Protein AF-0000000086949318 (afdb_homodimer)

InterPro domains:
  IPR001117 Multicopper oxidase, second cupredoxin domain [PF00394] (182-303)
  IPR008972 Cupredoxin [G3DSA:2.60.40.420] (7-144)
  IPR008972 Cupredoxin [G3DSA:2.60.40.420] (152-317)
  IPR008972 Cupredoxin [G3DSA:2.60.40.420] (367-553)
  IPR008972 Cupredoxin [SSF49503] (32-172)
  IPR008972 Cupredoxin [SSF49503] (154-309)
  IPR008972 Cupredoxin [SSF49503] (420-550)
  IPR011706 Multicopper oxidase, C-terminal [PF07731] (413-528)
  IPR011707 Multicopper oxidase-like, N-terminal [PF07732] (37-145)
  IPR045087 Multicopper oxidase [PTHR11709] (43-534)

Foldseek 3Di:
DAAEEEWEKEKDKAPPVQQPCCLPPLQPRDGDQLHQCQANDIDIFIETVNFAQHDEAEEEAFHKYKYKYAAAYAPDWWWKAWFLALCLQHQLLRGQDQASAPTDHHRDIDIRIGTNHFAFKAKMATLFQQNRLRHGMYIYHYDYDLVPDPCNVVFDDEDPLQEKEKEFAARDHDLVCLVDPDNDHGQAIAIRSWFHGPVRRSTHAREREDEAQGKYKHKYAYAYHQLFFKKKKAKPQWWWWWAAKAGFGFDTDIAGMEIDTHRIMTITMTHRQDPFDKIKIKMGGDVVSPNPHIGIHIYGHDDDPDPPPRDRPPPSSPQQAYEYQADPPCCVPPRYHYQQNIFGPAWDDPLQLDDFPEEAEKEKAWDQDCPDPVDTDTFMAILQEFEDRFQWHCQAPVVVGDPVQEDDPGGHNYYYHAAEDEAEAQTKYKYKYFYQHQPFKWKKFKHSDKWFWFAKDADPHGDDSVRCVVCVVVVNNGPGTHNTGGHIHGMHIHGRRMITMIIDTRNRAGKMKTATSNDSGSHRRYMHIYGYHDSVPRNHDDPVRDIGGDDDDDPDPPD/DADEEEWEKEKDKAPPVQQPCCLPDLQPRDGPQLHQCQANDIDIFIETVNFAQHDEAEEEAFHKYKYKYFAAYAPDWWWKAWFLALCLQHQLLRGQDLASAPTDHHRDIDIRIGTNHFAFKAKMATLFLQNRLRHGMYIYHYDYDLVPDPCNVVFDDEDPLQEKEKEFAARDHDLVCLVDPDNDHGQEIAIRSWFHGPVRRSTHAREREDEAQGKYKHKYAYAYHQLFFKKKKAKPQWWWWWAAKAGFGFDTDIAGMEIDTHRIMTITMTHRQDDFDKIKIKMGGDVVSPNPHIGIHIYGHDDDPDPPPRDRPCPSSPQQAYEYQADDPCCVPPNYHYQQNIFGPAWDDPLQLDDFPEEAEKEKEWDQDCPDPVDTDTFMAILQEFEDRFQWHCQAPVVVGDPVQEDDPGGHNYYYHAAEDEAEAQTKYKYKYFYQHQPFKWKKFKHSDKWFWFAKDADPHGDDSVRCVVCVVVVNNGPGTHNTGGHIHGMHIHGRRMITMIIDTRNRAGKMKTATSNDSGSHRRYMHIYGYHDSVPHNHDDPVRDIGGDDDDDPDPPD

Secondary structure (DSSP, 8-state):
-EEEEEEEEEEEETT-GGGTTTTTSTTTS---TT---BTS---EEEEETTBSSPPPEEEETT-EEEEEEEE--TTB-B-EE-TT---SS-GGGS--BTTTBPPBPTT-EEEEEEE--S-EEEEEEESSHHHHHHT-EEEEEEEPPGGG-TTGGG-SB--GGGEEEEEEE-SS-SGGGGGSSSPPPP-EEEETTB---SS-TT----EEEEETT-EEEEEEEEEE-SS---EEEEETT--EEEEEETTEEEEEEEESEEEE-TT-EEEEEEE--SPSSEEEEEEEE-TTT-TT-EEEEEEEEE--S--------GGGGG---EEESS-SGGGGSTTEEEGGGS-BSSPPPHHHHS--SEEEEEEEEEEEEESSSS-EEEEEEETTBEE---SS-HHHHGGGS-GGGBPPSS--SS-EEB-EEEE-TT-EEEEEEEESS-SS-EEEEETT--EEEEEEEE-SS---HHHHHHHHHTT-S-SS---SSPEEESEEEE-TTEEEEEEEE--S-EEEEEEETT-SSS-SS--EEEEES-GGGSPPPPTT------B---SS---/-EEEEEEEEEEEETT-GGGTTTTTSTTTS---TT---BTS---EEEEETTBSSPPPEEEETT-EEEEEEEE--TTB-B-EE-TT---SS-GGGS--BTTTBPPBPTT-EEEEEEE--S-EEEEEEESSHHHHHHT-EEEEEEEPPTTT-TTGGG-SB--GGGEEEEEEE-SS-SGGGGGSSSPPPP-EEEETTB---SS-TT----EEEEETT-EEEEEEEEEE-SS---EEEEETT--EEEEEETTEEEEEEEESEEEE-TT-EEEEEEE--SPSSEEEEEEEE-TTT-TT-EEEEEEEEE--S--------GGGGG---EEESS-SGGGGSTTEEEGGGS-BSSPPPHHHHS--SEEEEEEEEEEEEESSSS-EEEEEEETTBEE---SS-HHHHGGGS-GGGBPPSS--SS-EEB-EEEE-TT-EEEEEEEESS-SS-EEEEETT--EEEEEEEE-SS---HHHHHHHHHTT-S-SS---SSPEEESEEEE-TTEEEEEEEE--S-EEEEEEETT-SSS-SS--EEEEES-GGGSPPPPTT------B---SS---

Nearest PDB structures (foldseek):
  5a7e-assembly1_A  TM=8.614E-01  e=8.474E-43  Coriolopsis gallica
  3x1b-assembly1_B  TM=8.143E-01  e=1.317E-43  Lentinus
  3pxl-assembly1_A  TM=8.262E-01  e=5.160E-42  Trametes hirsuta
  3v9e-assembly1_A  TM=8.395E-01  e=1.364E-37  Botrytis aclada
  2ih9-assembly1_A  TM=8.101E-01  e=5.377E-38  Melanocarpus albomyces

Radius of gyration: 31.79 Å; Cα contacts (8 Å, |Δi|>4): 3197; chains: 2; bounding box: 72×97×77 Å

Organism: Bombyx mandarina (NCBI:txid7092)

pLDDT: mean 89.51, std 12.88, range [33.09, 98.69]

Sequence (1118 aa):
MICRVKLVIEVYKTLSKSCGNCTDKDGTGECPSTCISADGRERGVLTANRALPAPTLHVCHNDILVVDVVHRAPAHALSIHWRGQPQKETPFMDGAPMLTQCPQPAYTTFQYKFRASAVGTHMYHAHSAADAADGLAGALVVRQSPRQDPLRKLYDTDASEHTIYVSEWGHSMGPLAGMMSNVPKAESLLINGKGKTVENIDAPLTKFSVEYGKRYRFRLAYGGGSKSCPIQFSIEKHVLTLVALDGNGIEPEYVNSIELGRGERVDFILEAKRAPGVYKMSVVAHPDCQDNLKGVAELVYTNKDKAVLIKDIDELNKVYRKFSTVISVQCEDESVLCLTEARGYEQMPSELTKTPDRTLYVPFNYSTRRISAKRVESWGQSDGHRFTYPASPLLTQGGDVGPNTLCPEGPGEGDECVHVKNIPLYSTVEIVMFDQGGESDHIFHLHGYSFYVTGVREFNRSLSKETVIKMNEANTLFINKNLIRPVLKDTIVIPKFGVVALRFKADNPGYWMMRDERSTHWTRGLDFILKVGEQSDLVQAPPDFPKCGSYVGPEYFLIMICRVKLVIEVYKTLSKSCGNCTDKDGTGECPSTCISADGRERGVLTANRALPAPTLHVCHNDILVVDVVHRAPAHALSIHWRGQPQKETPFMDGAPMLTQCPQPAYTTFQYKFRASAVGTHMYHAHSAADAADGLAGALVVRQSPRQDPLRKLYDTDASEHTIYVSEWGHSMGPLAGMMSNVPKAESLLINGKGKTVENIDAPLTKFSVEYGKRYRFRLAYGGGSKSCPIQFSIEKHVLTLVALDGNGIEPEYVNSIELGRGERVDFILEAKRAPGVYKMSVVAHPDCQDNLKGVAELVYTNKDKAVLIKDIDELNKVYRKFSTVISVQCEDESVLCLTEARGYEQMPSELTKTPDRTLYVPFNYSTRRISAKRVESWGQSDGHRFTYPASPLLTQGGDVGPNTLCPEGPGEGDECVHVKNIPLYSTVEIVMFDQGGESDHIFHLHGYSFYVTGVREFNRSLSKETVIKMNEANTLFINKNLIRPVLKDTIVIPKFGVVALRFKADNPGYWMMRDERSTHWTRGLDFILKVGEQSDLVQAPPDFPKCGSYVGPEYFLI

Structure (mmCIF, N/CA/C/O backbone):
data_AF-0000000086949318-model_v1
#
loop_
_entity.id
_entity.type
_entity.pdbx_description
1 polymer 'Laccase-2-like isoform X2'
#
loop_
_atom_site.group_PDB
_atom_site.id
_atom_site.type_symbol
_atom_site.label_atom_id
_atom_site.label_alt_id
_atom_site.label_comp_id
_atom_site.label_asym_id
_atom_site.label_entity_id
_atom_site.label_seq_id
_atom_site.pdbx_PDB_ins_code
_atom_site.Cartn_x
_atom_site.Cartn_y
_atom_site.Cartn_z
_atom_site.occupancy
_atom_site.B_iso_or_equiv
_atom_site.auth_seq_id
_atom_site.auth_comp_id
_atom_site.auth_asym_id
_atom_site.auth_atom_id
_atom_site.pdbx_PDB_model_num
ATOM 1 N N . MET A 1 1 ? 21.859 -28.938 2.533 1 86.19 1 MET A N 1
ATOM 2 C CA . MET A 1 1 ? 22.609 -27.688 2.594 1 86.19 1 MET A CA 1
ATOM 3 C C . MET A 1 1 ? 21.672 -26.516 2.875 1 86.19 1 MET A C 1
ATOM 5 O O . MET A 1 1 ? 20.453 -26.641 2.754 1 86.19 1 MET A O 1
ATOM 9 N N . ILE A 1 2 ? 22.312 -25.609 3.461 1 90.31 2 ILE A N 1
ATOM 10 C CA . ILE A 1 2 ? 21.562 -24.391 3.746 1 90.31 2 ILE A CA 1
ATOM 11 C C . ILE A 1 2 ? 21.828 -23.344 2.658 1 90.31 2 ILE A C 1
ATOM 13 O O . ILE A 1 2 ? 22.984 -23.094 2.305 1 90.31 2 ILE A O 1
ATOM 17 N N . CYS A 1 3 ? 20.812 -22.938 2.016 1 92.88 3 CYS A N 1
ATOM 18 C CA . CYS A 1 3 ? 20.906 -21.844 1.055 1 92.88 3 CYS A CA 1
ATOM 19 C C . CYS A 1 3 ? 20.359 -20.562 1.65 1 92.88 3 CYS A C 1
ATOM 21 O O . CYS A 1 3 ? 19.172 -20.469 1.976 1 92.88 3 CYS A O 1
ATOM 23 N N . ARG A 1 4 ? 21.219 -19.562 1.746 1 94 4 ARG A N 1
ATOM 24 C CA . ARG A 1 4 ? 20.812 -18.297 2.33 1 94 4 ARG A CA 1
ATOM 25 C C . ARG A 1 4 ? 20.656 -17.219 1.257 1 94 4 ARG A C 1
ATOM 27 O O . ARG A 1 4 ? 21.516 -17.094 0.374 1 94 4 ARG A O 1
ATOM 34 N N . VAL A 1 5 ? 19.562 -16.594 1.312 1 95.31 5 VAL A N 1
ATOM 35 C CA . VAL A 1 5 ? 19.266 -15.523 0.369 1 95.31 5 VAL A CA 1
ATOM 36 C C . VAL A 1 5 ? 18.75 -14.297 1.123 1 95.31 5 VAL A C 1
ATOM 38 O O . VAL A 1 5 ? 18.062 -14.422 2.137 1 95.31 5 VAL A O 1
ATOM 41 N N . LYS A 1 6 ? 19.156 -13.125 0.712 1 96.62 6 LYS A N 1
ATOM 42 C CA . LYS A 1 6 ? 18.625 -11.867 1.223 1 96.62 6 LYS A CA 1
ATOM 43 C C . LYS A 1 6 ? 17.875 -11.102 0.134 1 96.62 6 LYS A C 1
ATOM 45 O O . LYS A 1 6 ? 18.406 -10.852 -0.943 1 96.62 6 LYS A O 1
ATOM 50 N N . LEU A 1 7 ? 16.625 -10.805 0.381 1 97.69 7 LEU A N 1
ATOM 51 C CA . LEU A 1 7 ? 15.805 -10 -0.508 1 97.69 7 LEU A CA 1
ATOM 52 C C . LEU A 1 7 ? 15.484 -8.648 0.127 1 97.69 7 LEU A C 1
ATOM 54 O O . LEU A 1 7 ? 14.781 -8.586 1.136 1 97.69 7 LEU A O 1
ATOM 58 N N . VAL A 1 8 ? 15.992 -7.59 -0.409 1 96.81 8 VAL A N 1
ATOM 59 C CA . VAL A 1 8 ? 15.68 -6.238 0.042 1 96.81 8 VAL A CA 1
ATOM 60 C C . VAL A 1 8 ? 14.539 -5.668 -0.801 1 96.81 8 VAL A C 1
ATOM 62 O O . VAL A 1 8 ? 14.711 -5.414 -1.996 1 96.81 8 VAL A O 1
ATOM 65 N N . ILE A 1 9 ? 13.438 -5.488 -0.139 1 96.25 9 ILE A N 1
ATOM 66 C CA . ILE A 1 9 ? 12.25 -4.969 -0.817 1 96.25 9 ILE A CA 1
ATOM 67 C C . ILE A 1 9 ? 12.219 -3.447 -0.705 1 96.25 9 ILE A C 1
ATOM 69 O O . ILE A 1 9 ? 12.234 -2.9 0.4 1 96.25 9 ILE A O 1
ATOM 73 N N . GLU A 1 10 ? 12.117 -2.773 -1.787 1 91.31 10 GLU A N 1
ATOM 74 C CA . GLU A 1 10 ? 12.094 -1.314 -1.762 1 91.31 10 GLU A CA 1
ATOM 75 C C . GLU A 1 10 ? 11.375 -0.752 -2.986 1 91.31 10 GLU A C 1
ATOM 77 O O . GLU A 1 10 ? 11.203 -1.453 -3.984 1 91.31 10 GLU A O 1
ATOM 82 N N . VAL A 1 11 ? 10.898 0.447 -2.811 1 87.75 11 VAL A N 1
ATOM 83 C CA . VAL A 1 11 ? 10.375 1.191 -3.949 1 87.75 11 VAL A CA 1
ATOM 84 C C . VAL A 1 11 ? 11.523 1.658 -4.836 1 87.75 11 VAL A C 1
ATOM 86 O O . VAL A 1 11 ? 12.57 2.072 -4.336 1 87.75 11 VAL A O 1
ATOM 89 N N . TYR A 1 12 ? 11.344 1.514 -6.102 1 88.5 12 TYR A N 1
ATOM 90 C CA . TYR A 1 12 ? 12.336 1.851 -7.113 1 88.5 12 TYR A CA 1
ATOM 91 C C . TYR A 1 12 ? 11.672 2.365 -8.383 1 88.5 12 TYR A C 1
ATOM 93 O O . TYR A 1 12 ? 10.516 2.795 -8.352 1 88.5 12 TYR A O 1
ATOM 101 N N . LYS A 1 13 ? 12.422 2.566 -9.414 1 88.94 13 LYS A N 1
ATOM 102 C CA . LYS A 1 13 ? 11.805 2.984 -10.672 1 88.94 13 LYS A CA 1
ATOM 103 C C . LYS A 1 13 ? 12.555 2.398 -11.867 1 88.94 13 LYS A C 1
ATOM 105 O O . LYS A 1 13 ? 13.727 2.045 -11.758 1 88.94 13 LYS A O 1
ATOM 110 N N . THR A 1 14 ? 11.859 2.234 -12.906 1 90.44 14 THR A N 1
ATOM 111 C CA . THR A 1 14 ? 12.5 1.862 -14.164 1 90.44 14 THR A CA 1
ATOM 112 C C . THR A 1 14 ? 13.328 3.018 -14.719 1 90.44 14 THR A C 1
ATOM 114 O O . THR A 1 14 ? 13.039 4.184 -14.445 1 90.44 14 THR A O 1
ATOM 117 N N . LEU A 1 15 ? 14.352 2.664 -15.438 1 88.06 15 LEU A N 1
ATOM 118 C CA . LEU A 1 15 ? 15.25 3.623 -16.078 1 88.06 15 LEU A CA 1
ATOM 119 C C . LEU A 1 15 ? 15.859 4.562 -15.047 1 88.06 15 LEU A C 1
ATOM 121 O O . LEU A 1 15 ? 15.891 5.781 -15.25 1 88.06 15 LEU A O 1
ATOM 125 N N . SER A 1 16 ? 16.125 3.951 -13.938 1 82.44 16 SER A N 1
ATOM 126 C CA . SER A 1 16 ? 16.812 4.727 -12.906 1 82.44 16 SER A CA 1
ATOM 127 C C . SER A 1 16 ? 18.188 5.18 -13.375 1 82.44 16 SER A C 1
ATOM 129 O O . SER A 1 16 ? 18.625 4.816 -14.469 1 82.44 16 SER A O 1
ATOM 131 N N . LYS A 1 17 ? 18.828 5.906 -12.547 1 75.19 17 LYS A N 1
ATOM 132 C CA . LYS A 1 17 ? 20.141 6.441 -12.867 1 75.19 17 LYS A CA 1
ATOM 133 C C . LYS A 1 17 ? 21.125 5.316 -13.18 1 75.19 17 LYS A C 1
ATOM 135 O O . LYS A 1 17 ? 22.078 5.512 -13.945 1 75.19 17 LYS A O 1
ATOM 140 N N . SER A 1 18 ? 20.828 4.215 -12.617 1 75.44 18 SER A N 1
ATOM 141 C CA . SER A 1 18 ? 21.703 3.062 -12.812 1 75.44 18 SER A CA 1
ATOM 142 C C . SER A 1 18 ? 21.734 2.631 -14.273 1 75.44 18 SER A C 1
ATOM 144 O O . SER A 1 18 ? 22.672 1.948 -14.703 1 75.44 18 SER A O 1
ATOM 146 N N . CYS A 1 19 ? 20.734 3.006 -14.977 1 82.06 19 CYS A N 1
ATOM 147 C CA . CYS A 1 19 ? 20.656 2.559 -16.359 1 82.06 19 CYS A CA 1
ATOM 148 C C . CYS A 1 19 ? 21.578 3.379 -17.25 1 82.06 19 CYS A C 1
ATOM 150 O O . CYS A 1 19 ? 21.984 2.918 -18.328 1 82.06 19 CYS A O 1
ATOM 152 N N . GLY A 1 20 ? 21.953 4.543 -16.828 1 74.31 20 GLY A N 1
ATOM 153 C CA . GLY A 1 20 ? 22.781 5.367 -17.688 1 74.31 20 GLY A CA 1
ATOM 154 C C . GLY A 1 20 ? 22.266 5.465 -19.109 1 74.31 20 GLY A C 1
ATOM 155 O O . GLY A 1 20 ? 21.094 5.785 -19.328 1 74.31 20 GLY A O 1
ATOM 156 N N . ASN A 1 21 ? 23.203 5.219 -20.156 1 70.38 21 ASN A N 1
ATOM 157 C CA . ASN A 1 21 ? 22.828 5.316 -21.562 1 70.38 21 ASN A CA 1
ATOM 158 C C . ASN A 1 21 ? 22.578 3.941 -22.172 1 70.38 21 ASN A C 1
ATOM 160 O O . ASN A 1 21 ? 22.547 3.797 -23.406 1 70.38 21 ASN A O 1
ATOM 164 N N . CYS A 1 22 ? 22.484 3.055 -21.344 1 70.25 22 CYS A N 1
ATOM 165 C CA . CYS A 1 22 ? 22.391 1.697 -21.859 1 70.25 22 CYS A CA 1
ATOM 166 C C . CYS A 1 22 ? 21.094 1.493 -22.641 1 70.25 22 CYS A C 1
ATOM 168 O O . CYS A 1 22 ? 21 0.579 -23.453 1 70.25 22 CYS A O 1
ATOM 170 N N . THR A 1 23 ? 20.141 2.332 -22.438 1 66.06 23 THR A N 1
ATOM 171 C CA . THR A 1 23 ? 18.859 2.137 -23.109 1 66.06 23 THR A CA 1
ATOM 172 C C . THR A 1 23 ? 18.797 2.947 -24.406 1 66.06 23 THR A C 1
ATOM 174 O O . THR A 1 23 ? 17.859 2.805 -25.188 1 66.06 23 THR A O 1
ATOM 177 N N . ASP A 1 24 ? 19.719 3.883 -24.531 1 61.44 24 ASP A N 1
ATOM 178 C CA . ASP A 1 24 ? 19.703 4.773 -25.688 1 61.44 24 ASP A CA 1
ATOM 179 C C . ASP A 1 24 ? 20.344 4.105 -26.891 1 61.44 24 ASP A C 1
ATOM 181 O O . ASP A 1 24 ? 20.109 4.523 -28.031 1 61.44 24 ASP A O 1
ATOM 185 N N . LYS A 1 25 ? 21.578 3.498 -26.609 1 49.19 25 LYS A N 1
ATOM 186 C CA . LYS A 1 25 ? 22.453 3.148 -27.719 1 49.19 25 LYS A CA 1
ATOM 187 C C . LYS A 1 25 ? 22.078 1.797 -28.312 1 49.19 25 LYS A C 1
ATOM 189 O O . LYS A 1 25 ? 22.672 0.771 -27.969 1 49.19 25 LYS A O 1
ATOM 194 N N . ASP A 1 26 ? 21.297 1.768 -29.188 1 52.19 26 ASP A N 1
ATOM 195 C CA . ASP A 1 26 ? 20.875 0.668 -30.047 1 52.19 26 ASP A CA 1
ATOM 196 C C . ASP A 1 26 ? 20.75 -0.634 -29.266 1 52.19 26 ASP A C 1
ATOM 198 O O . ASP A 1 26 ? 21 -1.717 -29.797 1 52.19 26 ASP A O 1
ATOM 202 N N . GLY A 1 27 ? 20.344 -0.55 -27.953 1 51.03 27 GLY A N 1
ATOM 203 C CA . GLY A 1 27 ? 19.984 -1.737 -27.188 1 51.03 27 GLY A CA 1
ATOM 204 C C . GLY A 1 27 ? 21.172 -2.648 -26.922 1 51.03 27 GLY A C 1
ATOM 205 O O . GLY A 1 27 ? 21.016 -3.758 -26.422 1 51.03 27 GLY A O 1
ATOM 206 N N . THR A 1 28 ? 22.359 -2.344 -27.484 1 50.16 28 THR A N 1
ATOM 207 C CA . THR A 1 28 ? 23.453 -3.299 -27.406 1 50.16 28 THR A CA 1
ATOM 208 C C . THR A 1 28 ? 24.25 -3.115 -26.125 1 50.16 28 THR A C 1
ATOM 210 O O . THR A 1 28 ? 25.125 -3.924 -25.812 1 50.16 28 THR A O 1
ATOM 213 N N . GLY A 1 29 ? 23.969 -2.119 -25.438 1 53.97 29 GLY A N 1
ATOM 214 C CA . GLY A 1 29 ? 24.859 -1.906 -24.312 1 53.97 29 GLY A CA 1
ATOM 215 C C . GLY A 1 29 ? 24.469 -2.686 -23.078 1 53.97 29 GLY A C 1
ATOM 216 O O . GLY A 1 29 ? 23.281 -3.014 -22.906 1 53.97 29 GLY A O 1
ATOM 217 N N . GLU A 1 30 ? 25.391 -3.498 -22.469 1 63.97 30 GLU A N 1
ATOM 218 C CA . GLU A 1 30 ? 25.172 -4.199 -21.203 1 63.97 30 GLU A CA 1
ATOM 219 C C . GLU A 1 30 ? 24.828 -3.221 -20.078 1 63.97 30 GLU A C 1
ATOM 221 O O . GLU A 1 30 ? 25.594 -2.279 -19.812 1 63.97 30 GLU A O 1
ATOM 226 N N . CYS A 1 31 ? 23.531 -3.352 -19.641 1 75.56 31 CYS A N 1
ATOM 227 C CA . CYS A 1 31 ? 23.109 -2.486 -18.562 1 75.56 31 CYS A CA 1
ATOM 228 C C . CYS A 1 31 ? 23.562 -3.037 -17.219 1 75.56 31 CYS A C 1
ATOM 230 O O . CYS A 1 31 ? 23.703 -4.25 -17.047 1 75.56 31 CYS A O 1
ATOM 232 N N . PRO A 1 32 ? 23.938 -2.1 -16.375 1 79.25 32 PRO A N 1
ATOM 233 C CA . PRO A 1 32 ? 24.25 -2.566 -15.023 1 79.25 32 PRO A CA 1
ATOM 234 C C . PRO A 1 32 ? 23.125 -3.402 -14.414 1 79.25 32 PRO A C 1
ATOM 236 O O . PRO A 1 32 ? 21.969 -3.312 -14.852 1 79.25 32 PRO A O 1
ATOM 239 N N . SER A 1 33 ? 23.469 -4.234 -13.461 1 78.56 33 SER A N 1
ATOM 240 C CA . SER A 1 33 ? 22.516 -5.176 -12.875 1 78.56 33 SER A CA 1
ATOM 241 C C . SER A 1 33 ? 21.391 -4.453 -12.156 1 78.56 33 SER A C 1
ATOM 243 O O . SER A 1 33 ? 20.297 -5.008 -11.984 1 78.56 33 SER A O 1
ATOM 245 N N . THR A 1 34 ? 21.594 -3.201 -11.781 1 82.75 34 THR A N 1
ATOM 246 C CA . THR A 1 34 ? 20.562 -2.48 -11.031 1 82.75 34 THR A CA 1
ATOM 247 C C . THR A 1 34 ? 19.719 -1.626 -11.961 1 82.75 34 THR A C 1
ATOM 249 O O . THR A 1 34 ? 18.828 -0.9 -11.508 1 82.75 34 THR A O 1
ATOM 252 N N . CYS A 1 35 ? 20.016 -1.828 -13.242 1 88.56 35 CYS A N 1
ATOM 253 C CA . CYS A 1 35 ? 19.188 -1.15 -14.227 1 88.56 35 CYS A CA 1
ATOM 254 C C . CYS A 1 35 ? 17.953 -1.984 -14.562 1 88.56 35 CYS A C 1
ATOM 256 O O . CYS A 1 35 ? 18.078 -3.135 -14.984 1 88.56 35 CYS A O 1
ATOM 258 N N . ILE A 1 36 ? 16.812 -1.396 -14.344 1 92.31 36 ILE A N 1
ATOM 259 C CA . ILE A 1 36 ? 15.562 -1.993 -14.781 1 92.31 36 ILE A CA 1
ATOM 260 C C . ILE A 1 36 ? 15.031 -1.239 -16 1 92.31 36 ILE A C 1
ATOM 262 O O . ILE A 1 36 ? 14.516 -0.125 -15.867 1 92.31 36 ILE A O 1
ATOM 266 N N . SER A 1 37 ? 15.102 -1.853 -17.125 1 92.19 37 SER A N 1
ATOM 267 C CA . SER A 1 37 ? 14.648 -1.175 -18.328 1 92.19 37 SER A CA 1
ATOM 268 C C . SER A 1 37 ? 13.156 -1.387 -18.562 1 92.19 37 SER A C 1
ATOM 270 O O . SER A 1 37 ? 12.469 -0.499 -19.062 1 92.19 37 SER A O 1
ATOM 272 N N . ALA A 1 38 ? 12.719 -2.559 -18.141 1 93.69 38 ALA A N 1
ATOM 273 C CA . ALA A 1 38 ? 11.352 -2.953 -18.469 1 93.69 38 ALA A CA 1
ATOM 274 C C . ALA A 1 38 ? 11.07 -2.756 -19.953 1 93.69 38 ALA A C 1
ATOM 276 O O . ALA A 1 38 ? 11.805 -3.256 -20.812 1 93.69 38 ALA A O 1
ATOM 277 N N . ASP A 1 39 ? 10 -2.02 -20.312 1 93.5 39 ASP A N 1
ATOM 278 C CA . ASP A 1 39 ? 9.719 -1.849 -21.734 1 93.5 39 ASP A CA 1
ATOM 279 C C . ASP A 1 39 ? 10.172 -0.474 -22.219 1 93.5 39 ASP A C 1
ATOM 281 O O . ASP A 1 39 ? 9.719 -0.005 -23.266 1 93.5 39 ASP A O 1
ATOM 285 N N . GLY A 1 40 ? 10.883 0.231 -21.406 1 89.56 40 GLY A N 1
ATOM 286 C CA . GLY A 1 40 ? 11.5 1.476 -21.844 1 89.56 40 GLY A CA 1
ATOM 287 C C . GLY A 1 40 ? 10.773 2.707 -21.328 1 89.56 40 GLY A C 1
ATOM 288 O O . GLY A 1 40 ? 11.164 3.836 -21.656 1 89.56 40 GLY A O 1
ATOM 289 N N . ARG A 1 41 ? 9.82 2.562 -20.609 1 88.62 41 ARG A N 1
ATOM 290 C CA . ARG A 1 41 ? 9.102 3.691 -20.016 1 88.62 41 ARG A CA 1
ATOM 291 C C . ARG A 1 41 ? 9.383 3.805 -18.531 1 88.62 41 ARG A C 1
ATOM 293 O O . ARG A 1 41 ? 9.453 2.793 -17.828 1 88.62 41 ARG A O 1
ATOM 300 N N . GLU A 1 42 ? 9.523 5.035 -18.094 1 86.44 42 GLU A N 1
ATOM 301 C CA . GLU A 1 42 ? 9.766 5.273 -16.672 1 86.44 42 GLU A CA 1
ATOM 302 C C . GLU A 1 42 ? 8.492 5.078 -15.852 1 86.44 42 GLU A C 1
ATOM 304 O O . GLU A 1 42 ? 7.43 5.574 -16.219 1 86.44 42 GLU A O 1
ATOM 309 N N . ARG A 1 43 ? 8.625 4.32 -14.828 1 85.94 43 ARG A N 1
ATOM 310 C CA . ARG A 1 43 ? 7.551 4.23 -13.844 1 85.94 43 ARG A CA 1
ATOM 311 C C . ARG A 1 43 ? 8.062 3.67 -12.523 1 85.94 43 ARG A C 1
ATOM 313 O O . ARG A 1 43 ? 9.117 3.027 -12.484 1 85.94 43 ARG A O 1
ATOM 320 N N . GLY A 1 44 ? 7.297 3.947 -11.477 1 86.31 44 GLY A N 1
ATOM 321 C CA . GLY A 1 44 ? 7.625 3.363 -10.188 1 86.31 44 GLY A CA 1
ATOM 322 C C . GLY A 1 44 ? 7.398 1.864 -10.133 1 86.31 44 GLY A C 1
ATOM 323 O O . GLY A 1 44 ? 6.473 1.349 -10.766 1 86.31 44 GLY A O 1
ATOM 324 N N . VAL A 1 45 ? 8.266 1.136 -9.359 1 91.19 45 VAL A N 1
ATOM 325 C CA . VAL A 1 45 ? 8.156 -0.311 -9.203 1 91.19 45 VAL A CA 1
ATOM 326 C C . VAL A 1 45 ? 8.43 -0.699 -7.754 1 91.19 45 VAL A C 1
ATOM 328 O O . VAL A 1 45 ? 8.984 0.095 -6.984 1 91.19 45 VAL A O 1
ATOM 331 N N . LEU A 1 46 ? 7.922 -1.784 -7.367 1 91.56 46 LEU A N 1
ATOM 332 C CA . LEU A 1 46 ? 8.281 -2.469 -6.129 1 91.56 46 LEU A CA 1
ATOM 333 C C . LEU A 1 46 ? 9.203 -3.646 -6.41 1 91.56 46 LEU A C 1
ATOM 335 O O . LEU A 1 46 ? 8.812 -4.602 -7.09 1 91.56 46 LEU A O 1
ATOM 339 N N . THR A 1 47 ? 10.453 -3.605 -5.848 1 93.25 47 THR A N 1
ATOM 340 C CA . THR A 1 47 ? 11.445 -4.566 -6.312 1 93.25 47 THR A CA 1
ATOM 341 C C . THR A 1 47 ? 12.07 -5.316 -5.137 1 93.25 47 THR A C 1
ATOM 343 O O . THR A 1 47 ? 12.039 -4.836 -4 1 93.25 47 THR A O 1
ATOM 346 N N . ALA A 1 48 ? 12.5 -6.492 -5.395 1 96.62 48 ALA A N 1
ATOM 347 C CA . ALA A 1 48 ? 13.453 -7.203 -4.551 1 96.62 48 ALA A CA 1
ATOM 348 C C . ALA A 1 48 ? 14.875 -7.078 -5.105 1 96.62 48 ALA A C 1
ATOM 350 O O . ALA A 1 48 ? 15.148 -7.523 -6.219 1 96.62 48 ALA A O 1
ATOM 351 N N . ASN A 1 49 ? 15.773 -6.469 -4.352 1 95.5 49 ASN A N 1
ATOM 352 C CA . ASN A 1 49 ? 17.172 -6.27 -4.73 1 95.5 49 ASN A CA 1
ATOM 353 C C . ASN A 1 49 ? 17.297 -5.445 -6.004 1 95.5 49 ASN A C 1
ATOM 355 O O . ASN A 1 49 ? 18.156 -5.711 -6.844 1 95.5 49 ASN A O 1
ATOM 359 N N . ARG A 1 50 ? 16.359 -4.566 -6.289 1 92.56 50 ARG A N 1
ATOM 360 C CA . ARG A 1 50 ? 16.344 -3.658 -7.43 1 92.56 50 ARG A CA 1
ATOM 361 C C . ARG A 1 50 ? 16.406 -4.426 -8.742 1 92.56 50 ARG A C 1
ATOM 363 O O . ARG A 1 50 ? 17.141 -4.039 -9.656 1 92.56 50 ARG A O 1
ATOM 370 N N . ALA A 1 51 ? 15.688 -5.492 -8.703 1 94.44 51 ALA A N 1
ATOM 371 C CA . ALA A 1 51 ? 15.625 -6.316 -9.914 1 94.44 51 ALA A CA 1
ATOM 372 C C . ALA A 1 51 ? 14.18 -6.551 -10.344 1 94.44 51 ALA A C 1
ATOM 374 O O . ALA A 1 51 ? 13.273 -6.578 -9.508 1 94.44 51 ALA A O 1
ATOM 375 N N . LEU A 1 52 ? 14.008 -6.73 -11.711 1 94.5 52 LEU A N 1
ATOM 376 C CA . LEU A 1 52 ? 12.727 -7.078 -12.32 1 94.5 52 LEU A CA 1
ATOM 377 C C . LEU A 1 52 ? 12.914 -8.141 -13.398 1 94.5 52 LEU A C 1
ATOM 379 O O . LEU A 1 52 ? 13.609 -7.902 -14.391 1 94.5 52 LEU A O 1
ATOM 383 N N . PRO A 1 53 ? 12.305 -9.344 -13.297 1 95.69 53 PRO A N 1
ATOM 384 C CA . PRO A 1 53 ? 11.602 -9.812 -12.094 1 95.69 53 PRO A CA 1
ATOM 385 C C . PRO A 1 53 ? 12.523 -9.922 -10.883 1 95.69 53 PRO A C 1
ATOM 387 O O . PRO A 1 53 ? 13.727 -9.656 -10.992 1 95.69 53 PRO A O 1
ATOM 390 N N . ALA A 1 54 ? 11.898 -10.18 -9.727 1 96.56 54 ALA A N 1
ATOM 391 C CA . ALA A 1 54 ? 12.727 -10.484 -8.562 1 96.56 54 ALA A CA 1
ATOM 392 C C . ALA A 1 54 ? 13.703 -11.609 -8.859 1 96.56 54 ALA A C 1
ATOM 394 O O . ALA A 1 54 ? 13.484 -12.406 -9.781 1 96.56 54 ALA A O 1
ATOM 395 N N . PRO A 1 55 ? 14.766 -11.742 -8.102 1 95.69 55 PRO A N 1
ATOM 396 C CA . PRO A 1 55 ? 15.828 -12.703 -8.414 1 95.69 55 PRO A CA 1
ATOM 397 C C . PRO A 1 55 ? 15.312 -14.141 -8.461 1 95.69 55 PRO A C 1
ATOM 399 O O . PRO A 1 55 ? 14.508 -14.547 -7.621 1 95.69 55 PRO A O 1
ATOM 402 N N . THR A 1 56 ? 15.805 -14.828 -9.484 1 96.19 56 THR A N 1
ATOM 403 C CA . THR A 1 56 ? 15.516 -16.25 -9.547 1 96.19 56 THR A CA 1
ATOM 404 C C . THR A 1 56 ? 16.297 -17.016 -8.477 1 96.19 56 THR A C 1
ATOM 406 O O . THR A 1 56 ? 17.5 -16.812 -8.328 1 96.19 56 THR A O 1
ATOM 409 N N . LEU A 1 57 ? 15.648 -17.828 -7.758 1 96.81 57 LEU A N 1
ATOM 410 C CA . LEU A 1 57 ? 16.297 -18.672 -6.754 1 96.81 57 LEU A CA 1
ATOM 411 C C . LEU A 1 57 ? 16.453 -20.094 -7.266 1 96.81 57 LEU A C 1
ATOM 413 O O . LEU A 1 57 ? 15.461 -20.766 -7.566 1 96.81 57 LEU A O 1
ATOM 417 N N . HIS A 1 58 ? 17.688 -20.531 -7.434 1 95.56 58 HIS A N 1
ATOM 418 C CA . HIS A 1 58 ? 18.016 -21.906 -7.805 1 95.56 58 HIS A CA 1
ATOM 419 C C . HIS A 1 58 ? 18.625 -22.656 -6.629 1 95.56 58 HIS A C 1
ATOM 421 O O . HIS A 1 58 ? 19.734 -22.328 -6.188 1 95.56 58 HIS A O 1
ATOM 427 N N . VAL A 1 59 ? 17.891 -23.594 -6.148 1 96.25 59 VAL A N 1
ATOM 428 C CA . VAL A 1 59 ? 18.359 -24.344 -4.988 1 96.25 59 VAL A CA 1
ATOM 429 C C . VAL A 1 59 ? 18.297 -25.844 -5.277 1 96.25 59 VAL A C 1
ATOM 431 O O . VAL A 1 59 ? 17.828 -26.25 -6.34 1 96.25 59 VAL A O 1
ATOM 434 N N . CYS A 1 60 ? 18.875 -26.656 -4.348 1 95.5 60 CYS A N 1
ATOM 435 C CA . CYS A 1 60 ? 18.859 -28.094 -4.52 1 95.5 60 CYS A CA 1
ATOM 436 C C . CYS A 1 60 ? 17.75 -28.734 -3.693 1 95.5 60 CYS A C 1
ATOM 438 O O . CYS A 1 60 ? 17.359 -28.203 -2.656 1 95.5 60 CYS A O 1
ATOM 440 N N . HIS A 1 61 ? 17.328 -29.844 -4.211 1 96.19 61 HIS A N 1
ATOM 441 C CA . HIS A 1 61 ? 16.297 -30.625 -3.533 1 96.19 61 HIS A CA 1
ATOM 442 C C . HIS A 1 61 ? 16.672 -30.891 -2.082 1 96.19 61 HIS A C 1
ATOM 444 O O . HIS A 1 61 ? 17.75 -31.406 -1.806 1 96.19 61 HIS A O 1
ATOM 450 N N . ASN A 1 62 ? 15.836 -30.438 -1.158 1 95.38 62 ASN A N 1
ATOM 451 C CA . ASN A 1 62 ? 15.898 -30.688 0.279 1 95.38 62 ASN A CA 1
ATOM 452 C C . ASN A 1 62 ? 16.891 -29.75 0.964 1 95.38 62 ASN A C 1
ATOM 454 O O . ASN A 1 62 ? 17.188 -29.922 2.148 1 95.38 62 ASN A O 1
ATOM 458 N N . ASP A 1 63 ? 17.344 -28.828 0.217 1 94.5 63 ASP A N 1
ATOM 459 C CA . ASP A 1 63 ? 18.047 -27.734 0.897 1 94.5 63 ASP A CA 1
ATOM 460 C C . ASP A 1 63 ? 17.109 -27.016 1.867 1 94.5 63 ASP A C 1
ATOM 462 O O . ASP A 1 63 ? 15.906 -26.938 1.639 1 94.5 63 ASP A O 1
ATOM 466 N N . ILE A 1 64 ? 17.703 -26.609 2.926 1 95.44 64 ILE A N 1
ATOM 467 C CA . ILE A 1 64 ? 16.984 -25.641 3.752 1 95.44 64 ILE A CA 1
ATOM 468 C C . ILE A 1 64 ? 17.156 -24.234 3.18 1 95.44 64 ILE A C 1
ATOM 470 O O . ILE A 1 64 ? 18.281 -23.719 3.148 1 95.44 64 ILE A O 1
ATOM 474 N N . LEU A 1 65 ? 16.125 -23.703 2.705 1 96.19 65 LEU A N 1
ATOM 475 C CA . LEU A 1 65 ? 16.156 -22.344 2.162 1 96.19 65 LEU A CA 1
ATOM 476 C C . LEU A 1 65 ? 15.875 -21.312 3.252 1 96.19 65 LEU A C 1
ATOM 478 O O . LEU A 1 65 ? 14.836 -21.375 3.914 1 96.19 65 LEU A O 1
ATOM 482 N N . VAL A 1 66 ? 16.828 -20.453 3.521 1 96.44 66 VAL A N 1
ATOM 483 C CA . VAL A 1 66 ? 16.703 -19.359 4.48 1 96.44 66 VAL A CA 1
ATOM 484 C C . VAL A 1 66 ? 16.688 -18.016 3.74 1 96.44 66 VAL A C 1
ATOM 486 O O . VAL A 1 66 ? 17.703 -17.609 3.162 1 96.44 66 VAL A O 1
ATOM 489 N N . VAL A 1 67 ? 15.547 -17.344 3.764 1 97.25 67 VAL A N 1
ATOM 490 C CA . VAL A 1 67 ? 15.398 -16.094 3.027 1 97.25 67 VAL A CA 1
ATOM 491 C C . VAL A 1 67 ? 15.109 -14.945 4 1 97.25 67 VAL A C 1
ATOM 493 O O . VAL A 1 67 ? 14.039 -14.898 4.609 1 97.25 67 VAL A O 1
ATOM 496 N N . ASP A 1 68 ? 16.016 -14.008 4.141 1 97.31 68 ASP A N 1
ATOM 497 C CA . ASP A 1 68 ? 15.766 -12.766 4.859 1 97.31 68 ASP A CA 1
ATOM 498 C C . ASP A 1 68 ? 15.078 -11.734 3.963 1 97.31 68 ASP A C 1
ATOM 500 O O . ASP A 1 68 ? 15.688 -11.211 3.027 1 97.31 68 ASP A O 1
ATOM 504 N N . VAL A 1 69 ? 13.836 -11.508 4.266 1 98.06 69 VAL A N 1
ATOM 505 C CA . VAL A 1 69 ? 13.109 -10.469 3.549 1 98.06 69 VAL A CA 1
ATOM 506 C C . VAL A 1 69 ? 13.188 -9.156 4.324 1 98.06 69 VAL A C 1
ATOM 508 O O . VAL A 1 69 ? 12.508 -8.984 5.336 1 98.06 69 VAL A O 1
ATOM 511 N N . VAL A 1 70 ? 13.992 -8.266 3.838 1 97.38 70 VAL A N 1
ATOM 512 C CA . VAL A 1 70 ? 14.133 -6.93 4.414 1 97.38 70 VAL A CA 1
ATOM 513 C C . VAL A 1 70 ? 13.148 -5.973 3.752 1 97.38 70 VAL A C 1
ATOM 515 O O . VAL A 1 70 ? 13.305 -5.625 2.578 1 97.38 70 VAL A O 1
ATOM 518 N N . HIS A 1 71 ? 12.219 -5.539 4.52 1 96.62 71 HIS A N 1
ATOM 519 C CA . HIS A 1 71 ? 11.117 -4.742 3.986 1 96.62 71 HIS A CA 1
ATOM 520 C C . HIS A 1 71 ? 11.367 -3.254 4.188 1 96.62 71 HIS A C 1
ATOM 522 O O . HIS A 1 71 ? 11.297 -2.754 5.312 1 96.62 71 HIS A O 1
ATOM 528 N N . ARG A 1 72 ? 11.539 -2.537 3.062 1 92.75 72 ARG A N 1
ATOM 529 C CA . ARG A 1 72 ? 11.883 -1.122 3.16 1 92.75 72 ARG A CA 1
ATOM 530 C C . ARG A 1 72 ? 10.852 -0.258 2.439 1 92.75 72 ARG A C 1
ATOM 532 O O . ARG A 1 72 ? 11.078 0.934 2.221 1 92.75 72 ARG A O 1
ATOM 539 N N . ALA A 1 73 ? 9.758 -0.807 2.039 1 89.12 73 ALA A N 1
ATOM 540 C CA . ALA A 1 73 ? 8.695 -0.032 1.403 1 89.12 73 ALA A CA 1
ATOM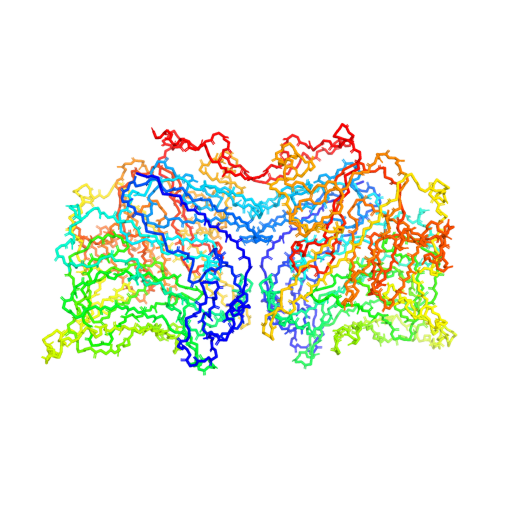 541 C C . ALA A 1 73 ? 7.734 0.542 2.441 1 89.12 73 ALA A C 1
ATOM 543 O O . ALA A 1 73 ? 7.012 -0.203 3.105 1 89.12 73 ALA A O 1
ATOM 544 N N . PRO A 1 74 ? 7.637 1.836 2.518 1 85.5 74 PRO A N 1
ATOM 545 C CA . PRO A 1 74 ? 6.824 2.432 3.578 1 85.5 74 PRO A CA 1
ATOM 546 C C . PRO A 1 74 ? 5.324 2.23 3.357 1 85.5 74 PRO A C 1
ATOM 548 O O . PRO A 1 74 ? 4.875 2.146 2.213 1 85.5 74 PRO A O 1
ATOM 551 N N . ALA A 1 75 ? 4.551 2.154 4.484 1 85.62 75 ALA A N 1
ATOM 552 C CA . ALA A 1 75 ? 3.094 2.057 4.504 1 85.62 75 ALA A CA 1
ATOM 553 C C . ALA A 1 75 ? 2.613 0.828 3.738 1 85.62 75 ALA A C 1
ATOM 555 O O . ALA A 1 75 ? 1.512 0.824 3.186 1 85.62 75 ALA A O 1
ATOM 556 N N .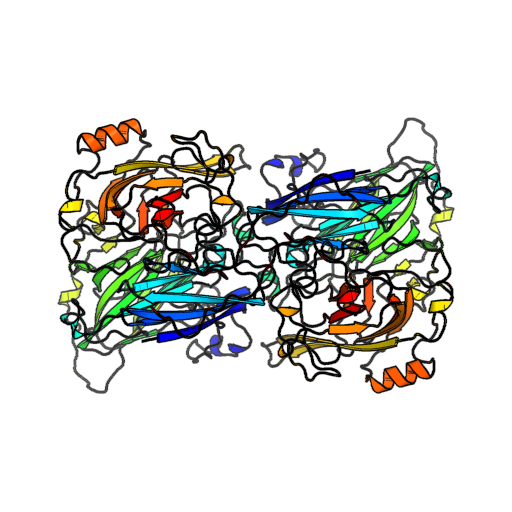 HIS A 1 76 ? 3.43 -0.09 3.6 1 89.12 76 HIS A N 1
ATOM 557 C CA . HIS A 1 76 ? 3.172 -1.324 2.865 1 89.12 76 HIS A CA 1
ATOM 558 C C . HIS A 1 76 ? 3.229 -2.535 3.789 1 89.12 76 HIS A C 1
ATOM 560 O O . HIS A 1 76 ? 4.043 -2.578 4.715 1 89.12 76 HIS A O 1
ATOM 566 N N . ALA A 1 77 ? 2.32 -3.445 3.582 1 92.75 77 ALA A N 1
ATOM 567 C CA . ALA A 1 77 ? 2.35 -4.738 4.262 1 92.75 77 ALA A CA 1
ATOM 568 C C . ALA A 1 77 ? 2.668 -5.867 3.287 1 92.75 77 ALA A C 1
ATOM 570 O O . ALA A 1 77 ? 2.141 -5.898 2.172 1 92.75 77 ALA A O 1
ATOM 571 N N . LEU A 1 78 ? 3.535 -6.773 3.791 1 94.25 78 LEU A N 1
ATOM 572 C CA . LEU A 1 78 ? 4.086 -7.723 2.83 1 94.25 78 LEU A CA 1
ATOM 573 C C . LEU A 1 78 ? 4.012 -9.148 3.369 1 94.25 78 LEU A C 1
ATOM 575 O O . LEU A 1 78 ? 4.113 -9.367 4.578 1 94.25 78 LEU A O 1
ATOM 579 N N . SER A 1 79 ? 3.771 -10.07 2.537 1 96 79 SER A N 1
ATOM 580 C CA . SER A 1 79 ? 4.035 -11.492 2.725 1 96 79 SER A CA 1
ATOM 581 C C . SER A 1 79 ? 4.461 -12.148 1.419 1 96 79 SER A C 1
ATOM 583 O O . SER A 1 79 ? 3.994 -11.773 0.343 1 96 79 SER A O 1
ATOM 585 N N . ILE A 1 80 ? 5.375 -13.078 1.498 1 97.75 80 ILE A N 1
ATOM 586 C CA . ILE A 1 80 ? 5.852 -13.766 0.302 1 97.75 80 ILE A CA 1
ATOM 587 C C . ILE A 1 80 ? 5.344 -15.203 0.295 1 97.75 80 ILE A C 1
ATOM 589 O O . ILE A 1 80 ? 5.578 -15.953 1.244 1 97.75 80 ILE A O 1
ATOM 593 N N . HIS A 1 81 ? 4.668 -15.531 -0.729 1 97.75 81 HIS A N 1
ATOM 594 C CA . HIS A 1 81 ? 4.215 -16.906 -0.938 1 97.75 81 HIS A CA 1
ATOM 595 C C . HIS A 1 81 ? 5.227 -17.703 -1.758 1 97.75 81 HIS A C 1
ATOM 597 O O . HIS A 1 81 ? 5.707 -17.219 -2.787 1 97.75 81 HIS A O 1
ATOM 603 N N . TRP A 1 82 ? 5.512 -18.875 -1.285 1 98.12 82 TRP A N 1
ATOM 604 C CA . TRP A 1 82 ? 6.445 -19.781 -1.945 1 98.12 82 TRP A CA 1
ATOM 605 C C . TRP A 1 82 ? 5.703 -20.875 -2.713 1 98.12 82 TRP A C 1
ATOM 607 O O . TRP A 1 82 ? 5.688 -22.031 -2.299 1 98.12 82 TRP A O 1
ATOM 617 N N . ARG A 1 83 ? 5.25 -20.469 -3.811 1 97.38 83 ARG A N 1
ATOM 618 C CA . ARG A 1 83 ? 4.348 -21.281 -4.629 1 97.38 83 ARG A CA 1
ATOM 619 C C . ARG A 1 83 ? 5.012 -22.578 -5.043 1 97.38 83 ARG A C 1
ATOM 621 O O . ARG A 1 83 ? 6.129 -22.578 -5.562 1 97.38 83 ARG A O 1
ATOM 628 N N . GLY A 1 84 ? 4.289 -23.656 -4.879 1 97.69 84 GLY A N 1
ATOM 629 C CA . GLY A 1 84 ? 4.762 -24.969 -5.277 1 97.69 84 GLY A CA 1
ATOM 630 C C . GLY A 1 84 ? 5.402 -25.734 -4.141 1 97.69 84 GLY A C 1
ATOM 631 O O . GLY A 1 84 ? 5.594 -26.953 -4.238 1 97.69 84 GLY A O 1
ATOM 632 N N . GLN A 1 85 ? 5.766 -25.031 -3.09 1 98.25 85 GLN A N 1
ATOM 633 C CA . GLN A 1 85 ? 6.309 -25.719 -1.921 1 98.25 85 GLN A CA 1
ATOM 634 C C . GLN A 1 85 ? 5.199 -26.078 -0.936 1 98.25 85 GLN A C 1
ATOM 636 O O . GLN A 1 85 ? 4.406 -25.219 -0.54 1 98.25 85 GLN A O 1
ATOM 641 N N . PRO A 1 86 ? 5.16 -27.328 -0.478 1 97.81 86 PRO A N 1
ATOM 642 C CA . PRO A 1 86 ? 4.035 -27.781 0.35 1 97.81 86 PRO A CA 1
ATOM 643 C C . PRO A 1 86 ? 4.141 -27.297 1.795 1 97.81 86 PRO A C 1
ATOM 645 O O . PRO A 1 86 ? 3.143 -27.281 2.521 1 97.81 86 PRO A O 1
ATOM 648 N N . GLN A 1 87 ? 5.312 -26.969 2.246 1 97.62 87 GLN A N 1
ATOM 649 C CA . GLN A 1 87 ? 5.52 -26.453 3.596 1 97.62 87 GLN A CA 1
ATOM 650 C C . GLN A 1 87 ? 5.027 -27.453 4.645 1 97.62 87 GLN A C 1
ATOM 652 O O . GLN A 1 87 ? 4.387 -27.062 5.625 1 97.62 87 GLN A O 1
ATOM 657 N N . LYS A 1 88 ? 5.262 -28.703 4.48 1 96 88 LYS A N 1
ATOM 658 C CA . LYS A 1 88 ? 4.738 -29.734 5.367 1 96 88 LYS A CA 1
ATOM 659 C C . LYS A 1 88 ? 5.254 -29.547 6.789 1 96 88 LYS A C 1
ATOM 661 O O . LYS A 1 88 ? 4.504 -29.703 7.754 1 96 88 LYS A O 1
ATOM 666 N N . GLU A 1 89 ? 6.484 -29.141 6.941 1 94.81 89 GLU A N 1
ATOM 667 C CA . GLU A 1 89 ? 7.102 -29 8.258 1 94.81 89 GLU A CA 1
ATOM 668 C C . GLU A 1 89 ? 6.918 -27.578 8.805 1 94.81 89 GLU A C 1
ATOM 670 O O . GLU A 1 89 ? 7.062 -27.359 10 1 94.81 89 GLU A O 1
ATOM 675 N N . THR A 1 90 ? 6.648 -26.703 7.922 1 96.12 90 THR A N 1
ATOM 676 C CA . THR A 1 90 ? 6.617 -25.281 8.297 1 96.12 90 THR A CA 1
ATOM 677 C C . THR A 1 90 ? 5.426 -24.578 7.648 1 96.12 90 THR A C 1
ATOM 679 O O . THR A 1 90 ? 5.59 -23.562 6.977 1 96.12 90 THR A O 1
ATOM 682 N N . PRO A 1 91 ? 4.215 -25.031 7.965 1 98.06 91 PRO A N 1
ATOM 683 C CA . PRO A 1 91 ? 3.057 -24.406 7.332 1 98.06 91 PRO A CA 1
ATOM 684 C C . PRO A 1 91 ? 2.984 -22.891 7.598 1 98.06 91 PRO A C 1
ATOM 686 O O . PRO A 1 91 ? 2.428 -22.156 6.785 1 98.06 91 PRO A O 1
ATOM 689 N N . PHE A 1 92 ? 3.572 -22.422 8.703 1 97.5 92 PHE A N 1
ATOM 690 C CA . PHE A 1 92 ? 3.559 -21.016 9.055 1 97.5 92 PHE A CA 1
ATOM 691 C C . PHE A 1 92 ? 4.523 -20.219 8.18 1 97.5 92 PHE A C 1
ATOM 693 O O . PHE A 1 92 ? 4.566 -19 8.242 1 97.5 92 PHE A O 1
ATOM 700 N N . MET A 1 93 ? 5.258 -20.891 7.23 1 97.44 93 MET A N 1
ATOM 701 C CA . MET A 1 93 ? 6.176 -20.234 6.305 1 97.44 93 MET A CA 1
ATOM 702 C C . MET A 1 93 ? 5.578 -20.172 4.902 1 97.44 93 MET A C 1
ATOM 704 O O . MET A 1 93 ? 6.266 -19.797 3.947 1 97.44 93 MET A O 1
ATOM 708 N N . ASP A 1 94 ? 4.316 -20.484 4.777 1 97.88 94 ASP A N 1
ATOM 709 C CA . ASP A 1 94 ? 3.646 -20.516 3.479 1 97.88 94 ASP A CA 1
ATOM 710 C C . ASP A 1 94 ? 3.568 -19.109 2.873 1 97.88 94 ASP A C 1
ATOM 712 O O . ASP A 1 94 ? 3.588 -18.953 1.65 1 97.88 94 ASP A O 1
ATOM 716 N N . GLY A 1 95 ? 3.354 -18.109 3.719 1 97.38 95 GLY A N 1
ATOM 717 C CA . GLY A 1 95 ? 3.34 -16.734 3.248 1 97.38 95 GLY A CA 1
ATOM 718 C C . GLY A 1 95 ? 1.946 -16.234 2.93 1 97.38 95 GLY A C 1
ATOM 719 O O . GLY A 1 95 ? 1.784 -15.312 2.119 1 97.38 95 GLY A O 1
ATOM 720 N N . ALA A 1 96 ? 0.877 -16.797 3.441 1 96.44 96 ALA A N 1
ATOM 721 C CA . ALA A 1 96 ? -0.484 -16.281 3.301 1 96.44 96 ALA A CA 1
ATOM 722 C C . ALA A 1 96 ? -0.837 -15.344 4.445 1 96.44 96 ALA A C 1
ATOM 724 O O . ALA A 1 96 ? -1.071 -15.781 5.57 1 96.44 96 ALA A O 1
ATOM 725 N N . PRO A 1 97 ? -0.982 -14.07 4.145 1 95.44 97 PRO A N 1
ATOM 726 C CA . PRO A 1 97 ? -1.239 -13.125 5.23 1 95.44 97 PRO A CA 1
ATOM 727 C C . PRO A 1 97 ? -2.594 -13.344 5.898 1 95.44 97 PRO A C 1
ATOM 729 O O . PRO A 1 97 ? -3.59 -13.602 5.219 1 95.44 97 PRO A O 1
ATOM 732 N N . MET A 1 98 ? -2.646 -13.281 7.273 1 96.12 98 MET A N 1
ATOM 733 C CA . MET A 1 98 ? -3.82 -13.43 8.133 1 96.12 98 MET A CA 1
ATOM 734 C C . MET A 1 98 ? -4.344 -14.859 8.094 1 96.12 98 MET A C 1
ATOM 736 O O . MET A 1 98 ? -5.438 -15.141 8.586 1 96.12 98 MET A O 1
ATOM 740 N N . LEU A 1 99 ? -3.596 -15.719 7.449 1 97.44 99 LEU A N 1
ATOM 741 C CA . LEU A 1 99 ? -3.92 -17.141 7.453 1 97.44 99 LEU A CA 1
ATOM 742 C C . LEU A 1 99 ? -2.801 -17.953 8.102 1 97.44 99 LEU A C 1
ATOM 744 O O . LEU A 1 99 ? -3.002 -18.562 9.148 1 97.44 99 LEU A O 1
ATOM 748 N N . THR A 1 100 ? -1.623 -17.844 7.516 1 97.94 100 THR A N 1
ATOM 749 C CA . THR A 1 100 ? -0.514 -18.609 8.062 1 97.94 100 THR A CA 1
ATOM 750 C C . THR A 1 100 ? 0.454 -17.703 8.82 1 97.94 100 THR A C 1
ATOM 752 O O . THR A 1 100 ? 1.279 -18.188 9.602 1 97.94 100 THR A O 1
ATOM 755 N N . GLN A 1 101 ? 0.4 -16.422 8.609 1 97.31 101 GLN A N 1
ATOM 756 C CA . GLN A 1 101 ? 1.278 -15.461 9.273 1 97.31 101 GLN A CA 1
ATOM 757 C C . GLN A 1 101 ? 0.648 -14.07 9.305 1 97.31 101 GLN A C 1
ATOM 759 O O . GLN A 1 101 ? -0.298 -13.797 8.562 1 97.31 101 GLN A O 1
ATOM 764 N N . CYS A 1 102 ? 1.169 -13.219 10.18 1 97.06 102 CYS A N 1
ATOM 765 C CA . CYS A 1 102 ? 0.895 -11.789 10.117 1 97.06 102 CYS A CA 1
ATOM 766 C C . CYS A 1 102 ? 1.634 -11.148 8.945 1 97.06 102 CYS A C 1
ATOM 768 O O . CYS A 1 102 ? 2.736 -11.57 8.594 1 97.06 102 CYS A O 1
ATOM 770 N N . PRO A 1 103 ? 0.995 -10.133 8.32 1 96.75 103 PRO A N 1
ATOM 771 C CA . PRO A 1 103 ? 1.787 -9.398 7.336 1 96.75 103 PRO A CA 1
ATOM 772 C C . PRO A 1 103 ? 3.008 -8.719 7.945 1 96.75 103 PRO A C 1
ATOM 774 O O . PRO A 1 103 ? 2.941 -8.219 9.07 1 96.75 103 PRO A O 1
ATOM 777 N N . GLN A 1 104 ? 4.066 -8.68 7.207 1 96.94 104 GLN A N 1
ATOM 778 C CA . GLN A 1 104 ? 5.309 -8.047 7.637 1 96.94 104 GLN A CA 1
ATOM 779 C C . GLN A 1 104 ? 5.223 -6.527 7.52 1 96.94 104 GLN A C 1
ATOM 781 O O . GLN A 1 104 ? 4.93 -6 6.445 1 96.94 104 GLN A O 1
ATOM 786 N N . PRO A 1 105 ? 5.457 -5.816 8.609 1 95.94 105 PRO A N 1
ATOM 787 C CA . PRO A 1 105 ? 5.461 -4.355 8.5 1 95.94 105 PRO A CA 1
ATOM 788 C C . PRO A 1 105 ? 6.715 -3.82 7.816 1 95.94 105 PRO A C 1
ATOM 790 O O . PRO A 1 105 ? 7.738 -4.508 7.762 1 95.94 105 PRO A O 1
ATOM 793 N N . ALA A 1 106 ? 6.594 -2.607 7.355 1 93.94 106 ALA A N 1
ATOM 794 C CA . ALA A 1 106 ? 7.738 -1.91 6.77 1 93.94 106 ALA A CA 1
ATOM 795 C C . ALA A 1 106 ? 8.852 -1.736 7.797 1 93.94 106 ALA A C 1
ATOM 797 O O . ALA A 1 106 ? 8.594 -1.613 8.992 1 93.94 106 ALA A O 1
ATOM 798 N N . TYR A 1 107 ? 10.141 -1.776 7.312 1 94.06 107 TYR A N 1
ATOM 799 C CA . TYR A 1 107 ? 11.383 -1.513 8.039 1 94.06 107 TYR A CA 1
ATOM 800 C C . TYR A 1 107 ? 11.703 -2.656 9 1 94.06 107 TYR A C 1
ATOM 802 O O . TYR A 1 107 ? 12.414 -2.463 9.984 1 94.06 107 TYR A O 1
ATOM 810 N N . THR A 1 108 ? 11.109 -3.799 8.773 1 96.75 108 THR A N 1
ATOM 811 C CA . THR A 1 108 ? 11.438 -5.004 9.523 1 96.75 108 THR A CA 1
ATOM 812 C C . THR A 1 108 ? 12.039 -6.066 8.609 1 96.75 108 THR A C 1
ATOM 814 O O . THR A 1 108 ? 12.055 -5.902 7.387 1 96.75 108 THR A O 1
ATOM 817 N N . THR A 1 109 ? 12.594 -7.055 9.242 1 96.94 109 THR A N 1
ATOM 818 C CA . THR A 1 109 ? 13.055 -8.258 8.547 1 96.94 109 THR A CA 1
ATOM 819 C C . THR A 1 109 ? 12.242 -9.469 8.977 1 96.94 109 THR A C 1
ATOM 821 O O . THR A 1 109 ? 12 -9.68 10.172 1 96.94 109 THR A O 1
ATOM 824 N N . PHE A 1 110 ? 11.711 -10.164 8.07 1 97.88 110 PHE A N 1
ATOM 825 C CA . PHE A 1 110 ? 11.086 -11.461 8.312 1 97.88 110 PHE A CA 1
ATOM 826 C C . PHE A 1 110 ? 11.875 -12.578 7.641 1 97.88 110 PHE A C 1
ATOM 828 O O . PHE A 1 110 ? 12.086 -12.555 6.426 1 97.88 110 PHE A O 1
ATOM 835 N N . GLN A 1 111 ? 12.297 -13.508 8.375 1 97.38 111 GLN A N 1
ATOM 836 C CA . GLN A 1 111 ? 13.078 -14.617 7.84 1 97.38 111 GLN A CA 1
ATOM 837 C C . GLN A 1 111 ? 12.195 -15.828 7.559 1 97.38 111 GLN A C 1
ATOM 839 O O . GLN A 1 111 ? 11.586 -16.391 8.477 1 97.38 111 GLN A O 1
ATOM 844 N N . TYR A 1 112 ? 12.078 -16.234 6.324 1 97.31 112 TYR A N 1
ATOM 845 C CA . TYR A 1 112 ? 11.484 -17.516 5.945 1 97.31 112 TYR A CA 1
ATOM 846 C C . TYR A 1 112 ? 12.516 -18.625 6.012 1 97.31 112 TYR A C 1
ATOM 848 O O . TYR A 1 112 ? 13.641 -18.469 5.531 1 97.31 112 TYR A O 1
ATOM 856 N N . LYS A 1 113 ? 12.172 -19.656 6.574 1 96.25 113 LYS A N 1
ATOM 857 C CA . LYS A 1 113 ? 13.023 -20.828 6.695 1 96.25 113 LYS A CA 1
ATOM 858 C C . LYS A 1 113 ? 12.227 -22.109 6.48 1 96.25 113 LYS A C 1
ATOM 860 O O . LYS A 1 113 ? 11.32 -22.422 7.262 1 96.25 113 LYS A O 1
ATOM 865 N N . PHE A 1 114 ? 12.555 -22.859 5.438 1 96.12 114 PHE A N 1
ATOM 866 C CA . PHE A 1 114 ? 11.828 -24.094 5.145 1 96.12 114 PHE A CA 1
ATOM 867 C C . PHE A 1 114 ? 12.648 -25 4.234 1 96.12 114 PHE A C 1
ATOM 869 O O . PHE A 1 114 ? 13.633 -24.562 3.639 1 96.12 114 PHE A O 1
ATOM 876 N N . ARG A 1 115 ? 12.273 -26.203 4.141 1 96.31 115 ARG A N 1
ATOM 877 C CA . ARG A 1 115 ? 12.906 -27.188 3.26 1 96.31 115 ARG A CA 1
ATOM 878 C C . ARG A 1 115 ? 12.336 -27.094 1.849 1 96.31 115 ARG A C 1
ATOM 880 O O . ARG A 1 115 ? 11.117 -27.172 1.663 1 96.31 115 ARG A O 1
ATOM 887 N N . ALA A 1 116 ? 13.242 -26.891 0.909 1 96.94 116 ALA A N 1
ATOM 888 C CA . ALA A 1 116 ? 12.82 -26.984 -0.484 1 96.94 116 ALA A CA 1
ATOM 889 C C . ALA A 1 116 ? 12.562 -28.438 -0.882 1 96.94 116 ALA A C 1
ATOM 891 O O . ALA A 1 116 ? 13.359 -29.047 -1.604 1 96.94 116 ALA A O 1
ATOM 892 N N . SER A 1 117 ? 11.352 -28.859 -0.577 1 97 117 SER A N 1
ATOM 893 C CA . SER A 1 117 ? 11.109 -30.297 -0.642 1 97 117 SER A CA 1
ATOM 894 C C . SER A 1 117 ? 10.5 -30.703 -1.979 1 97 117 SER A C 1
ATOM 896 O O . SER A 1 117 ? 10.617 -31.844 -2.408 1 97 117 SER A O 1
ATOM 898 N N . ALA A 1 118 ? 9.773 -29.844 -2.623 1 97.44 118 ALA A N 1
ATOM 899 C CA . ALA A 1 118 ? 9.18 -30.156 -3.922 1 97.44 118 ALA A CA 1
ATOM 900 C C . ALA A 1 118 ? 10.117 -29.766 -5.059 1 97.44 118 ALA A C 1
ATOM 902 O O . ALA A 1 118 ? 10.461 -28.594 -5.223 1 97.44 118 ALA A O 1
ATOM 903 N N . VAL A 1 119 ? 10.461 -30.703 -5.844 1 96.81 119 VAL A N 1
ATOM 904 C CA . VAL A 1 119 ? 11.367 -30.469 -6.965 1 96.81 119 VAL A CA 1
ATOM 905 C C . VAL A 1 119 ? 10.602 -29.844 -8.125 1 96.81 119 VAL A C 1
ATOM 907 O O . VAL A 1 119 ? 9.383 -30.031 -8.25 1 96.81 119 VAL A O 1
ATOM 910 N N . GLY A 1 120 ? 11.344 -29.078 -8.977 1 97.31 120 GLY A N 1
ATOM 911 C CA . GLY A 1 120 ? 10.75 -28.547 -10.188 1 97.31 120 GLY A CA 1
ATOM 912 C C . GLY A 1 120 ? 10.82 -27.031 -10.281 1 97.31 120 GLY A C 1
ATOM 913 O O . GLY A 1 120 ? 11.625 -26.406 -9.586 1 97.31 120 GLY A O 1
ATOM 914 N N . THR A 1 121 ? 10.078 -26.516 -11.266 1 98.25 121 THR A N 1
ATOM 915 C CA . THR A 1 121 ? 9.992 -25.078 -11.492 1 98.25 121 THR A CA 1
ATOM 916 C C . THR A 1 121 ? 8.812 -24.469 -10.734 1 98.25 121 THR A C 1
ATOM 918 O O . THR A 1 121 ? 7.656 -24.797 -11.008 1 98.25 121 THR A O 1
ATOM 921 N N . HIS A 1 122 ? 9.172 -23.672 -9.805 1 98.5 122 HIS A N 1
ATOM 922 C CA . HIS A 1 122 ? 8.188 -22.984 -8.977 1 98.5 122 HIS A CA 1
ATOM 923 C C . HIS A 1 122 ? 8.352 -21.469 -9.047 1 98.5 122 HIS A C 1
ATOM 925 O O . HIS A 1 122 ? 8.945 -20.953 -10 1 98.5 122 HIS A O 1
ATOM 931 N N . MET A 1 123 ? 7.598 -20.781 -8.172 1 97.94 123 MET A N 1
ATOM 932 C CA . MET A 1 123 ? 7.676 -19.328 -8.109 1 97.94 123 MET A CA 1
ATOM 933 C C . MET A 1 123 ? 7.555 -18.828 -6.672 1 97.94 123 MET A C 1
ATOM 935 O O . MET A 1 123 ? 7.098 -19.562 -5.797 1 97.94 123 MET A O 1
ATOM 939 N N . TYR A 1 124 ? 8.039 -17.656 -6.441 1 98.06 124 TYR A N 1
ATOM 940 C CA . TYR A 1 124 ? 7.707 -16.906 -5.23 1 98.06 124 TYR A CA 1
ATOM 941 C C . TYR A 1 124 ? 7.246 -15.5 -5.57 1 98.06 124 TYR A C 1
ATOM 943 O O . TYR A 1 124 ? 7.664 -14.93 -6.578 1 98.06 124 TYR A O 1
ATOM 951 N N . HIS A 1 125 ? 6.336 -15.008 -4.809 1 96.62 125 HIS A N 1
ATOM 952 C CA . HIS A 1 125 ? 5.801 -13.68 -5.086 1 96.62 125 HIS A CA 1
ATOM 953 C C . HIS A 1 125 ? 5.105 -13.102 -3.859 1 96.62 125 HIS A C 1
ATOM 955 O O . HIS A 1 125 ? 4.699 -13.844 -2.963 1 96.62 125 HIS A O 1
ATOM 961 N N . ALA A 1 126 ? 5.062 -11.75 -3.857 1 94.94 126 ALA A N 1
ATOM 962 C CA . ALA A 1 126 ? 4.184 -11.125 -2.877 1 94.94 126 ALA A CA 1
ATOM 963 C C . ALA A 1 126 ? 2.764 -11.672 -2.984 1 94.94 126 ALA A C 1
ATOM 965 O O . ALA A 1 126 ? 2.262 -11.898 -4.09 1 94.94 126 ALA A O 1
ATOM 966 N N . HIS A 1 127 ? 2.168 -11.859 -1.872 1 90.5 127 HIS A N 1
ATOM 967 C CA . HIS A 1 127 ? 0.807 -12.383 -1.898 1 90.5 127 HIS A CA 1
ATOM 968 C C . HIS A 1 127 ? -0.148 -11.398 -2.57 1 90.5 127 HIS A C 1
ATOM 970 O O . HIS A 1 127 ? -1.105 -11.812 -3.23 1 90.5 127 HIS A O 1
ATOM 976 N N . SER A 1 128 ? 0.1 -10.141 -2.428 1 83.94 128 SER A N 1
ATOM 977 C CA . SER A 1 128 ? -0.675 -9.141 -3.154 1 83.94 128 SER A CA 1
ATOM 978 C C . SER A 1 128 ? -0.406 -9.211 -4.652 1 83.94 128 SER A C 1
ATOM 980 O O . SER A 1 128 ? 0.741 -9.086 -5.09 1 83.94 128 SER A O 1
ATOM 982 N N . ALA A 1 129 ? -1.481 -9.289 -5.391 1 78.88 129 ALA A N 1
ATOM 983 C CA . ALA A 1 129 ? -1.326 -9.414 -6.836 1 78.88 129 ALA A CA 1
ATOM 984 C C . ALA A 1 129 ? -0.766 -8.125 -7.438 1 78.88 129 ALA A C 1
ATOM 986 O O . ALA A 1 129 ? 0.041 -8.172 -8.367 1 78.88 129 ALA A O 1
ATOM 987 N N . ALA A 1 130 ? -1.209 -7.043 -6.934 1 82.88 130 ALA A N 1
ATOM 988 C CA . ALA A 1 130 ? -0.705 -5.766 -7.43 1 82.88 130 ALA A CA 1
ATOM 989 C C . ALA A 1 130 ? 0.792 -5.629 -7.172 1 82.88 130 ALA A C 1
ATOM 991 O O . ALA A 1 130 ? 1.537 -5.16 -8.039 1 82.88 130 ALA A O 1
ATOM 992 N N . ASP A 1 131 ? 1.228 -6.078 -6.012 1 89.12 131 ASP A N 1
ATOM 993 C CA . ASP A 1 131 ? 2.646 -6.016 -5.676 1 89.12 131 ASP A CA 1
ATOM 994 C C . ASP A 1 131 ? 3.465 -6.941 -6.57 1 89.12 131 ASP A C 1
ATOM 996 O O . ASP A 1 131 ? 4.566 -6.59 -6.996 1 89.12 131 ASP A O 1
ATOM 1000 N N . ALA A 1 132 ? 2.871 -8.078 -6.754 1 90.88 132 ALA A N 1
ATOM 1001 C CA . ALA A 1 132 ? 3.541 -9.016 -7.648 1 90.88 132 ALA A CA 1
ATOM 1002 C C . ALA A 1 132 ? 3.664 -8.445 -9.055 1 90.88 132 ALA A C 1
ATOM 1004 O O . ALA A 1 132 ? 4.723 -8.539 -9.68 1 90.88 132 ALA A O 1
ATOM 1005 N N . ALA A 1 133 ? 2.623 -7.828 -9.516 1 87.94 133 ALA A N 1
ATOM 1006 C CA . ALA A 1 133 ? 2.6 -7.254 -10.859 1 87.94 133 ALA A CA 1
ATOM 1007 C C . ALA A 1 133 ? 3.57 -6.082 -10.969 1 87.94 133 ALA A C 1
ATOM 1009 O O . ALA A 1 133 ? 4.094 -5.801 -12.055 1 87.94 133 ALA A O 1
ATOM 1010 N N . ASP A 1 134 ? 3.785 -5.484 -9.859 1 89.38 134 ASP A N 1
ATOM 1011 C CA . ASP A 1 134 ? 4.676 -4.328 -9.859 1 89.38 134 ASP A CA 1
ATOM 1012 C C . ASP A 1 134 ? 6.133 -4.754 -9.719 1 89.38 134 ASP A C 1
ATOM 1014 O O . ASP A 1 134 ? 7.043 -3.93 -9.844 1 89.38 134 ASP A O 1
ATOM 1018 N N . GLY A 1 135 ? 6.348 -6.051 -9.422 1 92 135 GLY A N 1
ATOM 1019 C CA . GLY A 1 135 ? 7.738 -6.465 -9.523 1 92 135 GLY A CA 1
ATOM 1020 C C . GLY A 1 135 ? 8.141 -7.48 -8.469 1 92 135 GLY A C 1
ATOM 1021 O O . GLY A 1 135 ? 9.211 -8.078 -8.555 1 92 135 GLY A O 1
ATOM 1022 N N . LEU A 1 136 ? 7.312 -7.773 -7.516 1 94.88 136 LEU A N 1
ATOM 1023 C CA . LEU A 1 136 ? 7.707 -8.648 -6.414 1 94.88 136 LEU A CA 1
ATOM 1024 C C . LEU A 1 136 ? 7.332 -10.094 -6.707 1 94.88 136 LEU A C 1
ATOM 1026 O O . LEU A 1 136 ? 6.586 -10.711 -5.945 1 94.88 136 LEU A O 1
ATOM 1030 N N . ALA A 1 137 ? 7.895 -10.625 -7.723 1 96.75 137 ALA A N 1
ATOM 1031 C CA . ALA A 1 137 ? 7.695 -12.016 -8.133 1 96.75 137 ALA A CA 1
ATOM 1032 C C . ALA A 1 137 ? 8.922 -12.555 -8.859 1 96.75 137 ALA A C 1
ATOM 1034 O O . ALA A 1 137 ? 9.555 -11.836 -9.633 1 96.75 137 ALA A O 1
ATOM 1035 N N . GLY A 1 138 ? 9.242 -13.742 -8.609 1 97.38 138 GLY A N 1
ATOM 1036 C CA . GLY A 1 138 ? 10.367 -14.406 -9.25 1 97.38 138 GLY A CA 1
ATOM 1037 C C . GLY A 1 138 ? 10.219 -15.922 -9.297 1 97.38 138 GLY A C 1
ATOM 1038 O O . GLY A 1 138 ? 9.281 -16.469 -8.711 1 97.38 138 GLY A O 1
ATOM 1039 N N . ALA A 1 139 ? 11.133 -16.5 -10.031 1 98.12 139 ALA A N 1
ATOM 1040 C CA . ALA A 1 139 ? 11.117 -17.953 -10.156 1 98.12 139 ALA A CA 1
ATOM 1041 C C . ALA A 1 139 ? 11.859 -18.625 -8.992 1 98.12 139 ALA A C 1
ATOM 1043 O O . ALA A 1 139 ? 12.789 -18.047 -8.438 1 98.12 139 ALA A O 1
ATOM 1044 N N . LEU A 1 140 ? 11.375 -19.703 -8.602 1 98.5 140 LEU A N 1
ATOM 1045 C CA . LEU A 1 140 ? 12.008 -20.609 -7.652 1 98.5 140 LEU A CA 1
ATOM 1046 C C . LEU A 1 140 ? 12.219 -21.984 -8.266 1 98.5 140 LEU A C 1
ATOM 1048 O O . LEU A 1 140 ? 11.258 -22.703 -8.523 1 98.5 140 LEU A O 1
ATOM 1052 N N . VAL A 1 141 ? 13.461 -22.312 -8.492 1 98.12 141 VAL A N 1
ATOM 1053 C CA . VAL A 1 141 ? 13.781 -23.594 -9.109 1 98.12 141 VAL A CA 1
ATOM 1054 C C . VAL A 1 141 ? 14.438 -24.516 -8.086 1 98.12 141 VAL A C 1
ATOM 1056 O O . VAL A 1 141 ? 15.43 -24.141 -7.453 1 98.12 141 VAL A O 1
ATOM 1059 N N . VAL A 1 142 ? 13.828 -25.625 -7.906 1 97.69 142 VAL A N 1
ATOM 1060 C CA . VAL A 1 142 ? 14.398 -26.672 -7.051 1 97.69 142 VAL A CA 1
ATOM 1061 C C . VAL A 1 142 ? 14.938 -27.812 -7.91 1 97.69 142 VAL A C 1
ATOM 1063 O O . VAL A 1 142 ? 14.156 -28.578 -8.477 1 97.69 142 VAL A O 1
ATOM 1066 N N . ARG A 1 143 ? 16.172 -27.969 -7.906 1 94.62 143 ARG A N 1
ATOM 1067 C CA . ARG A 1 143 ? 16.828 -28.938 -8.789 1 94.62 143 ARG A CA 1
ATOM 1068 C C . ARG A 1 143 ? 17.141 -30.234 -8.039 1 94.62 143 ARG A C 1
ATOM 1070 O O . ARG A 1 143 ? 17.422 -30.219 -6.844 1 94.62 143 ARG A O 1
ATOM 1077 N N . GLN A 1 144 ? 17.078 -31.25 -8.805 1 91.88 144 GLN A N 1
ATOM 1078 C CA . GLN A 1 144 ? 17.516 -32.531 -8.32 1 91.88 144 GLN A CA 1
ATOM 1079 C C . GLN A 1 144 ? 18.922 -32.875 -8.828 1 91.88 144 GLN A C 1
ATOM 1081 O O . GLN A 1 144 ? 19.344 -32.375 -9.867 1 91.88 144 GLN A O 1
ATOM 1086 N N . SER A 1 145 ? 19.562 -33.688 -8.031 1 89.12 145 SER A N 1
ATOM 1087 C CA . SER A 1 145 ? 20.844 -34.188 -8.539 1 89.12 145 SER A CA 1
ATOM 1088 C C . SER A 1 145 ? 20.672 -34.938 -9.859 1 89.12 145 SER A C 1
ATOM 1090 O O . SER A 1 145 ? 19.641 -35.562 -10.086 1 89.12 145 SER A O 1
ATOM 1092 N N . PRO A 1 146 ? 21.656 -34.75 -10.664 1 86.31 146 PRO A N 1
ATOM 1093 C CA . PRO A 1 146 ? 21.547 -35.406 -11.969 1 86.31 146 PRO A CA 1
ATOM 1094 C C . PRO A 1 146 ? 21.219 -36.906 -11.867 1 86.31 146 PRO A C 1
ATOM 1096 O O . PRO A 1 146 ? 20.469 -37.438 -12.68 1 86.31 146 PRO A O 1
ATOM 1099 N N . ARG A 1 147 ? 21.703 -37.562 -10.891 1 87.94 147 ARG A N 1
ATOM 1100 C CA . ARG A 1 147 ? 21.5 -39 -10.711 1 87.94 147 ARG A CA 1
ATOM 1101 C C . ARG A 1 147 ? 20.047 -39.281 -10.359 1 87.94 147 ARG A C 1
ATOM 1103 O O . ARG A 1 147 ? 19.531 -40.344 -10.68 1 87.94 147 ARG A O 1
ATOM 1110 N N . GLN A 1 148 ? 19.438 -38.344 -9.852 1 88.44 148 GLN A N 1
ATOM 1111 C CA . GLN A 1 148 ? 18.078 -38.562 -9.367 1 88.44 148 GLN A CA 1
ATOM 1112 C C . GLN A 1 148 ? 17.047 -37.938 -10.305 1 88.44 148 GLN A C 1
ATOM 1114 O O . GLN A 1 148 ? 15.852 -38.156 -10.156 1 88.44 148 GLN A O 1
ATOM 1119 N N . ASP A 1 149 ? 17.516 -37.25 -11.273 1 90.06 149 ASP A N 1
ATOM 1120 C CA . ASP A 1 149 ? 16.594 -36.562 -12.188 1 90.06 149 ASP A CA 1
ATOM 1121 C C . ASP A 1 149 ? 16.094 -37.5 -13.266 1 90.06 149 ASP A C 1
ATOM 1123 O O . ASP A 1 149 ? 16.859 -37.938 -14.141 1 90.06 149 ASP A O 1
ATOM 1127 N N . PRO A 1 150 ? 14.797 -37.781 -13.234 1 89.06 150 PRO A N 1
ATOM 1128 C CA . PRO A 1 150 ? 14.258 -38.688 -14.242 1 89.06 150 PRO A CA 1
ATOM 1129 C C . PRO A 1 150 ? 14.359 -38.156 -15.656 1 89.06 150 PRO A C 1
ATOM 1131 O O . PRO A 1 150 ? 14.266 -38.906 -16.625 1 89.06 150 PRO A O 1
ATOM 1134 N N . LEU A 1 151 ? 14.578 -36.875 -15.812 1 91.06 151 LEU A N 1
ATOM 1135 C CA . LEU A 1 151 ? 14.617 -36.25 -17.125 1 91.06 151 LEU A CA 1
ATOM 1136 C C . LEU A 1 151 ? 16.062 -36.094 -17.609 1 91.06 151 LEU A C 1
ATOM 1138 O O . LEU A 1 151 ? 16.297 -35.531 -18.688 1 91.06 151 LEU A O 1
ATOM 1142 N N . ARG A 1 152 ? 16.938 -36.594 -16.859 1 91.44 152 ARG A N 1
ATOM 1143 C CA . ARG A 1 152 ? 18.344 -36.312 -17.094 1 91.44 152 ARG A CA 1
ATOM 1144 C C . ARG A 1 152 ? 18.766 -36.656 -18.516 1 91.44 152 ARG A C 1
ATOM 1146 O O . ARG A 1 152 ? 19.594 -35.969 -19.109 1 91.44 152 ARG A O 1
ATOM 1153 N N . LYS A 1 153 ? 18.219 -37.625 -19.078 1 93.19 153 LYS A N 1
ATOM 1154 C CA . LYS A 1 153 ? 18.641 -38.094 -20.391 1 93.19 153 LYS A CA 1
ATOM 1155 C C . LYS A 1 153 ? 18.125 -37.188 -21.5 1 93.19 153 LYS A C 1
ATOM 1157 O O . LYS A 1 153 ? 18.594 -37.25 -22.641 1 93.19 153 LYS A O 1
ATOM 1162 N N . LEU A 1 154 ? 17.25 -36.375 -21.156 1 94.94 154 LEU A N 1
ATOM 1163 C CA . LEU A 1 154 ? 16.578 -35.594 -22.172 1 94.94 154 LEU A CA 1
ATOM 1164 C C . LEU A 1 154 ? 17.297 -34.281 -22.422 1 94.94 154 LEU A C 1
ATOM 1166 O O . LEU A 1 154 ? 17.047 -33.594 -23.422 1 94.94 154 LEU A O 1
ATOM 1170 N N . TYR A 1 155 ? 18.219 -33.906 -21.594 1 95.88 155 TYR A N 1
ATOM 1171 C CA . TYR A 1 155 ? 18.891 -32.625 -21.766 1 95.88 155 TYR A CA 1
ATOM 1172 C C . TYR A 1 155 ? 20.375 -32.75 -21.453 1 95.88 155 TYR A C 1
ATOM 1174 O O . TYR A 1 155 ? 20.812 -33.688 -20.766 1 95.88 155 TYR A O 1
ATOM 1182 N N . ASP A 1 156 ? 21.109 -31.703 -21.969 1 95.44 156 ASP A N 1
ATOM 1183 C CA . ASP A 1 156 ? 22.531 -31.578 -21.703 1 95.44 156 ASP A CA 1
ATOM 1184 C C . ASP A 1 156 ? 22.828 -30.453 -20.719 1 95.44 156 ASP A C 1
ATOM 1186 O O . ASP A 1 156 ? 23.797 -30.5 -19.969 1 95.44 156 ASP A O 1
ATOM 1190 N N . THR A 1 157 ? 21.984 -29.438 -20.766 1 94.12 157 THR A N 1
ATOM 1191 C CA . THR A 1 157 ? 22.219 -28.25 -19.938 1 94.12 157 THR A CA 1
ATOM 1192 C C . THR A 1 157 ? 20.953 -27.844 -19.203 1 94.12 157 THR A C 1
ATOM 1194 O O . THR A 1 157 ? 19.891 -27.719 -19.797 1 94.12 157 THR A O 1
ATOM 1197 N N . ASP A 1 158 ? 21.031 -27.719 -17.891 1 94.25 158 ASP A N 1
ATOM 1198 C CA . ASP A 1 158 ? 20.016 -27.141 -17 1 94.25 158 ASP A CA 1
ATOM 1199 C C . ASP A 1 158 ? 20.609 -26 -16.188 1 94.25 158 ASP A C 1
ATOM 1201 O O . ASP A 1 158 ? 21.078 -26.203 -15.07 1 94.25 158 ASP A O 1
ATOM 1205 N N . ALA A 1 159 ? 20.5 -24.766 -16.812 1 91.75 159 ALA A N 1
ATOM 1206 C CA . ALA A 1 159 ? 21.172 -23.594 -16.219 1 91.75 159 ALA A CA 1
ATOM 1207 C C . ALA A 1 159 ? 20.156 -22.516 -15.883 1 91.75 159 ALA A C 1
ATOM 1209 O O . ALA A 1 159 ? 19.109 -22.406 -16.531 1 91.75 159 ALA A O 1
ATOM 1210 N N . SER A 1 160 ? 20.5 -21.734 -14.844 1 90.94 160 SER A N 1
ATOM 1211 C CA . SER A 1 160 ? 19.609 -20.672 -14.391 1 90.94 160 SER A CA 1
ATOM 1212 C C . SER A 1 160 ? 19.375 -19.656 -15.508 1 90.94 160 SER A C 1
ATOM 1214 O O . SER A 1 160 ? 18.312 -19.031 -15.562 1 90.94 160 SER A O 1
ATOM 1216 N N . GLU A 1 161 ? 20.25 -19.578 -16.422 1 94.06 161 GLU A N 1
ATOM 1217 C CA . GLU A 1 161 ? 20.172 -18.609 -17.5 1 94.06 161 GLU A CA 1
ATOM 1218 C C . GLU A 1 161 ? 19.062 -18.953 -18.484 1 94.06 161 GLU A C 1
ATOM 1220 O O . GLU A 1 161 ? 18.672 -18.125 -19.297 1 94.06 161 GLU A O 1
ATOM 1225 N N . HIS A 1 162 ? 18.594 -20.125 -18.375 1 97.44 162 HIS A N 1
ATOM 1226 C CA . HIS A 1 162 ? 17.547 -20.547 -19.297 1 97.44 162 HIS A CA 1
ATOM 1227 C C . HIS A 1 162 ? 16.188 -20.594 -18.594 1 97.44 162 HIS A C 1
ATOM 1229 O O . HIS A 1 162 ? 15.312 -21.375 -18.984 1 97.44 162 HIS A O 1
ATOM 1235 N N . THR A 1 163 ? 16.031 -19.812 -17.531 1 97.94 163 THR A N 1
ATOM 1236 C CA . THR A 1 163 ? 14.734 -19.578 -16.891 1 97.94 163 THR A CA 1
ATOM 1237 C C . THR A 1 163 ? 14.055 -18.359 -17.5 1 97.94 163 THR A C 1
ATOM 1239 O O . THR A 1 163 ? 14.648 -17.281 -17.578 1 97.94 163 THR A O 1
ATOM 1242 N N . ILE A 1 164 ? 12.836 -18.562 -17.953 1 98.56 164 ILE A N 1
ATOM 1243 C CA . ILE A 1 164 ? 12.039 -17.5 -18.562 1 98.56 164 ILE A CA 1
ATOM 1244 C C . ILE A 1 164 ? 10.914 -17.094 -17.609 1 98.56 164 ILE A C 1
ATOM 1246 O O . ILE A 1 164 ? 10.133 -17.953 -17.156 1 98.56 164 ILE A O 1
ATOM 1250 N N . TYR A 1 165 ? 10.844 -15.898 -17.25 1 98.25 165 TYR A N 1
ATOM 1251 C CA . TYR A 1 165 ? 9.742 -15.336 -16.469 1 98.25 165 TYR A CA 1
ATOM 1252 C C . TYR A 1 165 ? 9.008 -14.266 -17.266 1 98.25 165 TYR A C 1
ATOM 1254 O O . TYR A 1 165 ? 9.586 -13.242 -17.641 1 98.25 165 TYR A O 1
ATOM 1262 N N . VAL A 1 166 ? 7.734 -14.523 -17.516 1 98.19 166 VAL A N 1
ATOM 1263 C CA . VAL A 1 166 ? 6.914 -13.602 -18.297 1 98.19 166 VAL A CA 1
ATOM 1264 C C . VAL A 1 166 ? 5.977 -12.836 -17.375 1 98.19 166 VAL A C 1
ATOM 1266 O O . VAL A 1 166 ? 5.395 -13.406 -16.453 1 98.19 166 VAL A O 1
ATOM 1269 N N . SER A 1 167 ? 5.863 -11.57 -17.578 1 96.25 167 SER A N 1
ATOM 1270 C CA . SER A 1 167 ? 4.938 -10.75 -16.812 1 96.25 167 SER A CA 1
ATOM 1271 C C . SER A 1 167 ? 4.168 -9.781 -17.703 1 96.25 167 SER A C 1
ATOM 1273 O O . SER A 1 167 ? 4.695 -9.312 -18.703 1 96.25 167 SER A O 1
ATOM 1275 N N . GLU A 1 168 ? 2.922 -9.609 -17.359 1 94.06 168 GLU A N 1
ATOM 1276 C CA . GLU A 1 168 ? 2.127 -8.539 -17.953 1 94.06 168 GLU A CA 1
ATOM 1277 C C . GLU A 1 168 ? 2.516 -7.18 -17.391 1 94.06 168 GLU A C 1
ATOM 1279 O O . GLU A 1 168 ? 2.562 -7 -16.172 1 94.06 168 GLU A O 1
ATOM 1284 N N . TRP A 1 169 ? 2.748 -6.211 -18.25 1 94 169 TRP A N 1
ATOM 1285 C CA . TRP A 1 169 ? 3.307 -4.938 -17.812 1 94 169 TRP A CA 1
ATOM 1286 C C . TRP A 1 169 ? 2.406 -3.777 -18.219 1 94 169 TRP A C 1
ATOM 1288 O O . TRP A 1 169 ? 2.215 -3.52 -19.406 1 94 169 TRP A O 1
ATOM 1298 N N . GLY A 1 170 ? 1.829 -3.184 -17.203 1 88.88 170 GLY A N 1
ATOM 1299 C CA . GLY A 1 170 ? 1.057 -1.967 -17.406 1 88.88 170 GLY A CA 1
ATOM 1300 C C . GLY A 1 170 ? 1.76 -0.725 -16.891 1 88.88 170 GLY A C 1
ATOM 1301 O O . GLY A 1 170 ? 2.492 -0.783 -15.898 1 88.88 170 GLY A O 1
ATOM 1302 N N . HIS A 1 171 ? 1.449 0.382 -17.484 1 84.75 171 HIS A N 1
ATOM 1303 C CA . HIS A 1 171 ? 2.072 1.634 -17.078 1 84.75 171 HIS A CA 1
ATOM 1304 C C . HIS A 1 171 ? 1.329 2.254 -15.891 1 84.75 171 HIS A C 1
ATOM 1306 O O . HIS A 1 171 ? 1.873 3.109 -15.188 1 84.75 171 HIS A O 1
ATOM 1312 N N . SER A 1 172 ? 0.098 1.899 -15.711 1 76.75 172 SER A N 1
ATOM 1313 C CA . SER A 1 172 ? -0.604 2.266 -14.484 1 76.75 172 SER A CA 1
ATOM 1314 C C . SER A 1 172 ? -0.197 1.362 -13.32 1 76.75 172 SER A C 1
ATOM 1316 O O . SER A 1 172 ? -0.004 0.158 -13.508 1 76.75 172 SER A O 1
ATOM 1318 N N . MET A 1 173 ? -0.037 2.035 -12.195 1 68.19 173 MET A N 1
ATOM 1319 C CA . MET A 1 173 ? 0.623 1.302 -11.117 1 68.19 173 MET A CA 1
ATOM 1320 C C . MET A 1 173 ? -0.235 1.296 -9.859 1 68.19 173 MET A C 1
ATOM 1322 O O . MET A 1 173 ? -1.033 2.209 -9.641 1 68.19 173 MET A O 1
ATOM 1326 N N . GLY A 1 174 ? -0.01 0.19 -9.062 1 69.94 174 GLY A N 1
ATOM 1327 C CA . GLY A 1 174 ? -0.516 0.136 -7.699 1 69.94 174 GLY A CA 1
ATOM 1328 C C . GLY A 1 174 ? -1.938 -0.383 -7.613 1 69.94 174 GLY A C 1
ATOM 1329 O O . GLY A 1 174 ? -2.598 -0.579 -8.633 1 69.94 174 GLY A O 1
ATOM 1330 N N . PRO A 1 175 ? -2.379 -0.595 -6.414 1 67 175 PRO A N 1
ATOM 1331 C CA . PRO A 1 175 ? -3.693 -1.192 -6.168 1 67 175 PRO A CA 1
ATOM 1332 C C . PRO A 1 175 ? -4.844 -0.268 -6.559 1 67 175 PRO A C 1
ATOM 1334 O O . PRO A 1 175 ? -5.938 -0.739 -6.883 1 67 175 PRO A O 1
ATOM 1337 N N . LEU A 1 176 ? -4.602 0.941 -6.543 1 68.38 176 LEU A N 1
ATOM 1338 C CA . LEU A 1 176 ? -5.688 1.876 -6.836 1 68.38 176 LEU A CA 1
ATOM 1339 C C . LEU A 1 176 ? -6.004 1.894 -8.328 1 68.38 176 LEU A C 1
ATOM 1341 O O . LEU A 1 176 ? -7.129 2.211 -8.719 1 68.38 176 LEU A O 1
ATOM 1345 N N . ALA A 1 177 ? -5.043 1.524 -9.047 1 66.38 177 ALA A N 1
ATOM 1346 C CA . ALA A 1 177 ? -5.266 1.471 -10.484 1 66.38 177 ALA A CA 1
ATOM 1347 C C . ALA A 1 177 ? -6.305 0.411 -10.844 1 66.38 177 ALA A C 1
ATOM 1349 O O . ALA A 1 177 ? -7.039 0.561 -11.82 1 66.38 177 ALA A O 1
ATOM 1350 N N . GLY A 1 178 ? -6.434 -0.53 -10.008 1 63.72 178 GLY A N 1
ATOM 1351 C CA . GLY A 1 178 ? -7.367 -1.621 -10.25 1 63.72 178 GLY A CA 1
ATOM 1352 C C . GLY A 1 178 ? -8.812 -1.241 -9.977 1 63.72 178 GLY A C 1
ATOM 1353 O O . GLY A 1 178 ? -9.727 -1.991 -10.32 1 63.72 178 GLY A O 1
ATOM 1354 N N . MET A 1 179 ? -8.977 -0.081 -9.43 1 65.38 179 MET A N 1
ATOM 1355 C CA . MET A 1 179 ? -10.32 0.332 -9.062 1 65.38 179 MET A CA 1
ATOM 1356 C C . MET A 1 179 ? -11.016 1.029 -10.227 1 65.38 179 MET A C 1
ATOM 1358 O O . MET A 1 179 ? -12.227 1.25 -10.195 1 65.38 179 MET A O 1
ATOM 1362 N N . MET A 1 180 ? -10.297 1.295 -11.219 1 68.88 180 MET A N 1
ATOM 1363 C CA . MET A 1 180 ? -10.883 1.979 -12.375 1 68.88 180 MET A CA 1
ATOM 1364 C C . MET A 1 180 ? -11.883 1.082 -13.094 1 68.88 180 MET A C 1
ATOM 1366 O O . MET A 1 180 ? -11.742 -0.142 -13.078 1 68.88 180 MET A O 1
ATOM 1370 N N . SER A 1 181 ? -12.938 1.724 -13.539 1 67.38 181 SER A N 1
ATOM 1371 C CA . SER A 1 181 ? -13.961 0.965 -14.258 1 67.38 181 SER A CA 1
ATOM 1372 C C . SER A 1 181 ? -13.367 0.235 -15.453 1 67.38 181 SER A C 1
ATOM 1374 O O . SER A 1 181 ? -13.734 -0.908 -15.734 1 67.38 181 SER A O 1
ATOM 1376 N N . ASN A 1 182 ? -12.531 0.997 -16.094 1 67 182 ASN A N 1
ATOM 1377 C CA . ASN A 1 182 ? -11.773 0.353 -17.156 1 67 182 ASN A CA 1
ATOM 1378 C C . ASN A 1 182 ? -10.359 0.007 -16.703 1 67 182 ASN A C 1
ATOM 1380 O O . ASN A 1 182 ? -9.508 0.89 -16.578 1 67 182 ASN A O 1
ATOM 1384 N N . VAL A 1 183 ? -10.32 -1.33 -16.328 1 66.62 183 VAL A N 1
ATOM 1385 C CA . VAL A 1 183 ? -8.977 -1.744 -15.93 1 66.62 183 VAL A CA 1
ATOM 1386 C C . VAL A 1 183 ? -7.98 -1.372 -17.031 1 66.62 183 VAL A C 1
ATOM 1388 O O . VAL A 1 183 ? -8.18 -1.706 -18.188 1 66.62 183 VAL A O 1
ATOM 1391 N N . PRO A 1 184 ? -7.008 -0.726 -16.578 1 73.56 184 PRO A N 1
ATOM 1392 C CA . PRO A 1 184 ? -6.047 -0.302 -17.594 1 73.56 184 PRO A CA 1
ATOM 1393 C C . PRO A 1 184 ? -5.422 -1.479 -18.344 1 73.56 184 PRO A C 1
ATOM 1395 O O . PRO A 1 184 ? -5.145 -2.52 -17.734 1 73.56 184 PRO A O 1
ATOM 1398 N N . LYS A 1 185 ? -5.324 -1.356 -19.594 1 83.06 185 LYS A N 1
ATOM 1399 C CA . LYS A 1 185 ? -4.676 -2.35 -20.438 1 83.06 185 LYS A CA 1
ATOM 1400 C C . LYS A 1 185 ? -3.17 -2.381 -20.203 1 83.06 185 LYS A C 1
ATOM 1402 O O . LYS A 1 185 ? -2.564 -1.354 -19.875 1 83.06 185 LYS A O 1
ATOM 1407 N N . ALA A 1 186 ? -2.674 -3.598 -20.25 1 90.38 186 ALA A N 1
ATOM 1408 C CA . ALA A 1 186 ? -1.219 -3.719 -20.219 1 90.38 186 ALA A CA 1
ATOM 1409 C C . ALA A 1 186 ? -0.609 -3.266 -21.547 1 90.38 186 ALA A C 1
ATOM 1411 O O . ALA A 1 186 ? -1.182 -3.5 -22.609 1 90.38 186 ALA A O 1
ATOM 1412 N N . GLU A 1 187 ? 0.495 -2.67 -21.531 1 92.62 187 GLU A N 1
ATOM 1413 C CA . GLU A 1 187 ? 1.125 -2.143 -22.734 1 92.62 187 GLU A CA 1
ATOM 1414 C C . GLU A 1 187 ? 2.059 -3.17 -23.375 1 92.62 187 GLU A C 1
ATOM 1416 O O . GLU A 1 187 ? 2.289 -3.148 -24.578 1 92.62 187 GLU A O 1
ATOM 1421 N N . SER A 1 188 ? 2.598 -4.074 -22.547 1 95.06 188 SER A N 1
ATOM 1422 C CA . SER A 1 188 ? 3.527 -5.059 -23.094 1 95.06 188 SER A CA 1
ATOM 1423 C C . SER A 1 188 ? 3.592 -6.301 -22.219 1 95.06 188 SER A C 1
ATOM 1425 O O . SER A 1 188 ? 3.049 -6.312 -21.109 1 95.06 188 SER A O 1
ATOM 1427 N N . LEU A 1 189 ? 4.137 -7.355 -22.766 1 97.12 189 LEU A N 1
ATOM 1428 C CA . LEU A 1 189 ? 4.594 -8.516 -22.016 1 97.12 189 LEU A CA 1
ATOM 1429 C C . LEU A 1 189 ? 6.113 -8.516 -21.875 1 97.12 189 LEU A C 1
ATOM 1431 O O . LEU A 1 189 ? 6.828 -8.492 -22.891 1 97.12 189 LEU A O 1
ATOM 1435 N N . LEU A 1 190 ? 6.57 -8.539 -20.641 1 97.44 190 LEU A N 1
ATOM 1436 C CA . LEU A 1 190 ? 8.008 -8.547 -20.406 1 97.44 190 LEU A CA 1
ATOM 1437 C C . LEU A 1 190 ? 8.531 -9.977 -20.297 1 97.44 190 LEU A C 1
ATOM 1439 O O . LEU A 1 190 ? 7.859 -10.852 -19.734 1 97.44 190 LEU A O 1
ATOM 1443 N N . ILE A 1 191 ? 9.633 -10.195 -20.859 1 98.19 191 ILE A N 1
ATOM 1444 C CA . ILE A 1 191 ? 10.375 -11.445 -20.656 1 98.19 191 ILE A CA 1
ATOM 1445 C C . ILE A 1 191 ? 11.641 -11.172 -19.844 1 98.19 191 ILE A C 1
ATOM 1447 O O . ILE A 1 191 ? 12.555 -10.5 -20.328 1 98.19 191 ILE A O 1
ATOM 1451 N N . ASN A 1 192 ? 11.656 -11.727 -18.672 1 97 192 ASN A N 1
ATOM 1452 C CA . ASN A 1 192 ? 12.727 -11.484 -17.719 1 97 192 ASN A CA 1
ATOM 1453 C C . ASN A 1 192 ? 12.984 -10 -17.516 1 97 192 ASN A C 1
ATOM 1455 O O . ASN A 1 192 ? 14.133 -9.547 -17.547 1 97 192 ASN A O 1
ATOM 1459 N N . GLY A 1 193 ? 11.906 -9.258 -17.422 1 95.5 193 GLY A N 1
ATOM 1460 C CA . GLY A 1 193 ? 11.961 -7.852 -17.031 1 95.5 193 GLY A CA 1
ATOM 1461 C C . GLY A 1 193 ? 12.242 -6.922 -18.203 1 95.5 193 GLY A C 1
ATOM 1462 O O . GLY A 1 193 ? 12.359 -5.711 -18.016 1 95.5 193 GLY A O 1
ATOM 1463 N N . LYS A 1 194 ? 12.328 -7.465 -19.391 1 95.19 194 LYS A N 1
ATOM 1464 C CA . LYS A 1 194 ? 12.656 -6.645 -20.562 1 95.19 194 LYS A CA 1
ATOM 1465 C C . LYS A 1 194 ? 11.617 -6.828 -21.672 1 95.19 194 LYS A C 1
ATOM 1467 O O . LYS A 1 194 ? 11.086 -7.926 -21.844 1 95.19 194 LYS A O 1
ATOM 1472 N N . GLY A 1 195 ? 11.344 -5.785 -22.344 1 94 195 GLY A N 1
ATOM 1473 C CA . GLY A 1 195 ? 10.414 -5.754 -23.469 1 94 195 GLY A CA 1
ATOM 1474 C C . GLY A 1 195 ? 10.469 -4.457 -24.25 1 94 195 GLY A C 1
ATOM 1475 O O . GLY A 1 195 ? 11.273 -3.574 -23.938 1 94 195 GLY A O 1
ATOM 1476 N N . LYS A 1 196 ? 9.625 -4.457 -25.359 1 90.25 196 LYS A N 1
ATOM 1477 C CA . LYS A 1 196 ? 9.555 -3.283 -26.219 1 90.25 196 LYS A CA 1
ATOM 1478 C C . LYS A 1 196 ? 8.109 -2.871 -26.469 1 90.25 196 LYS A C 1
ATOM 1480 O O . LYS A 1 196 ? 7.195 -3.697 -26.391 1 90.25 196 LYS A O 1
ATOM 1485 N N . THR A 1 197 ? 8 -1.596 -26.609 1 89.69 197 THR A N 1
ATOM 1486 C CA . THR A 1 197 ? 6.746 -1.056 -27.125 1 89.69 197 THR A CA 1
ATOM 1487 C C . THR A 1 197 ? 6.98 -0.245 -28.391 1 89.69 197 THR A C 1
ATOM 1489 O O . THR A 1 197 ? 8.125 -0.014 -28.781 1 89.69 197 THR A O 1
ATOM 1492 N N . VAL A 1 198 ? 5.84 0.137 -29.031 1 86.69 198 VAL A N 1
ATOM 1493 C CA . VAL A 1 198 ? 5.938 0.935 -30.25 1 86.69 198 VAL A CA 1
ATOM 1494 C C . VAL A 1 198 ? 6.613 2.27 -29.938 1 86.69 198 VAL A C 1
ATOM 1496 O O . VAL A 1 198 ? 7.348 2.809 -30.781 1 86.69 198 VAL A O 1
ATOM 1499 N N . GLU A 1 199 ? 6.426 2.734 -28.781 1 85.19 199 GLU A N 1
ATOM 1500 C CA . GLU A 1 199 ? 6.988 4.02 -28.359 1 85.19 199 GLU A CA 1
ATOM 1501 C C . GLU A 1 199 ? 8.461 3.883 -27.984 1 85.19 199 GLU A C 1
ATOM 1503 O O . GLU A 1 199 ? 9.219 4.852 -28.062 1 85.19 199 GLU A O 1
ATOM 1508 N N . ASN A 1 200 ? 8.852 2.729 -27.578 1 86.56 200 ASN A N 1
ATOM 1509 C CA . ASN A 1 200 ? 10.219 2.465 -27.125 1 86.56 200 ASN A CA 1
ATOM 1510 C C . ASN A 1 200 ? 10.812 1.243 -27.828 1 86.56 200 ASN A C 1
ATOM 1512 O O . ASN A 1 200 ? 11.133 0.248 -27.172 1 86.56 200 ASN A O 1
ATOM 1516 N N . ILE A 1 201 ? 11.133 1.419 -29.047 1 84.62 201 ILE A N 1
ATOM 1517 C CA . ILE A 1 201 ? 11.531 0.309 -29.906 1 84.62 201 ILE A CA 1
ATOM 1518 C C . ILE A 1 201 ? 12.977 -0.081 -29.609 1 84.62 201 ILE A C 1
ATOM 1520 O O . ILE A 1 201 ? 13.398 -1.2 -29.906 1 84.62 201 ILE A O 1
ATOM 1524 N N . ASP A 1 202 ? 13.695 0.798 -28.922 1 83.12 202 ASP A N 1
ATOM 1525 C CA . ASP A 1 202 ? 15.117 0.561 -28.703 1 83.12 202 ASP A CA 1
ATOM 1526 C C . ASP A 1 202 ? 15.359 -0.042 -27.312 1 83.12 202 ASP A C 1
ATOM 1528 O O . ASP A 1 202 ? 16.516 -0.262 -26.922 1 83.12 202 ASP A O 1
ATOM 1532 N N . ALA A 1 203 ? 14.32 -0.292 -26.625 1 87.69 203 ALA A N 1
ATOM 1533 C CA . ALA A 1 203 ? 14.5 -0.912 -25.312 1 87.69 203 ALA A CA 1
ATOM 1534 C C . ALA A 1 203 ? 15.203 -2.262 -25.438 1 87.69 203 ALA A C 1
ATOM 1536 O O . ALA A 1 203 ? 14.961 -3.008 -26.391 1 87.69 203 ALA A O 1
ATOM 1537 N N . PRO A 1 204 ? 16.016 -2.574 -24.453 1 89.62 204 PRO A N 1
ATOM 1538 C CA . PRO A 1 204 ? 16.75 -3.842 -24.531 1 89.62 204 PRO A CA 1
ATOM 1539 C C . PRO A 1 204 ? 15.828 -5.059 -24.406 1 89.62 204 PRO A C 1
ATOM 1541 O O . PRO A 1 204 ? 14.781 -4.977 -23.781 1 89.62 204 PRO A O 1
ATOM 1544 N N . LEU A 1 205 ? 16.344 -6.164 -25.031 1 93.12 205 LEU A N 1
ATOM 1545 C CA . LEU A 1 205 ? 15.617 -7.434 -24.953 1 93.12 205 LEU A CA 1
ATOM 1546 C C . LEU A 1 205 ? 16.438 -8.484 -24.203 1 93.12 205 LEU A C 1
ATOM 1548 O O . LEU A 1 205 ? 17.672 -8.414 -24.203 1 93.12 205 LEU A O 1
ATOM 1552 N N . THR A 1 206 ? 15.711 -9.375 -23.594 1 95.31 206 THR A N 1
ATOM 1553 C CA . THR A 1 206 ? 16.375 -10.539 -23.031 1 95.31 206 THR A CA 1
ATOM 1554 C C . THR A 1 206 ? 16.938 -11.438 -24.125 1 95.31 206 THR A C 1
ATOM 1556 O O . THR A 1 206 ? 16.312 -11.625 -25.156 1 95.31 206 THR A O 1
ATOM 1559 N N . LYS A 1 207 ? 18.109 -11.953 -23.859 1 95.5 207 LYS A N 1
ATOM 1560 C CA . LYS A 1 207 ? 18.766 -12.875 -24.781 1 95.5 207 LYS A CA 1
ATOM 1561 C C . LYS A 1 207 ? 19.094 -14.195 -24.078 1 95.5 207 LYS A C 1
ATOM 1563 O O . LYS A 1 207 ? 19.562 -14.195 -22.938 1 95.5 207 LYS A O 1
ATOM 1568 N N . PHE A 1 208 ? 18.719 -15.242 -24.734 1 97.38 208 PHE A N 1
ATOM 1569 C CA . PHE A 1 208 ? 19.094 -16.578 -24.281 1 97.38 208 PHE A CA 1
ATOM 1570 C C . PHE A 1 208 ? 20.109 -17.203 -25.234 1 97.38 208 PHE A C 1
ATOM 1572 O O . PHE A 1 208 ? 19.859 -17.328 -26.422 1 97.38 208 PHE A O 1
ATOM 1579 N N . SER A 1 209 ? 21.203 -17.641 -24.672 1 96.44 209 SER A N 1
ATOM 1580 C CA . SER A 1 209 ? 22.266 -18.203 -25.484 1 96.44 209 SER A CA 1
ATOM 1581 C C . SER A 1 209 ? 22.234 -19.734 -25.484 1 96.44 209 SER A C 1
ATOM 1583 O O . SER A 1 209 ? 22.016 -20.344 -24.438 1 96.44 209 SER A O 1
ATOM 1585 N N . VAL A 1 210 ? 22.422 -20.297 -26.703 1 96.44 210 VAL A N 1
ATOM 1586 C CA . VAL A 1 210 ? 22.484 -21.75 -26.828 1 96.44 210 VAL A CA 1
ATOM 1587 C C . VAL A 1 210 ? 23.625 -22.141 -27.781 1 96.44 210 VAL A C 1
ATOM 1589 O O . VAL A 1 210 ? 24.062 -21.312 -28.594 1 96.44 210 VAL A O 1
ATOM 1592 N N . GLU A 1 211 ? 24.078 -23.359 -27.625 1 93.69 211 GLU A N 1
ATOM 1593 C CA . GLU A 1 211 ? 25.094 -23.922 -28.516 1 93.69 211 GLU A CA 1
ATOM 1594 C C . GLU A 1 211 ? 24.484 -25 -29.422 1 93.69 211 GLU A C 1
ATOM 1596 O O . GLU A 1 211 ? 23.766 -25.875 -28.953 1 93.69 211 GLU A O 1
ATOM 1601 N N . TYR A 1 212 ? 24.875 -24.922 -30.688 1 91.5 212 TYR A N 1
ATOM 1602 C CA . TYR A 1 212 ? 24.375 -25.891 -31.656 1 91.5 212 TYR A CA 1
ATOM 1603 C C . TYR A 1 212 ? 24.672 -27.312 -31.188 1 91.5 212 TYR A C 1
ATOM 1605 O O . TYR A 1 212 ? 25.766 -27.594 -30.688 1 91.5 212 TYR A O 1
ATOM 1613 N N . GLY A 1 213 ? 23.719 -28.219 -31.281 1 90.44 213 GLY A N 1
ATOM 1614 C CA . GLY A 1 213 ? 23.906 -29.641 -31 1 90.44 213 GLY A CA 1
ATOM 1615 C C . GLY A 1 213 ? 23.578 -30 -29.562 1 90.44 213 GLY A C 1
ATOM 1616 O O . GLY A 1 213 ? 23.562 -31.188 -29.203 1 90.44 213 GLY A O 1
ATOM 1617 N N . LYS A 1 214 ? 23.297 -29.062 -28.797 1 94.19 214 LYS A N 1
ATOM 1618 C CA . LYS A 1 214 ? 23.016 -29.328 -27.391 1 94.19 214 LYS A CA 1
ATOM 1619 C C . LYS A 1 214 ? 21.516 -29.234 -27.094 1 94.19 214 LYS A C 1
ATOM 1621 O O . LYS A 1 214 ? 20.781 -28.578 -27.828 1 94.19 214 LYS A O 1
ATOM 1626 N N . ARG A 1 215 ? 21.156 -29.984 -26.078 1 96.19 215 ARG A N 1
ATOM 1627 C CA . ARG A 1 215 ? 19.781 -29.953 -25.594 1 96.19 215 ARG A CA 1
ATOM 1628 C C . ARG A 1 215 ? 19.688 -29.188 -24.281 1 96.19 215 ARG A C 1
ATOM 1630 O O . ARG A 1 215 ? 20.359 -29.516 -23.297 1 96.19 215 ARG A O 1
ATOM 1637 N N . TYR A 1 216 ? 18.797 -28.125 -24.266 1 97.56 216 TYR A N 1
ATOM 1638 C CA . TYR A 1 216 ? 18.672 -27.25 -23.109 1 97.56 216 TYR A CA 1
ATOM 1639 C C . TYR A 1 216 ? 17.312 -27.438 -22.438 1 97.56 216 TYR A C 1
ATOM 1641 O O . TYR A 1 216 ? 16.281 -27.469 -23.094 1 97.56 216 TYR A O 1
ATOM 1649 N N . ARG A 1 217 ? 17.344 -27.625 -21.156 1 97.62 217 ARG A N 1
ATOM 1650 C CA . ARG A 1 217 ? 16.109 -27.5 -20.391 1 97.62 217 ARG A CA 1
ATOM 1651 C C . ARG A 1 217 ? 15.758 -26.047 -20.125 1 97.62 217 ARG A C 1
ATOM 1653 O O . ARG A 1 217 ? 16.469 -25.359 -19.406 1 97.62 217 ARG A O 1
ATOM 1660 N N . PHE A 1 218 ? 14.688 -25.594 -20.703 1 98.56 218 PHE A N 1
ATOM 1661 C CA . PHE A 1 218 ? 14.141 -24.266 -20.422 1 98.56 218 PHE A CA 1
ATOM 1662 C C . PHE A 1 218 ? 12.992 -24.344 -19.422 1 98.56 218 PHE A C 1
ATOM 1664 O O . PHE A 1 218 ? 12.25 -25.328 -19.391 1 98.56 218 PHE A O 1
ATOM 1671 N N . ARG A 1 219 ? 12.969 -23.375 -18.578 1 98.44 219 ARG A N 1
ATOM 1672 C CA . ARG A 1 219 ? 11.906 -23.234 -17.594 1 98.44 219 ARG A CA 1
ATOM 1673 C C . ARG A 1 219 ? 11.117 -21.953 -17.797 1 98.44 219 ARG A C 1
ATOM 1675 O O . ARG A 1 219 ? 11.68 -20.859 -17.766 1 98.44 219 ARG A O 1
ATOM 1682 N N . LEU A 1 220 ? 9.828 -22.109 -18.062 1 98.69 220 LEU A N 1
ATOM 1683 C CA . LEU A 1 220 ? 8.945 -21 -18.375 1 98.69 220 LEU A CA 1
ATOM 1684 C C . LEU A 1 220 ? 7.918 -20.781 -17.25 1 98.69 220 LEU A C 1
ATOM 1686 O O . LEU A 1 220 ? 7.191 -21.719 -16.891 1 98.69 220 LEU A O 1
ATOM 1690 N N . ALA A 1 221 ? 7.941 -19.625 -16.641 1 98.38 221 ALA A N 1
ATOM 1691 C CA . ALA A 1 221 ? 6.957 -19.219 -15.648 1 98.38 221 ALA A CA 1
ATOM 1692 C C . ALA A 1 221 ? 6.199 -17.984 -16.094 1 98.38 221 ALA A C 1
ATOM 1694 O O . ALA A 1 221 ? 6.805 -17.031 -16.594 1 98.38 221 ALA A O 1
ATOM 1695 N N . TYR A 1 222 ? 4.875 -18.047 -15.93 1 97.69 222 TYR A N 1
ATOM 1696 C CA . TYR A 1 222 ? 4.062 -16.875 -16.281 1 97.69 222 TYR A CA 1
ATOM 1697 C C . TYR A 1 222 ? 3.479 -16.234 -15.023 1 97.69 222 TYR A C 1
ATOM 1699 O O . TYR A 1 222 ? 2.543 -16.766 -14.422 1 97.69 222 TYR A O 1
ATOM 1707 N N . GLY A 1 223 ? 3.916 -15.016 -14.695 1 95.38 223 GLY A N 1
ATOM 1708 C CA . GLY A 1 223 ? 3.514 -14.336 -13.477 1 95.38 223 GLY A CA 1
ATOM 1709 C C . GLY A 1 223 ? 2.236 -13.531 -13.641 1 95.38 223 GLY A C 1
ATOM 1710 O O . GLY A 1 223 ? 1.585 -13.18 -12.656 1 95.38 223 GLY A O 1
ATOM 1711 N N . GLY A 1 224 ? 1.927 -13.219 -14.859 1 92.31 224 GLY A N 1
ATOM 1712 C CA . GLY A 1 224 ? 0.7 -12.484 -15.109 1 92.31 224 GLY A CA 1
ATOM 1713 C C . GLY A 1 224 ? 0.835 -10.992 -14.844 1 92.31 224 GLY A C 1
ATOM 1714 O O . GLY A 1 224 ? 1.908 -10.422 -15.031 1 92.31 224 GLY A O 1
ATOM 1715 N N . GLY A 1 225 ? -0.333 -10.336 -14.562 1 87.06 225 GLY A N 1
ATOM 1716 C CA . GLY A 1 225 ? -0.5 -8.922 -14.281 1 87.06 225 GLY A CA 1
ATOM 1717 C C . GLY A 1 225 ? -1.93 -8.547 -13.938 1 87.06 225 GLY A C 1
ATOM 1718 O O . GLY A 1 225 ? -2.668 -9.352 -13.367 1 87.06 225 GLY A O 1
ATOM 1719 N N . SER A 1 226 ? -2.23 -7.344 -14.172 1 76.62 226 SER A N 1
ATOM 1720 C CA . SER A 1 226 ? -3.533 -6.848 -13.742 1 76.62 226 SER A CA 1
ATOM 1721 C C . SER A 1 226 ? -4.668 -7.574 -14.461 1 76.62 226 SER A C 1
ATOM 1723 O O . SER A 1 226 ? -5.66 -7.953 -13.836 1 76.62 226 SER A O 1
ATOM 1725 N N . LYS A 1 227 ? -4.555 -7.84 -15.719 1 78.5 227 LYS A N 1
ATOM 1726 C CA . LYS A 1 227 ? -5.613 -8.516 -16.469 1 78.5 227 LYS A CA 1
ATOM 1727 C C . LYS A 1 227 ? -5.406 -10.023 -16.469 1 78.5 227 LYS A C 1
ATOM 1729 O O . LYS A 1 227 ? -6.371 -10.789 -16.562 1 78.5 227 LYS A O 1
ATOM 1734 N N . SER A 1 228 ? -4.18 -10.406 -16.422 1 86.5 228 SER A N 1
ATOM 1735 C CA . SER A 1 228 ? -3.803 -11.812 -16.391 1 86.5 228 SER A CA 1
ATOM 1736 C C . SER A 1 228 ? -4.371 -12.57 -17.578 1 86.5 228 SER A C 1
ATOM 1738 O O . SER A 1 228 ? -4.953 -13.648 -17.422 1 86.5 228 SER A O 1
ATOM 1740 N N . CYS A 1 229 ? -4.156 -12.047 -18.766 1 90.94 229 CYS A N 1
ATOM 1741 C CA . CYS A 1 229 ? -4.543 -12.727 -20 1 90.94 229 CYS A CA 1
ATOM 1742 C C . CYS A 1 229 ? -3.719 -13.992 -20.203 1 90.94 229 CYS A C 1
ATOM 1744 O O . CYS A 1 229 ? -2.52 -14.016 -19.922 1 90.94 229 CYS A O 1
ATOM 1746 N N . PRO A 1 230 ? -4.406 -15.055 -20.688 1 94.25 230 PRO A N 1
ATOM 1747 C CA . PRO A 1 230 ? -3.598 -16.203 -21.125 1 94.25 230 PRO A CA 1
ATOM 1748 C C . PRO A 1 230 ? -2.607 -15.836 -22.234 1 94.25 230 PRO A C 1
ATOM 1750 O O . PRO A 1 230 ? -2.896 -14.977 -23.062 1 94.25 230 PRO A O 1
ATOM 1753 N N . ILE A 1 231 ? -1.506 -16.516 -22.234 1 96.75 231 ILE A N 1
ATOM 1754 C CA . ILE A 1 231 ? -0.48 -16.188 -23.203 1 96.75 231 ILE A CA 1
ATOM 1755 C C . ILE A 1 231 ? -0.108 -17.422 -24.016 1 96.75 231 ILE A C 1
ATOM 1757 O O . ILE A 1 231 ? -0.279 -18.547 -23.562 1 96.75 231 ILE A O 1
ATOM 1761 N N . GLN A 1 232 ? 0.357 -17.156 -25.203 1 96.81 232 GLN A N 1
ATOM 1762 C CA . GLN A 1 232 ? 0.943 -18.172 -26.062 1 96.81 232 GLN A CA 1
ATOM 1763 C C . GLN A 1 232 ? 2.434 -17.922 -26.281 1 96.81 232 GLN A C 1
ATOM 1765 O O . GLN A 1 232 ? 2.832 -16.844 -26.719 1 96.81 232 GLN A O 1
ATOM 1770 N N . PHE A 1 233 ? 3.205 -18.891 -25.938 1 98.12 233 PHE A N 1
ATOM 1771 C CA . PHE A 1 233 ? 4.656 -18.844 -26.062 1 98.12 233 PHE A CA 1
ATOM 1772 C C . PHE A 1 233 ? 5.129 -19.703 -27.234 1 98.12 233 PHE A C 1
ATOM 1774 O O . PHE A 1 233 ? 4.637 -20.812 -27.422 1 98.12 233 PHE A O 1
ATOM 1781 N N . SER A 1 234 ? 6.133 -19.172 -28 1 97.88 234 SER A N 1
ATOM 1782 C CA . SER A 1 234 ? 6.73 -19.922 -29.094 1 97.88 234 SER A CA 1
ATOM 1783 C C . SER A 1 234 ? 8.133 -19.422 -29.422 1 97.88 234 SER A C 1
ATOM 1785 O O . SER A 1 234 ? 8.516 -18.328 -29.016 1 97.88 234 SER A O 1
ATOM 1787 N N . ILE A 1 235 ? 8.898 -20.281 -30 1 97.56 235 ILE A N 1
ATOM 1788 C CA . ILE A 1 235 ? 10.219 -19.922 -30.516 1 97.56 235 ILE A CA 1
ATOM 1789 C C . ILE A 1 235 ? 10.266 -20.203 -32 1 97.56 235 ILE A C 1
ATOM 1791 O O . ILE A 1 235 ? 9.961 -21.312 -32.469 1 97.56 235 ILE A O 1
ATOM 1795 N N . GLU A 1 236 ? 10.672 -19.172 -32.75 1 95.44 236 GLU A N 1
ATOM 1796 C CA . GLU A 1 236 ? 10.742 -19.266 -34.188 1 95.44 236 GLU A CA 1
ATOM 1797 C C . GLU A 1 236 ? 11.539 -20.484 -34.625 1 95.44 236 GLU A C 1
ATOM 1799 O O . GLU A 1 236 ? 12.664 -20.703 -34.188 1 95.44 236 GLU A O 1
ATOM 1804 N N . LYS A 1 237 ? 10.898 -21.375 -35.406 1 92 237 LYS A N 1
ATOM 1805 C CA . LYS A 1 237 ? 11.516 -22.5 -36.094 1 92 237 LYS A CA 1
ATOM 1806 C C . LYS A 1 237 ? 11.977 -23.562 -35.125 1 92 237 LYS A C 1
ATOM 1808 O O . LYS A 1 237 ? 12.906 -24.328 -35.406 1 92 237 LYS A O 1
ATOM 1813 N N . HIS A 1 238 ? 11.398 -23.609 -34 1 94.62 238 HIS A N 1
ATOM 1814 C CA . HIS A 1 238 ? 11.812 -24.594 -33 1 94.62 238 HIS A CA 1
ATOM 1815 C C . HIS A 1 238 ? 10.617 -25.391 -32.469 1 94.62 238 HIS A C 1
ATOM 1817 O O . HIS A 1 238 ? 9.523 -24.844 -32.312 1 94.62 238 HIS A O 1
ATOM 1823 N N . VAL A 1 239 ? 10.875 -26.656 -32.25 1 94.19 239 VAL A N 1
ATOM 1824 C CA . VAL A 1 239 ? 9.945 -27.516 -31.547 1 94.19 239 VAL A CA 1
ATOM 1825 C C . VAL A 1 239 ? 10.297 -27.562 -30.062 1 94.19 239 VAL A C 1
ATOM 1827 O O . VAL A 1 239 ? 11.477 -27.594 -29.703 1 94.19 239 VAL A O 1
ATOM 1830 N N . LEU A 1 240 ? 9.312 -27.562 -29.25 1 97 240 LEU A N 1
ATOM 1831 C CA . LEU A 1 240 ? 9.469 -27.609 -27.797 1 97 240 LEU A CA 1
ATOM 1832 C C . LEU A 1 240 ? 9.008 -28.953 -27.25 1 97 240 LEU A C 1
ATOM 1834 O O . LEU A 1 240 ? 7.844 -29.328 -27.406 1 97 240 LEU A O 1
ATOM 1838 N N . THR A 1 241 ? 9.859 -29.641 -26.609 1 96.81 241 THR A N 1
ATOM 1839 C CA . THR A 1 241 ? 9.461 -30.891 -25.969 1 96.81 241 THR A CA 1
ATOM 1840 C C . THR A 1 241 ? 9.023 -30.641 -24.531 1 96.81 241 THR A C 1
ATOM 1842 O O . THR A 1 241 ? 9.859 -30.531 -23.625 1 96.81 241 THR A O 1
ATOM 1845 N N . LEU A 1 242 ? 7.719 -30.688 -24.328 1 97.31 242 LEU A N 1
ATOM 1846 C CA . LEU A 1 242 ? 7.156 -30.484 -23 1 97.31 242 LEU A CA 1
ATOM 1847 C C . LEU A 1 242 ? 7.516 -31.625 -22.062 1 97.31 242 LEU A C 1
ATOM 1849 O O . LEU A 1 242 ? 7.348 -32.781 -22.422 1 97.31 242 LEU A O 1
ATOM 1853 N N . VAL A 1 243 ? 7.988 -31.219 -20.781 1 97.75 243 VAL A N 1
ATOM 1854 C CA . VAL A 1 243 ? 8.438 -32.312 -19.938 1 97.75 243 VAL A CA 1
ATOM 1855 C C . VAL A 1 243 ? 7.91 -32.156 -18.516 1 97.75 243 VAL A C 1
ATOM 1857 O O . VAL A 1 243 ? 7.953 -33.062 -17.703 1 97.75 243 VAL A O 1
ATOM 1860 N N . ALA A 1 244 ? 7.387 -31.016 -18.172 1 97.81 244 ALA A N 1
ATOM 1861 C CA . ALA A 1 244 ? 6.867 -30.812 -16.812 1 97.81 244 ALA A CA 1
ATOM 1862 C C . ALA A 1 244 ? 5.844 -29.688 -16.797 1 97.81 244 ALA A C 1
ATOM 1864 O O . ALA A 1 244 ? 5.926 -28.75 -17.594 1 97.81 244 ALA A O 1
ATOM 1865 N N . LEU A 1 245 ? 4.883 -29.781 -15.875 1 98.25 245 LEU A N 1
ATOM 1866 C CA . LEU A 1 245 ? 3.877 -28.766 -15.586 1 98.25 245 LEU A CA 1
ATOM 1867 C C . LEU A 1 245 ? 3.828 -28.453 -14.094 1 98.25 245 LEU A C 1
ATOM 1869 O O . LEU A 1 245 ? 3.645 -29.359 -13.273 1 98.25 245 LEU A O 1
ATOM 1873 N N . ASP A 1 246 ? 3.949 -27.219 -13.711 1 98.38 246 ASP A N 1
ATOM 1874 C CA . ASP A 1 246 ? 3.893 -26.75 -12.328 1 98.38 246 ASP A CA 1
ATOM 1875 C C . ASP A 1 246 ? 4.852 -27.547 -11.438 1 98.38 246 ASP A C 1
ATOM 1877 O O . ASP A 1 246 ? 4.496 -27.938 -10.328 1 98.38 246 ASP A O 1
ATOM 1881 N N . GLY A 1 247 ? 5.977 -27.828 -12.016 1 97.31 247 GLY A N 1
ATOM 1882 C CA . GLY A 1 247 ? 7.031 -28.484 -11.266 1 97.31 247 GLY A CA 1
ATOM 1883 C C . GLY A 1 247 ? 6.93 -30 -11.305 1 97.31 247 GLY A C 1
ATOM 1884 O O . GLY A 1 247 ? 7.816 -30.688 -10.805 1 97.31 247 GLY A O 1
ATOM 1885 N N . ASN A 1 248 ? 5.93 -30.562 -11.922 1 97.06 248 ASN A N 1
ATOM 1886 C CA . ASN A 1 248 ? 5.695 -32 -11.938 1 97.06 248 ASN A CA 1
ATOM 1887 C C . ASN A 1 248 ? 5.895 -32.562 -13.336 1 97.06 248 ASN A C 1
ATOM 1889 O O . ASN A 1 248 ? 5.426 -32 -14.328 1 97.06 248 ASN A O 1
ATOM 1893 N N . GLY A 1 249 ? 6.5 -33.719 -13.398 1 96.38 249 GLY A N 1
ATOM 1894 C CA . GLY A 1 249 ? 6.859 -34.312 -14.672 1 96.38 249 GLY A CA 1
ATOM 1895 C C . GLY A 1 249 ? 5.668 -34.875 -15.43 1 96.38 249 GLY A C 1
ATOM 1896 O O . GLY A 1 249 ? 4.727 -35.375 -14.82 1 96.38 249 GLY A O 1
ATOM 1897 N N . ILE A 1 250 ? 5.738 -34.812 -16.75 1 97.44 250 ILE A N 1
ATOM 1898 C CA . ILE A 1 250 ? 4.77 -35.469 -17.641 1 97.44 250 ILE A CA 1
ATOM 1899 C C . ILE A 1 250 ? 5.504 -36.281 -18.688 1 97.44 250 ILE A C 1
ATOM 1901 O O . ILE A 1 250 ? 6.723 -36.188 -18.844 1 97.44 250 ILE A O 1
ATOM 1905 N N . GLU A 1 251 ? 4.707 -37.156 -19.312 1 96.25 251 GLU A N 1
ATOM 1906 C CA . GLU A 1 251 ? 5.262 -37.781 -20.5 1 96.25 251 GLU A CA 1
ATOM 1907 C C . GLU A 1 251 ? 5.602 -36.75 -21.562 1 96.25 251 GLU A C 1
ATOM 1909 O O . GLU A 1 251 ? 4.785 -35.875 -21.875 1 96.25 251 GLU A O 1
ATOM 1914 N N . PRO A 1 252 ? 6.82 -36.844 -22.094 1 96.25 252 PRO A N 1
ATOM 1915 C CA . PRO A 1 252 ? 7.238 -35.812 -23.062 1 96.25 252 PRO A CA 1
ATOM 1916 C C . PRO A 1 252 ? 6.262 -35.656 -24.219 1 96.25 252 PRO A C 1
ATOM 1918 O O . PRO A 1 252 ? 5.734 -36.656 -24.719 1 96.25 252 PRO A O 1
ATOM 1921 N N . GLU A 1 253 ? 5.949 -34.469 -24.562 1 95.62 253 GLU A N 1
ATOM 1922 C CA . GLU A 1 253 ? 5.098 -34.125 -25.688 1 95.62 253 GLU A CA 1
ATOM 1923 C C . GLU A 1 253 ? 5.77 -33.062 -26.594 1 95.62 253 GLU A C 1
ATOM 1925 O O . GLU A 1 253 ? 6.301 -32.062 -26.094 1 95.62 253 GLU A O 1
ATOM 1930 N N . TYR A 1 254 ? 5.754 -33.281 -27.938 1 94.81 254 TYR A N 1
ATOM 1931 C CA . TYR A 1 254 ? 6.312 -32.312 -28.906 1 94.81 254 TYR A CA 1
ATOM 1932 C C . TYR A 1 254 ? 5.27 -31.297 -29.328 1 94.81 254 TYR A C 1
ATOM 1934 O O . TYR A 1 254 ? 4.195 -31.656 -29.812 1 94.81 254 TYR A O 1
ATOM 1942 N N . VAL A 1 255 ? 5.621 -30.047 -29.125 1 96.06 255 VAL A N 1
ATOM 1943 C CA . VAL A 1 255 ? 4.68 -28.984 -29.484 1 96.06 255 VAL A CA 1
ATOM 1944 C C . VAL A 1 255 ? 5.43 -27.812 -30.109 1 96.06 255 VAL A C 1
ATOM 1946 O O . VAL A 1 255 ? 6.652 -27.703 -29.984 1 96.06 255 VAL A O 1
ATOM 1949 N N . ASN A 1 256 ? 4.676 -26.938 -30.828 1 94.75 256 ASN A N 1
ATOM 1950 C CA . ASN A 1 256 ? 5.312 -25.766 -31.438 1 94.75 256 ASN A CA 1
ATOM 1951 C C . ASN A 1 256 ? 5.016 -24.5 -30.656 1 94.75 256 ASN A C 1
ATOM 1953 O O . ASN A 1 256 ? 5.668 -23.469 -30.875 1 94.75 256 ASN A O 1
ATOM 1957 N N . SER A 1 257 ? 4.016 -24.609 -29.812 1 96.06 257 SER A N 1
ATOM 1958 C CA . SER A 1 257 ? 3.695 -23.484 -28.953 1 96.06 257 SER A CA 1
ATOM 1959 C C . SER A 1 257 ? 3.014 -23.938 -27.656 1 96.06 257 SER A C 1
ATOM 1961 O O . SER A 1 257 ? 2.533 -25.078 -27.578 1 96.06 257 SER A O 1
ATOM 1963 N N . ILE A 1 258 ? 3.086 -23.094 -26.656 1 97.19 258 ILE A N 1
ATOM 1964 C CA . ILE A 1 258 ? 2.547 -23.391 -25.344 1 97.19 258 ILE A CA 1
ATOM 1965 C C . ILE A 1 258 ? 1.628 -22.266 -24.891 1 97.19 258 ILE A C 1
ATOM 1967 O O . ILE A 1 258 ? 2.045 -21.109 -24.828 1 97.19 258 ILE A O 1
ATOM 1971 N N . GLU A 1 259 ? 0.421 -22.578 -24.562 1 96.19 259 GLU A N 1
ATOM 1972 C CA . GLU A 1 259 ? -0.526 -21.594 -24.031 1 96.19 259 GLU A CA 1
ATOM 1973 C C . GLU A 1 259 ? -0.762 -21.812 -22.531 1 96.19 259 GLU A C 1
ATOM 1975 O O . GLU A 1 259 ? -1.118 -22.922 -22.109 1 96.19 259 GLU A O 1
ATOM 1980 N N . LEU A 1 260 ? -0.571 -20.75 -21.75 1 95.88 260 LEU A N 1
ATOM 1981 C CA . LEU A 1 260 ? -0.613 -20.844 -20.297 1 95.88 260 LEU A CA 1
ATOM 1982 C C . LEU A 1 260 ? -1.476 -19.734 -19.703 1 95.88 260 LEU A C 1
ATOM 1984 O O . LEU A 1 260 ? -1.629 -18.672 -20.312 1 95.88 260 LEU A O 1
ATOM 1988 N N . GLY A 1 261 ? -2.02 -20.062 -18.5 1 95.44 261 GLY A N 1
ATOM 1989 C CA . GLY A 1 261 ? -2.602 -19.047 -17.641 1 95.44 261 GLY A CA 1
ATOM 1990 C C . GLY A 1 261 ? -1.645 -18.547 -16.578 1 95.44 261 GLY A C 1
ATOM 1991 O O . GLY A 1 261 ? -0.596 -19.141 -16.344 1 95.44 261 GLY A O 1
ATOM 1992 N N . ARG A 1 262 ? -2.07 -17.453 -15.945 1 95.12 262 ARG A N 1
ATOM 1993 C CA . ARG A 1 262 ? -1.26 -16.844 -14.898 1 95.12 262 ARG A CA 1
ATOM 1994 C C . ARG A 1 262 ? -0.916 -17.844 -13.812 1 95.12 262 ARG A C 1
ATOM 1996 O O . ARG A 1 262 ? -1.771 -18.625 -13.391 1 95.12 262 ARG A O 1
ATOM 2003 N N . GLY A 1 263 ? 0.344 -17.781 -13.383 1 96.5 263 GLY A N 1
ATOM 2004 C CA . GLY A 1 263 ? 0.772 -18.594 -12.258 1 96.5 263 GLY A CA 1
ATOM 2005 C C . GLY A 1 263 ? 1.268 -19.969 -12.664 1 96.5 263 GLY A C 1
ATOM 2006 O O . GLY A 1 263 ? 1.854 -20.688 -11.852 1 96.5 263 GLY A O 1
ATOM 2007 N N . GLU A 1 264 ? 1.072 -20.359 -13.898 1 97.88 264 GLU A N 1
ATOM 2008 C CA . GLU A 1 264 ? 1.486 -21.688 -14.367 1 97.88 264 GLU A CA 1
ATOM 2009 C C . GLU A 1 264 ? 2.951 -21.672 -14.797 1 97.88 264 GLU A C 1
ATOM 2011 O O . GLU A 1 264 ? 3.504 -20.625 -15.125 1 97.88 264 GLU A O 1
ATOM 2016 N N . ARG A 1 265 ? 3.533 -22.812 -14.688 1 98.62 265 ARG A N 1
ATOM 2017 C CA . ARG A 1 265 ? 4.914 -23.047 -15.094 1 98.62 265 ARG A CA 1
ATOM 2018 C C . ARG A 1 265 ? 5.027 -24.281 -15.984 1 98.62 265 ARG A C 1
ATOM 2020 O O . ARG A 1 265 ? 4.297 -25.25 -15.797 1 98.62 265 ARG A O 1
ATOM 2027 N N . VAL A 1 266 ? 5.996 -24.172 -16.906 1 98.38 266 VAL A N 1
ATOM 2028 C CA . VAL A 1 266 ? 6.238 -25.266 -17.844 1 98.38 266 VAL A CA 1
ATOM 2029 C C . VAL A 1 266 ? 7.734 -25.406 -18.094 1 98.38 266 VAL A C 1
ATOM 2031 O O . VAL A 1 266 ? 8.445 -24.406 -18.234 1 98.38 266 VAL A O 1
ATOM 2034 N N . ASP A 1 267 ? 8.164 -26.656 -18.078 1 98.38 267 ASP A N 1
ATOM 2035 C CA . ASP A 1 267 ? 9.508 -26.953 -18.562 1 98.38 267 ASP A CA 1
ATOM 2036 C C . ASP A 1 267 ? 9.461 -27.594 -19.953 1 98.38 267 ASP A C 1
ATOM 2038 O O . ASP A 1 267 ? 8.602 -28.422 -20.234 1 98.38 267 ASP A O 1
ATOM 2042 N N . PHE A 1 268 ? 10.422 -27.188 -20.766 1 98.44 268 PHE A N 1
ATOM 2043 C CA . PHE A 1 268 ? 10.555 -27.828 -22.062 1 98.44 268 PHE A CA 1
ATOM 2044 C C . PHE A 1 268 ? 12.023 -27.984 -22.438 1 98.44 268 PHE A C 1
ATOM 2046 O O . PHE A 1 268 ? 12.883 -27.266 -21.938 1 98.44 268 PHE A O 1
ATOM 2053 N N . ILE A 1 269 ? 12.266 -28.969 -23.281 1 97.94 269 ILE A N 1
ATOM 2054 C CA . ILE A 1 269 ? 13.602 -29.188 -23.812 1 97.94 269 ILE A CA 1
ATOM 2055 C C . ILE A 1 269 ? 13.711 -28.594 -25.219 1 97.94 269 ILE A C 1
ATOM 2057 O O . ILE A 1 269 ? 12.836 -28.812 -26.047 1 97.94 269 ILE A O 1
ATOM 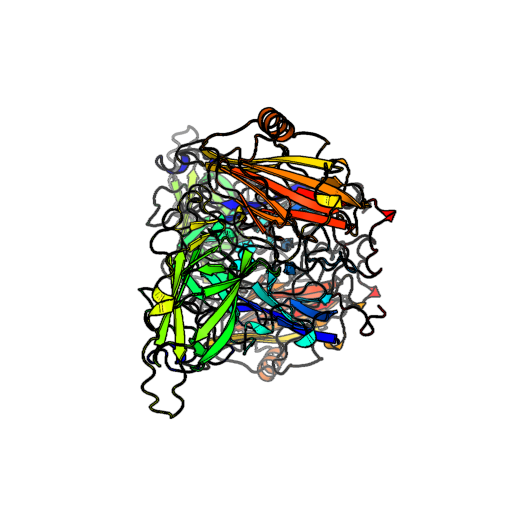2061 N N . LEU A 1 270 ? 14.68 -27.812 -25.375 1 97.25 270 LEU A N 1
ATOM 2062 C CA . LEU A 1 270 ? 15 -27.25 -26.688 1 97.25 270 LEU A CA 1
ATOM 2063 C C . LEU A 1 270 ? 16.234 -27.922 -27.266 1 97.25 270 LEU A C 1
ATOM 2065 O O . LEU A 1 270 ? 17.312 -27.859 -26.672 1 97.25 270 LEU A O 1
ATOM 2069 N N . GLU A 1 271 ? 16.047 -28.531 -28.375 1 94.69 271 GLU A N 1
ATOM 2070 C CA . GLU A 1 271 ? 17.188 -29.047 -29.109 1 94.69 271 GLU A CA 1
ATOM 2071 C C . GLU A 1 271 ? 17.75 -27.984 -30.062 1 94.69 271 GLU A C 1
ATOM 2073 O O . GLU A 1 271 ? 17.094 -27.625 -31.047 1 94.69 271 GLU A O 1
ATOM 2078 N N . ALA A 1 272 ? 18.906 -27.578 -29.766 1 93.5 272 ALA A N 1
ATOM 2079 C CA . ALA A 1 272 ? 19.516 -26.531 -30.578 1 93.5 272 ALA A CA 1
ATOM 2080 C C . ALA A 1 272 ? 20.109 -27.109 -31.859 1 93.5 272 ALA A C 1
ATOM 2082 O O . ALA A 1 272 ? 21.328 -27.328 -31.953 1 93.5 272 ALA A O 1
ATOM 2083 N N . LYS A 1 273 ? 19.297 -27.156 -32.844 1 89.94 273 LYS A N 1
ATOM 2084 C CA . LYS A 1 273 ? 19.734 -27.797 -34.094 1 89.94 273 LYS A CA 1
ATOM 2085 C C . LYS A 1 273 ? 19.453 -26.906 -35.312 1 89.94 273 LYS A C 1
ATOM 2087 O O . LYS A 1 273 ? 19.266 -27.391 -36.406 1 89.94 273 LYS A O 1
ATOM 2092 N N . ARG A 1 274 ? 19.297 -25.656 -35 1 90.19 274 ARG A N 1
ATOM 2093 C CA . ARG A 1 274 ? 19.078 -24.719 -36.094 1 90.19 274 ARG A CA 1
ATOM 2094 C C . ARG A 1 274 ? 20.391 -24.031 -36.5 1 90.19 274 ARG A C 1
ATOM 2096 O O . ARG A 1 274 ? 21.344 -24 -35.719 1 90.19 274 ARG A O 1
ATOM 2103 N N . ALA A 1 275 ? 20.297 -23.438 -37.75 1 87 275 ALA A N 1
ATOM 2104 C CA . ALA A 1 275 ? 21.453 -22.672 -38.188 1 87 275 ALA A CA 1
ATOM 2105 C C . ALA A 1 275 ? 21.781 -21.547 -37.219 1 87 275 ALA A C 1
ATOM 2107 O O . ALA A 1 275 ? 20.875 -20.891 -36.688 1 87 275 ALA A O 1
ATOM 2108 N N . PRO A 1 276 ? 23.109 -21.422 -37.062 1 87.88 276 PRO A N 1
ATOM 2109 C CA . PRO A 1 276 ? 23.5 -20.328 -36.156 1 87.88 276 PRO A CA 1
ATOM 2110 C C . PRO A 1 276 ? 22.875 -19 -36.562 1 87.88 276 PRO A C 1
ATOM 2112 O O . PRO A 1 276 ? 22.828 -18.672 -37.75 1 87.88 276 PRO A O 1
ATOM 2115 N N . GLY A 1 277 ? 22.344 -18.281 -35.656 1 90.69 277 GLY A N 1
ATOM 2116 C CA . GLY A 1 277 ? 21.641 -17.016 -35.875 1 90.69 277 GLY A CA 1
ATOM 2117 C C . GLY A 1 277 ? 20.812 -16.609 -34.656 1 90.69 277 GLY A C 1
ATOM 2118 O O . GLY A 1 277 ? 21.109 -17 -33.531 1 90.69 277 GLY A O 1
ATOM 2119 N N . VAL A 1 278 ? 20.016 -15.664 -34.906 1 94.56 278 VAL A N 1
ATOM 2120 C CA . VAL A 1 278 ? 19.125 -15.164 -33.875 1 94.56 278 VAL A CA 1
ATOM 2121 C C . VAL A 1 278 ? 17.688 -15.508 -34.219 1 94.56 278 VAL A C 1
ATOM 2123 O O . VAL A 1 278 ? 17.219 -15.227 -35.344 1 94.56 278 VAL A O 1
ATOM 2126 N N . TYR A 1 279 ? 17.047 -16.188 -33.281 1 96.31 279 TYR A N 1
ATOM 2127 C CA . TYR A 1 279 ? 15.648 -16.562 -33.469 1 96.31 279 TYR A CA 1
ATOM 2128 C C . TYR A 1 279 ? 14.75 -15.859 -32.469 1 96.31 279 TYR A C 1
ATOM 2130 O O . TYR A 1 279 ? 15.125 -15.672 -31.312 1 96.31 279 TYR A O 1
ATOM 2138 N N . LYS A 1 280 ? 13.633 -15.578 -32.938 1 97.19 280 LYS A N 1
ATOM 2139 C CA . LYS A 1 280 ? 12.703 -14.805 -32.125 1 97.19 280 LYS A CA 1
ATOM 2140 C C . LYS A 1 280 ? 11.938 -15.711 -31.156 1 97.19 280 LYS A C 1
ATOM 2142 O O . LYS A 1 280 ? 11.414 -16.75 -31.562 1 97.19 280 LYS A O 1
ATOM 2147 N N . MET A 1 281 ? 11.953 -15.406 -29.906 1 98.06 281 MET A N 1
ATOM 2148 C CA . MET A 1 281 ? 11.023 -15.922 -28.906 1 98.06 281 MET A CA 1
ATOM 2149 C C . MET A 1 281 ? 9.836 -14.984 -28.719 1 98.06 281 MET A C 1
ATOM 2151 O O . MET A 1 281 ? 10.016 -13.789 -28.469 1 98.06 281 MET A O 1
ATOM 2155 N N . SER A 1 282 ? 8.641 -15.547 -28.828 1 97.88 282 SER A N 1
ATOM 2156 C CA . SER A 1 282 ? 7.461 -14.695 -28.828 1 97.88 282 SER A CA 1
ATOM 2157 C C . SER A 1 282 ? 6.477 -15.125 -27.734 1 97.88 282 SER A C 1
ATOM 2159 O O . SER A 1 282 ? 6.297 -16.328 -27.5 1 97.88 282 SER A O 1
ATOM 2161 N N . VAL A 1 283 ? 5.953 -14.18 -27.062 1 98.19 283 VAL A N 1
ATOM 2162 C CA . VAL A 1 283 ? 4.816 -14.352 -26.172 1 98.19 283 VAL A CA 1
ATOM 2163 C C . VAL A 1 283 ? 3.678 -13.43 -26.594 1 98.19 283 VAL A C 1
ATOM 2165 O O . VAL A 1 283 ? 3.869 -12.219 -26.719 1 98.19 283 VAL A O 1
ATOM 2168 N N . VAL A 1 284 ? 2.479 -14.008 -26.797 1 97.5 284 VAL A N 1
ATOM 2169 C CA . VAL A 1 284 ? 1.332 -13.234 -27.266 1 97.5 284 VAL A CA 1
ATOM 2170 C C . VAL A 1 284 ? 0.111 -13.547 -26.391 1 97.5 284 VAL A C 1
ATOM 2172 O O . VAL A 1 284 ? -0.191 -14.711 -26.125 1 97.5 284 VAL A O 1
ATOM 2175 N N . ALA A 1 285 ? -0.536 -12.492 -25.969 1 96.12 285 ALA A N 1
ATOM 2176 C CA . ALA A 1 285 ? -1.767 -12.688 -25.203 1 96.12 285 ALA A CA 1
ATOM 2177 C C . ALA A 1 285 ? -2.9 -13.164 -26.109 1 96.12 285 ALA A C 1
ATOM 2179 O O . ALA A 1 285 ? -2.916 -12.867 -27.297 1 96.12 285 ALA A O 1
ATOM 2180 N N . HIS A 1 286 ? -3.736 -13.922 -25.5 1 92.12 286 HIS A N 1
ATOM 2181 C CA . HIS A 1 286 ? -4.922 -14.32 -26.25 1 92.12 286 HIS A CA 1
ATOM 2182 C C . HIS A 1 286 ? -5.703 -13.102 -26.734 1 92.12 286 HIS A C 1
ATOM 2184 O O . HIS A 1 286 ? -6.02 -12.211 -25.938 1 92.12 286 HIS A O 1
ATOM 2190 N N . PRO A 1 287 ? -6.117 -13.039 -27.953 1 89.19 287 PRO A N 1
ATOM 2191 C CA . PRO A 1 287 ? -6.719 -11.844 -28.547 1 89.19 287 PRO A CA 1
ATOM 2192 C C . PRO A 1 287 ? -8.07 -11.492 -27.922 1 89.19 287 PRO A C 1
ATOM 2194 O O . PRO A 1 287 ? -8.445 -10.32 -27.859 1 89.19 287 PRO A O 1
ATOM 2197 N N . ASP A 1 288 ? -8.773 -12.484 -27.484 1 84.5 288 ASP A N 1
ATOM 2198 C CA . ASP A 1 288 ? -10.07 -12.234 -26.859 1 84.5 288 ASP A CA 1
ATOM 2199 C C . ASP A 1 288 ? -9.906 -11.523 -25.516 1 84.5 288 ASP A C 1
ATOM 2201 O O . ASP A 1 288 ? -10.828 -10.852 -25.047 1 84.5 288 ASP A O 1
ATOM 2205 N N . CYS A 1 289 ? -8.836 -11.766 -24.953 1 88.5 289 CYS A N 1
ATOM 2206 C CA . CYS A 1 289 ? -8.555 -11.094 -23.688 1 88.5 289 CYS A CA 1
ATOM 2207 C C . CYS A 1 289 ? -8.023 -9.688 -23.938 1 88.5 289 CYS A C 1
ATOM 2209 O O . CYS A 1 289 ? -8.562 -8.719 -23.391 1 88.5 289 CYS A O 1
ATOM 2211 N N . GLN A 1 290 ? -7.023 -9.555 -24.672 1 89.81 290 GLN A N 1
ATOM 2212 C CA . GLN A 1 290 ? -6.477 -8.266 -25.078 1 89.81 290 GLN A CA 1
ATOM 2213 C C . GLN A 1 290 ? -5.742 -8.375 -26.406 1 89.81 290 GLN A C 1
ATOM 2215 O O . GLN A 1 290 ? -4.766 -9.125 -26.531 1 89.81 290 GLN A O 1
ATOM 2220 N N . ASP A 1 291 ? -6.164 -7.488 -27.25 1 89.06 291 ASP A N 1
ATOM 2221 C CA . ASP A 1 291 ? -5.551 -7.512 -28.578 1 89.06 291 ASP A CA 1
ATOM 2222 C C . ASP A 1 291 ? -4.203 -6.797 -28.578 1 89.06 291 ASP A C 1
ATOM 2224 O O . ASP A 1 291 ? -4.012 -5.828 -27.828 1 89.06 291 ASP A O 1
ATOM 2228 N N . ASN A 1 292 ? -3.254 -7.332 -29.328 1 87.38 292 ASN A N 1
ATOM 2229 C CA . ASN A 1 292 ? -1.972 -6.715 -29.641 1 87.38 292 ASN A CA 1
ATOM 2230 C C . ASN A 1 292 ? -1.084 -6.609 -28.391 1 87.38 292 ASN A C 1
ATOM 2232 O O . ASN A 1 292 ? -0.325 -5.648 -28.25 1 87.38 292 ASN A O 1
ATOM 2236 N N . LEU A 1 293 ? -1.34 -7.43 -27.438 1 94.06 293 LEU A N 1
ATOM 2237 C CA . LEU A 1 293 ? -0.429 -7.539 -26.297 1 94.06 293 LEU A CA 1
ATOM 2238 C C . LEU A 1 293 ? 0.62 -8.617 -26.547 1 94.06 293 LEU A C 1
ATOM 2240 O O . LEU A 1 293 ? 0.29 -9.805 -26.641 1 94.06 293 LEU A O 1
ATOM 2244 N N . LYS A 1 294 ? 1.869 -8.172 -26.672 1 96.06 294 LYS A N 1
ATOM 2245 C CA . LYS A 1 294 ? 2.912 -9.109 -27.062 1 96.06 294 LYS A CA 1
ATOM 2246 C C . LYS A 1 294 ? 4.23 -8.797 -26.359 1 96.06 294 LYS A C 1
ATOM 2248 O O . LYS A 1 294 ? 4.41 -7.707 -25.828 1 96.06 294 LYS A O 1
ATOM 2253 N N . GLY A 1 295 ? 5.094 -9.742 -26.281 1 97.31 295 GLY A N 1
ATOM 2254 C CA . GLY A 1 295 ? 6.473 -9.664 -25.828 1 97.31 295 GLY A CA 1
ATOM 2255 C C . GLY A 1 295 ? 7.422 -10.5 -26.656 1 97.31 295 GLY A C 1
ATOM 2256 O O . GLY A 1 295 ? 7.008 -11.484 -27.281 1 97.31 295 GLY A O 1
ATOM 2257 N N . VAL A 1 296 ? 8.695 -10.016 -26.688 1 97.19 296 VAL A N 1
ATOM 2258 C CA . VAL A 1 296 ? 9.664 -10.727 -27.516 1 97.19 296 VAL A CA 1
ATOM 2259 C C . VAL A 1 296 ? 10.992 -10.844 -26.781 1 97.19 296 VAL A C 1
ATOM 2261 O O . VAL A 1 296 ? 11.32 -9.992 -25.938 1 97.19 296 VAL A O 1
ATOM 2264 N N . ALA A 1 297 ? 11.648 -11.867 -26.984 1 97.94 297 ALA A N 1
ATOM 2265 C CA . ALA A 1 297 ? 13.039 -12.109 -26.609 1 97.94 297 ALA A CA 1
ATOM 2266 C C . ALA A 1 297 ? 13.812 -12.766 -27.75 1 97.94 297 ALA A C 1
ATOM 2268 O O . ALA A 1 297 ? 13.266 -12.977 -28.828 1 97.94 297 ALA A O 1
ATOM 2269 N N . GLU A 1 298 ? 15.156 -12.922 -27.562 1 97.31 298 GLU A N 1
ATOM 2270 C CA . GLU A 1 298 ? 15.992 -13.484 -28.625 1 97.31 298 GLU A CA 1
ATOM 2271 C C . GLU A 1 298 ? 16.688 -14.758 -28.172 1 97.31 298 GLU A C 1
ATOM 2273 O O . GLU A 1 298 ? 17.25 -14.797 -27.062 1 97.31 298 GLU A O 1
ATOM 2278 N N . LEU A 1 299 ? 16.531 -15.773 -28.938 1 97.62 299 LEU A N 1
ATOM 2279 C CA . LEU A 1 299 ? 17.359 -16.969 -28.812 1 97.62 299 LEU A CA 1
ATOM 2280 C C . LEU A 1 299 ? 18.594 -16.859 -29.719 1 97.62 299 LEU A C 1
ATOM 2282 O O . LEU A 1 299 ? 18.469 -16.828 -30.938 1 97.62 299 LEU A O 1
ATOM 2286 N N . VAL A 1 300 ? 19.75 -16.859 -29.109 1 96.5 300 VAL A N 1
ATOM 2287 C CA . VAL A 1 300 ? 20.984 -16.594 -29.844 1 96.5 300 VAL A CA 1
ATOM 2288 C C . VAL A 1 300 ? 21.844 -17.844 -29.891 1 96.5 300 VAL A C 1
ATOM 2290 O O . VAL A 1 300 ? 22.25 -18.375 -28.844 1 96.5 300 VAL A O 1
ATOM 2293 N N . TYR A 1 301 ? 22.078 -18.344 -31.047 1 93.75 301 TYR A N 1
ATOM 2294 C CA . TYR A 1 301 ? 23.016 -19.453 -31.234 1 93.75 301 TYR A CA 1
ATOM 2295 C C . TYR A 1 301 ? 24.453 -18.953 -31.234 1 93.75 301 TYR A C 1
ATOM 2297 O O . TYR A 1 301 ? 24.812 -18.078 -32.031 1 93.75 301 TYR A O 1
ATOM 2305 N N . THR A 1 302 ? 25.219 -19.297 -30.219 1 86.12 302 THR A N 1
ATOM 2306 C CA . THR A 1 302 ? 26.609 -18.859 -30.109 1 86.12 302 THR A CA 1
ATOM 2307 C C . THR A 1 302 ? 27.5 -19.609 -31.094 1 86.12 302 THR A C 1
ATOM 2309 O O . THR A 1 302 ? 27.281 -20.797 -31.359 1 86.12 302 THR A O 1
ATOM 2312 N N . ASN A 1 303 ? 28.078 -18.719 -32.219 1 65.56 303 ASN A N 1
ATOM 2313 C CA . ASN A 1 303 ? 28.922 -19.234 -33.281 1 65.56 303 ASN A CA 1
ATOM 2314 C C . ASN A 1 303 ? 30.172 -19.922 -32.719 1 65.56 303 ASN A C 1
ATOM 2316 O O . ASN A 1 303 ? 31.016 -19.266 -32.094 1 65.56 303 ASN A O 1
ATOM 2320 N N . LYS A 1 304 ? 30.312 -20.906 -32.156 1 53.5 304 LYS A N 1
ATOM 2321 C CA . LYS A 1 304 ? 31.688 -21.438 -32.156 1 53.5 304 LYS A CA 1
ATOM 2322 C C . LYS A 1 304 ? 32.219 -21.547 -33.594 1 53.5 304 LYS A C 1
ATOM 2324 O O . LYS A 1 304 ? 31.453 -21.594 -34.562 1 53.5 304 LYS A O 1
ATOM 2329 N N . ASP A 1 305 ? 33.562 -21.594 -33.75 1 46.09 305 ASP A N 1
ATOM 2330 C CA . ASP A 1 305 ? 34.375 -21.562 -35 1 46.09 305 ASP A CA 1
ATOM 2331 C C . ASP A 1 305 ? 33.594 -22.219 -36.156 1 46.09 305 ASP A C 1
ATOM 2333 O O . ASP A 1 305 ? 34 -22.062 -37.312 1 46.09 305 ASP A O 1
ATOM 2337 N N . LYS A 1 306 ? 33.438 -23.562 -36.156 1 48.5 306 LYS A N 1
ATOM 2338 C CA . LYS A 1 306 ? 33.562 -24.406 -37.344 1 48.5 306 LYS A CA 1
ATOM 2339 C C . LYS A 1 306 ? 32.375 -24.188 -38.281 1 48.5 306 LYS A C 1
ATOM 2341 O O . LYS A 1 306 ? 31.234 -24.062 -37.812 1 48.5 306 LYS A O 1
ATOM 2346 N N . ALA A 1 307 ? 32.562 -23.609 -39.469 1 43.75 307 ALA A N 1
ATOM 2347 C CA . ALA A 1 307 ? 31.891 -23.625 -40.781 1 43.75 307 ALA A CA 1
ATOM 2348 C C . ALA A 1 307 ? 31 -24.859 -40.906 1 43.75 307 ALA A C 1
ATOM 2350 O O . ALA A 1 307 ? 31.359 -25.812 -41.594 1 43.75 307 ALA A O 1
ATOM 2351 N N . VAL A 1 308 ? 30.656 -25.547 -39.844 1 45.53 308 VAL A N 1
ATOM 2352 C CA . VAL A 1 308 ? 29.906 -26.703 -40.281 1 45.53 308 VAL A CA 1
ATOM 2353 C C . VAL A 1 308 ? 28.609 -26.266 -40.969 1 45.53 308 VAL A C 1
ATOM 2355 O O . VAL A 1 308 ? 27.844 -25.484 -40.406 1 45.53 308 VAL A O 1
ATOM 2358 N N . LEU A 1 309 ? 28.5 -26.219 -42.25 1 47.97 309 LEU A N 1
ATOM 2359 C CA . LEU A 1 309 ? 27.359 -26.203 -43.156 1 47.97 309 LEU A CA 1
ATOM 2360 C C . LEU A 1 309 ? 26.156 -26.906 -42.5 1 47.97 309 LEU A C 1
ATOM 2362 O O . LEU A 1 309 ? 25.984 -28.125 -42.688 1 47.97 309 LEU A O 1
ATOM 2366 N N . ILE A 1 310 ? 25.781 -26.641 -41.188 1 53.25 310 ILE A N 1
ATOM 2367 C CA . ILE A 1 310 ? 24.672 -27.328 -40.562 1 53.25 310 ILE A CA 1
ATOM 2368 C C . ILE A 1 310 ? 23.359 -26.953 -41.219 1 53.25 310 ILE A C 1
ATOM 2370 O O . ILE A 1 310 ? 23.016 -25.781 -41.312 1 53.25 310 ILE A O 1
ATOM 2374 N N . LYS A 1 311 ? 22.953 -27.812 -42.219 1 53.44 311 LYS A N 1
ATOM 2375 C CA . LYS A 1 311 ? 21.609 -27.734 -42.812 1 53.44 311 LYS A CA 1
ATOM 2376 C C . LYS A 1 311 ? 20.531 -27.922 -41.781 1 53.44 311 LYS A C 1
ATOM 2378 O O . LYS A 1 311 ? 20.703 -28.719 -40.844 1 53.44 311 LYS A O 1
ATOM 2383 N N . ASP A 1 312 ? 19.578 -26.828 -41.562 1 56.38 312 ASP A N 1
ATOM 2384 C CA . ASP A 1 312 ? 18.344 -27.016 -40.812 1 56.38 312 ASP A CA 1
ATOM 2385 C C . ASP A 1 312 ? 17.797 -28.422 -40.969 1 56.38 312 ASP A C 1
ATOM 2387 O O . ASP A 1 312 ? 17.688 -28.938 -42.094 1 56.38 312 ASP A O 1
ATOM 2391 N N . ILE A 1 313 ? 18.125 -29.359 -40.188 1 52.59 313 ILE A N 1
ATOM 2392 C CA . ILE A 1 313 ? 17.484 -30.656 -40.312 1 52.59 313 ILE A CA 1
ATOM 2393 C C . ILE A 1 313 ? 15.969 -30.5 -40.281 1 52.59 313 ILE A C 1
ATOM 2395 O O . ILE A 1 313 ? 15.398 -29.969 -39.344 1 52.59 313 ILE A O 1
ATOM 2399 N N . ASP A 1 314 ? 15.266 -30.375 -41.438 1 52.59 314 ASP A N 1
ATOM 2400 C CA . ASP A 1 314 ? 13.898 -30.141 -41.875 1 52.59 314 ASP A CA 1
ATOM 2401 C C . ASP A 1 314 ? 12.898 -30.891 -41 1 52.59 314 ASP A C 1
ATOM 2403 O O . ASP A 1 314 ? 11.719 -30.547 -40.938 1 52.59 314 ASP A O 1
ATOM 2407 N N . GLU A 1 315 ? 13.289 -32.031 -40.312 1 50.72 315 GLU A N 1
ATOM 2408 C CA . GLU A 1 315 ? 12.219 -32.938 -39.938 1 50.72 315 GLU A CA 1
ATOM 2409 C C . GLU A 1 315 ? 11.438 -32.406 -38.719 1 50.72 315 GLU A C 1
ATOM 2411 O O . GLU A 1 315 ? 10.266 -32.75 -38.531 1 50.72 315 GLU A O 1
ATOM 2416 N N . LEU A 1 316 ? 12.023 -31.719 -37.875 1 53.09 316 LEU A N 1
ATOM 2417 C CA . LEU A 1 316 ? 11.289 -31.375 -36.656 1 53.09 316 LEU A CA 1
ATOM 2418 C C . LEU A 1 316 ? 10.258 -30.281 -36.938 1 53.09 316 LEU A C 1
ATOM 2420 O O . LEU A 1 316 ? 9.438 -29.969 -36.094 1 53.09 316 LEU A O 1
ATOM 2424 N N . ASN A 1 317 ? 10.336 -29.734 -38.188 1 54.31 317 ASN A N 1
ATOM 2425 C CA . ASN A 1 317 ? 9.477 -28.609 -38.562 1 54.31 317 ASN A CA 1
ATOM 2426 C C . ASN A 1 317 ? 8.039 -29.0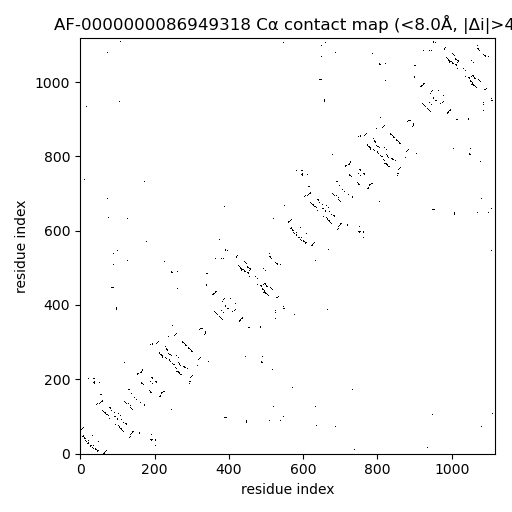78 -38.781 1 54.31 317 ASN A C 1
ATOM 2428 O O . ASN A 1 317 ? 7.18 -28.266 -39.156 1 54.31 317 ASN A O 1
ATOM 2432 N N . LYS A 1 318 ? 7.828 -30.391 -38.469 1 64.25 318 LYS A N 1
ATOM 2433 C CA . LYS A 1 318 ? 6.504 -30.844 -38.906 1 64.25 318 LYS A CA 1
ATOM 2434 C C . LYS A 1 318 ? 5.555 -30.953 -37.719 1 64.25 318 LYS A C 1
ATOM 2436 O O . LYS A 1 318 ? 4.445 -31.484 -37.844 1 64.25 318 LYS A O 1
ATOM 2441 N N . VAL A 1 319 ? 5.984 -30.406 -36.594 1 70.31 319 VAL A N 1
ATOM 2442 C CA . VAL A 1 319 ? 5.027 -30.469 -35.469 1 70.31 319 VAL A CA 1
ATOM 2443 C C . VAL A 1 319 ? 4.117 -29.25 -35.531 1 70.31 319 VAL A C 1
ATOM 2445 O O . VAL A 1 319 ? 4.598 -28.109 -35.5 1 70.31 319 VAL A O 1
ATOM 2448 N N . TYR A 1 320 ? 2.895 -29.562 -35.719 1 76.81 320 TYR A N 1
ATOM 2449 C CA . TYR A 1 320 ? 1.939 -28.469 -35.812 1 76.81 320 TYR A CA 1
ATOM 2450 C C . TYR A 1 320 ? 0.925 -28.531 -34.688 1 76.81 320 TYR A C 1
ATOM 2452 O O . TYR A 1 320 ? -0.266 -28.297 -34.906 1 76.81 320 TYR A O 1
ATOM 2460 N N . ARG A 1 321 ? 1.407 -28.859 -33.5 1 90.44 321 ARG A N 1
ATOM 2461 C CA . ARG A 1 321 ? 0.473 -28.984 -32.406 1 90.44 321 ARG A CA 1
ATOM 2462 C C . ARG A 1 321 ? 0.818 -28.016 -31.281 1 90.44 321 ARG A C 1
ATOM 2464 O O . ARG A 1 321 ? 1.99 -27.844 -30.938 1 90.44 321 ARG A O 1
ATOM 2471 N N . LYS A 1 322 ? -0.242 -27.391 -30.797 1 93.25 322 LYS A N 1
ATOM 2472 C CA . LYS A 1 322 ? -0.105 -26.484 -29.656 1 93.25 322 LYS A CA 1
ATOM 2473 C C . LYS A 1 322 ? -0.57 -27.156 -28.375 1 93.25 322 LYS A C 1
ATOM 2475 O O . LYS A 1 322 ? -1.521 -27.938 -28.375 1 93.25 322 LYS A O 1
ATOM 2480 N N . PHE A 1 323 ? 0.105 -26.891 -27.281 1 95.62 323 PHE A N 1
ATOM 2481 C CA . PHE A 1 323 ? -0.375 -27.297 -25.969 1 95.62 323 PHE A CA 1
ATOM 2482 C C . PHE A 1 323 ? -1.127 -26.156 -25.297 1 95.62 323 PHE A C 1
ATOM 2484 O O . PHE A 1 323 ? -0.673 -25 -25.312 1 95.62 323 PHE A O 1
ATOM 2491 N N . SER A 1 324 ? -2.252 -26.469 -24.703 1 95.06 324 SER A N 1
ATOM 2492 C CA . SER A 1 324 ? -3.014 -25.406 -24.062 1 95.06 324 SER A CA 1
ATOM 2493 C C . SER A 1 324 ? -3.578 -25.875 -22.719 1 95.06 324 SER A C 1
ATOM 2495 O O . SER A 1 324 ? -4.156 -26.969 -22.625 1 95.06 324 SER A O 1
ATOM 2497 N N . THR A 1 325 ? -3.43 -25.031 -21.719 1 94.12 325 THR A N 1
ATOM 2498 C CA . THR A 1 325 ? -4.078 -25.266 -20.422 1 94.12 325 THR A CA 1
ATOM 2499 C C . THR A 1 325 ? -5.348 -24.422 -20.312 1 94.12 325 THR A C 1
ATOM 2501 O O . THR A 1 325 ? -6.07 -24.516 -19.312 1 94.12 325 THR A O 1
ATOM 2504 N N . VAL A 1 326 ? -5.781 -23.609 -21.25 1 89.31 326 VAL A N 1
ATOM 2505 C CA . VAL A 1 326 ? -6.809 -22.594 -21.109 1 89.31 326 VAL A CA 1
ATOM 2506 C C . VAL A 1 326 ? -7.992 -22.922 -22.016 1 89.31 326 VAL A C 1
ATOM 2508 O O . VAL A 1 326 ? -9.125 -22.5 -21.75 1 89.31 326 VAL A O 1
ATOM 2511 N N . ILE A 1 327 ? -7.77 -23.5 -23.078 1 73 327 ILE A N 1
ATOM 2512 C CA . ILE A 1 327 ? -8.812 -23.656 -24.078 1 73 327 ILE A CA 1
ATOM 2513 C C . ILE A 1 327 ? -9.297 -25.109 -24.094 1 73 327 ILE A C 1
ATOM 2515 O O . ILE A 1 327 ? -8.648 -25.969 -24.688 1 73 327 ILE A O 1
ATOM 2519 N N . SER A 1 328 ? -10.477 -25.25 -23.5 1 67.62 328 SER A N 1
ATOM 2520 C CA . SER A 1 328 ? -10.945 -26.625 -23.422 1 67.62 328 SER A CA 1
ATOM 2521 C C . SER A 1 328 ? -11.781 -27 -24.641 1 67.62 328 SER A C 1
ATOM 2523 O O . SER A 1 328 ? -11.773 -28.156 -25.078 1 67.62 328 SER A O 1
ATOM 2525 N N . VAL A 1 329 ? -12.328 -25.953 -25.219 1 64.94 329 VAL A N 1
ATOM 2526 C CA . VAL A 1 329 ? -13.258 -26.234 -26.312 1 64.94 329 VAL A CA 1
ATOM 2527 C C . VAL A 1 329 ? -12.484 -26.719 -27.547 1 64.94 329 VAL A C 1
ATOM 2529 O O . VAL A 1 329 ? -13.016 -27.469 -28.359 1 64.94 329 VAL A O 1
ATOM 2532 N N . GLN A 1 330 ? -11.305 -26.391 -27.516 1 72.31 330 GLN A N 1
ATOM 2533 C CA . GLN A 1 330 ? -10.531 -26.703 -28.703 1 72.31 330 GLN A CA 1
ATOM 2534 C C . GLN A 1 330 ? -9.891 -28.094 -28.594 1 72.31 330 GLN A C 1
ATOM 2536 O O . GLN A 1 330 ? -9.148 -28.516 -29.484 1 72.31 330 GLN A O 1
ATOM 2541 N N . CYS A 1 331 ? -10.203 -28.734 -27.547 1 76.19 331 CYS A N 1
ATOM 2542 C CA . CYS A 1 331 ? -9.523 -30 -27.281 1 76.19 331 CYS A CA 1
ATOM 2543 C C . CYS A 1 331 ? -9.969 -31.078 -28.266 1 76.19 331 CYS A C 1
ATOM 2545 O O . CYS A 1 331 ? -9.336 -32.125 -28.359 1 76.19 331 CYS A O 1
ATOM 2547 N N . GLU A 1 332 ? -10.844 -30.812 -29.094 1 74.12 332 GLU A N 1
ATOM 2548 C CA . GLU A 1 332 ? -11.242 -31.766 -30.125 1 74.12 332 GLU A CA 1
ATOM 2549 C C . GLU A 1 332 ? -10.383 -31.609 -31.375 1 74.12 332 GLU A C 1
ATOM 2551 O O . GLU A 1 332 ? -10.32 -32.5 -32.219 1 74.12 332 GLU A O 1
ATOM 2556 N N . ASP A 1 333 ? -9.734 -30.547 -31.406 1 83 333 ASP A N 1
ATOM 2557 C CA . ASP A 1 333 ? -8.875 -30.266 -32.562 1 83 333 ASP A CA 1
ATOM 2558 C C . ASP A 1 333 ? -7.523 -30.969 -32.406 1 83 333 ASP A C 1
ATOM 2560 O O . ASP A 1 333 ? -6.848 -30.828 -31.391 1 83 333 ASP A O 1
ATOM 2564 N N . GLU A 1 334 ? -7.133 -31.75 -33.406 1 83 334 GLU A N 1
ATOM 2565 C CA . GLU A 1 334 ? -5.887 -32.5 -33.375 1 83 334 GLU A CA 1
ATOM 2566 C C . GLU A 1 334 ? -4.676 -31.578 -33.25 1 83 334 GLU A C 1
ATOM 2568 O O . GLU A 1 334 ? -3.604 -32 -32.844 1 83 334 GLU A O 1
ATOM 2573 N N . SER A 1 335 ? -4.918 -30.438 -33.625 1 88.38 335 SER A N 1
ATOM 2574 C CA . SER A 1 335 ? -3.822 -29.469 -33.594 1 88.38 335 SER A CA 1
ATOM 2575 C C . SER A 1 335 ? -3.625 -28.875 -32.219 1 88.38 335 SER A C 1
ATOM 2577 O O . SER A 1 335 ? -2.705 -28.078 -32 1 88.38 335 SER A O 1
ATOM 2579 N N . VAL A 1 336 ? -4.406 -29.297 -31.297 1 91.44 336 VAL A N 1
ATOM 2580 C CA . VAL A 1 336 ? -4.309 -28.766 -29.938 1 91.44 336 VAL A CA 1
ATOM 2581 C C . VAL A 1 336 ? -4.219 -29.906 -28.938 1 91.44 336 VAL A C 1
ATOM 2583 O O . VAL A 1 336 ? -5.066 -30.797 -28.922 1 91.44 336 VAL A O 1
ATOM 2586 N N . LEU A 1 337 ? -3.191 -29.938 -28.203 1 92.69 337 LEU A N 1
ATOM 2587 C CA . LEU A 1 337 ? -3.059 -30.812 -27.047 1 92.69 337 LEU A CA 1
ATOM 2588 C C . LEU A 1 337 ? -3.555 -30.125 -25.766 1 92.69 337 LEU A C 1
ATOM 2590 O O . LEU A 1 337 ? -2.912 -29.203 -25.266 1 92.69 337 LEU A O 1
ATOM 2594 N N . CYS A 1 338 ? -4.641 -30.656 -25.234 1 91.69 338 CYS A N 1
ATOM 2595 C CA . CYS A 1 338 ? -5.215 -30.047 -24.031 1 91.69 338 CYS A CA 1
ATOM 2596 C C . CYS A 1 338 ? -4.648 -30.688 -22.766 1 91.69 338 CYS A C 1
ATOM 2598 O O . CYS A 1 338 ? -4.098 -31.797 -22.828 1 91.69 338 CYS A O 1
ATOM 2600 N N . LEU A 1 339 ? -4.84 -29.984 -21.703 1 92.75 339 LEU A N 1
ATOM 2601 C CA . LEU A 1 339 ? -4.285 -30.375 -20.406 1 92.75 339 LEU A CA 1
ATOM 2602 C C . LEU A 1 339 ? -4.691 -31.797 -20.031 1 92.75 339 LEU A C 1
ATOM 2604 O O . LEU A 1 339 ? -3.871 -32.562 -19.547 1 92.75 339 LEU A O 1
ATOM 2608 N N . THR A 1 340 ? -5.934 -32.188 -20.312 1 89.38 340 THR A N 1
ATOM 2609 C CA . THR A 1 340 ? -6.449 -33.5 -19.891 1 89.38 340 THR A CA 1
ATOM 2610 C C . THR A 1 340 ? -5.898 -34.625 -20.781 1 89.38 340 THR A C 1
ATOM 2612 O O . THR A 1 340 ? -6.012 -35.781 -20.438 1 89.38 340 THR A O 1
ATOM 2615 N N . GLU A 1 341 ? -5.293 -34.188 -21.891 1 91.19 341 GLU A N 1
ATOM 2616 C CA . GLU A 1 341 ? -4.711 -35.188 -22.797 1 91.19 341 GLU A CA 1
ATOM 2617 C C . GLU A 1 341 ? -3.254 -35.469 -22.453 1 91.19 341 GLU A C 1
ATOM 2619 O O . GLU A 1 341 ? -2.688 -36.469 -22.891 1 91.19 341 GLU A O 1
ATOM 2624 N N . ALA A 1 342 ? -2.689 -34.562 -21.781 1 93.5 342 ALA A N 1
ATOM 2625 C CA . ALA A 1 342 ? -1.334 -34.812 -21.297 1 93.5 342 ALA A CA 1
ATOM 2626 C C . ALA A 1 342 ? -1.332 -35.875 -20.203 1 93.5 342 ALA A C 1
ATOM 2628 O O . ALA A 1 342 ? -2.299 -36 -19.453 1 93.5 342 ALA A O 1
ATOM 2629 N N . ARG A 1 343 ? -0.222 -36.656 -20.172 1 96.06 343 ARG A N 1
ATOM 2630 C CA . ARG A 1 343 ? -0.122 -37.75 -19.188 1 96.06 343 ARG A CA 1
ATOM 2631 C C . ARG A 1 343 ? 1 -37.469 -18.188 1 96.06 343 ARG A C 1
ATOM 2633 O O . ARG A 1 343 ? 2.111 -37.094 -18.578 1 96.06 343 ARG A O 1
ATOM 2640 N N . GLY A 1 344 ? 0.637 -37.688 -16.938 1 95.94 344 GLY A N 1
ATOM 2641 C CA . GLY A 1 344 ? 1.672 -37.594 -15.922 1 95.94 344 GLY A CA 1
ATOM 2642 C C . GLY A 1 344 ? 2.752 -38.656 -16.078 1 95.94 344 GLY A C 1
ATOM 2643 O O . GLY A 1 344 ? 2.52 -39.688 -16.688 1 95.94 344 GLY A O 1
ATOM 2644 N N . TYR A 1 345 ? 3.852 -38.281 -15.586 1 91.38 345 TYR A N 1
ATOM 2645 C CA . TYR A 1 345 ? 4.969 -39.219 -15.641 1 91.38 345 TYR A CA 1
ATOM 2646 C C . TYR A 1 345 ? 4.695 -40.438 -14.789 1 91.38 345 TYR A C 1
ATOM 2648 O O . TYR A 1 345 ? 5.047 -41.562 -15.164 1 91.38 345 TYR A O 1
ATOM 2656 N N . GLU A 1 346 ? 4.086 -40.219 -13.672 1 91.31 346 GLU A N 1
ATOM 2657 C CA . GLU A 1 346 ? 3.756 -41.312 -12.758 1 91.31 346 GLU A CA 1
ATOM 2658 C C . GLU A 1 346 ? 2.256 -41.594 -12.734 1 91.31 346 GLU A C 1
ATOM 2660 O O . GLU A 1 346 ? 1.453 -40.688 -13.023 1 91.31 346 GLU A O 1
ATOM 2665 N N . GLN A 1 347 ? 1.984 -42.812 -12.375 1 94.62 347 GLN A N 1
ATOM 2666 C CA . GLN A 1 347 ? 0.584 -43.156 -12.164 1 94.62 347 GLN A CA 1
ATOM 2667 C C . GLN A 1 347 ? 0.043 -42.531 -10.883 1 94.62 347 GLN A C 1
ATOM 2669 O O . GLN A 1 347 ? 0.776 -42.375 -9.906 1 94.62 347 GLN A O 1
ATOM 2674 N N . MET A 1 348 ? -1.172 -42.156 -11.023 1 95.69 348 MET A N 1
ATOM 2675 C CA . MET A 1 348 ? -1.821 -41.688 -9.805 1 95.69 348 MET A CA 1
ATOM 2676 C C . MET A 1 348 ? -1.865 -42.781 -8.742 1 95.69 348 MET A C 1
ATOM 2678 O O . MET A 1 348 ? -2.105 -43.938 -9.062 1 95.69 348 MET A O 1
ATOM 2682 N N . PRO A 1 349 ? -1.665 -42.469 -7.473 1 95.75 349 PRO A N 1
ATOM 2683 C CA . PRO A 1 349 ? -1.74 -43.469 -6.414 1 95.75 349 PRO A CA 1
ATOM 2684 C C . PRO A 1 349 ? -3.082 -44.188 -6.387 1 95.75 349 PRO A C 1
ATOM 2686 O O . PRO A 1 349 ? -4.129 -43.594 -6.602 1 95.75 349 PRO A O 1
ATOM 2689 N N . SER A 1 350 ? -3.008 -45.438 -6.012 1 94.75 350 SER A N 1
ATOM 2690 C CA . SER A 1 350 ? -4.188 -46.312 -6.062 1 94.75 350 SER A CA 1
ATOM 2691 C C . SER A 1 350 ? -5.289 -45.781 -5.148 1 94.75 350 SER A C 1
ATOM 2693 O O . SER A 1 350 ? -6.473 -45.906 -5.465 1 94.75 350 SER A O 1
ATOM 2695 N N . GLU A 1 351 ? -4.906 -45.188 -4.062 1 95.06 351 GLU A N 1
ATOM 2696 C CA . GLU A 1 351 ? -5.902 -44.719 -3.113 1 95.06 351 GLU A CA 1
ATOM 2697 C C . GLU A 1 351 ? -6.711 -43.562 -3.711 1 95.06 351 GLU A C 1
ATOM 2699 O O . GLU A 1 351 ? -7.844 -43.312 -3.293 1 95.06 351 GLU A O 1
ATOM 2704 N N . LEU A 1 352 ? -6.152 -42.938 -4.676 1 96.5 352 LEU A N 1
ATOM 2705 C CA . LEU A 1 352 ? -6.816 -41.781 -5.266 1 96.5 352 LEU A CA 1
ATOM 2706 C C . LEU A 1 352 ? -7.645 -42.188 -6.477 1 96.5 352 LEU A C 1
ATOM 2708 O O . LEU A 1 352 ? -8.406 -41.375 -7.012 1 96.5 352 LEU A O 1
ATOM 2712 N N . THR A 1 353 ? -7.555 -43.469 -6.918 1 93.69 353 THR A N 1
ATOM 2713 C CA . THR A 1 353 ? -8.312 -43.906 -8.078 1 93.69 353 THR A CA 1
ATOM 2714 C C . THR A 1 353 ? -9.703 -44.375 -7.66 1 93.69 353 THR A C 1
ATOM 2716 O O . THR A 1 353 ? -10.602 -44.5 -8.5 1 93.69 353 THR A O 1
ATOM 2719 N N . LYS A 1 354 ? -9.867 -44.594 -6.41 1 92.75 354 LYS A N 1
ATOM 2720 C CA . LYS A 1 354 ? -11.141 -45.062 -5.871 1 92.75 354 LYS A CA 1
ATOM 2721 C C . LYS A 1 354 ? -12.062 -43.875 -5.566 1 92.75 354 LYS A C 1
ATOM 2723 O O . LYS A 1 354 ? -11.719 -42.719 -5.824 1 92.75 354 LYS A O 1
ATOM 2728 N N . THR A 1 355 ? -13.242 -44.281 -5.117 1 93.94 355 THR A N 1
ATOM 2729 C CA . THR A 1 355 ? -14.164 -43.25 -4.684 1 93.94 355 THR A CA 1
ATOM 2730 C C . THR A 1 355 ? -13.555 -42.438 -3.551 1 93.94 355 THR A C 1
ATOM 2732 O O . THR A 1 355 ? -13.117 -42.969 -2.541 1 93.94 355 THR A O 1
ATOM 2735 N N . PRO A 1 356 ? -13.461 -41.156 -3.795 1 96.75 356 PRO A N 1
ATOM 2736 C CA . PRO A 1 356 ? -12.852 -40.312 -2.764 1 96.75 356 PRO A CA 1
ATOM 2737 C C . PRO A 1 356 ? -13.602 -40.375 -1.436 1 96.75 356 PRO A C 1
ATOM 2739 O O . PRO A 1 356 ? -14.828 -40.531 -1.421 1 96.75 356 PRO A O 1
ATOM 2742 N N . ASP A 1 357 ? -12.875 -40.188 -0.307 1 97.56 357 ASP A N 1
ATOM 2743 C CA . ASP A 1 357 ? -13.477 -40.094 1.019 1 97.56 357 ASP A CA 1
ATOM 2744 C C . ASP A 1 357 ? -14.367 -38.844 1.141 1 97.56 357 ASP A C 1
ATOM 2746 O O . ASP A 1 357 ? -15.398 -38.875 1.821 1 97.56 357 ASP A O 1
ATOM 2750 N N . ARG A 1 358 ? -13.922 -37.812 0.532 1 96.94 358 ARG A N 1
ATOM 2751 C CA . ARG A 1 358 ? -14.641 -36.531 0.586 1 96.94 358 ARG A CA 1
ATOM 2752 C C . ARG A 1 358 ? -14.68 -35.875 -0.786 1 96.94 358 ARG A C 1
ATOM 2754 O O . ARG A 1 358 ? -13.641 -35.719 -1.438 1 96.94 358 ARG A O 1
ATOM 2761 N N . THR A 1 359 ? -15.891 -35.531 -1.228 1 97.62 359 THR A N 1
ATOM 2762 C CA . THR A 1 359 ? -16.047 -34.719 -2.438 1 97.62 359 THR A CA 1
ATOM 2763 C C . THR A 1 359 ? -16.609 -33.344 -2.104 1 97.62 359 THR A C 1
ATOM 2765 O O . THR A 1 359 ? -17.672 -33.25 -1.483 1 97.62 359 THR A O 1
ATOM 2768 N N . LEU A 1 360 ? -15.922 -32.312 -2.424 1 97.31 360 LEU A N 1
ATOM 2769 C CA . LEU A 1 360 ? -16.375 -30.938 -2.252 1 97.31 360 LEU A CA 1
ATOM 2770 C C . LEU A 1 360 ? -16.875 -30.359 -3.57 1 97.31 360 LEU A C 1
ATOM 2772 O O . LEU A 1 360 ? -16.141 -30.328 -4.562 1 97.31 360 LEU A O 1
ATOM 2776 N N . TYR A 1 361 ? -18.109 -30 -3.646 1 97.75 361 TYR A N 1
ATOM 2777 C CA . TYR A 1 361 ? -18.656 -29.25 -4.777 1 97.75 361 TYR A CA 1
ATOM 2778 C C . TYR A 1 361 ? -18.641 -27.75 -4.496 1 97.75 361 TYR A C 1
ATOM 2780 O O . TYR A 1 361 ? -19.297 -27.281 -3.561 1 97.75 361 TYR A O 1
ATOM 2788 N N . VAL A 1 362 ? -17.922 -26.984 -5.289 1 97.5 362 VAL A N 1
ATOM 2789 C CA . VAL A 1 362 ? -17.75 -25.5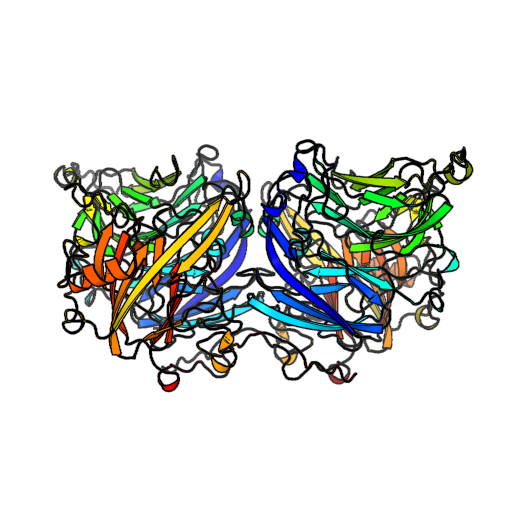62 -5.016 1 97.5 362 VAL A CA 1
ATOM 2790 C C . VAL A 1 362 ? -18.125 -24.75 -6.254 1 97.5 362 VAL A C 1
ATOM 2792 O O . VAL A 1 362 ? -17.25 -24.375 -7.047 1 97.5 362 VAL A O 1
ATOM 2795 N N . PRO A 1 363 ? -19.375 -24.422 -6.371 1 96.81 363 PRO A N 1
ATOM 2796 C CA . PRO A 1 363 ? -19.719 -23.438 -7.398 1 96.81 363 PRO A CA 1
ATOM 2797 C C . PRO A 1 363 ? -19.141 -22.062 -7.113 1 96.81 363 PRO A C 1
ATOM 2799 O O . PRO A 1 363 ? -18.969 -21.688 -5.949 1 96.81 363 PRO A O 1
ATOM 2802 N N . PHE A 1 364 ? -18.797 -21.328 -8.125 1 94.56 364 PHE A N 1
ATOM 2803 C CA . PHE A 1 364 ? -18.391 -19.938 -7.938 1 94.56 364 PHE A CA 1
ATOM 2804 C C . PHE A 1 364 ? -18.969 -19.062 -9.031 1 94.56 364 PHE A C 1
ATOM 2806 O O . PHE A 1 364 ? -19.359 -19.547 -10.086 1 94.56 364 PHE A O 1
ATOM 2813 N N . ASN A 1 365 ? -19.172 -17.875 -8.625 1 89.62 365 ASN A N 1
ATOM 2814 C CA . ASN A 1 365 ? -19.719 -16.859 -9.516 1 89.62 365 ASN A CA 1
ATOM 2815 C C . ASN A 1 365 ? -19.062 -15.5 -9.266 1 89.62 365 ASN A C 1
ATOM 2817 O O . ASN A 1 365 ? -18.766 -15.156 -8.125 1 89.62 365 ASN A O 1
ATOM 2821 N N . TYR A 1 366 ? -18.562 -14.961 -10.297 1 81 366 TYR A N 1
ATOM 2822 C CA . TYR A 1 366 ? -18.125 -13.57 -10.227 1 81 366 TYR A CA 1
ATOM 2823 C C . TYR A 1 366 ? -19.062 -12.672 -11.039 1 81 366 TYR A C 1
ATOM 2825 O O . TYR A 1 366 ? -19.172 -12.836 -12.258 1 81 366 TYR A O 1
ATOM 2833 N N . SER A 1 367 ? -20 -12.078 -10.43 1 63.12 367 SER A N 1
ATOM 2834 C CA . SER A 1 367 ? -20.969 -11.312 -11.195 1 63.12 367 SER A CA 1
ATOM 2835 C C . SER A 1 367 ? -20.75 -9.812 -11.023 1 63.12 367 SER A C 1
ATOM 2837 O O . SER A 1 367 ? -20.484 -9.344 -9.922 1 63.12 367 SER A O 1
ATOM 2839 N N . THR A 1 368 ? -20.422 -9.289 -12.148 1 59.22 368 THR A N 1
ATOM 2840 C CA . THR A 1 368 ? -20.469 -7.84 -12.273 1 59.22 368 THR A CA 1
ATOM 2841 C C . THR A 1 368 ? -21.891 -7.367 -12.531 1 59.22 368 THR A C 1
ATOM 2843 O O . THR A 1 368 ? -22.562 -7.867 -13.43 1 59.22 368 THR A O 1
ATOM 2846 N N . ARG A 1 369 ? -22.594 -7.023 -11.555 1 51.44 369 ARG A N 1
ATOM 2847 C CA . ARG A 1 369 ? -23.953 -6.543 -11.812 1 51.44 369 ARG A CA 1
ATOM 2848 C C . ARG A 1 369 ? -23.953 -5.047 -12.094 1 51.44 369 ARG A C 1
ATOM 2850 O O . ARG A 1 369 ? -23.328 -4.27 -11.375 1 51.44 369 ARG A O 1
ATOM 2857 N N . ARG A 1 370 ? -24.234 -4.812 -13.469 1 48.12 370 ARG A N 1
ATOM 2858 C CA . ARG A 1 370 ? -24.531 -3.428 -13.828 1 48.12 370 ARG A CA 1
ATOM 2859 C C . ARG A 1 370 ? -25.781 -2.926 -13.117 1 48.12 370 ARG A C 1
ATOM 2861 O O . ARG A 1 370 ? -26.875 -3.422 -13.359 1 48.12 370 ARG A O 1
ATOM 2868 N N . ILE A 1 371 ? -25.641 -2.4 -12.109 1 41.12 371 ILE A N 1
ATOM 2869 C CA . ILE A 1 371 ? -26.812 -1.856 -11.43 1 41.12 371 ILE A CA 1
ATOM 2870 C C . ILE A 1 371 ? -27.375 -0.679 -12.227 1 41.12 371 ILE A C 1
ATOM 2872 O O . ILE A 1 371 ? -28.594 -0.494 -12.305 1 41.12 371 ILE A O 1
ATOM 2876 N N . SER A 1 372 ? -26.516 0.134 -12.977 1 39.22 372 SER A N 1
ATOM 2877 C CA . SER A 1 372 ? -26.859 1.19 -13.914 1 39.22 372 SER A CA 1
ATOM 2878 C C . SER A 1 372 ? -25.828 1.315 -15.023 1 39.22 372 SER A C 1
ATOM 2880 O O . SER A 1 372 ? -24.875 0.539 -15.078 1 39.22 372 SER A O 1
ATOM 2882 N N . ALA A 1 373 ? -26.219 2.098 -16.078 1 40.19 373 ALA A N 1
ATOM 2883 C CA . ALA A 1 373 ? -25.328 2.35 -17.203 1 40.19 373 ALA A CA 1
ATOM 2884 C C . ALA A 1 373 ? -23.922 2.711 -16.719 1 40.19 373 ALA A C 1
ATOM 2886 O O . ALA A 1 373 ? -22.938 2.453 -17.406 1 40.19 373 ALA A O 1
ATOM 2887 N N . LYS A 1 374 ? -23.859 3.359 -15.703 1 38.41 374 LYS A N 1
ATOM 2888 C CA . LYS A 1 374 ? -22.578 3.92 -15.312 1 38.41 374 LYS A CA 1
ATOM 2889 C C . LYS A 1 374 ? -22.031 3.211 -14.078 1 38.41 374 LYS A C 1
ATOM 2891 O O . LYS A 1 374 ? -20.984 3.59 -13.547 1 38.41 374 LYS A O 1
ATOM 2896 N N . ARG A 1 375 ? -22.969 2.32 -13.508 1 40.12 375 ARG A N 1
ATOM 2897 C CA . ARG A 1 375 ? -22.594 1.729 -12.227 1 40.12 375 ARG A CA 1
ATOM 2898 C C . ARG A 1 375 ? -22.406 0.221 -12.359 1 40.12 375 ARG A C 1
ATOM 2900 O O . ARG A 1 375 ? -23.328 -0.49 -12.781 1 40.12 375 ARG A O 1
ATOM 2907 N N . VAL A 1 376 ? -21.188 -0.486 -12.344 1 50.47 376 VAL A N 1
ATOM 2908 C CA . VAL A 1 376 ? -20.938 -1.924 -12.367 1 50.47 376 VAL A CA 1
ATOM 2909 C C . VAL A 1 376 ? -20.266 -2.357 -11.07 1 50.47 376 VAL A C 1
ATOM 2911 O O . VAL A 1 376 ? -19.312 -1.716 -10.609 1 50.47 376 VAL A O 1
ATOM 2914 N N . GLU A 1 377 ? -21 -3.018 -10.062 1 55.12 377 GLU A N 1
ATOM 2915 C CA . GLU A 1 377 ? -20.359 -3.645 -8.906 1 55.12 377 GLU A CA 1
ATOM 2916 C C . GLU A 1 377 ? -20.047 -5.113 -9.18 1 55.12 377 GLU A C 1
ATOM 2918 O O . GLU A 1 377 ? -20.844 -5.82 -9.789 1 55.12 377 GLU A O 1
ATOM 2923 N N . SER A 1 378 ? -18.688 -5.457 -8.953 1 64.38 378 SER A N 1
ATOM 2924 C CA . SER A 1 378 ? -18.281 -6.836 -9.211 1 64.38 378 SER A CA 1
ATOM 2925 C C . SER A 1 378 ? -17.797 -7.527 -7.938 1 64.38 378 SER A C 1
ATOM 2927 O O . SER A 1 378 ? -16.891 -7.039 -7.266 1 64.38 378 SER A O 1
ATOM 2929 N N . TRP A 1 379 ? -18.672 -8.523 -7.43 1 74.62 379 TRP A N 1
ATOM 2930 C CA . TRP A 1 379 ? -18.141 -9.328 -6.34 1 74.62 379 TRP A CA 1
ATOM 2931 C C . TRP A 1 379 ? -18.25 -10.82 -6.656 1 74.62 379 TRP A C 1
ATOM 2933 O O . TRP A 1 379 ? -19.172 -11.234 -7.363 1 74.62 379 TRP A O 1
ATOM 2943 N N . GLY A 1 380 ? -17.281 -11.492 -6.195 1 87.88 380 GLY A N 1
ATOM 2944 C CA . GLY A 1 380 ? -17.234 -12.938 -6.387 1 87.88 380 GLY A CA 1
ATOM 2945 C C . GLY A 1 380 ? -17.672 -13.711 -5.156 1 87.88 380 GLY A C 1
ATOM 2946 O O . GLY A 1 380 ? -17.625 -13.188 -4.039 1 87.88 380 GLY A O 1
ATOM 2947 N N . GLN A 1 381 ? -18.266 -14.82 -5.379 1 91.44 381 GLN A N 1
ATOM 2948 C CA . GLN A 1 381 ? -18.609 -15.727 -4.289 1 91.44 381 GLN A CA 1
ATOM 2949 C C . GLN A 1 381 ? -18.297 -17.172 -4.66 1 91.44 381 GLN A C 1
ATOM 2951 O O . GLN A 1 381 ? -18.328 -17.547 -5.836 1 91.44 381 GLN A O 1
ATOM 2956 N N . SER A 1 382 ? -17.906 -17.938 -3.719 1 94.81 382 SER A N 1
ATOM 2957 C CA . SER A 1 382 ? -17.781 -19.391 -3.824 1 94.81 382 SER A CA 1
ATOM 2958 C C . SER A 1 382 ? -18.703 -20.109 -2.836 1 94.81 382 SER A C 1
ATOM 2960 O O . SER A 1 382 ? -18.688 -19.797 -1.641 1 94.81 382 SER A O 1
ATOM 2962 N N . ASP A 1 383 ? -19.516 -21.031 -3.365 1 94.56 383 ASP A N 1
ATOM 2963 C CA . ASP A 1 383 ? -20.484 -21.766 -2.566 1 94.56 383 ASP A CA 1
ATOM 2964 C C . ASP A 1 383 ? -21.391 -20.812 -1.798 1 94.56 383 ASP A C 1
ATOM 2966 O O . ASP A 1 383 ? -21.703 -21.047 -0.626 1 94.56 383 ASP A O 1
ATOM 2970 N N . GLY A 1 384 ? -21.609 -19.703 -2.389 1 91.81 384 GLY A N 1
ATOM 2971 C CA . GLY A 1 384 ? -22.562 -18.734 -1.863 1 91.81 384 GLY A CA 1
ATOM 2972 C C . GLY A 1 384 ? -21.953 -17.797 -0.842 1 91.81 384 GLY A C 1
ATOM 2973 O O . GLY A 1 384 ? -22.656 -16.969 -0.255 1 91.81 384 GLY A O 1
ATOM 2974 N N . HIS A 1 385 ? -20.703 -17.906 -0.595 1 93.5 385 HIS A N 1
ATOM 2975 C CA . HIS A 1 385 ? -20.047 -17.062 0.386 1 93.5 385 HIS A CA 1
ATOM 2976 C C . HIS A 1 385 ? -19.062 -16.094 -0.286 1 93.5 385 HIS A C 1
ATOM 2978 O O . HIS A 1 385 ? -18.375 -16.469 -1.238 1 93.5 385 HIS A O 1
ATOM 2984 N N . ARG A 1 386 ? -19.047 -14.867 0.168 1 92.56 386 ARG A N 1
ATOM 2985 C CA . ARG A 1 386 ? -18.031 -13.906 -0.23 1 92.56 386 ARG A CA 1
ATOM 2986 C C . ARG A 1 386 ? -16.859 -13.906 0.759 1 92.56 386 ARG A C 1
ATOM 2988 O O . ARG A 1 386 ? -17.031 -13.516 1.916 1 92.56 386 ARG A O 1
ATOM 2995 N N . PHE A 1 387 ? -15.773 -14.242 0.318 1 94 387 PHE A N 1
ATOM 2996 C CA . PHE A 1 387 ? -14.617 -14.438 1.192 1 94 387 PHE A CA 1
ATOM 2997 C C . PHE A 1 387 ? -14.078 -13.102 1.684 1 94 387 PHE A C 1
ATOM 2999 O O . PHE A 1 387 ? -13.992 -12.141 0.916 1 94 387 PHE A O 1
ATOM 3006 N N . THR A 1 388 ? -13.766 -13.086 2.957 1 92.88 388 THR A N 1
ATOM 3007 C CA . THR A 1 388 ? -12.953 -12.039 3.568 1 92.88 388 THR A CA 1
ATOM 3008 C C . THR A 1 388 ? -11.891 -12.641 4.48 1 92.88 388 THR A C 1
ATOM 3010 O O . THR A 1 388 ? -11.938 -13.836 4.797 1 92.88 388 THR A O 1
ATOM 3013 N N . TYR A 1 389 ? -10.906 -11.883 4.809 1 95.25 389 TYR A N 1
ATOM 3014 C CA . TYR A 1 389 ? -9.828 -12.367 5.66 1 95.25 389 TYR A CA 1
ATOM 3015 C C . TYR A 1 389 ? -10.188 -12.211 7.133 1 95.25 389 TYR A C 1
ATOM 3017 O O . TYR A 1 389 ? -10.945 -11.312 7.504 1 95.25 389 TYR A O 1
ATOM 3025 N N . PRO A 1 390 ? -9.68 -13.102 7.977 1 96.88 390 PRO A N 1
ATOM 3026 C CA . PRO A 1 390 ? -9.844 -12.922 9.422 1 96.88 390 PRO A CA 1
ATOM 3027 C C . PRO A 1 390 ? -8.953 -11.812 9.977 1 96.88 390 PRO A C 1
ATOM 3029 O O . PRO A 1 390 ? -8.039 -11.344 9.297 1 96.88 390 PRO A O 1
ATOM 3032 N N . ALA A 1 391 ? -9.18 -11.445 11.211 1 96.19 391 ALA A N 1
ATOM 3033 C CA . ALA A 1 391 ? -8.461 -10.344 11.836 1 96.19 391 ALA A CA 1
ATOM 3034 C C . ALA A 1 391 ? -7.168 -10.836 12.484 1 96.19 391 ALA A C 1
ATOM 3036 O O . ALA A 1 391 ? -6.453 -10.055 13.125 1 96.19 391 ALA A O 1
ATOM 3037 N N . SER A 1 392 ? -6.926 -12.047 12.477 1 97.25 392 SER A N 1
ATOM 3038 C CA . SER A 1 392 ? -5.684 -12.688 12.906 1 97.25 392 SER A CA 1
ATOM 3039 C C . SER A 1 392 ? -5.449 -13.992 12.156 1 97.25 392 SER A C 1
ATOM 3041 O O . SER A 1 392 ? -6.391 -14.578 11.617 1 97.25 392 SER A O 1
ATOM 3043 N N . PRO A 1 393 ? -4.219 -14.461 12.062 1 97.62 393 PRO A N 1
ATOM 3044 C CA . PRO A 1 393 ? -3.945 -15.688 11.305 1 97.62 393 PRO A CA 1
ATOM 3045 C C . PRO A 1 393 ? -4.625 -16.906 11.906 1 97.62 393 PRO A C 1
ATOM 3047 O O . PRO A 1 393 ? -4.398 -17.234 13.078 1 97.62 393 PRO A O 1
ATOM 3050 N N . LEU A 1 394 ? -5.312 -17.641 11.102 1 97.31 394 LEU A N 1
ATOM 3051 C CA . LEU A 1 394 ? -6.055 -18.812 11.555 1 97.31 394 LEU A CA 1
ATOM 3052 C C . LEU A 1 394 ? -5.105 -19.891 12.062 1 97.31 394 LEU A C 1
ATOM 3054 O O . LEU A 1 394 ? -5.383 -20.547 13.07 1 97.31 394 LEU A O 1
ATOM 3058 N N . LEU A 1 395 ? -3.99 -20.078 11.414 1 98 395 LEU A N 1
ATOM 3059 C CA . LEU A 1 395 ? -3.076 -21.156 11.734 1 98 395 LEU A CA 1
ATOM 3060 C C . LEU A 1 395 ? -2.465 -20.969 13.117 1 98 395 LEU A C 1
ATOM 3062 O O . LEU A 1 395 ? -2.355 -21.906 13.898 1 98 395 LEU A O 1
ATOM 3066 N N . THR A 1 396 ? -2.053 -19.703 13.492 1 96.5 396 THR A N 1
ATOM 3067 C CA . THR A 1 396 ? -1.261 -19.469 14.695 1 96.5 396 THR A CA 1
ATOM 3068 C C . THR A 1 396 ? -2.113 -18.844 15.789 1 96.5 396 THR A C 1
ATOM 3070 O O . THR A 1 396 ? -1.763 -18.891 16.969 1 96.5 396 THR A O 1
ATOM 3073 N N . GLN A 1 397 ? -3.188 -18.172 15.359 1 96.25 397 GLN A N 1
ATOM 3074 C CA . GLN A 1 397 ? -4.031 -17.469 16.312 1 96.25 397 GLN A CA 1
ATOM 3075 C C . GLN A 1 397 ? -5.508 -17.781 16.078 1 96.25 397 GLN A C 1
ATOM 3077 O O . GLN A 1 397 ? -6.352 -16.875 16.109 1 96.25 397 GLN A O 1
ATOM 3082 N N . GLY A 1 398 ? -5.793 -19.047 15.789 1 94.56 398 GLY A N 1
ATOM 3083 C CA . GLY A 1 398 ? -7.16 -19.438 15.492 1 94.56 398 GLY A CA 1
ATOM 3084 C C . GLY A 1 398 ? -8.141 -19.078 16.594 1 94.56 398 GLY A C 1
ATOM 3085 O O . GLY A 1 398 ? -9.305 -18.781 16.328 1 94.56 398 GLY A O 1
ATOM 3086 N N . GLY A 1 399 ? -7.695 -19.094 17.828 1 93.31 399 GLY A N 1
ATOM 3087 C CA . GLY A 1 399 ? -8.547 -18.781 18.969 1 93.31 399 GLY A CA 1
ATOM 3088 C C . GLY A 1 399 ? -8.969 -17.328 19.016 1 93.31 399 GLY A C 1
ATOM 3089 O O . GLY A 1 399 ? -9.961 -17 19.672 1 93.31 399 GLY A O 1
ATOM 3090 N N . ASP A 1 400 ? -8.227 -16.5 18.344 1 93.88 400 ASP A N 1
ATOM 3091 C CA . ASP A 1 400 ? -8.516 -15.07 18.344 1 93.88 400 ASP A CA 1
ATOM 3092 C C . ASP A 1 400 ? -9.57 -14.719 17.297 1 93.88 400 ASP A C 1
ATOM 3094 O O . ASP A 1 400 ? -10.078 -13.594 17.266 1 93.88 400 ASP A O 1
ATOM 3098 N N . VAL A 1 401 ? -9.906 -15.648 16.422 1 93.12 401 VAL A N 1
ATOM 3099 C CA . VAL A 1 401 ? -10.898 -15.43 15.375 1 93.12 401 VAL A CA 1
ATOM 3100 C C . VAL A 1 401 ? -12.273 -15.875 15.867 1 93.12 401 VAL A C 1
ATOM 3102 O O . VAL A 1 401 ? -12.492 -17.062 16.141 1 93.12 401 VAL A O 1
ATOM 3105 N N . GLY A 1 402 ? -13.148 -14.938 15.93 1 90.25 402 GLY A N 1
ATOM 3106 C CA . GLY A 1 402 ? -14.477 -15.25 16.422 1 90.25 402 GLY A CA 1
ATOM 3107 C C . GLY A 1 402 ? -15.227 -16.219 15.531 1 90.25 402 GLY A C 1
ATOM 3108 O O . GLY A 1 402 ? -15.172 -16.109 14.305 1 90.25 402 GLY A O 1
ATOM 3109 N N . PRO A 1 403 ? -15.938 -17.109 16.172 1 88.88 403 PRO A N 1
ATOM 3110 C CA . PRO A 1 403 ? -16.703 -18.078 15.375 1 88.88 403 PRO A CA 1
ATOM 3111 C C . PRO A 1 403 ? -17.703 -17.406 14.438 1 88.88 403 PRO A C 1
ATOM 3113 O O . PRO A 1 403 ? -18 -17.953 13.367 1 88.88 403 PRO A O 1
ATOM 3116 N N . ASN A 1 404 ? -18.094 -16.25 14.766 1 90.25 404 ASN A N 1
ATOM 3117 C CA . ASN A 1 404 ? -19.094 -15.555 13.961 1 90.25 404 ASN A CA 1
ATOM 3118 C C . ASN A 1 404 ? -18.484 -14.992 12.68 1 90.25 404 ASN A C 1
ATOM 3120 O O . ASN A 1 404 ? -19.203 -14.602 11.766 1 90.25 404 ASN A O 1
ATOM 3124 N N . THR A 1 405 ? -17.172 -15.008 12.672 1 93.12 405 THR A N 1
ATOM 3125 C CA . THR A 1 405 ? -16.484 -14.484 11.484 1 93.12 405 THR A CA 1
ATOM 3126 C C . THR A 1 405 ? -16.359 -15.57 10.414 1 93.12 405 THR A C 1
ATOM 3128 O O . THR A 1 405 ? -16.172 -15.266 9.234 1 93.12 405 THR A O 1
ATOM 3131 N N . LEU A 1 406 ? -16.5 -16.797 10.805 1 95.25 406 LEU A N 1
ATOM 3132 C CA . LEU A 1 406 ? -16.438 -17.922 9.875 1 95.25 406 LEU A CA 1
ATOM 3133 C C . LEU A 1 406 ? -17.766 -18.109 9.164 1 95.25 406 LEU A C 1
ATOM 3135 O O . LEU A 1 406 ? -18.828 -17.922 9.766 1 95.25 406 LEU A O 1
ATOM 3139 N N . CYS A 1 407 ? -17.625 -18.484 7.91 1 94.25 407 CYS A N 1
ATOM 3140 C CA . CYS A 1 407 ? -18.859 -18.781 7.184 1 94.25 407 CYS A CA 1
ATOM 3141 C C . CYS A 1 407 ? -19.594 -19.953 7.82 1 94.25 407 CYS A C 1
ATOM 3143 O O . CYS A 1 407 ? -18.969 -20.906 8.289 1 94.25 407 CYS A O 1
ATOM 3145 N N . PRO A 1 408 ? -20.953 -19.859 7.816 1 90.62 408 PRO A N 1
ATOM 3146 C CA . PRO A 1 408 ? -21.703 -21.031 8.25 1 90.62 408 PRO A CA 1
ATOM 3147 C C . PRO A 1 408 ? -21.5 -22.234 7.332 1 90.62 408 PRO A C 1
ATOM 3149 O O . PRO A 1 408 ? -21.062 -22.078 6.191 1 90.62 408 PRO A O 1
ATOM 3152 N N . GLU A 1 409 ? -21.859 -23.297 7.992 1 84.38 409 GLU A N 1
ATOM 3153 C CA . GLU A 1 409 ? -21.812 -24.5 7.172 1 84.38 409 GLU A CA 1
ATOM 3154 C C . GLU A 1 409 ? -22.875 -24.484 6.086 1 84.38 409 GLU A C 1
ATOM 3156 O O . GLU A 1 409 ? -23.984 -23.984 6.309 1 84.38 409 GLU A O 1
ATOM 3161 N N . GLY A 1 410 ? -22.562 -24.922 4.914 1 82.88 410 GLY A N 1
ATOM 3162 C CA . GLY A 1 410 ? -23.531 -24.953 3.828 1 82.88 410 GLY A CA 1
ATOM 3163 C C . GLY A 1 410 ? -23.406 -23.766 2.893 1 82.88 410 GLY A C 1
ATOM 3164 O O . GLY A 1 410 ? -22.531 -22.906 3.066 1 82.88 410 GLY A O 1
ATOM 3165 N N . PRO A 1 411 ? -24.297 -23.75 1.92 1 84.69 411 PRO A N 1
ATOM 3166 C CA . PRO A 1 411 ? -24.266 -22.656 0.945 1 84.69 411 PRO A CA 1
ATOM 3167 C C . PRO A 1 411 ? -24.688 -21.328 1.547 1 84.69 411 PRO A C 1
ATOM 3169 O O . PRO A 1 411 ? -25.578 -21.281 2.396 1 84.69 411 PRO A O 1
ATOM 3172 N N . GLY A 1 412 ? -23.938 -20.328 1.111 1 85.25 412 GLY A N 1
ATOM 3173 C CA . GLY A 1 412 ? -24.234 -19 1.614 1 85.25 412 GLY A CA 1
ATOM 3174 C C . GLY A 1 412 ? -25.203 -18.234 0.738 1 85.25 412 GLY A C 1
ATOM 3175 O O . GLY A 1 412 ? -25.688 -18.75 -0.277 1 85.25 412 GLY A O 1
ATOM 3176 N N . GLU A 1 413 ? -25.562 -17.016 1.227 1 82.12 413 GLU A N 1
ATOM 3177 C CA . GLU A 1 413 ? -26.453 -16.109 0.51 1 82.12 413 GLU A CA 1
ATOM 3178 C C . GLU A 1 413 ? -25.75 -14.797 0.168 1 82.12 413 GLU A C 1
ATOM 3180 O O . GLU A 1 413 ? -26.391 -13.734 0.169 1 82.12 413 GLU A O 1
ATOM 3185 N N . GLY A 1 414 ? -24.453 -14.945 0.051 1 82.5 414 GLY A N 1
ATOM 3186 C CA . GLY A 1 414 ? -23.734 -13.766 -0.409 1 82.5 414 GLY A CA 1
ATOM 3187 C C . GLY A 1 414 ? -23.109 -12.977 0.72 1 82.5 414 GLY A C 1
ATOM 3188 O O . GLY A 1 414 ? -22.562 -11.891 0.499 1 82.5 414 GLY A O 1
ATOM 3189 N N . ASP A 1 415 ? -23.094 -13.516 1.898 1 86.69 415 ASP A N 1
ATOM 3190 C CA . ASP A 1 415 ? -22.516 -12.812 3.041 1 86.69 415 ASP A CA 1
ATOM 3191 C C . ASP A 1 415 ? -20.984 -12.891 3.012 1 86.69 415 ASP A C 1
ATOM 3193 O O . ASP A 1 415 ? -20.422 -13.875 2.527 1 86.69 415 ASP A O 1
ATOM 3197 N N . GLU A 1 416 ? -20.453 -11.82 3.494 1 91 416 GLU A N 1
ATOM 3198 C CA . GLU A 1 416 ? -19 -11.797 3.631 1 91 416 GLU A CA 1
ATOM 3199 C C . GLU A 1 416 ? -18.562 -12.508 4.906 1 91 416 GLU A C 1
ATOM 3201 O O . GLU A 1 416 ? -19.047 -12.203 5.996 1 91 416 GLU A O 1
ATOM 3206 N N . CYS A 1 417 ? -17.672 -13.477 4.793 1 94.75 417 CYS A N 1
ATOM 3207 C CA . CYS A 1 417 ? -17.188 -14.25 5.926 1 94.75 417 CYS A CA 1
ATOM 3208 C C . CYS A 1 417 ? -15.891 -14.984 5.57 1 94.75 417 CYS A C 1
ATOM 3210 O O . CYS A 1 417 ? -15.492 -15.016 4.406 1 94.75 417 CYS A O 1
ATOM 3212 N N . VAL A 1 418 ? -15.25 -15.484 6.562 1 96.88 418 VAL A N 1
ATOM 3213 C CA . VAL A 1 418 ? -14.078 -16.312 6.34 1 96.88 418 VAL A CA 1
ATOM 3214 C C . VAL A 1 418 ? -14.516 -17.734 5.949 1 96.88 418 VAL A C 1
ATOM 3216 O O . VAL A 1 418 ? -14.984 -18.5 6.793 1 96.88 418 VAL A O 1
ATOM 3219 N N . HIS A 1 419 ? -14.352 -18.094 4.711 1 96.62 419 HIS A N 1
ATOM 3220 C CA . HIS A 1 419 ? -14.875 -19.328 4.137 1 96.62 419 HIS A CA 1
ATOM 3221 C C . HIS A 1 419 ? -13.906 -20.484 4.348 1 96.62 419 HIS A C 1
ATOM 3223 O O . HIS A 1 419 ? -12.992 -20.688 3.547 1 96.62 419 HIS A O 1
ATOM 3229 N N . VAL A 1 420 ? -14.203 -21.281 5.391 1 97.19 420 VAL A N 1
ATOM 3230 C CA . VAL A 1 420 ? -13.352 -22.406 5.746 1 97.19 420 VAL A CA 1
ATOM 3231 C C . VAL A 1 420 ? -14.102 -23.719 5.496 1 97.19 420 VAL A C 1
ATOM 3233 O O . VAL A 1 420 ? -15.242 -23.875 5.934 1 97.19 420 VAL A O 1
ATOM 3236 N N . LYS A 1 421 ? -13.508 -24.594 4.734 1 96.94 421 LYS A N 1
ATOM 3237 C CA . LYS A 1 421 ? -14.016 -25.953 4.539 1 96.94 421 LYS A CA 1
ATOM 3238 C C . LYS A 1 421 ? -13.156 -26.969 5.277 1 96.94 421 LYS A C 1
ATOM 3240 O O . LYS A 1 421 ? -11.945 -27.047 5.059 1 96.94 421 LYS A O 1
ATOM 3245 N N . ASN A 1 422 ? -13.758 -27.797 6.078 1 96.31 422 ASN A N 1
ATOM 3246 C CA . ASN A 1 422 ? -13.039 -28.766 6.895 1 96.31 422 ASN A CA 1
ATOM 3247 C C . ASN A 1 422 ? -12.789 -30.062 6.129 1 96.31 422 ASN A C 1
ATOM 3249 O O . ASN A 1 422 ? -13.695 -30.594 5.48 1 96.31 422 ASN A O 1
ATOM 3253 N N . ILE A 1 423 ? -11.578 -30.516 6.148 1 98.06 423 ILE A N 1
ATOM 3254 C CA . ILE A 1 423 ? -11.156 -31.75 5.488 1 98.06 423 ILE A CA 1
ATOM 3255 C C . ILE A 1 423 ? -10.508 -32.688 6.508 1 98.06 423 ILE A C 1
ATOM 3257 O O . ILE A 1 423 ? -9.516 -32.312 7.152 1 98.06 423 ILE A O 1
ATOM 3261 N N . PRO A 1 424 ? -10.977 -33.938 6.645 1 97.81 424 PRO A N 1
ATOM 3262 C CA . PRO A 1 424 ? -10.32 -34.875 7.555 1 97.81 424 PRO A CA 1
ATOM 3263 C C . PRO A 1 424 ? -8.906 -35.25 7.109 1 97.81 424 PRO A C 1
ATOM 3265 O O . PRO A 1 424 ? -8.672 -35.5 5.926 1 97.81 424 PRO A O 1
ATOM 3268 N N . LEU A 1 425 ? -8.047 -35.25 8.07 1 98.19 425 LEU A N 1
ATOM 3269 C CA . LEU A 1 425 ? -6.656 -35.594 7.785 1 98.19 425 LEU A CA 1
ATOM 3270 C C . LEU A 1 425 ? -6.562 -37 7.195 1 98.19 425 LEU A C 1
ATOM 3272 O O . LEU A 1 425 ? -7.262 -37.938 7.641 1 98.19 425 LEU A O 1
ATOM 3276 N N . TYR A 1 426 ? -5.77 -37.219 6.121 1 97.94 426 TYR A N 1
ATOM 3277 C CA . TYR A 1 426 ? -5.43 -38.438 5.434 1 97.94 426 TYR A CA 1
ATOM 3278 C C . TYR A 1 426 ? -6.586 -38.938 4.57 1 97.94 426 TYR A C 1
ATOM 3280 O O . TYR A 1 426 ? -6.543 -40.031 4.02 1 97.94 426 TYR A O 1
ATOM 3288 N N . SER A 1 427 ? -7.586 -38.156 4.41 1 98.38 427 SER A N 1
ATOM 3289 C CA . SER A 1 427 ? -8.672 -38.5 3.498 1 98.38 427 SER A CA 1
ATOM 3290 C C . SER A 1 427 ? -8.273 -38.25 2.047 1 98.38 427 SER A C 1
ATOM 3292 O O . SER A 1 427 ? -7.391 -37.438 1.771 1 98.38 427 SER A O 1
ATOM 3294 N N . THR A 1 428 ? -8.836 -39.062 1.188 1 98.44 428 THR A N 1
ATOM 3295 C CA . THR A 1 428 ? -8.773 -38.75 -0.237 1 98.44 428 THR A CA 1
ATOM 3296 C C . THR A 1 428 ? -9.867 -37.75 -0.615 1 98.44 428 THR A C 1
ATOM 3298 O O . THR A 1 428 ? -11.023 -37.906 -0.216 1 98.44 428 THR A O 1
ATOM 3301 N N . VAL A 1 429 ? -9.461 -36.688 -1.311 1 98.62 429 VAL A N 1
ATOM 3302 C CA . VAL A 1 429 ? -10.375 -35.594 -1.542 1 98.62 429 VAL A CA 1
ATOM 3303 C C . VAL A 1 429 ? -10.508 -35.344 -3.041 1 98.62 429 VAL A C 1
ATOM 3305 O O . VAL A 1 429 ? -9.523 -35.406 -3.779 1 98.62 429 VAL A O 1
ATOM 3308 N N . GLU A 1 430 ? -11.695 -35.094 -3.494 1 98.38 430 GLU A N 1
ATOM 3309 C CA . GLU A 1 430 ? -11.969 -34.531 -4.812 1 98.38 430 GLU A CA 1
ATOM 3310 C C . GLU A 1 430 ? -12.688 -33.188 -4.691 1 98.38 430 GLU A C 1
ATOM 3312 O O . GLU A 1 430 ? -13.711 -33.094 -4.016 1 98.38 430 GLU A O 1
ATOM 3317 N N . ILE A 1 431 ? -12.148 -32.156 -5.258 1 98.69 431 ILE A N 1
ATOM 3318 C CA . ILE A 1 431 ? -12.82 -30.875 -5.363 1 98.69 431 ILE A CA 1
ATOM 3319 C C . ILE A 1 431 ? -13.391 -30.703 -6.77 1 98.69 431 ILE A C 1
ATOM 3321 O O . ILE A 1 431 ? -12.648 -30.719 -7.754 1 98.69 431 ILE A O 1
ATOM 3325 N N . VAL A 1 432 ? -14.648 -30.562 -6.859 1 98.56 432 VAL A N 1
ATOM 3326 C CA . VAL A 1 432 ? -15.32 -30.219 -8.109 1 98.56 432 VAL A CA 1
ATOM 3327 C C . VAL A 1 432 ? -15.711 -28.75 -8.109 1 98.56 432 VAL A C 1
ATOM 3329 O O . VAL A 1 432 ? -16.656 -28.344 -7.434 1 98.56 432 VAL A O 1
ATOM 3332 N N . MET A 1 433 ? -14.992 -27.969 -8.852 1 98.31 433 MET A N 1
ATOM 3333 C CA . MET A 1 433 ? -15.242 -26.547 -8.961 1 98.31 433 MET A CA 1
ATOM 3334 C C . MET A 1 433 ? -15.867 -26.203 -10.312 1 98.31 433 MET A C 1
ATOM 3336 O O . MET A 1 433 ? -15.484 -26.766 -11.336 1 98.31 433 MET A O 1
ATOM 3340 N N . PHE A 1 434 ? -16.797 -25.266 -10.289 1 97.44 434 PHE A N 1
ATOM 3341 C CA . PHE A 1 434 ? -17.422 -24.938 -11.562 1 97.44 434 PHE A CA 1
ATOM 3342 C C . PHE A 1 434 ? -17.938 -23.5 -11.555 1 97.44 434 PHE A C 1
ATOM 3344 O O . PHE A 1 434 ? -18.406 -23.016 -10.523 1 97.44 434 PHE A O 1
ATOM 3351 N N . ASP A 1 435 ? -17.875 -22.922 -12.695 1 95.62 435 ASP A N 1
ATOM 3352 C CA . ASP A 1 435 ? -18.219 -21.516 -12.906 1 95.62 435 ASP A CA 1
ATOM 3353 C C . ASP A 1 435 ? -19.703 -21.359 -13.242 1 95.62 435 ASP A C 1
ATOM 3355 O O . ASP A 1 435 ? -20.172 -21.906 -14.242 1 95.62 435 ASP A O 1
ATOM 3359 N N . GLN A 1 436 ? -20.344 -20.562 -12.453 1 94.25 436 GLN A N 1
ATOM 3360 C CA . GLN A 1 436 ? -21.75 -20.297 -12.711 1 94.25 436 GLN A CA 1
ATOM 3361 C C . GLN A 1 436 ? -21.953 -18.891 -13.289 1 94.25 436 GLN A C 1
ATOM 3363 O O . GLN A 1 436 ? -23.062 -18.531 -13.688 1 94.25 436 GLN A O 1
ATOM 3368 N N . GLY A 1 437 ? -20.969 -18.125 -13.32 1 89.12 437 GLY A N 1
ATOM 3369 C CA . GLY A 1 437 ? -21.062 -16.75 -13.781 1 89.12 437 GLY A CA 1
ATOM 3370 C C . GLY A 1 437 ? -20.891 -16.609 -15.281 1 89.12 437 GLY A C 1
ATOM 3371 O O . GLY A 1 437 ? -21.609 -15.859 -15.938 1 89.12 437 GLY A O 1
ATOM 3372 N N . GLY A 1 438 ? -19.859 -17.219 -15.82 1 86.75 438 GLY A N 1
ATOM 3373 C CA . GLY A 1 438 ? -19.688 -17.297 -17.25 1 86.75 438 GLY A CA 1
ATOM 3374 C C . GLY A 1 438 ? -19.047 -16.062 -17.844 1 86.75 438 GLY A C 1
ATOM 3375 O O . GLY A 1 438 ? -19.125 -15.828 -19.062 1 86.75 438 GLY A O 1
ATOM 3376 N N . GLU A 1 439 ? -18.469 -15.258 -17.078 1 80.69 439 GLU A N 1
ATOM 3377 C CA . GLU A 1 439 ? -17.891 -14.023 -17.609 1 80.69 439 GLU A CA 1
ATOM 3378 C C . GLU A 1 439 ? -16.547 -14.281 -18.266 1 80.69 439 GLU A C 1
ATOM 3380 O O . GLU A 1 439 ? -16.266 -13.742 -19.344 1 80.69 439 GLU A O 1
ATOM 3385 N N . SER A 1 440 ? -15.711 -14.953 -17.641 1 83.19 440 SER A N 1
ATOM 3386 C CA . SER A 1 440 ? -14.375 -15.266 -18.125 1 83.19 440 SER A CA 1
ATOM 3387 C C . SER A 1 440 ? -13.828 -16.531 -17.469 1 83.19 440 SER A C 1
ATOM 3389 O O . SER A 1 440 ? -14.453 -17.078 -16.562 1 83.19 440 SER A O 1
ATOM 3391 N N . ASP A 1 441 ? -12.719 -16.984 -18.031 1 89.25 441 ASP A N 1
ATOM 3392 C CA . ASP A 1 441 ? -12.008 -18.047 -17.344 1 89.25 441 ASP A CA 1
ATOM 3393 C C . ASP A 1 441 ? -11.508 -17.578 -15.977 1 89.25 441 ASP A C 1
ATOM 3395 O O . ASP A 1 441 ? -11.297 -16.391 -15.758 1 89.25 441 ASP A O 1
ATOM 3399 N N . HIS A 1 442 ? -11.445 -18.484 -15.109 1 91.81 442 HIS A N 1
ATOM 3400 C CA . HIS A 1 442 ? -10.883 -18.219 -13.789 1 91.81 442 HIS A CA 1
ATOM 3401 C C . HIS A 1 442 ? -9.672 -19.109 -13.516 1 91.81 442 HIS A C 1
ATOM 3403 O O . HIS A 1 442 ? -9.523 -20.156 -14.133 1 91.81 442 HIS A O 1
ATOM 3409 N N . ILE A 1 443 ? -8.805 -18.625 -12.758 1 95 443 ILE A N 1
ATOM 3410 C CA . ILE A 1 443 ? -7.605 -19.375 -12.398 1 95 443 ILE A CA 1
ATOM 3411 C C . ILE A 1 443 ? -7.512 -19.5 -10.875 1 95 443 ILE A C 1
ATOM 3413 O O . ILE A 1 443 ? -7.652 -18.516 -10.156 1 95 443 ILE A O 1
ATOM 3417 N N . PHE A 1 444 ? -7.309 -20.672 -10.414 1 96.62 444 PHE A N 1
ATOM 3418 C CA . PHE A 1 444 ? -7.188 -20.906 -8.984 1 96.62 444 PHE A CA 1
ATOM 3419 C C . PHE A 1 444 ? -5.867 -21.594 -8.656 1 96.62 444 PHE A C 1
ATOM 3421 O O . PHE A 1 444 ? -5.395 -22.438 -9.422 1 96.62 444 PHE A O 1
ATOM 3428 N N . HIS A 1 445 ? -5.293 -21.25 -7.605 1 97.31 445 HIS A N 1
ATOM 3429 C CA . HIS A 1 445 ? -4.098 -21.859 -7.039 1 97.31 445 HIS A CA 1
ATOM 3430 C C . HIS A 1 445 ? -4.355 -22.375 -5.629 1 97.31 445 HIS A C 1
ATOM 3432 O O . HIS A 1 445 ? -4.941 -21.672 -4.801 1 97.31 445 HIS A O 1
ATOM 3438 N N . LEU A 1 446 ? -3.941 -23.578 -5.352 1 98.56 446 LEU A N 1
ATOM 3439 C CA . LEU A 1 446 ? -4.098 -24.172 -4.027 1 98.56 446 LEU A CA 1
ATOM 3440 C C . LEU A 1 446 ? -2.779 -24.141 -3.258 1 98.56 446 LEU A C 1
ATOM 3442 O O . LEU A 1 446 ? -1.791 -24.734 -3.68 1 98.56 446 LEU A O 1
ATOM 3446 N N . HIS A 1 447 ? -2.771 -23.422 -2.146 1 98.25 447 HIS A N 1
ATOM 3447 C CA . HIS A 1 447 ? -1.622 -23.422 -1.249 1 98.25 447 HIS A CA 1
ATOM 3448 C C . HIS A 1 447 ? -1.425 -24.781 -0.596 1 98.25 447 HIS A C 1
ATOM 3450 O O . HIS A 1 447 ? -2.398 -25.469 -0.284 1 98.25 447 HIS A O 1
ATOM 3456 N N . GLY A 1 448 ? -0.167 -25.234 -0.435 1 98 448 GLY A N 1
ATOM 3457 C CA . GLY A 1 448 ? 0.188 -26.359 0.416 1 98 448 GLY A CA 1
ATOM 3458 C C . GLY A 1 448 ? 0.018 -27.703 -0.269 1 98 448 GLY A C 1
ATOM 3459 O O . GLY A 1 448 ? 0.438 -28.734 0.262 1 98 448 GLY A O 1
ATOM 3460 N N . TYR A 1 449 ? -0.585 -27.688 -1.484 1 98 449 TYR A N 1
ATOM 3461 C CA . TYR A 1 449 ? -0.875 -28.953 -2.148 1 98 449 TYR A CA 1
ATOM 3462 C C . TYR A 1 449 ? -0.649 -28.859 -3.652 1 98 449 TYR A C 1
ATOM 3464 O O . TYR A 1 449 ? -0.673 -27.75 -4.211 1 98 449 TYR A O 1
ATOM 3472 N N . SER A 1 450 ? -0.329 -29.953 -4.18 1 98 450 SER A N 1
ATOM 3473 C CA . SER A 1 450 ? -0.614 -30.234 -5.582 1 98 450 SER A CA 1
ATOM 3474 C C . SER A 1 450 ? -1.816 -31.156 -5.73 1 98 450 SER A C 1
ATOM 3476 O O . SER A 1 450 ? -2.174 -31.875 -4.793 1 98 450 SER A O 1
ATOM 3478 N N . PHE A 1 451 ? -2.473 -31.094 -6.82 1 98.56 451 PHE A N 1
ATOM 3479 C CA . PHE A 1 451 ? -3.637 -31.938 -7.082 1 98.56 451 PHE A CA 1
ATOM 3480 C C . PHE A 1 451 ? -3.551 -32.562 -8.469 1 98.56 451 PHE A C 1
ATOM 3482 O O . PHE A 1 451 ? -2.949 -31.984 -9.375 1 98.56 451 PHE A O 1
ATOM 3489 N N . TYR A 1 452 ? -4.137 -33.719 -8.594 1 98.31 452 TYR A N 1
ATOM 3490 C CA . TYR A 1 452 ? -4.301 -34.375 -9.898 1 98.31 452 TYR A CA 1
ATOM 3491 C C . TYR A 1 452 ? -5.512 -33.812 -10.633 1 98.31 452 TYR A C 1
ATOM 3493 O O . TYR A 1 452 ? -6.613 -33.75 -10.078 1 98.31 452 TYR A O 1
ATOM 3501 N N . VAL A 1 453 ? -5.273 -33.344 -11.844 1 97.62 453 VAL A N 1
ATOM 3502 C CA . VAL A 1 453 ? -6.375 -32.875 -12.672 1 97.62 453 VAL A CA 1
ATOM 3503 C C . VAL A 1 453 ? -7.027 -34.062 -13.391 1 97.62 453 VAL A C 1
ATOM 3505 O O . VAL A 1 453 ? -6.52 -34.531 -14.406 1 97.62 453 VAL A O 1
ATOM 3508 N N . THR A 1 454 ? -8.242 -34.438 -12.953 1 96.75 454 THR A N 1
ATOM 3509 C CA . THR A 1 454 ? -8.828 -35.656 -13.469 1 96.75 454 THR A CA 1
ATOM 3510 C C . THR A 1 454 ? -9.883 -35.375 -14.523 1 96.75 454 THR A C 1
ATOM 3512 O O . THR A 1 454 ? -10.258 -36.25 -15.305 1 96.75 454 THR A O 1
ATOM 3515 N N . GLY A 1 455 ? -10.344 -34.125 -14.508 1 95 455 GLY A N 1
ATOM 3516 C CA . GLY A 1 455 ? -11.359 -33.781 -15.492 1 95 455 GLY A CA 1
ATOM 3517 C C . GLY A 1 455 ? -11.5 -32.281 -15.68 1 95 455 GLY A C 1
ATOM 3518 O O . GLY A 1 455 ? -11.391 -31.516 -14.727 1 95 455 GLY A O 1
ATOM 3519 N N . VAL A 1 456 ? -11.734 -31.906 -16.938 1 94.94 456 VAL A N 1
ATOM 3520 C CA . VAL A 1 456 ? -12.094 -30.547 -17.328 1 94.94 456 VAL A CA 1
ATOM 3521 C C . VAL A 1 456 ? -13.164 -30.594 -18.406 1 94.94 456 VAL A C 1
ATOM 3523 O O . VAL A 1 456 ? -13.078 -31.391 -19.344 1 94.94 456 VAL A O 1
ATOM 3526 N N . ARG A 1 457 ? -14.172 -29.766 -18.203 1 93.31 457 ARG A N 1
ATOM 3527 C CA . ARG A 1 457 ? -15.203 -29.672 -19.234 1 93.31 457 ARG A CA 1
ATOM 3528 C C . ARG A 1 457 ? -15.836 -28.281 -19.266 1 93.31 457 ARG A C 1
ATOM 3530 O O . ARG A 1 457 ? -16.047 -27.672 -18.203 1 93.31 457 ARG A O 1
ATOM 3537 N N . GLU A 1 458 ? -15.984 -27.781 -20.391 1 92.62 458 GLU A N 1
ATOM 3538 C CA . GLU A 1 458 ? -16.688 -26.516 -20.578 1 92.62 458 GLU A CA 1
ATOM 3539 C C . GLU A 1 458 ? -18.141 -26.75 -21.016 1 92.62 458 GLU A C 1
ATOM 3541 O O . GLU A 1 458 ? -18.406 -27.609 -21.844 1 92.62 458 GLU A O 1
ATOM 3546 N N . PHE A 1 459 ? -18.906 -25.953 -20.297 1 91.62 459 PHE A N 1
ATOM 3547 C CA . PHE A 1 459 ? -20.312 -25.922 -20.688 1 91.62 459 PHE A CA 1
ATOM 3548 C C . PHE A 1 459 ? -20.672 -24.547 -21.266 1 91.62 459 PHE A C 1
ATOM 3550 O O . PHE A 1 459 ? -19.875 -23.609 -21.188 1 91.62 459 PHE A O 1
ATOM 3557 N N . ASN A 1 460 ? -21.594 -24.297 -22.016 1 89.06 460 ASN A N 1
ATOM 3558 C CA . ASN A 1 460 ? -22.031 -23.016 -22.578 1 89.06 460 ASN A CA 1
ATOM 3559 C C . ASN A 1 460 ? -23.172 -22.406 -21.766 1 89.06 460 ASN A C 1
ATOM 3561 O O . ASN A 1 460 ? -23.906 -21.562 -22.266 1 89.06 460 ASN A O 1
ATOM 3565 N N . ARG A 1 461 ? -23.281 -22.922 -20.531 1 94.38 461 ARG A N 1
ATOM 3566 C CA . ARG A 1 461 ? -24.344 -22.422 -19.656 1 94.38 461 ARG A CA 1
ATOM 3567 C C . ARG A 1 461 ? -24.016 -22.672 -18.188 1 94.38 461 ARG A C 1
ATOM 3569 O O . ARG A 1 461 ? -23.141 -23.484 -17.875 1 94.38 461 ARG A O 1
ATOM 3576 N N . SER A 1 462 ? -24.781 -21.953 -17.406 1 94.94 462 SER A N 1
ATOM 3577 C CA . SER A 1 462 ? -24.641 -22.172 -15.961 1 94.94 462 SER A CA 1
ATOM 3578 C C . SER A 1 462 ? -25.281 -23.469 -15.531 1 94.94 462 SER A C 1
ATOM 3580 O O . SER A 1 462 ? -26.359 -23.844 -16.031 1 94.94 462 SER A O 1
ATOM 3582 N N . LEU A 1 463 ? -24.609 -24.234 -14.672 1 96.62 463 LEU A N 1
ATOM 3583 C CA . LEU A 1 463 ? -25.172 -25.453 -14.086 1 96.62 463 LEU A CA 1
ATOM 3584 C C . LEU A 1 463 ? -25.422 -25.266 -12.594 1 96.62 463 LEU A C 1
ATOM 3586 O O . LEU A 1 463 ? -24.625 -24.625 -11.898 1 96.62 463 LEU A O 1
ATOM 3590 N N . SER A 1 464 ? -26.547 -25.812 -12.172 1 96.25 464 SER A N 1
ATOM 3591 C CA . SER A 1 464 ? -26.797 -25.797 -10.734 1 96.25 464 SER A CA 1
ATOM 3592 C C . SER A 1 464 ? -25.906 -26.812 -10.008 1 96.25 464 SER A C 1
ATOM 3594 O O . SER A 1 464 ? -25.406 -27.766 -10.617 1 96.25 464 SER A O 1
ATOM 3596 N N . LYS A 1 465 ? -25.734 -26.547 -8.766 1 96.12 465 LYS A N 1
ATOM 3597 C CA . LYS A 1 465 ? -24.969 -27.484 -7.945 1 96.12 465 LYS A CA 1
ATOM 3598 C C . LYS A 1 465 ? -25.578 -28.875 -7.965 1 96.12 465 LYS A C 1
ATOM 3600 O O . LYS A 1 465 ? -24.859 -29.875 -8.07 1 96.12 465 LYS A O 1
ATOM 3605 N N . GLU A 1 466 ? -26.859 -28.969 -7.922 1 97.19 466 GLU A N 1
ATOM 3606 C CA . GLU A 1 466 ? -27.562 -30.234 -7.949 1 97.19 466 GLU A CA 1
ATOM 3607 C C . GLU A 1 466 ? -27.312 -30.984 -9.258 1 97.19 466 GLU A C 1
ATOM 3609 O O . GLU A 1 466 ? -27.078 -32.188 -9.25 1 97.19 466 GLU A O 1
ATOM 3614 N N . THR A 1 467 ? -27.359 -30.25 -10.281 1 98.19 467 THR A N 1
ATOM 3615 C CA . THR A 1 467 ? -27.125 -30.844 -11.594 1 98.19 467 THR A CA 1
ATOM 3616 C C . THR A 1 467 ? -25.719 -31.391 -11.688 1 98.19 467 THR A C 1
ATOM 3618 O O . THR A 1 467 ? -25.5 -32.5 -12.195 1 98.19 467 THR A O 1
ATOM 3621 N N . VAL A 1 468 ? -24.75 -30.656 -11.242 1 98.31 468 VAL A N 1
ATOM 3622 C CA . VAL A 1 468 ? -23.344 -31.078 -11.289 1 98.31 468 VAL A CA 1
ATOM 3623 C C . VAL A 1 468 ? -23.156 -32.344 -10.438 1 98.31 468 VAL A C 1
ATOM 3625 O O . VAL A 1 468 ? -22.469 -33.281 -10.852 1 98.31 468 VAL A O 1
ATOM 3628 N N . ILE A 1 469 ? -23.781 -32.344 -9.258 1 98 469 ILE A N 1
ATOM 3629 C CA . ILE A 1 469 ? -23.688 -33.5 -8.367 1 98 469 ILE A CA 1
ATOM 3630 C C . ILE A 1 469 ? -24.25 -34.719 -9.062 1 98 469 ILE A C 1
ATOM 3632 O O . ILE A 1 469 ? -23.625 -35.781 -9.086 1 98 469 ILE A O 1
ATOM 3636 N N . LYS A 1 470 ? -25.391 -34.594 -9.664 1 98.06 470 LYS A N 1
ATOM 3637 C CA . LYS A 1 470 ? -26.047 -35.719 -10.344 1 98.06 470 LYS A CA 1
ATOM 3638 C C . LYS A 1 470 ? -25.203 -36.219 -11.5 1 98.06 470 LYS A C 1
ATOM 3640 O O . LYS A 1 470 ? -25.047 -37.438 -11.664 1 98.06 470 LYS A O 1
ATOM 3645 N N . MET A 1 471 ? -24.672 -35.312 -12.25 1 97.88 471 MET A N 1
ATOM 3646 C CA . MET A 1 471 ? -23.859 -35.719 -13.398 1 97.88 471 MET A CA 1
ATOM 3647 C C . MET A 1 471 ? -22.578 -36.406 -12.945 1 97.88 471 MET A C 1
ATOM 3649 O O . MET A 1 471 ? -22.125 -37.375 -13.578 1 97.88 471 MET A O 1
ATOM 3653 N N . ASN A 1 472 ? -21.969 -35.875 -11.891 1 96.94 472 ASN A N 1
ATOM 3654 C CA . ASN A 1 472 ? -20.75 -36.5 -11.391 1 96.94 472 ASN A CA 1
ATOM 3655 C C . ASN A 1 472 ? -20.984 -37.906 -10.859 1 96.94 472 ASN A C 1
ATOM 3657 O O . ASN A 1 472 ? -20.203 -38.812 -11.117 1 96.94 472 ASN A O 1
ATOM 3661 N N . GLU A 1 473 ? -22.062 -38.062 -10.125 1 94.69 473 GLU A N 1
ATOM 3662 C CA . GLU A 1 473 ? -22.422 -39.375 -9.578 1 94.69 473 GLU A CA 1
ATOM 3663 C C . GLU A 1 473 ? -22.734 -40.375 -10.68 1 94.69 473 GLU A C 1
ATOM 3665 O O . GLU A 1 473 ? -22.469 -41.562 -10.539 1 94.69 473 GLU A O 1
ATOM 3670 N N . ALA A 1 474 ? -23.25 -39.844 -11.758 1 95.62 474 ALA A N 1
ATOM 3671 C CA . ALA A 1 474 ? -23.594 -40.719 -12.891 1 95.62 474 ALA A CA 1
ATOM 3672 C C . ALA A 1 474 ? -22.391 -40.906 -13.805 1 95.62 474 ALA A C 1
ATOM 3674 O O . ALA A 1 474 ? -22.484 -41.594 -14.836 1 95.62 474 ALA A O 1
ATOM 3675 N N . ASN A 1 475 ? -21.344 -40.281 -13.453 1 93.62 475 ASN A N 1
ATOM 3676 C CA . ASN A 1 475 ? -20.109 -40.344 -14.242 1 93.62 475 ASN A CA 1
ATOM 3677 C C . ASN A 1 475 ? -20.312 -39.812 -15.648 1 93.62 475 ASN A C 1
ATOM 3679 O O . ASN A 1 475 ? -19.828 -40.375 -16.625 1 93.62 475 ASN A O 1
ATOM 3683 N N . THR A 1 476 ? -21.094 -38.75 -15.75 1 95.56 476 THR A N 1
ATOM 3684 C CA . THR A 1 476 ? -21.375 -38.125 -17.047 1 95.56 476 THR A CA 1
ATOM 3685 C C . THR A 1 476 ? -20.859 -36.688 -17.078 1 95.56 476 THR A C 1
ATOM 3687 O O . THR A 1 476 ? -20.953 -36 -18.094 1 95.56 476 THR A O 1
ATOM 3690 N N . LEU A 1 477 ? -20.359 -36.25 -15.969 1 95.88 477 LEU A N 1
ATOM 3691 C CA . LEU A 1 477 ? -19.922 -34.875 -15.867 1 95.88 477 LEU A CA 1
ATOM 3692 C C . LEU A 1 477 ? -18.766 -34.594 -16.812 1 95.88 477 LEU A C 1
ATOM 3694 O O . LEU A 1 477 ? -18.719 -33.531 -17.453 1 95.88 477 LEU A O 1
ATOM 3698 N N . PHE A 1 478 ? -17.922 -35.531 -16.844 1 93 478 PHE A N 1
ATOM 3699 C CA . PHE A 1 478 ? -16.75 -35.406 -17.719 1 93 478 PHE A CA 1
ATOM 3700 C C . PHE A 1 478 ? -16.781 -36.469 -18.812 1 93 478 PHE A C 1
ATOM 3702 O O . PHE A 1 478 ? -17.203 -37.625 -18.578 1 93 478 PHE A O 1
ATOM 3709 N N . ILE A 1 479 ? -16.406 -36.125 -20.016 1 83.5 479 ILE A N 1
ATOM 3710 C CA . ILE A 1 479 ? -16.391 -37.031 -21.141 1 83.5 479 ILE A CA 1
ATOM 3711 C C . ILE A 1 479 ? -15.312 -38.094 -20.922 1 83.5 479 ILE A C 1
ATOM 3713 O O . ILE A 1 479 ? -15.547 -39.281 -21.141 1 83.5 479 ILE A O 1
ATOM 3717 N N . ASN A 1 480 ? -14.172 -37.656 -20.594 1 81.62 480 ASN A N 1
ATOM 3718 C CA . ASN A 1 480 ? -13.047 -38.531 -20.297 1 81.62 480 ASN A CA 1
ATOM 3719 C C . ASN A 1 480 ? -12.352 -38.125 -19 1 81.62 480 ASN A C 1
ATOM 3721 O O . ASN A 1 480 ? -11.781 -37.031 -18.906 1 81.62 480 ASN A O 1
ATOM 3725 N N . LYS A 1 481 ? -12.57 -38.906 -17.984 1 88.5 481 LYS A N 1
ATOM 3726 C CA . LYS A 1 481 ? -11.828 -38.688 -16.75 1 88.5 481 LYS A CA 1
ATOM 3727 C C . LYS A 1 481 ? -10.523 -39.469 -16.75 1 88.5 481 LYS A C 1
ATOM 3729 O O . LYS A 1 481 ? -10.508 -40.656 -17.062 1 88.5 481 LYS A O 1
ATOM 3734 N N . ASN A 1 482 ? -9.469 -38.75 -16.609 1 91.56 482 ASN A N 1
ATOM 3735 C CA . ASN A 1 482 ? -8.18 -39.438 -16.516 1 91.56 482 ASN A CA 1
ATOM 3736 C C . ASN A 1 482 ? -7.867 -39.812 -15.07 1 91.56 482 ASN A C 1
ATOM 3738 O O . ASN A 1 482 ? -7.504 -38.969 -14.25 1 91.56 482 ASN A O 1
ATOM 3742 N N . LEU A 1 483 ? -7.98 -41.125 -14.773 1 94 483 LEU A N 1
ATOM 3743 C CA . LEU A 1 483 ? -7.719 -41.594 -13.414 1 94 483 LEU A CA 1
ATOM 3744 C C . LEU A 1 483 ? -6.469 -42.469 -13.375 1 94 483 LEU A C 1
ATOM 3746 O O . LEU A 1 483 ? -6.203 -43.156 -12.367 1 94 483 LEU A O 1
ATOM 3750 N N . ILE A 1 484 ? -5.742 -42.5 -14.445 1 94.31 484 ILE A N 1
ATOM 3751 C CA . ILE A 1 484 ? -4.562 -43.375 -14.5 1 94.31 484 ILE A CA 1
ATOM 3752 C C . ILE A 1 484 ? -3.301 -42.531 -14.352 1 94.31 484 ILE A C 1
ATOM 3754 O O . ILE A 1 484 ? -2.613 -42.594 -13.336 1 94.31 484 ILE A O 1
ATOM 3758 N N . ARG A 1 485 ? -3.127 -41.625 -15.383 1 96.56 485 ARG A N 1
ATOM 3759 C CA . ARG A 1 485 ? -1.939 -40.781 -15.328 1 96.56 485 ARG A CA 1
ATOM 3760 C C . ARG A 1 485 ? -2.303 -39.312 -15.539 1 96.56 485 ARG A C 1
ATOM 3762 O O . ARG A 1 485 ? -1.746 -38.656 -16.422 1 96.56 485 ARG A O 1
ATOM 3769 N N . PRO A 1 486 ? -3.23 -38.875 -14.688 1 97.06 486 PRO A N 1
ATOM 3770 C CA . PRO A 1 486 ? -3.51 -37.438 -14.805 1 97.06 486 PRO A CA 1
ATOM 3771 C C . PRO A 1 486 ? -2.303 -36.562 -14.453 1 97.06 486 PRO A C 1
ATOM 3773 O O . PRO A 1 486 ? -1.383 -37.031 -13.773 1 97.06 486 PRO A O 1
ATOM 3776 N N . VAL A 1 487 ? -2.305 -35.344 -14.953 1 97.44 487 VAL A N 1
ATOM 3777 C CA . VAL A 1 487 ? -1.216 -34.438 -14.633 1 97.44 487 VAL A CA 1
ATOM 3778 C C . VAL A 1 487 ? -1.374 -33.938 -13.195 1 97.44 487 VAL A C 1
ATOM 3780 O O . VAL A 1 487 ? -2.494 -33.812 -12.695 1 97.44 487 VAL A O 1
ATOM 3783 N N . LEU A 1 488 ? -0.28 -33.75 -12.5 1 98.12 488 LEU A N 1
ATOM 3784 C CA . LEU A 1 488 ? -0.213 -33.156 -11.172 1 98.12 488 LEU A CA 1
ATOM 3785 C C . LEU A 1 488 ? 0.131 -31.672 -11.25 1 98.12 488 LEU A C 1
ATOM 3787 O O . LEU A 1 488 ? 1.146 -31.297 -11.844 1 98.12 488 LEU A O 1
ATOM 3791 N N . LYS A 1 489 ? -0.736 -30.781 -10.719 1 98.25 489 LYS A N 1
ATOM 3792 C CA . LYS A 1 489 ? -0.574 -29.328 -10.781 1 98.25 489 LYS A CA 1
ATOM 3793 C C . LYS A 1 489 ? -0.942 -28.672 -9.453 1 98.25 489 LYS A C 1
ATOM 3795 O O . LYS A 1 489 ? -1.429 -29.344 -8.539 1 98.25 489 LYS A O 1
ATOM 3800 N N . ASP A 1 490 ? -0.646 -27.391 -9.328 1 98.56 490 ASP A N 1
ATOM 3801 C CA . ASP A 1 490 ? -1.116 -26.641 -8.18 1 98.56 490 ASP A CA 1
ATOM 3802 C C . ASP A 1 490 ? -1.938 -25.422 -8.609 1 98.56 490 ASP A C 1
ATOM 3804 O O . ASP A 1 490 ? -2.43 -24.672 -7.77 1 98.56 490 ASP A O 1
ATOM 3808 N N . THR A 1 491 ? -2.039 -25.188 -9.875 1 98 491 THR A N 1
ATOM 3809 C CA . THR A 1 491 ? -2.803 -24.109 -10.5 1 98 491 THR A CA 1
ATOM 3810 C C . THR A 1 491 ? -3.713 -24.656 -11.594 1 98 491 THR A C 1
ATOM 3812 O O . THR A 1 491 ? -3.301 -25.516 -12.383 1 98 491 THR A O 1
ATOM 3815 N N . ILE A 1 492 ? -4.953 -24.172 -11.633 1 97.38 492 ILE A N 1
ATOM 3816 C CA . ILE A 1 492 ? -5.891 -24.688 -12.625 1 97.38 492 ILE A CA 1
ATOM 3817 C C . ILE A 1 492 ? -6.656 -23.516 -13.258 1 97.38 492 ILE A C 1
ATOM 3819 O O . ILE A 1 492 ? -7.031 -22.562 -12.57 1 97.38 492 ILE A O 1
ATOM 3823 N N . VAL A 1 493 ? -6.77 -23.578 -14.539 1 95.81 493 VAL A N 1
ATOM 3824 C CA . VAL A 1 493 ? -7.668 -22.672 -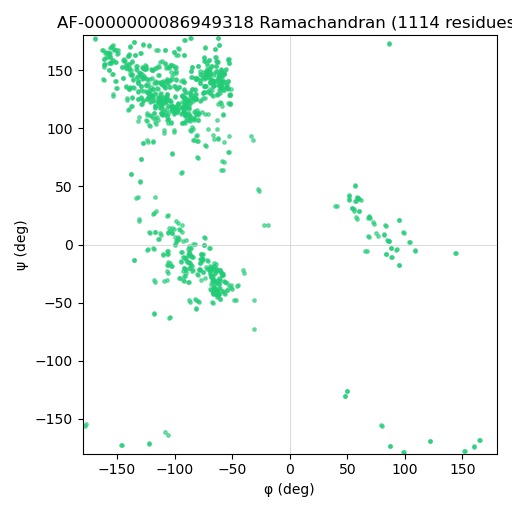15.258 1 95.81 493 VAL A CA 1
ATOM 3825 C C . VAL A 1 493 ? -9.039 -23.328 -15.414 1 95.81 493 VAL A C 1
ATOM 3827 O O . VAL A 1 493 ? -9.148 -24.438 -15.93 1 95.81 493 VAL A O 1
ATOM 3830 N N . ILE A 1 494 ? -10.031 -22.703 -14.938 1 95.44 494 ILE A N 1
ATOM 3831 C CA . ILE A 1 494 ? -11.406 -23.141 -15.102 1 95.44 494 ILE A CA 1
ATOM 3832 C C . ILE A 1 494 ? -12.078 -22.344 -16.219 1 95.44 494 ILE A C 1
ATOM 3834 O O . ILE A 1 494 ? -12.266 -21.125 -16.078 1 95.44 494 ILE A O 1
ATOM 3838 N N . PRO A 1 495 ? -12.43 -23.016 -17.25 1 92.38 495 PRO A N 1
ATOM 3839 C CA . PRO A 1 495 ? -13.039 -22.281 -18.375 1 92.38 495 PRO A CA 1
ATOM 3840 C C . PRO A 1 495 ? -14.359 -21.625 -17.984 1 92.38 495 PRO A C 1
ATOM 3842 O O . PRO A 1 495 ? -15.023 -22.078 -17.047 1 92.38 495 PRO A O 1
ATOM 3845 N N . LYS A 1 496 ? -14.609 -20.641 -18.781 1 90.56 496 LYS A N 1
ATOM 3846 C CA . LYS A 1 496 ? -15.938 -20.047 -18.641 1 90.56 496 LYS A CA 1
ATOM 3847 C C . LYS A 1 496 ? -17.031 -21.109 -18.719 1 90.56 496 LYS A C 1
ATOM 3849 O O . LYS A 1 496 ? -17.031 -21.922 -19.625 1 90.56 496 LYS A O 1
ATOM 3854 N N . PHE A 1 497 ? -17.938 -21.094 -17.703 1 93.69 497 PHE A N 1
ATOM 3855 C CA . PHE A 1 497 ? -18.984 -22.094 -17.578 1 93.69 497 PHE A CA 1
ATOM 3856 C C . PHE A 1 497 ? -18.391 -23.5 -17.547 1 93.69 497 PHE A C 1
ATOM 3858 O O . PHE A 1 497 ? -19 -24.453 -18.031 1 93.69 497 PHE A O 1
ATOM 3865 N N . GLY A 1 498 ? -17.219 -23.547 -17.031 1 94.62 498 GLY A N 1
ATOM 3866 C CA . GLY A 1 498 ? -16.516 -24.828 -16.984 1 94.62 498 GLY A CA 1
ATOM 3867 C C . GLY A 1 498 ? -16.578 -25.484 -15.625 1 94.62 498 GLY A C 1
ATOM 3868 O O . GLY A 1 498 ? -17.016 -24.875 -14.648 1 94.62 498 GLY A O 1
ATOM 3869 N N . VAL A 1 499 ? -16.203 -26.781 -15.656 1 96.44 499 VAL A N 1
ATOM 3870 C CA . VAL A 1 499 ? -16.109 -27.594 -14.445 1 96.44 499 VAL A CA 1
ATOM 3871 C C . VAL A 1 499 ? -14.773 -28.328 -14.438 1 96.44 499 VAL A C 1
ATOM 3873 O O . VAL A 1 499 ? -14.305 -28.797 -15.477 1 96.44 499 VAL A O 1
ATOM 3876 N N . VAL A 1 500 ? -14.18 -28.375 -13.297 1 97.38 500 VAL A N 1
ATOM 3877 C CA . VAL A 1 500 ? -12.953 -29.156 -13.141 1 97.38 500 VAL A CA 1
ATOM 3878 C C . VAL A 1 500 ? -13.102 -30.109 -11.961 1 97.38 500 VAL A C 1
ATOM 3880 O O . VAL A 1 500 ? -13.875 -29.859 -11.039 1 97.38 500 VAL A O 1
ATOM 3883 N N . ALA A 1 501 ? -12.398 -31.203 -12.039 1 97.88 501 ALA A N 1
ATOM 3884 C CA . ALA A 1 501 ? -12.258 -32.125 -10.93 1 97.88 501 ALA A CA 1
ATOM 3885 C C . ALA A 1 501 ? -10.789 -32.312 -10.531 1 97.88 501 ALA A C 1
ATOM 3887 O O . ALA A 1 501 ? -9.945 -32.625 -11.375 1 97.88 501 ALA A O 1
ATOM 3888 N N . LEU A 1 502 ? -10.508 -32.031 -9.289 1 98.62 502 LEU A N 1
ATOM 3889 C CA . LEU A 1 502 ? -9.164 -32.062 -8.727 1 98.62 502 LEU A CA 1
ATOM 3890 C C . LEU A 1 502 ? -9.078 -33.062 -7.574 1 98.62 502 LEU A C 1
ATOM 3892 O O . LEU A 1 502 ? -9.883 -33 -6.645 1 98.62 502 LEU A O 1
ATOM 3896 N N . ARG A 1 503 ? -8.086 -33.969 -7.586 1 98.38 503 ARG A N 1
ATOM 3897 C CA . ARG A 1 503 ? -7.965 -34.938 -6.527 1 98.38 503 ARG A CA 1
ATOM 3898 C C . ARG A 1 503 ? -6.625 -34.844 -5.816 1 98.38 503 ARG A C 1
ATOM 3900 O O . ARG A 1 503 ? -5.602 -34.562 -6.445 1 98.38 503 ARG A O 1
ATOM 3907 N N . PHE A 1 504 ? -6.602 -35.031 -4.527 1 98.44 504 PHE A N 1
ATOM 3908 C CA . PHE A 1 504 ? -5.375 -35.062 -3.736 1 98.44 504 PHE A CA 1
ATOM 3909 C C . PHE A 1 504 ? -5.605 -35.812 -2.42 1 98.44 504 PHE A C 1
ATOM 3911 O O . PHE A 1 504 ? -6.746 -36.062 -2.037 1 98.44 504 PHE A O 1
ATOM 3918 N N . LYS A 1 505 ? -4.551 -36.219 -1.834 1 98.38 505 LYS A N 1
ATOM 3919 C CA . LYS A 1 505 ? -4.59 -36.781 -0.483 1 98.38 505 LYS A CA 1
ATOM 3920 C C . LYS A 1 505 ? -4.367 -35.688 0.564 1 98.38 505 LYS A C 1
ATOM 3922 O O . LYS A 1 505 ? -3.395 -34.938 0.49 1 98.38 505 LYS A O 1
ATOM 3927 N N . ALA A 1 506 ? -5.266 -35.594 1.506 1 98.38 506 ALA A N 1
ATOM 3928 C CA . ALA A 1 506 ? -5.18 -34.562 2.537 1 98.38 506 ALA A CA 1
ATOM 3929 C C . ALA A 1 506 ? -4.191 -34.969 3.627 1 98.38 506 ALA A C 1
ATOM 3931 O O . ALA A 1 506 ? -4.574 -35.156 4.785 1 98.38 506 ALA A O 1
ATOM 3932 N N . ASP A 1 507 ? -2.92 -34.875 3.332 1 98.25 507 ASP A N 1
ATOM 3933 C CA . ASP A 1 507 ? -1.901 -35.375 4.242 1 98.25 507 ASP A CA 1
ATOM 3934 C C . ASP A 1 507 ? -0.999 -34.25 4.75 1 98.25 507 ASP A C 1
ATOM 3936 O O . ASP A 1 507 ? 0.094 -34.5 5.258 1 98.25 507 ASP A O 1
ATOM 3940 N N . ASN A 1 508 ? -1.343 -33.062 4.527 1 98.44 508 ASN A N 1
ATOM 3941 C CA . ASN A 1 508 ? -0.642 -31.859 5.008 1 98.44 508 ASN A CA 1
ATOM 3942 C C . ASN A 1 508 ? -1.529 -31.016 5.918 1 98.44 508 ASN A C 1
ATOM 3944 O O . ASN A 1 508 ? -2.184 -30.078 5.461 1 98.44 508 ASN A O 1
ATOM 3948 N N . PRO A 1 509 ? -1.505 -31.328 7.195 1 98.5 509 PRO A N 1
ATOM 3949 C CA . PRO A 1 509 ? -2.389 -30.578 8.094 1 98.5 509 PRO A CA 1
ATOM 3950 C C . PRO A 1 509 ? -2.102 -29.078 8.102 1 98.5 509 PRO A C 1
ATOM 3952 O O . PRO A 1 509 ? -0.939 -28.672 8.023 1 98.5 509 PRO A O 1
ATOM 3955 N N . GLY A 1 510 ? -3.127 -28.281 8.148 1 98.12 510 GLY A N 1
ATOM 3956 C CA . GLY A 1 510 ? -2.967 -26.844 8.109 1 98.12 510 GLY A CA 1
ATOM 3957 C C . GLY A 1 510 ? -4.16 -26.125 7.516 1 98.12 510 GLY A C 1
ATOM 3958 O O . GLY A 1 510 ? -5.23 -26.719 7.352 1 98.12 510 GLY A O 1
ATOM 3959 N N . TYR A 1 511 ? -4.086 -24.828 7.402 1 98.31 511 TYR A N 1
ATOM 3960 C CA . TYR A 1 511 ? -5.016 -23.969 6.676 1 98.31 511 TYR A CA 1
ATOM 3961 C C . TYR A 1 511 ? -4.453 -23.578 5.312 1 98.31 511 TYR A C 1
ATOM 3963 O O . TYR A 1 511 ? -3.434 -22.891 5.227 1 98.31 511 TYR A O 1
ATOM 3971 N N . TRP A 1 512 ? -5.098 -24.078 4.285 1 98.69 512 TRP A N 1
ATOM 3972 C CA . TRP A 1 512 ? -4.57 -23.891 2.938 1 98.69 512 TRP A CA 1
ATOM 3973 C C . TRP A 1 512 ? -5.582 -23.172 2.049 1 98.69 512 TRP A C 1
ATOM 3975 O O . TRP A 1 512 ? -6.715 -23.641 1.893 1 98.69 512 TRP A O 1
ATOM 3985 N N . MET A 1 513 ? -5.141 -22.141 1.476 1 97.62 513 MET A N 1
ATOM 3986 C CA . MET A 1 513 ? -6.023 -21.281 0.695 1 97.62 513 MET A CA 1
ATOM 3987 C C . MET A 1 513 ? -6.148 -21.797 -0.739 1 97.62 513 MET A C 1
ATOM 3989 O O . MET A 1 513 ? -5.145 -22.125 -1.374 1 97.62 513 MET A O 1
ATOM 3993 N N . MET A 1 514 ? -7.352 -21.938 -1.234 1 97.81 514 MET A N 1
ATOM 3994 C CA . MET A 1 514 ? -7.652 -21.953 -2.662 1 97.81 514 MET A CA 1
ATOM 3995 C C . MET A 1 514 ? -7.941 -20.531 -3.17 1 97.81 514 MET A C 1
ATOM 3997 O O . MET A 1 514 ? -9.047 -20.031 -2.998 1 97.81 514 MET A O 1
ATOM 4001 N N . ARG A 1 515 ? -7.008 -20.078 -3.869 1 95.12 515 ARG A N 1
ATOM 4002 C CA . ARG A 1 515 ? -7.02 -18.641 -4.156 1 95.12 515 ARG A CA 1
ATOM 4003 C C . ARG A 1 515 ? -7.359 -18.391 -5.621 1 95.12 515 ARG A C 1
ATOM 4005 O O . ARG A 1 515 ? -6.828 -19.047 -6.516 1 95.12 515 ARG A O 1
ATOM 4012 N N . ASP A 1 516 ? -8.219 -17.406 -5.812 1 91.69 516 ASP A N 1
ATOM 4013 C CA . ASP A 1 516 ? -8.453 -16.859 -7.145 1 91.69 516 ASP A CA 1
ATOM 4014 C C . ASP A 1 516 ? -7.285 -15.969 -7.582 1 91.69 516 ASP A C 1
ATOM 4016 O O . ASP A 1 516 ? -6.98 -14.977 -6.922 1 91.69 516 ASP A O 1
ATOM 4020 N N . GLU A 1 517 ? -6.734 -16.219 -8.664 1 89 517 GLU A N 1
ATOM 4021 C CA . GLU A 1 517 ? -5.516 -15.547 -9.109 1 89 517 GLU A CA 1
ATOM 4022 C C . GLU A 1 517 ? -5.84 -14.25 -9.852 1 89 517 GLU A C 1
ATOM 4024 O O . GLU A 1 517 ? -4.945 -13.453 -10.125 1 89 517 GLU A O 1
ATOM 4029 N N . ARG A 1 518 ? -7.012 -13.938 -10.117 1 78.06 518 ARG A N 1
ATOM 4030 C CA . ARG A 1 518 ? -7.371 -12.758 -10.891 1 78.06 518 ARG A CA 1
ATOM 4031 C C . ARG A 1 518 ? -7.656 -11.562 -9.984 1 78.06 518 ARG A C 1
ATOM 4033 O O . ARG A 1 518 ? -8.062 -10.5 -10.453 1 78.06 518 ARG A O 1
ATOM 4040 N N . SER A 1 519 ? -7.367 -11.648 -8.812 1 69.69 519 SER A N 1
ATOM 4041 C CA . SER A 1 519 ? -7.582 -10.523 -7.906 1 69.69 519 SER A CA 1
ATOM 4042 C C . SER A 1 519 ? -6.375 -9.594 -7.887 1 69.69 519 SER A C 1
ATOM 4044 O O . SER A 1 519 ? -5.246 -10.031 -7.66 1 69.69 519 SER A O 1
ATOM 4046 N N . THR A 1 520 ? -6.676 -8.25 -8.219 1 66.38 520 THR A N 1
ATOM 4047 C CA . THR A 1 520 ? -5.605 -7.266 -8.109 1 66.38 520 THR A CA 1
ATOM 4048 C C . THR A 1 520 ? -5.258 -7.004 -6.648 1 66.38 520 THR A C 1
ATOM 4050 O O . THR A 1 520 ? -4.176 -6.492 -6.344 1 66.38 520 THR A O 1
ATOM 4053 N N . HIS A 1 521 ? -6.199 -7.336 -5.84 1 69 521 HIS A N 1
ATOM 4054 C CA . HIS A 1 521 ? -6.004 -7.199 -4.402 1 69 521 HIS A CA 1
ATOM 4055 C C . HIS A 1 521 ? -5.844 -8.562 -3.734 1 69 521 HIS A C 1
ATOM 4057 O O . HIS A 1 521 ? -5.484 -9.539 -4.395 1 69 521 HIS A O 1
ATOM 4063 N N . TRP A 1 522 ? -6.051 -8.547 -2.434 1 73.69 522 TRP A N 1
ATOM 4064 C CA . TRP A 1 522 ? -5.957 -9.812 -1.713 1 73.69 522 TRP A CA 1
ATOM 4065 C C . TRP A 1 522 ? -7.098 -10.75 -2.102 1 73.69 522 TRP A C 1
ATOM 4067 O O . TRP A 1 522 ? -6.914 -11.961 -2.182 1 73.69 522 TRP A O 1
ATOM 4077 N N . THR A 1 523 ? -8.227 -10.133 -2.365 1 75.56 523 THR A N 1
ATOM 4078 C CA . THR A 1 523 ? -9.328 -11.016 -2.723 1 75.56 523 THR A CA 1
ATOM 4079 C C . THR A 1 523 ? -10.43 -10.234 -3.438 1 75.56 523 THR A C 1
ATOM 4081 O O . THR A 1 523 ? -10.555 -9.023 -3.266 1 75.56 523 THR A O 1
ATOM 4084 N N . ARG A 1 524 ? -11.156 -10.969 -4.234 1 83.06 524 ARG A N 1
ATOM 4085 C CA . ARG A 1 524 ? -12.391 -10.477 -4.84 1 83.06 524 ARG A CA 1
ATOM 4086 C C . ARG A 1 524 ? -13.602 -11.25 -4.32 1 83.06 524 ARG A C 1
ATOM 4088 O O . ARG A 1 524 ? -14.688 -11.18 -4.902 1 83.06 524 ARG A O 1
ATOM 4095 N N . GLY A 1 525 ? -13.273 -12.117 -3.371 1 89.94 525 GLY A N 1
ATOM 4096 C CA . GLY A 1 525 ? -14.383 -12.805 -2.721 1 89.94 525 GLY A CA 1
ATOM 4097 C C . GLY A 1 525 ? -14.484 -14.266 -3.1 1 89.94 525 GLY A C 1
ATOM 4098 O O . GLY A 1 525 ? -15.234 -15.023 -2.48 1 89.94 525 GLY A O 1
ATOM 4099 N N . LEU A 1 526 ? -13.695 -14.773 -3.992 1 93.69 526 LEU A N 1
ATOM 4100 C CA . LEU A 1 526 ? -13.859 -16.109 -4.531 1 93.69 526 LEU A CA 1
ATOM 4101 C C . LEU A 1 526 ? -13.039 -17.125 -3.734 1 93.69 526 LEU A C 1
ATOM 4103 O O . LEU A 1 526 ? -13.219 -18.328 -3.883 1 93.69 526 LEU A O 1
ATOM 4107 N N . ASP A 1 527 ? -12.164 -16.672 -2.865 1 95.56 527 ASP A N 1
ATOM 4108 C CA . ASP A 1 527 ? -11.234 -17.562 -2.162 1 95.56 527 ASP A CA 1
ATOM 4109 C C . ASP A 1 527 ? -11.961 -18.406 -1.115 1 95.56 527 ASP A C 1
ATOM 4111 O O . ASP A 1 527 ? -13.039 -18.031 -0.651 1 95.56 527 ASP A O 1
ATOM 4115 N N . PHE A 1 528 ? -11.398 -19.5 -0.789 1 96.94 528 PHE A N 1
ATOM 4116 C CA . PHE A 1 528 ? -11.797 -20.281 0.377 1 96.94 528 PHE A CA 1
ATOM 4117 C C . PHE A 1 528 ? -10.609 -21.047 0.946 1 96.94 528 PHE A C 1
ATOM 4119 O O . PHE A 1 528 ? -9.562 -21.141 0.302 1 96.94 528 PHE A O 1
ATOM 4126 N N . ILE A 1 529 ? -10.797 -21.516 2.193 1 98.12 529 ILE A N 1
ATOM 4127 C CA . ILE A 1 529 ? -9.711 -22.141 2.941 1 98.12 529 ILE A CA 1
ATOM 4128 C C . ILE A 1 529 ? -10.047 -23.594 3.229 1 98.12 529 ILE A C 1
ATOM 4130 O O . ILE A 1 529 ? -11.164 -23.906 3.633 1 98.12 529 ILE A O 1
ATOM 4134 N N . LEU A 1 530 ? -9.102 -24.469 2.93 1 98.31 530 LEU A N 1
ATOM 4135 C CA . LEU A 1 530 ? -9.195 -25.859 3.381 1 98.31 530 LEU A CA 1
ATOM 4136 C C . LEU A 1 530 ? -8.508 -26.031 4.73 1 98.31 530 LEU A C 1
ATOM 4138 O O . LEU A 1 530 ? -7.297 -25.844 4.852 1 98.31 530 LEU A O 1
ATOM 4142 N N . LYS A 1 531 ? -9.242 -26.266 5.707 1 98 531 LYS A N 1
ATOM 4143 C CA . LYS A 1 531 ? -8.664 -26.703 6.977 1 98 531 LYS A CA 1
ATOM 4144 C C . LYS A 1 531 ? -8.492 -28.219 7.012 1 98 531 LYS A C 1
ATOM 4146 O O . LYS A 1 531 ? -9.477 -28.953 7.113 1 98 531 LYS A O 1
ATOM 4151 N N . VAL A 1 532 ? -7.289 -28.656 6.977 1 98.5 532 VAL A N 1
ATOM 4152 C CA . VAL A 1 532 ? -6.992 -30.094 6.953 1 98.5 532 VAL A CA 1
ATOM 4153 C C . VAL A 1 532 ? -6.562 -30.547 8.344 1 98.5 532 VAL A C 1
ATOM 4155 O O . VAL A 1 532 ? -5.535 -30.109 8.859 1 98.5 532 VAL A O 1
ATOM 4158 N N . GLY A 1 533 ? -7.348 -31.438 8.906 1 98 533 GLY A N 1
ATOM 4159 C CA . GLY A 1 533 ? -7.055 -31.938 10.234 1 98 533 GLY A CA 1
ATOM 4160 C C . GLY A 1 533 ? -7.641 -31.094 11.344 1 98 533 GLY A C 1
ATOM 4161 O O . GLY A 1 533 ? -8.438 -30.188 11.078 1 98 533 GLY A O 1
ATOM 4162 N N . GLU A 1 534 ? -7.285 -31.438 12.586 1 96.31 534 GLU A N 1
ATOM 4163 C CA . GLU A 1 534 ? -7.707 -30.734 13.789 1 96.31 534 GLU A CA 1
ATOM 4164 C C . GLU A 1 534 ? -6.547 -29.953 14.406 1 96.31 534 GLU A C 1
ATOM 4166 O O . GLU A 1 534 ? -5.398 -30.094 13.984 1 96.31 534 GLU A O 1
ATOM 4171 N N . GLN A 1 535 ? -6.938 -29.125 15.312 1 93.38 535 GLN A N 1
ATOM 4172 C CA . GLN A 1 535 ? -5.938 -28.281 15.953 1 93.38 535 GLN A CA 1
ATOM 4173 C C . GLN A 1 535 ? -4.758 -29.109 16.453 1 93.38 535 GLN A C 1
ATOM 4175 O O . GLN A 1 535 ? -3.607 -28.672 16.375 1 93.38 535 GLN A O 1
ATOM 4180 N N . SER A 1 536 ? -5.035 -30.266 16.969 1 95.25 536 SER A N 1
ATOM 4181 C CA . SER A 1 536 ? -4.004 -31.125 17.547 1 95.25 536 SER A CA 1
ATOM 4182 C C . SER A 1 536 ? -3.072 -31.672 16.469 1 95.25 536 SER A C 1
ATOM 4184 O O . SER A 1 536 ? -1.965 -32.125 16.766 1 95.25 536 SER A O 1
ATOM 4186 N N . ASP A 1 537 ? -3.482 -31.641 15.188 1 97.06 537 ASP A N 1
ATOM 4187 C CA . ASP A 1 537 ? -2.695 -32.188 14.086 1 97.06 537 ASP A CA 1
ATOM 4188 C C . ASP A 1 537 ? -1.735 -31.125 13.531 1 97.06 537 ASP A C 1
ATOM 4190 O O . ASP A 1 537 ? -0.813 -31.453 12.781 1 97.06 537 ASP A O 1
ATOM 4194 N N . LEU A 1 538 ? -1.98 -29.906 13.883 1 96.62 538 LEU A N 1
ATOM 4195 C CA . LEU A 1 538 ? -1.271 -28.797 13.25 1 96.62 538 LEU A CA 1
ATOM 4196 C C . LEU A 1 538 ? 0.139 -28.672 13.82 1 96.62 538 LEU A C 1
ATOM 4198 O O . LEU A 1 538 ? 0.349 -28.844 15.023 1 96.62 538 LEU A O 1
ATOM 4202 N N . VAL A 1 539 ? 1.076 -28.359 12.914 1 95.44 539 VAL A N 1
ATOM 4203 C CA . VAL A 1 539 ? 2.432 -28.031 13.344 1 95.44 539 VAL A CA 1
ATOM 4204 C C . VAL A 1 539 ? 2.43 -26.688 14.078 1 95.44 539 VAL A C 1
ATOM 4206 O O . VAL A 1 539 ? 1.864 -25.703 13.586 1 95.44 539 VAL A O 1
ATOM 4209 N N . GLN A 1 540 ? 3.041 -26.672 15.227 1 94 540 GLN A N 1
ATOM 4210 C CA . GLN A 1 540 ? 3.068 -25.453 16.016 1 94 540 GLN A CA 1
ATOM 4211 C C . GLN A 1 540 ? 4.168 -24.516 15.531 1 94 540 GLN A C 1
ATOM 4213 O O . GLN A 1 540 ? 5.289 -24.938 15.258 1 94 540 GLN A O 1
ATOM 4218 N N . ALA A 1 541 ? 3.785 -23.25 15.375 1 94.5 541 ALA A N 1
ATOM 4219 C CA . ALA A 1 541 ? 4.797 -22.25 15.07 1 94.5 541 ALA A CA 1
ATOM 4220 C C . ALA A 1 541 ? 5.703 -22 16.266 1 94.5 541 ALA A C 1
ATOM 4222 O O . ALA A 1 541 ? 5.336 -22.297 17.406 1 94.5 541 ALA A O 1
ATOM 4223 N N . PRO A 1 542 ? 6.922 -21.453 16.031 1 93.81 542 PRO A N 1
ATOM 4224 C CA . PRO A 1 542 ? 7.773 -21.062 17.172 1 93.81 542 PRO A CA 1
ATOM 4225 C C . PRO A 1 542 ? 7.082 -20.109 18.125 1 93.81 542 PRO A C 1
ATOM 4227 O O . PRO A 1 542 ? 6.246 -19.297 17.703 1 93.81 542 PRO A O 1
ATOM 4230 N N . PRO A 1 543 ? 7.453 -20.156 19.406 1 92.19 543 PRO A N 1
ATOM 4231 C CA . PRO A 1 543 ? 6.77 -19.344 20.406 1 92.19 543 PRO A CA 1
ATOM 4232 C C . PRO A 1 543 ? 6.891 -17.844 20.141 1 92.19 543 PRO A C 1
ATOM 4234 O O . PRO A 1 543 ? 6.016 -17.062 20.531 1 92.19 543 PRO A O 1
ATOM 4237 N N . ASP A 1 544 ? 7.965 -17.453 19.516 1 93.12 544 ASP A N 1
ATOM 4238 C CA . ASP A 1 544 ? 8.195 -16.031 19.297 1 93.12 544 ASP A CA 1
ATOM 4239 C C . ASP A 1 544 ? 7.715 -15.602 17.906 1 93.12 544 ASP A C 1
ATOM 4241 O O . ASP A 1 544 ? 8.055 -14.516 17.438 1 93.12 544 ASP A O 1
ATOM 4245 N N . PHE A 1 545 ? 6.93 -16.531 17.266 1 96 545 PHE A N 1
ATOM 4246 C CA . PHE A 1 545 ? 6.387 -16.172 15.961 1 96 545 PHE A CA 1
ATOM 4247 C C . PHE A 1 545 ? 5.48 -14.945 16.062 1 96 545 PHE A C 1
ATOM 4249 O O . PHE A 1 545 ? 4.703 -14.828 17.016 1 96 545 PHE A O 1
ATOM 4256 N N . PRO A 1 546 ? 5.582 -13.984 15.18 1 96 546 PRO A N 1
ATOM 4257 C CA . PRO A 1 546 ? 4.844 -12.727 15.297 1 96 546 PRO A CA 1
ATOM 4258 C C . PRO A 1 546 ? 3.334 -12.938 15.391 1 96 546 PRO A C 1
ATOM 4260 O O . PRO A 1 546 ? 2.783 -13.797 14.703 1 96 546 PRO A O 1
ATOM 4263 N N . LYS A 1 547 ? 2.709 -12.188 16.219 1 96.19 547 LYS A N 1
ATOM 4264 C CA . LYS A 1 547 ? 1.256 -12.164 16.359 1 96.19 547 LYS A CA 1
ATOM 4265 C C . LYS A 1 547 ? 0.681 -10.82 15.914 1 96.19 547 LYS A C 1
ATOM 4267 O O . LYS A 1 547 ? 1.395 -9.82 15.875 1 96.19 547 LYS A O 1
ATOM 4272 N N . CYS A 1 548 ? -0.52 -10.82 15.477 1 96.31 548 CYS A N 1
ATOM 4273 C CA . CYS A 1 548 ? -1.215 -9.602 15.094 1 96.31 548 CYS A CA 1
ATOM 4274 C C . CYS A 1 548 ? -2.721 -9.75 15.266 1 96.31 548 CYS A C 1
ATOM 4276 O O . CYS A 1 548 ? -3.215 -10.852 15.508 1 96.31 548 CYS A O 1
ATOM 4278 N N . GLY A 1 549 ? -3.443 -8.625 15.195 1 96.44 549 GLY A N 1
ATOM 4279 C CA . GLY A 1 549 ? -4.891 -8.648 15.336 1 96.44 549 GLY A CA 1
ATOM 4280 C C . GLY A 1 549 ? -5.473 -7.293 15.703 1 96.44 549 GLY A C 1
ATOM 4281 O O . GLY A 1 549 ? -4.773 -6.281 15.664 1 96.44 549 GLY A O 1
ATOM 4282 N N . SER A 1 550 ? -6.766 -7.324 15.961 1 96.44 550 SER A N 1
ATOM 4283 C CA . SER A 1 550 ? -7.477 -6.109 16.344 1 96.44 550 SER A CA 1
ATOM 4284 C C . SER A 1 550 ? -7.105 -5.676 17.766 1 96.44 550 SER A C 1
ATOM 4286 O O . SER A 1 550 ? -6.703 -6.496 18.578 1 96.44 550 SER A O 1
ATOM 4288 N N . TYR A 1 551 ? -7.09 -4.426 17.938 1 97.12 551 TYR A N 1
ATOM 4289 C CA . TYR A 1 551 ? -6.926 -3.826 19.266 1 97.12 551 TYR A CA 1
ATOM 4290 C C . TYR A 1 551 ? -8.109 -2.926 19.609 1 97.12 551 TYR A C 1
ATOM 4292 O O . TYR A 1 551 ? -8.219 -1.812 19.078 1 97.12 551 TYR A O 1
ATOM 4300 N N . VAL A 1 552 ? -8.984 -3.4 20.406 1 92.69 552 VAL A N 1
ATOM 4301 C CA . VAL A 1 552 ? -10.141 -2.666 20.906 1 92.69 552 VAL A CA 1
ATOM 4302 C C . VAL A 1 552 ? -10.148 -2.666 22.438 1 92.69 552 VAL A C 1
ATOM 4304 O O . VAL A 1 552 ? -10.32 -3.713 23.062 1 92.69 552 VAL A O 1
ATOM 4307 N N . GLY A 1 553 ? -9.797 -1.455 23 1 81.5 553 GLY A N 1
ATOM 4308 C CA . GLY A 1 553 ? -9.672 -1.341 24.453 1 81.5 553 GLY A CA 1
ATOM 4309 C C . GLY A 1 553 ? -10.984 -1.554 25.188 1 81.5 553 GLY A C 1
ATOM 4310 O O . GLY A 1 553 ? -12.031 -1.716 24.547 1 81.5 553 GLY A O 1
ATOM 4311 N N . PRO A 1 554 ? -10.844 -1.708 26.516 1 74.38 554 PRO A N 1
ATOM 4312 C CA . PRO A 1 554 ? -12.055 -1.886 27.328 1 74.38 554 PRO A CA 1
ATOM 4313 C C . PRO A 1 554 ? -12.992 -0.688 27.25 1 74.38 554 PRO A C 1
ATOM 4315 O O . PRO A 1 554 ? -12.562 0.426 26.953 1 74.38 554 PRO A O 1
ATOM 4318 N N . GLU A 1 555 ? -14.328 -0.937 27.141 1 61.41 555 GLU A N 1
ATOM 4319 C CA . GLU A 1 555 ? -15.352 0.103 27.047 1 61.41 555 GLU A CA 1
ATOM 4320 C C . GLU A 1 555 ? -15.141 1.169 28.125 1 61.41 555 GLU A C 1
ATOM 4322 O O . GLU A 1 555 ? -15.375 2.355 27.875 1 61.41 555 GLU A O 1
ATOM 4327 N N . TYR A 1 556 ? -14.922 0.75 29.422 1 52.78 556 TYR A N 1
ATOM 4328 C CA . TYR A 1 556 ? -14.906 1.746 30.484 1 52.78 556 TYR A CA 1
ATOM 4329 C C . TYR A 1 556 ? -13.523 2.381 30.609 1 52.78 556 TYR A C 1
ATOM 4331 O O . TYR A 1 556 ? -12.508 1.684 30.578 1 52.78 556 TYR A O 1
ATOM 4339 N N . PHE A 1 557 ? -13.359 3.574 30.062 1 49.94 557 PHE A N 1
ATOM 4340 C CA . PHE A 1 557 ? -12.156 4.383 30.25 1 49.94 557 PHE A CA 1
ATOM 4341 C C . PHE A 1 557 ? -11.914 4.664 31.719 1 49.94 557 PHE A C 1
ATOM 4343 O O . PHE A 1 557 ? -12.688 5.379 32.375 1 49.94 557 PHE A O 1
ATOM 4350 N N . LEU A 1 558 ? -11.664 3.789 32.562 1 40.72 558 LEU A N 1
ATOM 4351 C CA . LEU A 1 558 ? -11.32 4.445 33.844 1 40.72 558 LEU A CA 1
ATOM 4352 C C . LEU A 1 558 ? -10.219 5.477 33.625 1 40.72 558 LEU A C 1
ATOM 4354 O O . LEU A 1 558 ? -9.133 5.141 33.156 1 40.72 558 LEU A O 1
ATOM 4358 N N . ILE A 1 559 ? -10.445 6.648 33.156 1 33.09 559 ILE A N 1
ATOM 4359 C CA . ILE A 1 559 ? -9.438 7.625 33.562 1 33.09 559 ILE A CA 1
ATOM 4360 C C . ILE A 1 559 ? -9.203 7.527 35.062 1 33.09 559 ILE A C 1
ATOM 4362 O O . ILE A 1 559 ? -10.148 7.414 35.844 1 33.09 559 ILE A O 1
ATOM 4366 N N . MET B 1 1 ? -17.656 13.82 28.125 1 86.56 1 MET B N 1
ATOM 4367 C CA . MET B 1 1 ? -18.484 12.922 27.312 1 86.56 1 MET B CA 1
ATOM 4368 C C . MET B 1 1 ? -17.625 12.062 26.406 1 86.56 1 MET B C 1
ATOM 4370 O O . MET B 1 1 ? -16.438 12.352 26.203 1 86.56 1 MET B O 1
ATOM 4374 N N . ILE B 1 2 ? -18.219 10.984 26.141 1 90.31 2 ILE B N 1
ATOM 4375 C CA . ILE B 1 2 ? -17.547 10.086 25.219 1 90.31 2 ILE B CA 1
ATOM 4376 C C . ILE B 1 2 ? -18.109 10.266 23.812 1 90.31 2 ILE B C 1
ATOM 4378 O O . ILE B 1 2 ? -19.328 10.289 23.625 1 90.31 2 ILE B O 1
ATOM 4382 N N . CYS B 1 3 ? -17.266 10.617 22.938 1 92.81 3 CYS B N 1
ATOM 4383 C CA . CYS B 1 3 ? -17.641 10.688 21.516 1 92.81 3 CYS B CA 1
ATOM 4384 C C . CYS B 1 3 ? -17.109 9.477 20.766 1 92.81 3 CYS B C 1
ATOM 4386 O O . CYS B 1 3 ? -15.898 9.273 20.656 1 92.81 3 CYS B O 1
ATOM 4388 N N . ARG B 1 4 ? -18.016 8.719 20.203 1 93.94 4 ARG B N 1
ATOM 4389 C CA . ARG B 1 4 ? -17.641 7.516 19.469 1 93.94 4 ARG B CA 1
ATOM 4390 C C . ARG B 1 4 ? -17.781 7.711 17.969 1 93.94 4 ARG B C 1
ATOM 4392 O O . ARG B 1 4 ? -18.797 8.242 17.5 1 93.94 4 ARG B O 1
ATOM 4399 N N . VAL B 1 5 ? -16.75 7.379 17.312 1 95.25 5 VAL B N 1
ATOM 4400 C CA . VAL B 1 5 ? -16.734 7.484 15.852 1 95.25 5 VAL B CA 1
ATOM 4401 C C . VAL B 1 5 ? -16.203 6.184 15.25 1 95.25 5 VAL B C 1
ATOM 4403 O O . VAL B 1 5 ? -15.32 5.539 15.82 1 95.25 5 VAL B O 1
ATOM 4406 N N . LYS B 1 6 ? -16.781 5.746 14.164 1 96.62 6 LYS B N 1
ATOM 4407 C CA . LYS B 1 6 ? -16.281 4.617 13.383 1 96.62 6 LYS B CA 1
ATOM 4408 C C . LYS B 1 6 ? -15.828 5.066 12 1 96.62 6 LYS B C 1
ATOM 4410 O O . LYS B 1 6 ? -16.578 5.699 11.266 1 96.62 6 LYS B O 1
ATOM 4415 N N . LEU B 1 7 ? -14.594 4.812 11.68 1 97.69 7 LEU B N 1
ATOM 4416 C CA . LEU B 1 7 ? -14.023 5.086 10.367 1 97.69 7 LEU B CA 1
ATOM 4417 C C . LEU B 1 7 ? -13.711 3.787 9.625 1 97.69 7 LEU B C 1
ATOM 4419 O O . LEU B 1 7 ? -12.844 3.025 10.047 1 97.69 7 LEU B O 1
ATOM 4423 N N . VAL B 1 8 ? -14.406 3.506 8.578 1 96.81 8 VAL B N 1
ATOM 4424 C CA . VAL B 1 8 ? -14.133 2.35 7.73 1 96.81 8 VAL B CA 1
ATOM 4425 C C . VAL B 1 8 ? -13.227 2.758 6.57 1 96.81 8 VAL B C 1
ATOM 4427 O O . VAL B 1 8 ? -13.641 3.521 5.691 1 96.81 8 VAL B O 1
ATOM 4430 N N . ILE B 1 9 ? -12.047 2.232 6.613 1 96.19 9 ILE B N 1
ATOM 4431 C CA . ILE B 1 9 ? -11.062 2.553 5.582 1 96.19 9 ILE B CA 1
ATOM 4432 C C . ILE B 1 9 ? -11.148 1.527 4.453 1 96.19 9 ILE B C 1
ATOM 4434 O O . ILE B 1 9 ? -11 0.325 4.688 1 96.19 9 ILE B O 1
ATOM 4438 N N . GLU B 1 10 ? -11.305 1.967 3.273 1 91.19 10 GLU B N 1
ATOM 4439 C CA . GLU B 1 10 ? -11.406 1.048 2.143 1 91.19 10 GLU B CA 1
ATOM 4440 C C . GLU B 1 10 ? -10.984 1.724 0.842 1 91.19 10 GLU B C 1
ATOM 4442 O O . GLU B 1 10 ? -10.938 2.953 0.761 1 91.19 10 GLU B O 1
ATOM 4447 N N . VAL B 1 11 ? -10.594 0.882 -0.095 1 87.62 11 VAL B N 1
ATOM 4448 C CA . VAL B 1 11 ? -10.359 1.362 -1.452 1 87.62 11 VAL B CA 1
ATOM 4449 C C . VAL B 1 11 ? -11.695 1.66 -2.133 1 87.62 11 VAL B C 1
ATOM 4451 O O . VAL B 1 11 ? -12.664 0.914 -1.97 1 87.62 11 VAL B O 1
ATOM 4454 N N . TYR B 1 12 ? -11.742 2.762 -2.805 1 88.38 12 TYR B N 1
ATOM 4455 C CA . TYR B 1 12 ? -12.93 3.252 -3.488 1 88.38 12 TYR B CA 1
ATOM 4456 C C . TYR B 1 12 ? -12.562 3.99 -4.77 1 88.38 12 TYR B C 1
ATOM 4458 O O . TYR B 1 12 ? -11.461 3.811 -5.301 1 88.38 12 TYR B O 1
ATOM 4466 N N . LYS B 1 13 ? -13.508 4.602 -5.395 1 88.81 13 LYS B N 1
ATOM 4467 C CA . LYS B 1 13 ? -13.18 5.383 -6.582 1 88.81 13 LYS B CA 1
ATOM 4468 C C . LYS B 1 13 ? -14.078 6.609 -6.695 1 88.81 13 LYS B C 1
ATOM 4470 O O . LYS B 1 13 ? -15.18 6.633 -6.141 1 88.81 13 LYS B O 1
ATOM 4475 N N . THR B 1 14 ? -13.578 7.582 -7.305 1 90.38 14 THR B N 1
ATOM 4476 C CA . THR B 1 14 ? -14.398 8.742 -7.645 1 90.38 14 THR B CA 1
ATOM 4477 C C . THR B 1 14 ? -15.422 8.383 -8.719 1 90.38 14 THR B C 1
ATOM 4479 O O . THR B 1 14 ? -15.188 7.484 -9.531 1 90.38 14 THR B O 1
ATOM 4482 N N . LEU B 1 15 ? -16.516 9.086 -8.68 1 88 15 LEU B N 1
ATOM 4483 C CA . LEU B 1 15 ? -17.609 8.914 -9.641 1 88 15 LEU B CA 1
ATOM 4484 C C . LEU B 1 15 ? -18.094 7.469 -9.648 1 88 15 LEU B C 1
ATOM 4486 O O . LEU B 1 15 ? -18.266 6.875 -10.719 1 88 15 LEU B O 1
ATOM 4490 N N . SER B 1 16 ? -18.094 6.945 -8.469 1 82.25 16 SER B N 1
ATOM 4491 C CA . SER B 1 16 ? -18.641 5.598 -8.336 1 82.25 16 SER B CA 1
ATOM 4492 C C . SER B 1 16 ? -20.109 5.555 -8.711 1 82.25 16 SER B C 1
ATOM 4494 O O . SER B 1 16 ? -20.719 6.59 -8.992 1 82.25 16 SER B O 1
ATOM 4496 N N . LYS B 1 17 ? -20.656 4.414 -8.672 1 74.81 17 LYS B N 1
ATOM 4497 C CA . LYS B 1 17 ? -22.047 4.211 -9.039 1 74.81 17 LYS B CA 1
ATOM 4498 C C . LYS B 1 17 ? -22.969 5.051 -8.164 1 74.81 17 LYS B C 1
ATOM 4500 O O . LYS B 1 17 ? -24.062 5.441 -8.602 1 74.81 17 LYS B O 1
ATOM 4505 N N . SER B 1 18 ? -22.469 5.316 -7.023 1 75 18 SER B N 1
ATOM 4506 C CA . SER B 1 18 ? -23.266 6.098 -6.074 1 75 18 SER B CA 1
ATOM 4507 C C . SER B 1 18 ? -23.531 7.5 -6.602 1 75 18 SER B C 1
ATOM 4509 O O . SER B 1 18 ? -24.469 8.172 -6.148 1 75 18 SER B O 1
ATOM 4511 N N . CYS B 1 19 ? -22.719 7.918 -7.492 1 81.81 19 CYS B N 1
ATOM 4512 C CA . CYS B 1 19 ? -22.859 9.281 -7.98 1 81.81 19 CYS B CA 1
ATOM 4513 C C . CYS B 1 19 ? -24 9.383 -8.984 1 81.81 19 CYS B C 1
ATOM 4515 O O . CYS B 1 19 ? -24.562 10.461 -9.188 1 81.81 19 CYS B O 1
ATOM 4517 N N . GLY B 1 20 ? -24.391 8.289 -9.578 1 74.12 20 GLY B N 1
ATOM 4518 C CA . GLY B 1 20 ? -25.438 8.367 -10.578 1 74.12 20 GLY B CA 1
ATOM 4519 C C . GLY B 1 20 ? -25.203 9.469 -11.594 1 74.12 20 GLY B C 1
ATOM 4520 O O . GLY B 1 20 ? -24.141 9.555 -12.188 1 74.12 20 GLY B O 1
ATOM 4521 N N . ASN B 1 21 ? -26.281 10.359 -11.852 1 70.38 21 ASN B N 1
ATOM 4522 C CA . ASN B 1 21 ? -26.188 11.43 -12.836 1 70.38 21 ASN B CA 1
ATOM 4523 C C . ASN B 1 21 ? -25.953 12.781 -12.164 1 70.38 21 ASN B C 1
ATOM 4525 O O . ASN B 1 21 ? -26.156 13.828 -12.781 1 70.38 21 ASN B O 1
ATOM 4529 N N . CYS B 1 22 ? -25.625 12.688 -11 1 70.19 22 CYS B N 1
ATOM 4530 C CA . CYS B 1 22 ? -25.516 13.938 -10.258 1 70.19 22 CYS B CA 1
ATOM 4531 C C . CYS B 1 22 ? -24.375 14.797 -10.797 1 70.19 22 CYS B C 1
ATOM 4533 O O . CYS B 1 22 ? -24.359 16.016 -10.586 1 70.19 22 CYS B O 1
ATOM 4535 N N . THR B 1 23 ? -23.469 14.227 -11.508 1 66.25 23 THR B N 1
ATOM 4536 C CA . THR B 1 23 ? -22.328 15 -11.984 1 66.25 23 THR B CA 1
ATOM 4537 C C . THR B 1 23 ? -22.578 15.523 -13.398 1 66.25 23 THR B C 1
ATOM 4539 O O . THR B 1 23 ? -21.797 16.312 -13.922 1 66.25 23 THR B O 1
ATOM 4542 N N . ASP B 1 24 ? -23.578 14.969 -14.031 1 61.25 24 ASP B N 1
ATOM 4543 C CA . ASP B 1 24 ? -23.844 15.328 -15.422 1 61.25 24 ASP B CA 1
ATOM 4544 C C . ASP B 1 24 ? -24.656 16.625 -15.5 1 61.25 24 ASP B C 1
ATOM 4546 O O . ASP B 1 24 ? -24.688 17.281 -16.531 1 61.25 24 ASP B O 1
ATOM 4550 N N . LYS B 1 25 ? -25.766 16.641 -14.617 1 49.06 25 LYS B N 1
ATOM 4551 C CA . LYS B 1 25 ? -26.797 17.641 -14.844 1 49.06 25 LYS B CA 1
ATOM 4552 C C . LYS B 1 25 ? -26.422 18.969 -14.211 1 49.06 25 LYS B C 1
ATOM 4554 O O . LYS B 1 25 ? -26.781 19.25 -13.062 1 49.06 25 LYS B O 1
ATOM 4559 N N . ASP B 1 26 ? -25.812 19.766 -14.844 1 52.16 26 ASP B N 1
ATOM 4560 C CA . ASP B 1 26 ? -25.469 21.156 -14.562 1 52.16 26 ASP B CA 1
ATOM 4561 C C . ASP B 1 26 ? -25.062 21.328 -13.102 1 52.16 26 ASP B C 1
ATOM 4563 O O . ASP B 1 26 ? -25.297 22.391 -12.516 1 52.16 26 ASP B O 1
ATOM 4567 N N . GLY B 1 27 ? -24.406 20.281 -12.5 1 51.16 27 GLY B N 1
ATOM 4568 C CA . GLY B 1 27 ? -23.812 20.438 -11.188 1 51.16 27 GLY B CA 1
ATOM 4569 C C . GLY B 1 27 ? -24.828 20.688 -10.094 1 51.16 27 GLY B C 1
ATOM 4570 O O . GLY B 1 27 ? -24.453 20.969 -8.945 1 51.16 27 GLY B O 1
ATOM 4571 N N . THR B 1 28 ? -26.109 20.859 -10.422 1 49.91 28 THR B N 1
ATOM 4572 C CA . THR B 1 28 ? -27.078 21.312 -9.43 1 49.91 28 THR B CA 1
ATOM 4573 C C . THR B 1 28 ? -27.641 20.125 -8.648 1 49.91 28 THR B C 1
ATOM 4575 O O . THR B 1 28 ? -28.359 20.297 -7.672 1 49.91 28 THR B O 1
ATOM 4578 N N . GLY B 1 29 ? -27.328 18.984 -9.078 1 53.91 29 GLY B N 1
ATOM 4579 C CA . GLY B 1 29 ? -28.016 17.906 -8.406 1 53.91 29 GLY B CA 1
ATOM 4580 C C . GLY B 1 29 ? -27.328 17.438 -7.137 1 53.91 29 GLY B C 1
ATOM 4581 O O . GLY B 1 29 ? -26.109 17.594 -6.996 1 53.91 29 GLY B O 1
ATOM 4582 N N . GLU B 1 30 ? -28.062 17.391 -5.969 1 63.94 30 GLU B N 1
ATOM 4583 C CA . GLU B 1 30 ? -27.547 16.844 -4.711 1 63.94 30 GLU B CA 1
ATOM 4584 C C . GLU B 1 30 ? -27.109 15.398 -4.875 1 63.94 30 GLU B C 1
ATOM 4586 O O . GLU B 1 30 ? -27.875 14.547 -5.309 1 63.94 30 GLU B O 1
ATOM 4591 N N . CYS B 1 31 ? -25.734 15.242 -4.773 1 75.56 31 CYS B N 1
ATOM 4592 C CA . CYS B 1 31 ? -25.203 13.891 -4.887 1 75.56 31 CYS B CA 1
ATOM 4593 C C . CYS B 1 31 ? -25.344 13.133 -3.568 1 75.56 31 CYS B C 1
ATOM 4595 O O . CYS B 1 31 ? -25.344 13.742 -2.496 1 75.56 31 CYS B O 1
ATOM 4597 N N . PRO B 1 32 ? -25.625 11.875 -3.734 1 79.06 32 PRO B N 1
ATOM 4598 C CA . PRO B 1 32 ? -25.641 11.07 -2.508 1 79.06 32 PRO B CA 1
ATOM 4599 C C . PRO B 1 32 ? -24.344 11.219 -1.701 1 79.06 32 PRO B C 1
ATOM 4601 O O . PRO B 1 32 ? -23.312 11.609 -2.248 1 79.06 32 PRO B O 1
ATOM 4604 N N . SER B 1 33 ? -24.438 10.961 -0.426 1 78.31 33 SER B N 1
ATOM 4605 C CA . SER B 1 33 ? -23.328 11.164 0.487 1 78.31 33 SER B CA 1
ATOM 4606 C C . SER B 1 33 ? -22.141 10.266 0.13 1 78.31 33 SER B C 1
ATOM 4608 O O . SER B 1 33 ? -21 10.578 0.459 1 78.31 33 SER B O 1
ATOM 4610 N N . THR B 1 34 ? -22.391 9.188 -0.582 1 82.5 34 THR B N 1
ATOM 4611 C CA . THR B 1 34 ? -21.328 8.242 -0.889 1 82.5 34 THR B CA 1
ATOM 4612 C C . THR B 1 34 ? -20.734 8.523 -2.271 1 82.5 34 THR B C 1
ATOM 4614 O O . THR B 1 34 ? -19.844 7.805 -2.734 1 82.5 34 THR B O 1
ATOM 4617 N N . CYS B 1 35 ? -21.25 9.617 -2.818 1 88.56 35 CYS B N 1
ATOM 4618 C CA . CYS B 1 35 ? -20.672 10.047 -4.09 1 88.56 35 CYS B CA 1
ATOM 4619 C C . CYS B 1 35 ? -19.453 10.938 -3.865 1 88.56 35 CYS B C 1
ATOM 4621 O O . CYS B 1 35 ? -19.547 11.969 -3.197 1 88.56 35 CYS B O 1
ATOM 4623 N N . ILE B 1 36 ? -18.359 10.508 -4.398 1 92.25 36 ILE B N 1
ATOM 4624 C CA . ILE B 1 36 ? -17.156 11.328 -4.426 1 92.25 36 ILE B CA 1
ATOM 4625 C C . ILE B 1 36 ? -16.922 11.859 -5.836 1 92.25 36 ILE B C 1
ATOM 4627 O O . ILE B 1 36 ? -16.5 11.117 -6.727 1 92.25 36 ILE B O 1
ATOM 4631 N N . SER B 1 37 ? -17.141 13.109 -6.02 1 92.12 37 SER B N 1
ATOM 4632 C CA . SER B 1 37 ? -16.984 13.672 -7.352 1 92.12 37 SER B CA 1
ATOM 4633 C C . SER B 1 37 ? -15.547 14.125 -7.594 1 92.12 37 SER B C 1
ATOM 4635 O O . SER B 1 37 ? -15.039 14.031 -8.719 1 92.12 37 SER B O 1
ATOM 4637 N N . ALA B 1 38 ? -14.945 14.562 -6.516 1 93.69 38 ALA B N 1
ATOM 4638 C CA . ALA B 1 38 ? -13.633 15.195 -6.652 1 93.69 38 ALA B CA 1
ATOM 4639 C C . ALA B 1 38 ? -13.648 16.266 -7.742 1 93.69 38 ALA B C 1
ATOM 4641 O O . ALA B 1 38 ? -14.484 17.172 -7.723 1 93.69 38 ALA B O 1
ATOM 4642 N N . ASP B 1 39 ? -12.734 16.188 -8.727 1 93.5 39 ASP B N 1
ATOM 4643 C CA . ASP B 1 39 ? -12.734 17.219 -9.758 1 93.5 39 ASP B CA 1
ATOM 4644 C C . ASP B 1 39 ? -13.391 16.703 -11.039 1 93.5 39 ASP B C 1
ATOM 4646 O O . ASP B 1 39 ? -13.195 17.281 -12.117 1 93.5 39 ASP B O 1
ATOM 4650 N N . GLY B 1 40 ? -14.008 15.57 -10.977 1 89.56 40 GLY B N 1
ATOM 4651 C CA . GLY B 1 40 ? -14.797 15.086 -12.094 1 89.56 40 GLY B CA 1
ATOM 4652 C C . GLY B 1 40 ? -14.102 14 -12.891 1 89.56 40 GLY B C 1
ATOM 4653 O O . GLY B 1 40 ? -14.641 13.508 -13.891 1 89.56 40 GLY B O 1
ATOM 4654 N N . ARG B 1 41 ? -13.023 13.609 -12.523 1 88.69 41 ARG B N 1
ATOM 4655 C CA . ARG B 1 41 ? -12.32 12.523 -13.188 1 88.69 41 ARG B CA 1
ATOM 4656 C C . ARG B 1 41 ? -12.328 11.258 -12.336 1 88.69 41 ARG B C 1
ATOM 4658 O O . ARG B 1 41 ? -12.18 11.32 -11.117 1 88.69 41 ARG B O 1
ATOM 4665 N N . GLU B 1 42 ? -12.5 10.141 -13.016 1 86.44 42 GLU B N 1
ATOM 4666 C CA . GLU B 1 42 ? -12.5 8.867 -12.312 1 86.44 42 GLU B CA 1
ATOM 4667 C C . GLU B 1 42 ? -11.086 8.453 -11.914 1 86.44 42 GLU B C 1
ATOM 4669 O O . GLU B 1 42 ? -10.156 8.539 -12.719 1 86.44 42 GLU B O 1
ATOM 4674 N N . ARG B 1 43 ? -10.953 8.102 -10.688 1 85.94 43 ARG B N 1
ATOM 4675 C CA . ARG B 1 43 ? -9.719 7.48 -10.234 1 85.94 43 ARG B CA 1
ATOM 4676 C C . ARG B 1 43 ? -9.922 6.75 -8.914 1 85.94 43 ARG B C 1
ATOM 4678 O O . ARG B 1 43 ? -10.883 7.02 -8.195 1 85.94 43 ARG B O 1
ATOM 4685 N N . GLY B 1 44 ? -9.008 5.832 -8.648 1 86.25 44 GLY B N 1
ATOM 4686 C CA . GLY B 1 44 ? -9.039 5.148 -7.363 1 86.25 44 GLY B CA 1
ATOM 4687 C C . GLY B 1 44 ? -8.664 6.051 -6.199 1 86.25 44 GLY B C 1
ATOM 4688 O O . GLY B 1 44 ? -7.836 6.949 -6.348 1 86.25 44 GLY B O 1
ATOM 4689 N N . VAL B 1 45 ? -9.289 5.82 -5.004 1 91.12 45 VAL B N 1
ATOM 4690 C CA . VAL B 1 45 ? -9.023 6.598 -3.801 1 91.12 45 VAL B CA 1
ATOM 4691 C C . VAL B 1 45 ? -8.992 5.676 -2.584 1 91.12 45 VAL B C 1
ATOM 4693 O O . VAL B 1 45 ? -9.461 4.539 -2.646 1 91.12 45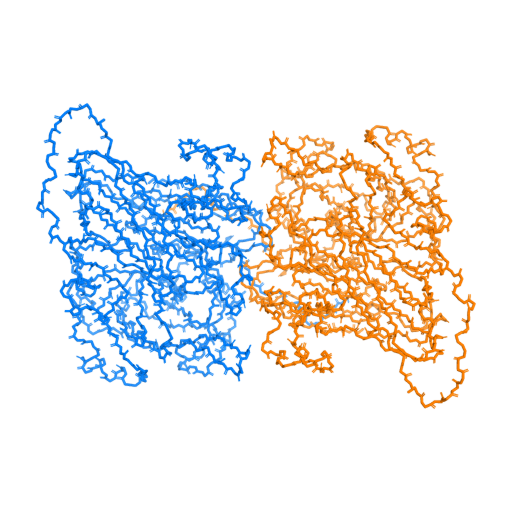 VAL B O 1
ATOM 4696 N N . LEU B 1 46 ? -8.32 6.086 -1.607 1 91.5 46 LEU B N 1
ATOM 4697 C CA . LEU B 1 46 ? -8.375 5.508 -0.27 1 91.5 46 LEU B CA 1
ATOM 4698 C C . LEU B 1 46 ? -9.227 6.367 0.66 1 91.5 46 LEU B C 1
ATOM 4700 O O . LEU B 1 46 ? -8.875 7.516 0.94 1 91.5 46 LEU B O 1
ATOM 4704 N N . THR B 1 47 ? -10.352 5.797 1.2 1 93.25 47 THR B N 1
ATOM 4705 C CA . THR B 1 47 ? -11.312 6.668 1.859 1 93.25 47 THR B CA 1
ATOM 4706 C C . THR B 1 47 ? -11.641 6.152 3.258 1 93.25 47 THR B C 1
ATOM 4708 O O . THR B 1 47 ? -11.445 4.969 3.553 1 93.25 47 THR B O 1
ATOM 4711 N N . ALA B 1 48 ? -12.008 7.039 4.102 1 96.69 48 ALA B N 1
ATOM 4712 C CA . ALA B 1 48 ? -12.727 6.73 5.336 1 96.69 48 ALA B CA 1
ATOM 4713 C C . ALA B 1 48 ? -14.227 6.961 5.172 1 96.69 48 ALA B C 1
ATOM 4715 O O . ALA B 1 48 ? -14.664 8.086 4.914 1 96.69 48 ALA B O 1
ATOM 4716 N N . ASN B 1 49 ? -15.031 5.906 5.309 1 95.5 49 ASN B N 1
ATOM 4717 C CA . ASN B 1 49 ? -16.484 5.949 5.184 1 95.5 49 ASN B CA 1
ATOM 4718 C C . ASN B 1 49 ? -16.906 6.43 3.801 1 95.5 49 ASN B C 1
ATOM 4720 O O . ASN B 1 49 ? -17.891 7.172 3.67 1 95.5 49 ASN B O 1
ATOM 4724 N N . ARG B 1 50 ? -16.125 6.211 2.77 1 92.38 50 ARG B N 1
ATOM 4725 C CA . ARG B 1 50 ? -16.406 6.543 1.377 1 92.38 50 ARG B CA 1
ATOM 4726 C C . ARG B 1 50 ? -16.641 8.039 1.212 1 92.38 50 ARG B C 1
ATOM 4728 O O . ARG B 1 50 ? -17.562 8.453 0.5 1 92.38 50 ARG B O 1
ATOM 4735 N N . ALA B 1 51 ? -15.828 8.734 1.93 1 94.5 51 ALA B N 1
ATOM 4736 C CA . ALA B 1 51 ? -15.922 10.188 1.85 1 94.5 51 ALA B CA 1
ATOM 4737 C C . ALA B 1 51 ? -14.562 10.805 1.517 1 94.5 51 ALA B C 1
ATOM 4739 O O . ALA B 1 51 ? -13.523 10.258 1.869 1 94.5 51 ALA B O 1
ATOM 4740 N N . LEU B 1 52 ? -14.633 12.008 0.817 1 94.56 52 LEU B N 1
ATOM 4741 C CA . LEU B 1 52 ? -13.469 12.82 0.491 1 94.56 52 LEU B CA 1
ATOM 4742 C C . LEU B 1 52 ? -13.75 14.297 0.713 1 94.56 52 LEU B C 1
ATOM 4744 O O . LEU B 1 52 ? -14.633 14.867 0.07 1 94.56 52 LEU B O 1
ATOM 4748 N N . PRO B 1 53 ? -13.023 15.016 1.606 1 95.69 53 PRO B N 1
ATOM 4749 C CA . PRO B 1 53 ? -12.078 14.422 2.553 1 95.69 53 PRO B CA 1
ATOM 4750 C C . PRO B 1 53 ? -12.742 13.461 3.533 1 95.69 53 PRO B C 1
ATOM 4752 O O . PRO B 1 53 ? -13.961 13.266 3.484 1 95.69 53 PRO B O 1
ATOM 4755 N N . ALA B 1 54 ? -11.898 12.766 4.309 1 96.62 54 ALA B N 1
ATOM 4756 C CA . ALA B 1 54 ? -12.461 11.961 5.391 1 96.62 54 ALA B CA 1
ATOM 4757 C C . ALA B 1 54 ? -13.375 12.797 6.277 1 96.62 54 ALA B C 1
ATOM 4759 O O . ALA B 1 54 ? -13.266 14.023 6.316 1 96.62 54 ALA B O 1
ATOM 4760 N N . PRO B 1 55 ? -14.258 12.188 7.02 1 95.69 55 PRO B N 1
ATOM 4761 C CA . PRO B 1 55 ? -15.266 12.922 7.789 1 95.69 55 PRO B CA 1
ATOM 4762 C C . PRO B 1 55 ? -14.656 13.891 8.797 1 95.69 55 PRO B C 1
ATOM 4764 O O . PRO B 1 55 ? -13.68 13.555 9.469 1 95.69 55 PRO B O 1
ATOM 4767 N N . THR B 1 56 ? -15.258 15.07 8.812 1 96.19 56 THR B N 1
ATOM 4768 C CA . THR B 1 56 ? -14.859 16.031 9.836 1 96.19 56 THR B CA 1
ATOM 4769 C C . THR B 1 56 ? -15.359 15.578 11.211 1 96.19 56 THR B C 1
ATOM 4771 O O . THR B 1 56 ? -16.531 15.234 11.375 1 96.19 56 THR B O 1
ATOM 4774 N N . LEU B 1 57 ? -14.508 15.594 12.164 1 96.75 57 LEU B N 1
ATOM 4775 C CA . LEU B 1 57 ? -14.875 15.273 13.539 1 96.75 57 LEU B CA 1
ATOM 4776 C C . LEU B 1 57 ? -14.992 16.531 14.375 1 96.75 57 LEU B C 1
ATOM 4778 O O . LEU B 1 57 ? -14.023 17.281 14.539 1 96.75 57 LEU B O 1
ATOM 4782 N N . HIS B 1 58 ? -16.188 16.828 14.836 1 95.56 58 HIS B N 1
ATOM 4783 C CA . HIS B 1 58 ? -16.469 17.938 15.75 1 95.56 58 HIS B CA 1
ATOM 4784 C C . HIS B 1 58 ? -16.766 17.422 17.156 1 95.56 58 HIS B C 1
ATOM 4786 O O . HIS B 1 58 ? -17.797 16.781 17.375 1 95.56 58 HIS B O 1
ATOM 4792 N N . VAL B 1 59 ? -15.875 17.688 18.031 1 96.19 59 VAL B N 1
ATOM 4793 C CA . VAL B 1 59 ? -16.062 17.203 19.406 1 96.19 59 VAL B CA 1
ATOM 4794 C C . VAL B 1 59 ? -15.914 18.359 20.391 1 96.19 59 VAL B C 1
ATOM 4796 O O . VAL B 1 59 ? -15.625 19.484 20 1 96.19 59 VAL B O 1
ATOM 4799 N N . CYS B 1 60 ? -16.219 18.078 21.688 1 95.56 60 CYS B N 1
ATOM 4800 C CA . CYS B 1 60 ? -16.109 19.094 22.719 1 95.56 60 CYS B CA 1
ATOM 4801 C C . CYS B 1 60 ? -14.812 18.953 23.5 1 95.56 60 CYS B C 1
ATOM 4803 O O . CYS B 1 60 ? -14.289 17.844 23.625 1 95.56 60 CYS B O 1
ATOM 4805 N N . HIS B 1 61 ? -14.398 20.078 23.984 1 96.19 61 HIS B N 1
ATOM 4806 C CA . HIS B 1 61 ? -13.188 20.109 24.797 1 96.19 61 HIS B CA 1
ATOM 4807 C C . HIS B 1 61 ? -13.266 19.109 25.953 1 96.19 61 HIS B C 1
ATOM 4809 O O . HIS B 1 61 ? -14.234 19.109 26.719 1 96.19 61 HIS B O 1
ATOM 4815 N N . ASN B 1 62 ? -12.312 18.188 25.984 1 95.38 62 ASN B N 1
ATOM 4816 C CA . ASN B 1 62 ? -12.078 17.203 27.047 1 95.38 62 ASN B CA 1
ATOM 4817 C C . ASN B 1 62 ? -13.008 16 26.906 1 95.38 62 ASN B C 1
ATOM 4819 O O . ASN B 1 62 ? -13.062 15.148 27.781 1 95.38 62 ASN B O 1
ATOM 4823 N N . ASP B 1 63 ? -13.68 15.984 25.812 1 94.5 63 ASP B N 1
ATOM 4824 C CA . ASP B 1 63 ? -14.336 14.719 25.5 1 94.5 63 ASP B CA 1
ATOM 4825 C C . ASP B 1 63 ? -13.312 13.594 25.328 1 94.5 63 ASP B C 1
ATOM 4827 O O . ASP B 1 63 ? -12.18 13.836 24.906 1 94.5 63 ASP B O 1
ATOM 4831 N N . ILE B 1 64 ? -13.727 12.461 25.75 1 95.44 64 ILE B N 1
ATOM 4832 C CA . ILE B 1 64 ? -12.961 11.281 25.359 1 95.44 64 ILE B CA 1
ATOM 4833 C C . ILE B 1 64 ? -13.367 10.844 23.953 1 95.44 64 ILE B C 1
ATOM 4835 O O . ILE B 1 64 ? -14.516 10.445 23.719 1 95.44 64 ILE B O 1
ATOM 4839 N N . LEU B 1 65 ? -12.492 10.969 23.062 1 96.12 65 LEU B N 1
ATOM 4840 C CA . LEU B 1 65 ? -12.742 10.555 21.688 1 96.12 65 LEU B CA 1
ATOM 4841 C C . LEU B 1 65 ? -12.359 9.094 21.484 1 96.12 65 LEU B C 1
ATOM 4843 O O . LEU B 1 65 ? -11.211 8.703 21.734 1 96.12 65 LEU B O 1
ATOM 4847 N N . VAL B 1 66 ? -13.305 8.266 21.141 1 96.38 66 VAL B N 1
ATOM 4848 C CA . VAL B 1 66 ? -13.117 6.852 20.828 1 96.38 66 VAL B CA 1
ATOM 4849 C C . VAL B 1 66 ? -13.352 6.609 19.344 1 96.38 66 VAL B C 1
ATOM 4851 O O . VAL B 1 66 ? -14.484 6.707 18.859 1 96.38 66 VAL B O 1
ATOM 4854 N N . VAL B 1 67 ? -12.297 6.285 18.609 1 97.19 67 VAL B N 1
ATOM 4855 C CA . VAL B 1 67 ? -12.398 6.109 17.172 1 97.19 67 VAL B CA 1
ATOM 4856 C C . VAL B 1 67 ? -12.039 4.672 16.797 1 97.19 67 VAL B C 1
ATOM 4858 O O . VAL B 1 67 ? -10.883 4.266 16.922 1 97.19 67 VAL B O 1
ATOM 4861 N N . ASP B 1 68 ? -12.984 3.898 16.312 1 97.25 68 ASP B N 1
ATOM 4862 C CA . ASP B 1 68 ? -12.727 2.592 15.719 1 97.25 68 ASP B CA 1
ATOM 4863 C C . ASP B 1 68 ? -12.312 2.727 14.25 1 97.25 68 ASP B C 1
ATOM 4865 O O . ASP B 1 68 ? -13.125 3.084 13.398 1 97.25 68 ASP B O 1
ATOM 4869 N N . VAL B 1 69 ? -11.062 2.459 14.023 1 98.06 69 VAL B N 1
ATOM 4870 C CA . VAL B 1 69 ? -10.578 2.445 12.648 1 98.06 69 VAL B CA 1
ATOM 4871 C C . VAL B 1 69 ? -10.633 1.022 12.094 1 98.06 69 VAL B C 1
ATOM 4873 O O . VAL B 1 69 ? -9.797 0.185 12.438 1 98.06 69 VAL B O 1
ATOM 4876 N N . VAL B 1 70 ? -11.594 0.777 11.258 1 97.38 70 VAL B N 1
ATOM 4877 C CA . VAL B 1 70 ? -11.742 -0.508 10.586 1 97.38 70 VAL B CA 1
ATOM 4878 C C . VAL B 1 70 ? -10.984 -0.487 9.258 1 97.38 70 VAL B C 1
ATOM 4880 O O . VAL B 1 70 ? -11.383 0.203 8.32 1 97.38 70 VAL B O 1
ATOM 4883 N N . HIS B 1 71 ? -9.977 -1.271 9.203 1 96.62 71 HIS B N 1
ATOM 4884 C CA . HIS B 1 71 ? -9.07 -1.243 8.062 1 96.62 71 HIS B CA 1
ATOM 4885 C C . HIS B 1 71 ? -9.414 -2.342 7.059 1 96.62 71 HIS B C 1
ATOM 4887 O O . HIS B 1 71 ? -9.18 -3.523 7.324 1 96.62 71 HIS B O 1
ATOM 4893 N N . ARG B 1 72 ? -9.852 -1.912 5.871 1 92.75 72 ARG B N 1
ATOM 4894 C CA . ARG B 1 72 ? -10.297 -2.895 4.887 1 92.75 72 ARG B CA 1
ATOM 4895 C C . ARG B 1 72 ? -9.492 -2.777 3.596 1 92.75 72 ARG B C 1
ATOM 4897 O O . ARG B 1 72 ? -9.859 -3.371 2.576 1 92.75 72 ARG B O 1
ATOM 4904 N N . ALA B 1 73 ? -8.453 -2.029 3.574 1 89.12 73 ALA B N 1
ATOM 4905 C CA . ALA B 1 73 ? -7.598 -1.916 2.395 1 89.12 73 ALA B CA 1
ATOM 4906 C C . ALA B 1 73 ? -6.516 -2.994 2.393 1 89.12 73 ALA B C 1
ATOM 4908 O O . ALA B 1 73 ? -5.617 -2.982 3.236 1 89.12 73 ALA B O 1
ATOM 4909 N N . PRO B 1 74 ? -6.52 -3.85 1.41 1 85.56 74 PRO B N 1
ATOM 4910 C CA . PRO B 1 74 ? -5.574 -4.969 1.428 1 85.56 74 PRO B CA 1
ATOM 4911 C C . PRO B 1 74 ? -4.133 -4.527 1.172 1 85.56 74 PRO B C 1
ATOM 4913 O O . PRO B 1 74 ? -3.902 -3.533 0.48 1 85.56 74 PRO B O 1
ATOM 4916 N N . ALA B 1 75 ? -3.154 -5.289 1.745 1 85.88 75 ALA B N 1
ATOM 4917 C CA . ALA B 1 75 ? -1.718 -5.105 1.556 1 85.88 75 ALA B CA 1
ATOM 4918 C C . ALA B 1 75 ? -1.284 -3.701 1.971 1 85.88 75 ALA B C 1
ATOM 4920 O O . ALA B 1 75 ? -0.325 -3.154 1.422 1 85.88 75 ALA B O 1
ATOM 4921 N N . HIS B 1 76 ? -2.014 -3.113 2.779 1 89.12 76 HIS B N 1
ATOM 4922 C CA . HIS B 1 76 ? -1.788 -1.754 3.26 1 89.12 76 HIS B CA 1
ATOM 4923 C C . HIS B 1 76 ? -1.566 -1.73 4.77 1 89.12 76 HIS B C 1
ATOM 4925 O O . HIS B 1 76 ? -2.193 -2.496 5.504 1 89.12 76 HIS B O 1
ATOM 4931 N N . ALA B 1 77 ? -0.632 -0.922 5.18 1 92.81 77 ALA B N 1
ATOM 4932 C CA . ALA B 1 77 ? -0.418 -0.659 6.602 1 92.81 77 ALA B CA 1
ATOM 4933 C C . ALA B 1 77 ? -0.816 0.769 6.961 1 92.81 77 ALA B C 1
ATOM 4935 O O . ALA B 1 77 ? -0.501 1.711 6.227 1 92.81 77 ALA B O 1
ATOM 4936 N N . LEU B 1 78 ? -1.492 0.852 8.125 1 94.25 78 LEU B N 1
ATOM 4937 C CA . LEU B 1 78 ? -2.127 2.137 8.398 1 94.25 78 LEU B CA 1
ATOM 4938 C C . LEU B 1 78 ? -1.83 2.602 9.82 1 94.25 78 LEU B C 1
ATOM 4940 O O . LEU B 1 78 ? -1.687 1.78 10.727 1 94.25 78 LEU B O 1
ATOM 4944 N N . SER B 1 79 ? -1.673 3.842 10 1 96 79 SER B N 1
ATOM 4945 C CA . SER B 1 79 ? -1.766 4.547 11.273 1 96 79 SER B CA 1
ATOM 4946 C C . SER B 1 79 ? -2.365 5.938 11.086 1 96 79 SER B C 1
ATOM 4948 O O . SER B 1 79 ? -2.139 6.59 10.07 1 96 79 SER B O 1
ATOM 4950 N N . ILE B 1 80 ? -3.158 6.367 12.031 1 97.75 80 ILE B N 1
ATOM 4951 C CA . ILE B 1 80 ? -3.787 7.68 11.945 1 97.75 80 ILE B CA 1
ATOM 4952 C C . ILE B 1 80 ? -3.16 8.617 12.977 1 97.75 80 ILE B C 1
ATOM 4954 O O . ILE B 1 80 ? -3.141 8.32 14.172 1 97.75 80 ILE B O 1
ATOM 4958 N N . HIS B 1 81 ? -2.662 9.68 12.5 1 97.75 81 HIS B N 1
ATOM 4959 C CA . HIS B 1 81 ? -2.135 10.734 13.367 1 97.75 81 HIS B CA 1
ATOM 4960 C C . HIS B 1 81 ? -3.205 11.766 13.688 1 97.75 81 HIS B C 1
ATOM 4962 O O . HIS B 1 81 ? -3.912 12.234 12.797 1 97.75 81 HIS B O 1
ATOM 4968 N N . TRP B 1 82 ? -3.283 12.109 14.945 1 98.12 82 TRP B N 1
ATOM 4969 C CA . TRP B 1 82 ? -4.238 13.094 15.438 1 98.12 82 TRP B CA 1
ATOM 4970 C C . TRP B 1 82 ? -3.555 14.438 15.688 1 98.12 82 TRP B C 1
ATOM 4972 O O . TRP B 1 82 ? -3.357 14.828 16.844 1 98.12 82 TRP B O 1
ATOM 4982 N N . ARG B 1 83 ? -3.357 15.094 14.648 1 97.38 83 ARG B N 1
ATOM 4983 C CA . ARG B 1 83 ? -2.553 16.312 14.625 1 97.38 83 ARG B CA 1
ATOM 4984 C C . ARG B 1 83 ? -3.158 17.375 15.523 1 97.38 83 ARG B C 1
ATOM 4986 O O . ARG B 1 83 ? -4.348 17.688 15.414 1 97.38 83 ARG B O 1
ATOM 4993 N N . GLY B 1 84 ? -2.32 17.969 16.328 1 97.62 84 GLY B N 1
ATOM 4994 C CA . GLY B 1 84 ? -2.736 19.062 17.219 1 97.62 84 GLY B CA 1
ATOM 4995 C C . GLY B 1 84 ? -3.084 18.578 18.609 1 97.62 84 GLY B C 1
ATOM 4996 O O . GLY B 1 84 ? -3.18 19.391 19.547 1 97.62 84 GLY B O 1
ATOM 4997 N N . GLN B 1 85 ? -3.312 17.297 18.734 1 98.25 85 GLN B N 1
ATOM 4998 C CA . GLN B 1 85 ? -3.561 16.75 20.062 1 98.25 85 GLN B CA 1
ATOM 4999 C C . GLN B 1 85 ? -2.262 16.297 20.734 1 98.25 85 GLN B C 1
ATOM 5001 O O . GLN B 1 85 ? -1.491 15.531 20.141 1 98.25 85 GLN B O 1
ATOM 5006 N N . PRO B 1 86 ? -2.031 16.703 21.984 1 97.88 86 PRO B N 1
ATOM 5007 C CA . PRO B 1 86 ? -0.74 16.438 22.609 1 97.88 86 PRO B CA 1
ATOM 5008 C C . PRO B 1 86 ? -0.619 14.992 23.109 1 97.88 86 PRO B C 1
ATOM 5010 O O . PRO B 1 86 ? 0.49 14.508 23.359 1 97.88 86 PRO B O 1
ATOM 5013 N N . GLN B 1 87 ? -1.708 14.336 23.344 1 97.62 87 GLN B N 1
ATOM 5014 C CA . GLN B 1 87 ? -1.709 12.945 23.781 1 97.62 87 GLN B CA 1
ATOM 5015 C C . GLN B 1 87 ? -0.943 12.781 25.094 1 97.62 87 GLN B C 1
ATOM 5017 O O . GLN B 1 87 ? -0.173 11.836 25.25 1 97.62 87 GLN B O 1
ATOM 5022 N N . LYS B 1 88 ? -1.077 13.672 26.016 1 96 88 LYS B N 1
ATOM 5023 C CA . LYS B 1 88 ? -0.308 13.664 27.25 1 96 88 LYS B CA 1
ATOM 5024 C C . LYS B 1 88 ? -0.562 12.391 28.047 1 96 88 LYS B C 1
ATOM 5026 O O . LYS B 1 88 ? 0.367 11.805 28.609 1 96 88 LYS B O 1
ATOM 5031 N N . GLU B 1 89 ? -1.772 11.898 28.047 1 94.81 89 GLU B N 1
ATOM 5032 C CA . GLU B 1 89 ? -2.145 10.719 28.828 1 94.81 89 GLU B CA 1
ATOM 5033 C C . GLU B 1 89 ? -1.988 9.445 28.016 1 94.81 89 GLU B C 1
ATOM 5035 O O . GLU B 1 89 ? -1.934 8.344 28.578 1 94.81 89 GLU B O 1
ATOM 5040 N N . THR B 1 90 ? -1.968 9.609 26.75 1 96.12 90 THR B N 1
ATOM 5041 C CA . THR B 1 90 ? -1.994 8.453 25.859 1 96.12 90 THR B CA 1
ATOM 5042 C C . THR B 1 90 ? -1.01 8.633 24.703 1 96.12 90 THR B C 1
ATOM 5044 O O . THR B 1 90 ? -1.387 8.523 23.531 1 96.12 90 THR B O 1
ATOM 5047 N N . PRO B 1 91 ? 0.267 8.773 25.016 1 98 91 PRO B N 1
ATOM 5048 C CA . PRO B 1 91 ? 1.229 8.984 23.938 1 98 91 PRO B CA 1
ATOM 5049 C C . PRO B 1 91 ? 1.212 7.863 22.906 1 98 91 PRO B C 1
ATOM 5051 O O . PRO B 1 91 ? 1.536 8.086 21.734 1 98 91 PRO B O 1
ATOM 5054 N N . PHE B 1 92 ? 0.803 6.656 23.297 1 97.5 92 PHE B N 1
ATOM 5055 C CA . PHE B 1 92 ? 0.755 5.508 22.406 1 97.5 92 PHE B CA 1
ATOM 5056 C C . PHE B 1 92 ? -0.425 5.621 21.453 1 97.5 92 PHE B C 1
ATOM 5058 O O . PHE B 1 92 ? -0.568 4.805 20.531 1 97.5 92 PHE B O 1
ATOM 5065 N N . MET B 1 93 ? -1.254 6.699 21.531 1 97.38 93 MET B N 1
ATOM 5066 C CA . MET B 1 93 ? -2.387 6.938 20.641 1 97.38 93 MET B CA 1
ATOM 5067 C C . MET B 1 93 ? -2.068 8.047 19.641 1 97.38 93 MET B C 1
ATOM 5069 O O . MET B 1 93 ? -2.953 8.508 18.922 1 97.38 93 MET B O 1
ATOM 5073 N N . ASP B 1 94 ? -0.839 8.461 19.578 1 97.88 94 ASP B N 1
ATOM 5074 C CA . ASP B 1 94 ? -0.425 9.555 18.703 1 97.88 94 ASP B CA 1
ATOM 5075 C C . ASP B 1 94 ? -0.586 9.172 17.234 1 97.88 94 ASP B C 1
ATOM 5077 O O . ASP B 1 94 ? -0.849 10.031 16.391 1 97.88 94 ASP B O 1
ATOM 5081 N N . GLY B 1 95 ? -0.305 7.914 16.922 1 97.31 95 GLY B N 1
ATOM 5082 C CA . GLY B 1 95 ? -0.503 7.434 15.555 1 97.31 95 GLY B CA 1
ATOM 5083 C C . GLY B 1 95 ? 0.753 7.504 14.711 1 97.31 95 GLY B C 1
ATOM 5084 O O . GLY B 1 95 ? 0.678 7.59 13.484 1 97.31 95 GLY B O 1
ATOM 5085 N N . ALA B 1 96 ? 1.941 7.555 15.266 1 96.44 96 ALA B N 1
ATOM 5086 C CA . ALA B 1 96 ? 3.199 7.477 14.523 1 96.44 96 ALA B CA 1
ATOM 5087 C C . ALA B 1 96 ? 3.67 6.027 14.398 1 96.44 96 ALA B C 1
ATOM 5089 O O . ALA B 1 96 ? 4.148 5.438 15.367 1 96.44 96 ALA B O 1
ATOM 5090 N N . PRO B 1 97 ? 3.646 5.496 13.203 1 95.44 97 PRO B N 1
ATOM 5091 C CA . PRO B 1 97 ? 4.016 4.086 13.055 1 95.44 97 PRO B CA 1
ATOM 5092 C C . PRO B 1 97 ? 5.484 3.824 13.383 1 95.44 97 PRO B C 1
ATOM 5094 O O . PRO B 1 97 ? 6.355 4.609 12.992 1 95.44 97 PRO B O 1
ATOM 5097 N N . MET B 1 98 ? 5.789 2.713 14.133 1 96.12 98 MET B N 1
ATOM 5098 C CA . MET B 1 98 ? 7.113 2.242 14.531 1 96.12 98 MET B CA 1
ATOM 5099 C C . MET B 1 98 ? 7.75 3.199 15.539 1 96.12 98 MET B C 1
ATOM 5101 O O . MET B 1 98 ? 8.938 3.086 15.836 1 96.12 98 MET B O 1
ATOM 5105 N N . LEU B 1 99 ? 6.977 4.168 15.969 1 97.44 99 LEU B N 1
ATOM 5106 C CA . LEU B 1 99 ? 7.426 5.07 17.031 1 97.44 99 LEU B CA 1
ATOM 5107 C C . LEU B 1 99 ? 6.523 4.961 18.25 1 97.44 99 LEU B C 1
ATOM 5109 O O . LEU B 1 99 ? 6.977 4.547 19.328 1 97.44 99 LEU B O 1
ATOM 5113 N N . THR B 1 100 ? 5.246 5.234 18.031 1 97.88 100 THR B N 1
ATOM 5114 C CA . THR B 1 100 ? 4.336 5.18 19.172 1 97.88 100 THR B CA 1
ATOM 5115 C C . THR B 1 100 ? 3.451 3.939 19.094 1 97.88 100 THR B C 1
ATOM 5117 O O . THR B 1 100 ? 2.836 3.549 20.078 1 97.88 100 THR B O 1
ATOM 5120 N N . GLN B 1 101 ? 3.344 3.318 17.953 1 97.31 101 GLN B N 1
ATOM 5121 C CA . GLN B 1 101 ? 2.518 2.131 17.75 1 97.31 101 GLN B CA 1
ATOM 5122 C C . GLN B 1 101 ? 3.012 1.309 16.562 1 97.31 101 GLN B C 1
ATOM 5124 O O . GLN B 1 101 ? 3.773 1.805 15.734 1 97.31 101 GLN B O 1
ATOM 5129 N N . CYS B 1 102 ? 2.59 0.039 16.531 1 97.06 102 CYS B N 1
ATOM 5130 C CA . CYS B 1 102 ? 2.713 -0.766 15.312 1 97.06 102 CYS B CA 1
ATOM 5131 C C . CYS B 1 102 ? 1.715 -0.313 14.258 1 97.06 102 CYS B C 1
ATOM 5133 O O . CYS B 1 102 ? 0.609 0.122 14.586 1 97.06 102 CYS B O 1
ATOM 5135 N N . PRO B 1 103 ? 2.135 -0.382 12.977 1 96.75 103 PRO B N 1
ATOM 5136 C CA . PRO B 1 103 ? 1.109 -0.135 11.961 1 96.75 103 PRO B CA 1
ATOM 5137 C C . PRO B 1 103 ? -0.03 -1.149 12.008 1 96.75 103 PRO B C 1
ATOM 5139 O O . PRO B 1 103 ? 0.204 -2.334 12.266 1 96.75 103 PRO B O 1
ATOM 5142 N N . GLN B 1 104 ? -1.208 -0.684 11.75 1 96.94 104 GLN B N 1
ATOM 5143 C CA . GLN B 1 104 ? -2.398 -1.526 11.742 1 96.94 104 GLN B CA 1
ATOM 5144 C C . GLN B 1 104 ? -2.471 -2.361 10.469 1 96.94 104 GLN B C 1
ATOM 5146 O O . GLN B 1 104 ? -2.426 -1.821 9.359 1 96.94 104 GLN B O 1
ATOM 5151 N N . PRO B 1 105 ? -2.568 -3.684 10.609 1 96 105 PRO B N 1
ATOM 5152 C CA . PRO B 1 105 ? -2.725 -4.5 9.398 1 96 105 PRO B CA 1
ATOM 5153 C C . PRO B 1 105 ? -4.129 -4.41 8.805 1 96 105 PRO B C 1
ATOM 5155 O O . PRO B 1 105 ? -5.074 -4.035 9.5 1 96 105 PRO B O 1
ATOM 5158 N N . ALA B 1 106 ? -4.199 -4.781 7.555 1 94 106 ALA B N 1
ATOM 5159 C CA . ALA B 1 106 ? -5.488 -4.855 6.871 1 94 106 ALA B CA 1
ATOM 5160 C C . ALA B 1 106 ? -6.41 -5.867 7.551 1 94 106 ALA B C 1
ATOM 5162 O O . ALA B 1 106 ? -5.945 -6.855 8.117 1 94 106 ALA B O 1
ATOM 5163 N N . TYR B 1 107 ? -7.766 -5.578 7.539 1 94.12 107 TYR B N 1
ATOM 5164 C CA . TYR B 1 107 ? -8.867 -6.422 7.992 1 94.12 107 TYR B CA 1
ATOM 5165 C C . TYR B 1 107 ? -8.906 -6.496 9.516 1 94.12 107 TYR B C 1
ATOM 5167 O O . TYR B 1 107 ? -9.445 -7.445 10.078 1 94.12 107 TYR B O 1
ATOM 5175 N N . THR B 1 108 ? -8.242 -5.574 10.164 1 96.75 108 THR B N 1
ATOM 5176 C CA . THR B 1 108 ? -8.32 -5.449 11.617 1 96.75 108 THR B CA 1
ATOM 5177 C C . THR B 1 108 ? -8.984 -4.137 12.016 1 96.75 108 THR B C 1
ATOM 5179 O O . THR B 1 108 ? -9.25 -3.283 11.164 1 96.75 108 THR B O 1
ATOM 5182 N N . THR B 1 109 ? -9.328 -4.062 13.266 1 96.88 109 THR B N 1
ATOM 5183 C CA . THR B 1 109 ? -9.797 -2.824 13.883 1 96.88 109 THR B CA 1
ATOM 5184 C C . THR B 1 109 ? -8.812 -2.336 14.938 1 96.88 109 THR B C 1
ATOM 5186 O O . THR B 1 109 ? -8.336 -3.117 15.766 1 96.88 109 THR B O 1
ATOM 5189 N N . PHE B 1 110 ? -8.398 -1.157 14.836 1 97.81 110 PHE B N 1
ATOM 5190 C CA . PHE B 1 110 ? -7.625 -0.491 15.875 1 97.81 110 PHE B CA 1
ATOM 5191 C C . PHE B 1 110 ? -8.422 0.651 16.5 1 97.81 110 PHE B C 1
ATOM 5193 O O . PHE B 1 110 ? -8.852 1.566 15.797 1 97.81 110 PHE B O 1
ATOM 5200 N N . GLN B 1 111 ? -8.609 0.625 17.734 1 97.31 111 GLN B N 1
ATOM 5201 C CA . GLN B 1 111 ? -9.367 1.654 18.438 1 97.31 111 GLN B CA 1
ATOM 5202 C C . GLN B 1 111 ? -8.445 2.697 19.047 1 97.31 111 GLN B C 1
ATOM 5204 O O . GLN B 1 111 ? -7.633 2.377 19.922 1 97.31 111 GLN B O 1
ATOM 5209 N N . TYR B 1 112 ? -8.531 3.91 18.609 1 97.31 112 TYR B N 1
ATOM 5210 C CA . TYR B 1 112 ? -7.902 5.047 19.281 1 97.31 112 TYR B CA 1
ATOM 5211 C C . TYR B 1 112 ? -8.797 5.59 20.391 1 97.31 112 TYR B C 1
ATOM 5213 O O . TYR B 1 112 ? -10 5.77 20.188 1 97.31 112 TYR B O 1
ATOM 5221 N N . LYS B 1 113 ? -8.258 5.82 21.453 1 96.25 113 LYS B N 1
ATOM 5222 C CA . LYS B 1 113 ? -8.961 6.371 22.609 1 96.25 113 LYS B CA 1
ATOM 5223 C C . LYS B 1 113 ? -8.102 7.406 23.344 1 96.25 113 LYS B C 1
ATOM 5225 O O . LYS B 1 113 ? -7.051 7.074 23.875 1 96.25 113 LYS B O 1
ATOM 5230 N N . PHE B 1 114 ? -8.555 8.656 23.359 1 96.06 114 PHE B N 1
ATOM 5231 C CA . PHE B 1 114 ? -7.785 9.711 24.016 1 96.06 114 PHE B CA 1
ATOM 5232 C C . PHE B 1 114 ? -8.672 10.906 24.344 1 96.06 114 PHE B C 1
ATOM 5234 O O . PHE B 1 114 ? -9.789 11.008 23.828 1 96.06 114 PHE B O 1
ATOM 5241 N N . ARG B 1 115 ? -8.227 11.758 25.141 1 96.31 115 ARG B N 1
ATOM 5242 C CA . ARG B 1 115 ? -8.922 12.992 25.5 1 96.31 115 ARG B CA 1
ATOM 5243 C C . ARG B 1 115 ? -8.633 14.094 24.5 1 96.31 115 ARG B C 1
ATOM 5245 O O . ARG B 1 115 ? -7.473 14.398 24.203 1 96.31 115 ARG B O 1
ATOM 5252 N N . ALA B 1 116 ? -9.719 14.617 23.953 1 96.94 116 ALA B N 1
ATOM 5253 C CA . ALA B 1 116 ? -9.547 15.805 23.109 1 96.94 116 ALA B CA 1
ATOM 5254 C C . ALA B 1 116 ? -9.242 17.031 23.969 1 96.94 116 ALA B C 1
ATOM 5256 O O . ALA B 1 116 ? -10.102 17.891 24.172 1 96.94 116 ALA B O 1
ATOM 5257 N N . SER B 1 117 ? -7.973 17.172 24.25 1 97 117 SER B N 1
ATOM 5258 C CA . SER B 1 117 ? -7.617 18.125 25.297 1 97 117 SER B CA 1
ATOM 5259 C C . SER B 1 117 ? -7.234 19.484 24.703 1 97 117 SER B C 1
ATOM 5261 O O . SER B 1 117 ? -7.344 20.516 25.359 1 97 117 SER B O 1
ATOM 5263 N N . ALA B 1 118 ? -6.719 19.531 23.516 1 97.44 118 ALA B N 1
ATOM 5264 C CA . ALA B 1 118 ? -6.348 20.781 22.875 1 97.44 118 ALA B CA 1
ATOM 5265 C C . ALA B 1 118 ? -7.516 21.359 22.062 1 97.44 118 ALA B C 1
ATOM 5267 O O . ALA B 1 118 ? -7.988 20.734 21.125 1 97.44 118 ALA B O 1
ATOM 5268 N N . VAL B 1 119 ? -7.91 22.516 22.391 1 96.81 119 VAL B N 1
ATOM 5269 C CA . VAL B 1 119 ? -9.031 23.156 21.719 1 96.81 119 VAL B CA 1
ATOM 5270 C C . VAL B 1 119 ? -8.555 23.75 20.391 1 96.81 119 VAL B C 1
ATOM 5272 O O . VAL B 1 119 ? -7.375 24.078 20.234 1 96.81 119 VAL B O 1
ATOM 5275 N N . GLY B 1 120 ? -9.523 23.875 19.422 1 97.31 120 GLY B N 1
ATOM 5276 C CA . GLY B 1 120 ? -9.211 24.547 18.172 1 97.31 120 GLY B CA 1
ATOM 5277 C C . GLY B 1 120 ? -9.43 23.688 16.953 1 97.31 120 GLY B C 1
ATOM 5278 O O . GLY B 1 120 ? -10.133 22.672 17.016 1 97.31 120 GLY B O 1
ATOM 5279 N N . THR B 1 121 ? -8.93 24.203 15.828 1 98.25 121 THR B N 1
ATOM 5280 C CA . THR B 1 121 ? -9.008 23.5 14.555 1 98.25 121 THR B CA 1
ATOM 5281 C C . THR B 1 121 ? -7.77 22.641 14.32 1 98.25 121 THR B C 1
ATOM 5283 O O . THR B 1 121 ? -6.66 23.172 14.195 1 98.25 121 THR B O 1
ATOM 5286 N N . HIS B 1 122 ? -8.016 21.391 14.305 1 98.5 122 HIS B N 1
ATOM 5287 C CA . HIS B 1 122 ? -6.961 20.406 14.086 1 98.5 122 HIS B CA 1
ATOM 5288 C C . HIS B 1 122 ? -7.273 19.531 12.883 1 98.5 122 HIS B C 1
ATOM 5290 O O . HIS B 1 122 ? -8.07 19.891 12.023 1 98.5 122 HIS B O 1
ATOM 5296 N N . MET B 1 123 ? -6.438 18.469 12.727 1 97.88 123 MET B N 1
ATOM 5297 C CA . MET B 1 123 ? -6.637 17.516 11.641 1 97.88 123 MET B CA 1
ATOM 5298 C C . MET B 1 123 ? -6.293 16.094 12.086 1 97.88 123 MET B C 1
ATOM 5300 O O . MET B 1 123 ? -5.613 15.906 13.102 1 97.88 123 MET B O 1
ATOM 5304 N N . TYR B 1 124 ? -6.828 15.148 11.398 1 98.06 124 TYR B N 1
ATOM 5305 C CA . TYR B 1 124 ? -6.348 13.773 11.469 1 98.06 124 TYR B CA 1
ATOM 5306 C C . TYR B 1 124 ? -6.086 13.211 10.078 1 98.06 124 TYR B C 1
ATOM 5308 O O . TYR B 1 124 ? -6.734 13.609 9.109 1 98.06 124 TYR B O 1
ATOM 5316 N N . HIS B 1 125 ? -5.09 12.398 9.977 1 96.69 125 HIS B N 1
ATOM 5317 C CA . HIS B 1 125 ? -4.734 11.844 8.672 1 96.69 125 HIS B CA 1
ATOM 5318 C C . HIS B 1 125 ? -3.881 10.594 8.82 1 96.69 125 HIS B C 1
ATOM 5320 O O . HIS B 1 125 ? -3.244 10.391 9.859 1 96.69 125 HIS B O 1
ATOM 5326 N N . ALA B 1 126 ? -3.969 9.766 7.754 1 95 126 ALA B N 1
ATOM 5327 C CA . ALA B 1 126 ? -2.979 8.688 7.68 1 95 126 ALA B CA 1
ATOM 5328 C C . ALA B 1 126 ? -1.561 9.25 7.781 1 95 126 ALA B C 1
ATOM 5330 O O . ALA B 1 126 ? -1.256 10.297 7.211 1 95 126 ALA B O 1
ATOM 5331 N N . HIS B 1 127 ? -0.758 8.547 8.484 1 90.69 127 HIS B N 1
ATOM 5332 C CA . HIS B 1 127 ? 0.615 9.016 8.625 1 90.69 127 HIS B CA 1
ATOM 5333 C C . HIS B 1 127 ? 1.335 9.023 7.281 1 90.69 127 HIS B C 1
ATOM 5335 O O . HIS B 1 127 ? 2.188 9.875 7.027 1 90.69 127 HIS B O 1
ATOM 5341 N N . SER B 1 128 ? 1.011 8.102 6.426 1 84.19 128 SER B N 1
ATOM 5342 C CA . SER B 1 128 ? 1.537 8.125 5.066 1 84.19 128 SER B CA 1
ATOM 5343 C C . SER B 1 128 ? 0.995 9.32 4.281 1 84.19 128 SER B C 1
ATOM 5345 O O . SER B 1 128 ? -0.22 9.469 4.129 1 84.19 128 SER B O 1
ATOM 5347 N N . ALA B 1 129 ? 1.91 10.047 3.709 1 79.06 129 ALA B N 1
ATOM 5348 C CA . ALA B 1 129 ? 1.492 11.242 2.98 1 79.06 129 ALA B CA 1
ATOM 5349 C C . ALA B 1 129 ? 0.724 10.867 1.714 1 79.06 129 ALA B C 1
ATOM 5351 O O . ALA B 1 129 ? -0.231 11.555 1.338 1 79.06 129 ALA B O 1
ATOM 5352 N N . ALA B 1 130 ? 1.158 9.844 1.087 1 83.06 130 ALA B N 1
ATOM 5353 C CA . ALA B 1 130 ? 0.462 9.406 -0.118 1 83.06 130 ALA B CA 1
ATOM 5354 C C . ALA B 1 130 ? -0.968 8.977 0.2 1 83.06 130 ALA B C 1
ATOM 5356 O O . ALA B 1 130 ? -1.897 9.297 -0.546 1 83.06 130 ALA B O 1
ATOM 5357 N N . ASP B 1 131 ? -1.138 8.305 1.319 1 89.25 131 ASP B N 1
ATOM 5358 C CA . ASP B 1 131 ? -2.471 7.871 1.728 1 89.25 131 ASP B CA 1
ATOM 5359 C C . ASP B 1 131 ? -3.355 9.062 2.076 1 89.25 131 ASP B C 1
ATOM 5361 O O . ASP B 1 131 ? -4.543 9.078 1.755 1 89.25 131 ASP B O 1
ATOM 5365 N N . ALA B 1 132 ? -2.707 9.969 2.756 1 91 132 ALA B N 1
ATOM 5366 C CA . ALA B 1 132 ? -3.443 11.18 3.088 1 91 132 ALA B CA 1
ATOM 5367 C C . ALA B 1 132 ? -3.881 11.922 1.825 1 91 132 ALA B C 1
ATOM 5369 O O . ALA B 1 132 ? -5.023 12.375 1.728 1 91 132 ALA B O 1
ATOM 5370 N N . ALA B 1 133 ? -3.002 12 0.875 1 88 133 ALA B N 1
ATOM 5371 C CA . ALA B 1 133 ? -3.281 12.695 -0.377 1 88 133 ALA B CA 1
ATOM 5372 C C . ALA B 1 133 ? -4.355 11.969 -1.182 1 88 133 ALA B C 1
ATOM 5374 O O . ALA B 1 133 ? -5.094 12.594 -1.95 1 88 133 ALA B O 1
ATOM 5375 N N . ASP B 1 134 ? -4.414 10.719 -0.95 1 89.38 134 ASP B N 1
ATOM 5376 C CA . ASP B 1 134 ? -5.387 9.922 -1.693 1 89.38 134 ASP B CA 1
ATOM 5377 C C . ASP B 1 134 ? -6.754 9.945 -1.007 1 89.38 134 ASP B C 1
ATOM 5379 O O . ASP B 1 134 ? -7.738 9.453 -1.561 1 89.38 134 ASP B O 1
ATOM 5383 N N . GLY B 1 135 ? -6.789 10.484 0.23 1 91.94 135 GLY B N 1
ATOM 5384 C CA . GLY B 1 135 ? -8.133 10.688 0.748 1 91.94 135 GLY B CA 1
ATOM 5385 C C . GLY B 1 135 ? -8.234 10.453 2.244 1 91.94 135 GLY B C 1
ATOM 5386 O O . GLY B 1 135 ? -9.25 10.789 2.859 1 91.94 135 GLY B O 1
ATOM 5387 N N . LEU B 1 136 ? -7.223 9.977 2.898 1 94.88 136 LEU B N 1
ATOM 5388 C CA . LEU B 1 136 ? -7.328 9.609 4.309 1 94.88 136 LEU B CA 1
ATOM 5389 C C . LEU B 1 136 ? -6.883 10.766 5.199 1 94.88 136 LEU B C 1
ATOM 5391 O O . LEU B 1 136 ? -5.957 10.625 6 1 94.88 136 LEU B O 1
ATOM 5395 N N . ALA B 1 137 ? -7.57 11.844 5.102 1 96.75 137 ALA B N 1
ATOM 5396 C CA . ALA B 1 137 ? -7.32 13.031 5.91 1 96.75 137 ALA B CA 1
ATOM 5397 C C . ALA B 1 137 ? -8.602 13.828 6.125 1 96.75 137 ALA B C 1
ATOM 5399 O O . ALA B 1 137 ? -9.438 13.93 5.223 1 96.75 137 ALA B O 1
ATOM 5400 N N . GLY B 1 138 ? -8.773 14.336 7.262 1 97.38 138 GLY B N 1
ATOM 5401 C CA . GLY B 1 138 ? -9.93 15.141 7.617 1 97.38 138 GLY B CA 1
ATOM 5402 C C . GLY B 1 138 ? -9.648 16.125 8.742 1 97.38 138 GLY B C 1
ATOM 5403 O O . GLY B 1 138 ? -8.57 16.094 9.344 1 97.38 138 GLY B O 1
ATOM 5404 N N . ALA B 1 139 ? -10.633 16.969 8.938 1 98.12 139 ALA B N 1
ATOM 5405 C CA . ALA B 1 139 ? -10.508 17.969 10 1 98.12 139 ALA B CA 1
ATOM 5406 C C . ALA B 1 139 ? -10.953 17.406 11.344 1 98.12 139 ALA B C 1
ATOM 5408 O O . ALA B 1 139 ? -11.812 16.516 11.398 1 98.12 139 ALA B O 1
ATOM 5409 N N . LEU B 1 140 ? -10.305 17.797 12.328 1 98.44 140 LEU B N 1
ATOM 5410 C CA . LEU B 1 140 ? -10.672 17.547 13.719 1 98.44 140 LEU B CA 1
ATOM 5411 C C . LEU B 1 140 ? -10.867 18.859 14.477 1 98.44 140 LEU B C 1
ATOM 5413 O O . LEU B 1 140 ? -9.898 19.594 14.711 1 98.44 140 LEU B O 1
ATOM 5417 N N . VAL B 1 141 ? -12.086 19.141 14.82 1 98.12 141 VAL B N 1
ATOM 5418 C CA . VAL B 1 141 ? -12.398 20.375 15.523 1 98.12 141 VAL B CA 1
ATOM 5419 C C . VAL B 1 141 ? -12.766 20.078 16.969 1 98.12 141 VAL B C 1
ATOM 5421 O O . VAL B 1 141 ? -13.656 19.266 17.234 1 98.12 141 VAL B O 1
ATOM 5424 N N . VAL B 1 142 ? -12.055 20.688 17.844 1 97.69 142 VAL B N 1
ATOM 5425 C CA . VAL B 1 142 ? -12.359 20.609 19.266 1 97.69 142 VAL B CA 1
ATOM 5426 C C . VAL B 1 142 ? -12.938 21.938 19.75 1 97.69 142 VAL B C 1
ATOM 5428 O O . VAL B 1 142 ? -12.211 22.922 19.875 1 97.69 142 VAL B O 1
ATOM 5431 N N . ARG B 1 143 ? -14.133 21.922 20.109 1 94.56 143 ARG B N 1
ATOM 5432 C CA . ARG B 1 143 ? -14.844 23.156 20.453 1 94.56 143 ARG B CA 1
ATOM 5433 C C . ARG B 1 143 ? -14.883 23.344 21.969 1 94.56 143 ARG B C 1
ATOM 5435 O O . ARG B 1 143 ? -14.938 22.359 22.719 1 94.56 143 ARG B O 1
ATOM 5442 N N . GLN B 1 144 ? -14.891 24.562 22.297 1 91.81 144 GLN B N 1
ATOM 5443 C CA . GLN B 1 144 ? -15.109 24.938 23.688 1 91.81 144 GLN B CA 1
ATOM 5444 C C . GLN B 1 144 ? -16.547 25.422 23.906 1 91.81 144 GLN B C 1
ATOM 5446 O O . GLN B 1 144 ? -17.203 25.859 22.969 1 91.81 144 GLN B O 1
ATOM 5451 N N . SER B 1 145 ? -16.938 25.25 25.141 1 89.12 145 SER B N 1
ATOM 5452 C CA . SER B 1 145 ? -18.234 25.828 25.469 1 89.12 145 SER B CA 1
ATOM 5453 C C . SER B 1 145 ? -18.25 27.328 25.219 1 89.12 145 SER B C 1
ATOM 5455 O O . SER B 1 145 ? -17.234 28 25.391 1 89.12 145 SER B O 1
ATOM 5457 N N . PRO B 1 146 ? -19.391 27.766 24.812 1 86.19 146 PRO B N 1
ATOM 5458 C CA . PRO B 1 146 ? -19.469 29.203 24.516 1 86.19 146 PRO B CA 1
ATOM 5459 C C . PRO B 1 146 ? -18.984 30.062 25.688 1 86.19 146 PRO B C 1
ATOM 5461 O O . PRO B 1 146 ? -18.359 31.109 25.469 1 86.19 146 PRO B O 1
ATOM 5464 N N . ARG B 1 147 ? -19.219 29.672 26.859 1 87.75 147 ARG B N 1
ATOM 5465 C CA . ARG B 1 147 ? -18.844 30.438 28.047 1 87.75 147 ARG B CA 1
ATOM 5466 C C . ARG B 1 147 ? -17.328 30.469 28.219 1 87.75 147 ARG B C 1
ATOM 5468 O O . ARG B 1 147 ? -16.781 31.422 28.766 1 87.75 147 ARG B O 1
ATOM 5475 N N . GLN B 1 148 ? -16.734 29.547 27.656 1 88.31 148 GLN B N 1
ATOM 5476 C CA . GLN B 1 148 ? -15.297 29.422 27.875 1 88.31 148 GLN B CA 1
ATOM 5477 C C . GLN B 1 148 ? -14.523 29.859 26.625 1 88.31 148 GLN B C 1
ATOM 5479 O O . GLN B 1 148 ? -13.297 30 26.672 1 88.31 148 GLN B O 1
ATOM 5484 N N . ASP B 1 149 ? -15.219 30.141 25.594 1 89.94 149 ASP B N 1
ATOM 5485 C CA . ASP B 1 149 ? -14.555 30.531 24.344 1 89.94 149 ASP B CA 1
ATOM 5486 C C . ASP B 1 149 ? -14.172 32 24.359 1 89.94 149 ASP B C 1
ATOM 5488 O O . ASP B 1 149 ? -15.039 32.875 24.297 1 89.94 149 ASP B O 1
ATOM 5492 N N . PRO B 1 150 ? -12.883 32.25 24.328 1 88.94 150 PRO B N 1
ATOM 5493 C CA . PRO B 1 150 ? -12.453 33.656 24.359 1 88.94 150 PRO B CA 1
ATOM 5494 C C . PRO B 1 150 ? -12.867 34.438 23.109 1 88.94 150 PRO B C 1
ATOM 5496 O O . PRO B 1 150 ? -12.875 35.656 23.109 1 88.94 150 PRO B O 1
ATOM 5499 N N . LEU B 1 151 ? -13.227 33.75 22.078 1 90.88 151 LEU B N 1
ATOM 5500 C CA . LEU B 1 151 ? -13.562 34.406 20.812 1 90.88 151 LEU B CA 1
ATOM 5501 C C . LEU B 1 151 ? -15.078 34.531 20.656 1 90.88 151 LEU B C 1
ATOM 5503 O O . LEU B 1 151 ? -15.562 35 19.625 1 90.88 151 LEU B O 1
ATOM 5507 N N . ARG B 1 152 ? -15.75 34.188 21.656 1 91.25 152 ARG B N 1
ATOM 5508 C CA . ARG B 1 152 ? -17.203 34.062 21.547 1 91.25 152 ARG B CA 1
ATOM 5509 C C . ARG B 1 152 ? -17.844 35.344 21.062 1 91.25 152 ARG B C 1
ATOM 5511 O O . ARG B 1 152 ? -18.828 35.312 20.312 1 91.25 152 ARG B O 1
ATOM 5518 N N . LYS B 1 153 ? -17.328 36.438 21.375 1 93.06 153 LYS B N 1
ATOM 5519 C CA . LYS B 1 153 ? -17.938 37.719 21.047 1 93.06 153 LYS B CA 1
ATOM 5520 C C . LYS B 1 153 ? -17.734 38.062 19.578 1 93.06 153 LYS B C 1
ATOM 5522 O O . LYS B 1 153 ? -18.406 38.969 19.031 1 93.06 153 LYS B O 1
ATOM 5527 N N . LEU B 1 154 ? -16.875 37.375 18.984 1 94.88 154 LEU B N 1
ATOM 5528 C CA . LEU B 1 154 ? -16.484 37.75 17.625 1 94.88 154 LEU B CA 1
ATOM 5529 C C . LEU B 1 154 ? -17.359 37.062 16.594 1 94.88 154 LEU B C 1
ATOM 5531 O O . LEU B 1 154 ? -17.359 37.469 15.422 1 94.88 154 LEU B O 1
ATOM 5535 N N . TYR B 1 155 ? -18.141 36.094 16.984 1 95.81 155 TYR B N 1
ATOM 5536 C CA . TYR B 1 155 ? -18.938 35.375 16.016 1 95.81 155 TYR B CA 1
ATOM 5537 C C . TYR B 1 155 ? -20.328 35.094 16.562 1 95.81 155 TYR B C 1
ATOM 5539 O O . TYR B 1 155 ? -20.531 35.094 17.781 1 95.81 155 TYR B O 1
ATOM 5547 N N . ASP B 1 156 ? -21.219 34.75 15.562 1 95.38 156 ASP B N 1
ATOM 5548 C CA . ASP B 1 156 ? -22.594 34.344 15.898 1 95.38 156 ASP B CA 1
ATOM 5549 C C . ASP B 1 156 ? -22.781 32.844 15.648 1 95.38 156 ASP B C 1
ATOM 5551 O O . ASP B 1 156 ? -23.594 32.219 16.328 1 95.38 156 ASP B O 1
ATOM 5555 N N . THR B 1 157 ? -22.062 32.344 14.68 1 94.12 157 THR B N 1
ATOM 5556 C CA . THR B 1 157 ? -22.25 30.953 14.281 1 94.12 157 THR B CA 1
ATOM 5557 C C . THR B 1 157 ? -20.906 30.234 14.172 1 94.12 157 THR B C 1
ATOM 5559 O O . THR B 1 157 ? -19.984 30.734 13.516 1 94.12 157 THR B O 1
ATOM 5562 N N . ASP B 1 158 ? -20.75 29.125 14.859 1 94.25 158 ASP B N 1
ATOM 5563 C CA . ASP B 1 158 ? -19.656 28.172 14.742 1 94.25 158 ASP B CA 1
ATOM 5564 C C . ASP B 1 158 ? -20.172 26.766 14.43 1 94.25 158 ASP B C 1
ATOM 5566 O O . ASP B 1 158 ? -20.422 25.969 15.344 1 94.25 158 ASP B O 1
ATOM 5570 N N . ALA B 1 159 ? -20.312 26.516 13.086 1 91.81 159 ALA B N 1
ATOM 5571 C CA . ALA B 1 159 ? -20.953 25.281 12.641 1 91.81 159 ALA B CA 1
ATOM 5572 C C . ALA B 1 159 ? -20 24.422 11.805 1 91.81 159 ALA B C 1
ATOM 5574 O O . ALA B 1 159 ? -19.125 24.969 11.133 1 91.81 159 ALA B O 1
ATOM 5575 N N . SER B 1 160 ? -20.219 23.109 11.883 1 91.06 160 SER B N 1
ATOM 5576 C CA . SER B 1 160 ? -19.375 22.172 11.148 1 91.06 160 SER B CA 1
ATOM 5577 C C . SER B 1 160 ? -19.422 22.438 9.648 1 91.06 160 SER B C 1
ATOM 5579 O O . SER B 1 160 ? -18.453 22.188 8.93 1 91.06 160 SER B O 1
ATOM 5581 N N . GLU B 1 161 ? -20.453 23.031 9.211 1 94.06 161 GLU B N 1
ATOM 5582 C CA . GLU B 1 161 ? -20.672 23.281 7.785 1 94.06 161 GLU B CA 1
ATOM 5583 C C . GLU B 1 161 ? -19.734 24.375 7.273 1 94.06 161 GLU B C 1
ATOM 5585 O O . GLU B 1 161 ? -19.562 24.531 6.062 1 94.06 161 GLU B O 1
ATOM 5590 N N . HIS B 1 162 ? -19.141 25.047 8.172 1 97.38 162 HIS B N 1
ATOM 5591 C CA . HIS B 1 162 ? -18.25 26.125 7.758 1 97.38 162 HIS B CA 1
ATOM 5592 C C . HIS B 1 162 ? -16.781 25.734 7.957 1 97.38 162 HIS B C 1
ATOM 5594 O O . HIS B 1 162 ? -15.938 26.594 8.18 1 97.38 162 HIS B O 1
ATOM 5600 N N . THR B 1 163 ? -16.516 24.438 7.957 1 98 163 THR B N 1
ATOM 5601 C CA . THR B 1 163 ? -15.156 23.906 7.914 1 98 163 THR B CA 1
ATOM 5602 C C . THR B 1 163 ? -14.711 23.688 6.473 1 98 163 THR B C 1
ATOM 5604 O O . THR B 1 163 ? -15.406 23.016 5.699 1 98 163 THR B O 1
ATOM 5607 N N . ILE B 1 164 ? -13.578 24.281 6.137 1 98.56 164 ILE B N 1
ATOM 5608 C CA . ILE B 1 164 ? -13 24.172 4.805 1 98.56 164 ILE B CA 1
ATOM 5609 C C . ILE B 1 164 ? -11.766 23.281 4.844 1 98.56 164 ILE B C 1
ATOM 5611 O O . ILE B 1 164 ? -10.844 23.516 5.629 1 98.56 164 ILE B O 1
ATOM 5615 N N . TYR B 1 165 ? -11.742 22.266 4.098 1 98.31 165 TYR B N 1
ATOM 5616 C CA . TYR B 1 165 ? -10.57 21.406 3.916 1 98.31 165 TYR B CA 1
ATOM 5617 C C . TYR B 1 165 ? -10.094 21.438 2.471 1 98.31 165 TYR B C 1
ATOM 5619 O O . TYR B 1 165 ? -10.82 21.047 1.558 1 98.31 165 TYR B O 1
ATOM 5627 N N . VAL B 1 166 ? -8.867 21.922 2.281 1 98.19 166 VAL B N 1
ATOM 5628 C CA . VAL B 1 166 ? -8.297 22.047 0.946 1 98.19 166 VAL B CA 1
ATOM 5629 C C . VAL B 1 166 ? -7.277 20.938 0.72 1 98.19 166 VAL B C 1
ATOM 5631 O O . VAL B 1 166 ? -6.484 20.609 1.612 1 98.19 166 VAL B O 1
ATOM 5634 N N . SER B 1 167 ? -7.312 20.328 -0.411 1 96.25 167 SER B N 1
ATOM 5635 C CA . SER B 1 167 ? -6.34 19.297 -0.758 1 96.25 167 SER B CA 1
ATOM 5636 C C . SER B 1 167 ? -5.84 19.469 -2.188 1 96.25 167 SER B C 1
ATOM 5638 O O . SER B 1 167 ? -6.586 19.906 -3.064 1 96.25 167 SER B O 1
ATOM 5640 N N . GLU B 1 168 ? -4.57 19.219 -2.346 1 94.19 168 GLU B N 1
ATOM 5641 C CA . GLU B 1 168 ? -4 19.094 -3.684 1 94.19 168 GLU B CA 1
ATOM 5642 C C . GLU B 1 168 ? -4.398 17.766 -4.34 1 94.19 168 GLU B C 1
ATOM 5644 O O . GLU B 1 168 ? -4.238 16.703 -3.742 1 94.19 168 GLU B O 1
ATOM 5649 N N . TRP B 1 169 ? -4.867 17.828 -5.57 1 94.06 169 TRP B N 1
ATOM 5650 C CA . TRP B 1 169 ? -5.449 16.641 -6.195 1 94.06 169 TRP B CA 1
ATOM 5651 C C . TRP B 1 169 ? -4.746 16.328 -7.512 1 94.06 169 TRP B C 1
ATOM 5653 O O . TRP B 1 169 ? -4.797 17.125 -8.461 1 94.06 169 TRP B O 1
ATOM 5663 N N . GLY B 1 170 ? -4.062 15.219 -7.484 1 89 170 GLY B N 1
ATOM 5664 C CA . GLY B 1 170 ? -3.447 14.695 -8.695 1 89 170 GLY B CA 1
ATOM 5665 C C . GLY B 1 170 ? -4.152 13.461 -9.234 1 89 170 GLY B C 1
ATOM 5666 O O . GLY B 1 170 ? -4.672 12.656 -8.461 1 89 170 GLY B O 1
ATOM 5667 N N . HIS B 1 171 ? -4.059 13.289 -10.516 1 85.12 171 HIS B N 1
ATOM 5668 C CA . HIS B 1 171 ? -4.699 12.133 -11.133 1 85.12 171 HIS B CA 1
ATOM 5669 C C . HIS B 1 171 ? -3.811 10.898 -11.055 1 85.12 171 HIS B C 1
ATOM 5671 O O . HIS B 1 171 ? -4.289 9.773 -11.203 1 85.12 171 HIS B O 1
ATOM 5677 N N . SER B 1 172 ? -2.543 11.07 -10.891 1 77.19 172 SER B N 1
ATOM 5678 C CA . SER B 1 172 ? -1.658 9.953 -10.578 1 77.19 172 SER B CA 1
ATOM 5679 C C . SER B 1 172 ? -1.751 9.562 -9.109 1 77.19 172 SER B C 1
ATOM 5681 O O . SER B 1 172 ? -1.866 10.43 -8.234 1 77.19 172 SER B O 1
ATOM 5683 N N . MET B 1 173 ? -1.749 8.25 -8.93 1 69.12 173 MET B N 1
ATOM 5684 C CA . MET B 1 173 ? -2.135 7.797 -7.598 1 69.12 173 MET B CA 1
ATOM 5685 C C . MET B 1 173 ? -1.055 6.906 -6.992 1 69.12 173 MET B C 1
ATOM 5687 O O . MET B 1 173 ? -0.314 6.242 -7.719 1 69.12 173 MET B O 1
ATOM 5691 N N . GLY B 1 174 ? -1.032 6.969 -5.617 1 70.69 174 GLY B N 1
ATOM 5692 C CA . GLY B 1 174 ? -0.281 5.988 -4.848 1 70.69 174 GLY B CA 1
ATOM 5693 C C . GLY B 1 174 ? 1.176 6.367 -4.664 1 70.69 174 GLY B C 1
ATOM 5694 O O . GLY B 1 174 ? 1.648 7.348 -5.242 1 70.69 174 GLY B O 1
ATOM 5695 N N . PRO B 1 175 ? 1.854 5.602 -3.871 1 67.25 175 PRO B N 1
ATOM 5696 C CA . PRO B 1 175 ? 3.244 5.895 -3.512 1 67.25 175 PRO B CA 1
ATOM 5697 C C . PRO B 1 175 ? 4.207 5.727 -4.688 1 67.25 175 PRO B C 1
ATOM 5699 O O . PRO B 1 175 ? 5.254 6.375 -4.727 1 67.25 175 PRO B O 1
ATOM 5702 N N . LEU B 1 176 ? 3.852 4.941 -5.578 1 68.75 176 LEU B N 1
ATOM 5703 C CA . LEU B 1 176 ? 4.766 4.688 -6.688 1 68.75 176 LEU B CA 1
ATOM 5704 C C . LEU B 1 176 ? 4.793 5.871 -7.652 1 68.75 176 LEU B C 1
ATOM 5706 O O . LEU B 1 176 ? 5.789 6.086 -8.344 1 68.75 176 LEU B O 1
ATOM 5710 N N . ALA B 1 177 ? 3.756 6.57 -7.605 1 66.56 177 ALA B N 1
ATOM 5711 C CA . ALA B 1 177 ? 3.709 7.754 -8.461 1 66.56 177 ALA B CA 1
ATOM 5712 C C . ALA B 1 177 ? 4.758 8.781 -8.039 1 66.56 177 ALA B C 1
ATOM 5714 O O . ALA B 1 177 ? 5.285 9.516 -8.875 1 66.56 177 ALA B O 1
ATOM 5715 N N . GLY B 1 178 ? 5.129 8.711 -6.824 1 63.91 178 GLY B N 1
ATOM 5716 C CA . GLY B 1 178 ? 6.098 9.656 -6.285 1 63.91 178 GLY B CA 1
ATOM 5717 C C . GLY B 1 178 ? 7.523 9.344 -6.699 1 63.91 178 GLY B C 1
ATOM 5718 O O . GLY B 1 178 ? 8.43 10.156 -6.488 1 63.91 178 GLY B O 1
ATOM 5719 N N . MET B 1 179 ? 7.672 8.211 -7.309 1 65.81 179 MET B N 1
ATOM 5720 C CA . MET B 1 179 ? 9.023 7.789 -7.672 1 65.81 179 MET B CA 1
ATOM 5721 C C . MET B 1 179 ? 9.414 8.336 -9.039 1 65.81 179 MET B C 1
ATOM 5723 O O . MET B 1 179 ? 10.586 8.281 -9.422 1 65.81 179 MET B O 1
ATOM 5727 N N . MET B 1 180 ? 8.5 8.883 -9.703 1 69.25 180 MET B N 1
ATOM 5728 C CA . MET B 1 180 ? 8.789 9.414 -11.031 1 69.25 180 MET B CA 1
ATOM 5729 C C . MET B 1 180 ? 9.719 10.625 -10.945 1 69.25 180 MET B C 1
ATOM 5731 O O . MET B 1 180 ? 9.695 11.359 -9.961 1 69.25 180 MET B O 1
ATOM 5735 N N . SER B 1 181 ? 10.609 10.664 -11.914 1 67.31 181 SER B N 1
ATOM 5736 C CA . SER B 1 181 ? 11.547 11.789 -11.93 1 67.31 181 SER B CA 1
ATOM 5737 C C . SER B 1 181 ? 10.812 13.125 -11.969 1 67.31 181 SER B C 1
ATOM 5739 O O . SER B 1 181 ? 11.234 14.078 -11.312 1 67.31 181 SER B O 1
ATOM 5741 N N . ASN B 1 182 ? 9.812 13.086 -12.781 1 67.44 182 ASN B N 1
ATOM 5742 C CA . ASN B 1 182 ? 8.938 14.242 -12.766 1 67.44 182 ASN B CA 1
ATOM 5743 C C . ASN B 1 182 ? 7.668 13.977 -11.953 1 67.44 182 ASN B C 1
ATOM 5745 O O . ASN B 1 182 ? 6.77 13.273 -12.414 1 67.44 182 ASN B O 1
ATOM 5749 N N . VAL B 1 183 ? 7.836 14.492 -10.664 1 66.62 183 VAL B N 1
ATOM 5750 C CA . VAL B 1 183 ? 6.633 14.312 -9.859 1 66.62 183 VAL B CA 1
ATOM 5751 C C . VAL B 1 183 ? 5.418 14.852 -10.609 1 66.62 183 VAL B C 1
ATOM 5753 O O . VAL B 1 183 ? 5.426 15.992 -11.078 1 66.62 183 VAL B O 1
ATOM 5756 N N . PRO B 1 184 ? 4.496 14.016 -10.656 1 73.62 184 PRO B N 1
ATOM 5757 C CA . PRO B 1 184 ? 3.326 14.469 -11.422 1 73.62 184 PRO B CA 1
ATOM 5758 C C . PRO B 1 184 ? 2.686 15.719 -10.828 1 73.62 184 PRO B C 1
ATOM 5760 O O . PRO B 1 184 ? 2.625 15.867 -9.602 1 73.62 184 PRO B O 1
ATOM 5763 N N . LYS B 1 185 ? 2.338 16.609 -11.648 1 83.12 185 LYS B N 1
ATOM 5764 C CA . LYS B 1 185 ? 1.635 17.828 -11.258 1 83.12 185 LYS B CA 1
ATOM 5765 C C . LYS B 1 185 ? 0.212 17.516 -10.797 1 83.12 185 LYS B C 1
ATOM 5767 O O . LYS B 1 185 ? -0.405 16.562 -11.273 1 83.12 185 LYS B O 1
ATOM 5772 N N . ALA B 1 186 ? -0.171 18.281 -9.805 1 90.5 186 ALA B N 1
ATOM 5773 C CA . ALA B 1 186 ? -1.579 18.203 -9.43 1 90.5 186 ALA B CA 1
ATOM 5774 C C . ALA B 1 186 ? -2.465 18.891 -10.453 1 90.5 186 ALA B C 1
ATOM 5776 O O . ALA B 1 186 ? -2.084 19.922 -11.016 1 90.5 186 ALA B O 1
ATOM 5777 N N . GLU B 1 187 ? -3.594 18.422 -10.711 1 92.75 187 GLU B N 1
ATOM 5778 C CA . GLU B 1 187 ? -4.484 18.984 -11.727 1 92.75 187 GLU B CA 1
ATOM 5779 C C . GLU B 1 187 ? -5.422 20.016 -11.125 1 92.75 187 GLU B C 1
ATOM 5781 O O . GLU B 1 187 ? -5.879 20.938 -11.82 1 92.75 187 GLU B O 1
ATOM 5786 N N . SER B 1 188 ? -5.715 19.875 -9.828 1 95.19 188 SER B N 1
ATOM 5787 C CA . SER B 1 188 ? -6.633 20.828 -9.203 1 95.19 188 SER B CA 1
ATOM 5788 C C . SER B 1 188 ? -6.422 20.906 -7.699 1 95.19 188 SER B C 1
ATOM 5790 O O . SER B 1 188 ? -5.684 20.094 -7.133 1 95.19 188 SER B O 1
ATOM 5792 N N . LEU B 1 189 ? -6.973 21.938 -7.109 1 97.12 189 LEU B N 1
ATOM 5793 C CA . LEU B 1 189 ? -7.18 22.016 -5.664 1 97.12 189 LEU B CA 1
ATOM 5794 C C . LEU B 1 189 ? -8.641 21.781 -5.309 1 97.12 189 LEU B C 1
ATOM 5796 O O . LEU B 1 189 ? -9.531 22.469 -5.805 1 97.12 189 LEU B O 1
ATOM 5800 N N . LEU B 1 190 ? -8.859 20.797 -4.457 1 97.44 190 LEU B N 1
ATOM 5801 C CA . LEU B 1 190 ? -10.219 20.469 -4.039 1 97.44 190 LEU B CA 1
ATOM 5802 C C . LEU B 1 190 ? -10.578 21.234 -2.764 1 97.44 190 LEU B C 1
ATOM 5804 O O . LEU B 1 190 ? -9.742 21.391 -1.873 1 97.44 190 LEU B O 1
ATOM 5808 N N . ILE B 1 191 ? -11.75 21.688 -2.717 1 98.19 191 ILE B N 1
ATOM 5809 C CA . ILE B 1 191 ? -12.32 22.234 -1.495 1 98.19 191 ILE B CA 1
ATOM 5810 C C . ILE B 1 191 ? -13.438 21.328 -0.992 1 98.19 191 ILE B C 1
ATOM 5812 O O . ILE B 1 191 ? -14.484 21.188 -1.634 1 98.19 191 ILE B O 1
ATOM 5816 N N . ASN B 1 192 ? -13.188 20.734 0.14 1 97 192 ASN B N 1
ATOM 5817 C CA . ASN B 1 192 ? -14.078 19.734 0.721 1 97 192 ASN B CA 1
ATOM 5818 C C . ASN B 1 192 ? -14.422 18.641 -0.282 1 97 192 ASN B C 1
ATOM 5820 O O . ASN B 1 192 ? -15.586 18.281 -0.442 1 97 192 ASN B O 1
ATOM 5824 N N . GLY B 1 193 ? -13.414 18.219 -0.999 1 95.5 193 GLY B N 1
ATOM 5825 C CA . GLY B 1 193 ? -13.516 17.047 -1.856 1 95.5 193 GLY B CA 1
ATOM 5826 C C . GLY B 1 193 ? -14.094 17.359 -3.225 1 95.5 193 GLY B C 1
ATOM 5827 O O . GLY B 1 193 ? -14.289 16.453 -4.043 1 95.5 193 GLY B O 1
ATOM 5828 N N . LYS B 1 194 ? -14.352 18.625 -3.498 1 95.19 194 LYS B N 1
ATOM 5829 C CA . LYS B 1 194 ? -14.953 19 -4.773 1 95.19 194 LYS B CA 1
ATOM 5830 C C . LYS B 1 194 ? -14.133 20.062 -5.477 1 95.19 194 LYS B C 1
ATOM 5832 O O . LYS B 1 194 ? -13.547 20.938 -4.828 1 95.19 194 LYS B O 1
ATOM 5837 N N . GLY B 1 195 ? -14.078 19.969 -6.75 1 94 195 GLY B N 1
ATOM 5838 C CA . GLY B 1 195 ? -13.391 20.922 -7.613 1 94 195 GLY B CA 1
ATOM 5839 C C . GLY B 1 195 ? -13.703 20.719 -9.086 1 94 195 GLY B C 1
ATOM 5840 O O . GLY B 1 195 ? -14.523 19.875 -9.445 1 94 195 GLY B O 1
ATOM 5841 N N . LYS B 1 196 ? -13.078 21.672 -9.891 1 90.31 196 LYS B N 1
ATOM 5842 C CA . LYS B 1 196 ? -13.273 21.641 -11.344 1 90.31 196 LYS B CA 1
ATOM 5843 C C . LYS B 1 196 ? -11.938 21.703 -12.078 1 90.31 196 LYS B C 1
ATOM 5845 O O . LYS B 1 196 ? -10.961 22.234 -11.547 1 90.31 196 LYS B O 1
ATOM 5850 N N . THR B 1 197 ? -11.984 21.031 -13.18 1 89.81 197 THR B N 1
ATOM 5851 C CA . THR B 1 197 ? -10.898 21.203 -14.133 1 89.81 197 THR B CA 1
ATOM 5852 C C . THR B 1 197 ? -11.438 21.672 -15.484 1 89.81 197 THR B C 1
ATOM 5854 O O . THR B 1 197 ? -12.648 21.734 -15.688 1 89.81 197 THR B O 1
ATOM 5857 N N . VAL B 1 198 ? -10.477 22.047 -16.375 1 86.81 198 VAL B N 1
ATOM 5858 C CA . VAL B 1 198 ? -10.867 22.484 -17.719 1 86.81 198 VAL B CA 1
ATOM 5859 C C . VAL B 1 198 ? -11.594 21.359 -18.453 1 86.81 198 VAL B C 1
ATOM 5861 O O . VAL B 1 198 ? -12.508 21.609 -19.234 1 86.81 198 VAL B O 1
ATOM 5864 N N . GLU B 1 199 ? -11.227 20.172 -18.141 1 85.38 199 GLU B N 1
ATOM 5865 C CA . GLU B 1 199 ? -11.82 19.016 -18.797 1 85.38 199 GLU B CA 1
ATOM 5866 C C . GLU B 1 199 ? -13.172 18.672 -18.188 1 85.38 199 GLU B C 1
ATOM 5868 O O . GLU B 1 199 ? -14.016 18.047 -18.859 1 85.38 199 GLU B O 1
ATOM 5873 N N . ASN B 1 200 ? -13.383 19.031 -16.984 1 86.69 200 ASN B N 1
ATOM 5874 C CA . ASN B 1 200 ? -14.609 18.719 -16.25 1 86.69 200 ASN B CA 1
ATOM 5875 C C . ASN B 1 200 ? -15.203 19.969 -15.609 1 86.69 200 ASN B C 1
ATOM 5877 O O . ASN B 1 200 ? -15.32 20.047 -14.383 1 86.69 200 ASN B O 1
ATOM 5881 N N . ILE B 1 201 ? -15.766 20.797 -16.406 1 84.69 201 ILE B N 1
ATOM 5882 C CA . ILE B 1 201 ? -16.219 22.125 -15.977 1 84.69 201 ILE B CA 1
ATOM 5883 C C . ILE B 1 201 ? -17.531 22 -15.227 1 84.69 201 ILE B C 1
ATOM 5885 O O . ILE B 1 201 ? -17.906 22.875 -14.461 1 84.69 201 ILE B O 1
ATOM 5889 N N . ASP B 1 202 ? -18.188 20.844 -15.375 1 83.25 202 ASP B N 1
ATOM 5890 C CA . ASP B 1 202 ? -19.516 20.688 -14.797 1 83.25 202 ASP B CA 1
ATOM 5891 C C . ASP B 1 202 ? -19.453 19.953 -13.461 1 83.25 202 ASP B C 1
ATOM 5893 O O . ASP B 1 202 ? -20.484 19.672 -12.844 1 83.25 202 ASP B O 1
ATOM 5897 N N . ALA B 1 203 ? -18.297 19.656 -13.047 1 87.81 203 ALA B N 1
ATOM 5898 C CA . ALA B 1 203 ? -18.172 19 -11.75 1 87.81 203 ALA B CA 1
ATOM 5899 C C . ALA B 1 203 ? -18.75 19.859 -10.633 1 87.81 203 ALA B C 1
ATOM 5901 O O . ALA B 1 203 ? -18.625 21.094 -10.656 1 87.81 203 ALA B O 1
ATOM 5902 N N . PRO B 1 204 ? -19.344 19.219 -9.656 1 89.62 204 PRO B N 1
ATOM 5903 C CA . PRO B 1 204 ? -19.953 19.984 -8.578 1 89.62 204 PRO B CA 1
ATOM 5904 C C . PRO B 1 204 ? -18.922 20.719 -7.723 1 89.62 204 PRO B C 1
ATOM 5906 O O . PRO B 1 204 ? -17.781 20.281 -7.598 1 89.62 204 PRO B O 1
ATOM 5909 N N . LEU B 1 205 ? -19.438 21.844 -7.121 1 93.12 205 LEU B N 1
ATOM 5910 C CA . LEU B 1 205 ? -18.609 22.625 -6.219 1 93.12 205 LEU B CA 1
ATOM 5911 C C . LEU B 1 205 ? -19.172 22.625 -4.805 1 93.12 205 LEU B C 1
ATOM 5913 O O . LEU B 1 205 ? -20.391 22.453 -4.621 1 93.12 205 LEU B O 1
ATOM 5917 N N . THR B 1 206 ? -18.281 22.766 -3.885 1 95.25 206 THR B N 1
ATOM 5918 C CA . THR B 1 206 ? -18.719 22.969 -2.51 1 95.25 206 THR B CA 1
ATOM 5919 C C . THR B 1 206 ? -19.406 24.328 -2.355 1 95.25 206 THR B C 1
ATOM 5921 O O . THR B 1 206 ? -18.969 25.328 -2.945 1 95.25 206 THR B O 1
ATOM 5924 N N . LYS B 1 207 ? -20.438 24.344 -1.578 1 95.5 207 LYS B N 1
ATOM 5925 C CA . LYS B 1 207 ? -21.156 25.578 -1.273 1 95.5 207 LYS B CA 1
ATOM 5926 C C . LYS B 1 207 ? -21.234 25.797 0.233 1 95.5 207 LYS B C 1
ATOM 5928 O O . LYS B 1 207 ? -21.469 24.875 1 1 95.5 207 LYS B O 1
ATOM 5933 N N . PHE B 1 208 ? -20.906 26.984 0.594 1 97.38 208 PHE B N 1
ATOM 5934 C CA . PHE B 1 208 ? -21.062 27.422 1.976 1 97.38 208 PHE B CA 1
ATOM 5935 C C . PHE B 1 208 ? -22.188 28.453 2.09 1 97.38 208 PHE B C 1
ATOM 5937 O O . PHE B 1 208 ? -22.156 29.5 1.424 1 97.38 208 PHE B O 1
ATOM 5944 N N . SER B 1 209 ? -23.094 28.203 2.967 1 96.44 209 SER B N 1
ATOM 5945 C CA . SER B 1 209 ? -24.25 29.094 3.117 1 96.44 209 SER B CA 1
ATOM 5946 C C . SER B 1 209 ? -24.062 30.031 4.312 1 96.44 209 SER B C 1
ATOM 5948 O O . SER B 1 209 ? -23.609 29.609 5.375 1 96.44 209 SER B O 1
ATOM 5950 N N . VAL B 1 210 ? -24.422 31.328 4.07 1 96.44 210 VAL B N 1
ATOM 5951 C CA . VAL B 1 210 ? -24.391 32.312 5.145 1 96.44 210 VAL B CA 1
ATOM 5952 C C . VAL B 1 210 ? -25.641 33.188 5.082 1 96.44 210 VAL B C 1
ATOM 5954 O O . VAL B 1 210 ? -26.297 33.281 4.043 1 96.44 210 VAL B O 1
ATOM 5957 N N . GLU B 1 211 ? -25.953 33.781 6.219 1 93.75 211 GLU B N 1
ATOM 5958 C CA . GLU B 1 211 ? -27.047 34.719 6.324 1 93.75 211 GLU B CA 1
ATOM 5959 C C . GLU B 1 211 ? -26.547 36.156 6.508 1 93.75 211 GLU B C 1
ATOM 5961 O O . GLU B 1 211 ? -25.672 36.406 7.34 1 93.75 211 GLU B O 1
ATOM 5966 N N . TYR B 1 212 ? -27.156 37.062 5.754 1 91.56 212 TYR B N 1
ATOM 5967 C CA . TYR B 1 212 ? -26.766 38.469 5.852 1 91.56 212 TYR B CA 1
ATOM 5968 C C . TYR B 1 212 ? -26.844 38.938 7.293 1 91.56 212 TYR B C 1
ATOM 5970 O O . TYR B 1 212 ? -27.797 38.625 8.008 1 91.56 212 TYR B O 1
ATOM 5978 N N . GLY B 1 213 ? -25.844 39.656 7.781 1 90.44 213 GLY B N 1
ATOM 5979 C CA . GLY B 1 213 ? -25.844 40.312 9.086 1 90.44 213 GLY B CA 1
ATOM 5980 C C . GLY B 1 213 ? -25.234 39.438 10.172 1 90.44 213 GLY B C 1
ATOM 5981 O O . GLY B 1 213 ? -25.031 39.875 11.305 1 90.44 213 GLY B O 1
ATOM 5982 N N . LYS B 1 214 ? -24.891 38.281 9.836 1 94.38 214 LYS B N 1
ATOM 5983 C CA . LYS B 1 214 ? -24.328 37.375 10.828 1 94.38 214 LYS B CA 1
ATOM 5984 C C . LYS B 1 214 ? -22.812 37.219 10.656 1 94.38 214 LYS B C 1
ATOM 5986 O O . LYS B 1 214 ? -22.281 37.438 9.57 1 94.38 214 LYS B O 1
ATOM 5991 N N . ARG B 1 215 ? -22.203 36.938 11.781 1 96.25 215 ARG B N 1
ATOM 5992 C CA . ARG B 1 215 ? -20.766 36.656 11.797 1 96.25 215 ARG B CA 1
ATOM 5993 C C . ARG B 1 215 ? -20.5 35.156 11.961 1 96.25 215 ARG B C 1
ATOM 5995 O O . ARG B 1 215 ? -20.953 34.531 12.93 1 96.25 215 ARG B O 1
ATOM 6002 N N . TYR B 1 216 ? -19.719 34.594 10.977 1 97.56 216 TYR B N 1
ATOM 6003 C CA . TYR B 1 216 ? -19.469 33.156 10.945 1 97.56 216 TYR B CA 1
ATOM 6004 C C . TYR B 1 216 ? -18 32.844 11.242 1 97.56 216 TYR B C 1
ATOM 6006 O O . TYR B 1 216 ? -17.109 33.469 10.68 1 97.56 216 TYR B O 1
ATOM 6014 N N . ARG B 1 217 ? -17.766 31.969 12.148 1 97.62 217 ARG B N 1
ATOM 6015 C CA . ARG B 1 217 ? -16.422 31.406 12.289 1 97.62 217 ARG B CA 1
ATOM 6016 C C . ARG B 1 217 ? -16.156 30.328 11.242 1 97.62 217 ARG B C 1
ATOM 6018 O O . ARG B 1 217 ? -16.797 29.266 11.266 1 97.62 217 ARG B O 1
ATOM 6025 N N . PHE B 1 218 ? -15.266 30.594 10.344 1 98.56 218 PHE B N 1
ATOM 6026 C CA . PHE B 1 218 ? -14.805 29.609 9.367 1 98.56 218 PHE B CA 1
ATOM 6027 C C . PHE B 1 218 ? -13.492 28.984 9.812 1 98.56 218 PHE B C 1
ATOM 6029 O O . PHE B 1 218 ? -12.672 29.625 10.461 1 98.56 218 PHE B O 1
ATOM 6036 N N . ARG B 1 219 ? -13.398 27.734 9.547 1 98.44 219 ARG B N 1
ATOM 6037 C CA . ARG B 1 219 ? -12.188 26.969 9.836 1 98.44 219 ARG B CA 1
ATOM 6038 C C . ARG B 1 219 ? -11.57 26.422 8.555 1 98.44 219 ARG B C 1
ATOM 6040 O O . ARG B 1 219 ? -12.219 25.656 7.82 1 98.44 219 ARG B O 1
ATOM 6047 N N . LEU B 1 220 ? -10.336 26.828 8.297 1 98.69 220 LEU B N 1
ATOM 6048 C CA . LEU B 1 220 ? -9.625 26.453 7.074 1 98.69 220 LEU B CA 1
ATOM 6049 C C . LEU B 1 220 ? -8.438 25.547 7.383 1 98.69 220 LEU B C 1
ATOM 6051 O O . LEU B 1 220 ? -7.578 25.906 8.195 1 98.69 220 LEU B O 1
ATOM 6055 N N . ALA B 1 221 ? -8.453 24.359 6.848 1 98.38 221 ALA B N 1
ATOM 6056 C CA . ALA B 1 221 ? -7.344 23.422 6.945 1 98.38 221 ALA B CA 1
ATOM 6057 C C . ALA B 1 221 ? -6.797 23.078 5.562 1 98.38 221 ALA B C 1
ATOM 6059 O O . ALA B 1 221 ? -7.566 22.812 4.629 1 98.38 221 ALA B O 1
ATOM 6060 N N . TYR B 1 222 ? -5.461 23.109 5.465 1 97.69 222 TYR B N 1
ATOM 6061 C CA . TYR B 1 222 ? -4.832 22.734 4.199 1 97.69 222 TYR B CA 1
ATOM 6062 C C . TYR B 1 222 ? -4.086 21.406 4.328 1 97.69 222 TYR B C 1
ATOM 6064 O O . TYR B 1 222 ? -3.01 21.359 4.926 1 97.69 222 TYR B O 1
ATOM 6072 N N . GLY B 1 223 ? -4.57 20.359 3.658 1 95.44 223 GLY B N 1
ATOM 6073 C CA . GLY B 1 223 ? -4.012 19.016 3.768 1 95.44 223 GLY B CA 1
ATOM 6074 C C . GLY B 1 223 ? -2.865 18.766 2.807 1 95.44 223 GLY B C 1
ATOM 6075 O O . GLY B 1 223 ? -2.078 17.844 2.996 1 95.44 223 GLY B O 1
ATOM 6076 N N . GLY B 1 224 ? -2.809 19.562 1.784 1 92.38 224 GLY B N 1
ATOM 6077 C CA . GLY B 1 224 ? -1.723 19.422 0.828 1 92.38 224 GLY B CA 1
ATOM 6078 C C . GLY B 1 224 ? -1.937 18.281 -0.153 1 92.38 224 GLY B C 1
ATOM 6079 O O . GLY B 1 224 ? -3.074 17.984 -0.522 1 92.38 224 GLY B O 1
ATOM 6080 N N . GLY B 1 225 ? -0.799 17.766 -0.7 1 87.19 225 GLY B N 1
ATOM 6081 C CA . GLY B 1 225 ? -0.703 16.688 -1.673 1 87.19 225 GLY B CA 1
ATOM 6082 C C . GLY B 1 225 ? 0.729 16.328 -2.023 1 87.19 225 GLY B C 1
ATOM 6083 O O . GLY B 1 225 ? 1.633 16.469 -1.2 1 87.19 225 GLY B O 1
ATOM 6084 N N . SER B 1 226 ? 0.871 15.781 -3.156 1 76.88 226 SER B N 1
ATOM 6085 C CA . SER B 1 226 ? 2.184 15.266 -3.529 1 76.88 226 SER B CA 1
ATOM 6086 C C . SER B 1 226 ? 3.217 16.375 -3.609 1 76.88 226 SER B C 1
ATOM 6088 O O . SER B 1 226 ? 4.344 16.234 -3.127 1 76.88 226 SER B O 1
ATOM 6090 N N . LYS B 1 227 ? 2.902 17.516 -4.125 1 78.88 227 LYS B N 1
ATOM 6091 C CA . LYS B 1 227 ? 3.852 18.609 -4.25 1 78.88 227 LYS B CA 1
ATOM 6092 C C . LYS B 1 227 ? 3.789 19.531 -3.035 1 78.88 227 LYS B C 1
ATOM 6094 O O . LYS B 1 227 ? 4.777 20.188 -2.691 1 78.88 227 LYS B O 1
ATOM 6099 N N . SER B 1 228 ? 2.631 19.609 -2.463 1 86.69 228 SER B N 1
ATOM 6100 C CA . SER B 1 228 ? 2.402 20.422 -1.269 1 86.69 228 SER B CA 1
ATOM 6101 C C . SER B 1 228 ? 2.793 21.875 -1.501 1 86.69 228 SER B C 1
ATOM 6103 O O . SER B 1 228 ? 3.492 22.469 -0.681 1 86.69 228 SER B O 1
ATOM 6105 N N . CYS B 1 229 ? 2.309 22.453 -2.58 1 91 229 CYS B N 1
ATOM 6106 C CA . CYS B 1 229 ? 2.516 23.875 -2.855 1 91 229 CYS B CA 1
ATOM 6107 C C . CYS B 1 229 ? 1.788 24.75 -1.833 1 91 229 CYS B C 1
ATOM 6109 O O . CYS B 1 229 ? 0.671 24.422 -1.424 1 91 229 CYS B O 1
ATOM 6111 N N . PRO B 1 230 ? 2.461 25.844 -1.433 1 94.25 230 PRO B N 1
ATOM 6112 C CA . PRO B 1 230 ? 1.692 26.812 -0.648 1 94.25 230 PRO B CA 1
ATOM 6113 C C . PRO B 1 230 ? 0.487 27.359 -1.406 1 94.25 230 PRO B C 1
ATOM 6115 O O . PRO B 1 230 ? 0.54 27.516 -2.629 1 94.25 230 PRO B O 1
ATOM 6118 N N . ILE B 1 231 ? -0.524 27.688 -0.659 1 96.75 231 ILE B N 1
ATOM 6119 C CA . ILE B 1 231 ? -1.74 28.141 -1.321 1 96.75 231 ILE B CA 1
ATOM 6120 C C . ILE B 1 231 ? -2.146 29.516 -0.766 1 96.75 231 ILE B C 1
ATOM 6122 O O . ILE B 1 231 ? -1.792 29.859 0.363 1 96.75 231 ILE B O 1
ATOM 6126 N N . GLN B 1 232 ? -2.857 30.234 -1.594 1 96.81 232 GLN B N 1
ATOM 6127 C CA . GLN B 1 232 ? -3.5 31.469 -1.193 1 96.81 232 GLN B CA 1
ATOM 6128 C C . GLN B 1 232 ? -5.02 31.344 -1.237 1 96.81 232 GLN B C 1
ATOM 6130 O O . GLN B 1 232 ? -5.59 30.984 -2.27 1 96.81 232 GLN B O 1
ATOM 6135 N N . PHE B 1 233 ? -5.625 31.609 -0.133 1 98.12 233 PHE B N 1
ATOM 6136 C CA . PHE B 1 233 ? -7.074 31.547 0.009 1 98.12 233 PHE B CA 1
ATOM 6137 C C . PHE B 1 233 ? -7.676 32.938 0.08 1 98.12 233 PHE B C 1
ATOM 6139 O O . PHE B 1 233 ? -7.133 33.812 0.753 1 98.12 233 PHE B O 1
ATOM 6146 N N . SER B 1 234 ? -8.844 33.125 -0.611 1 97.88 234 SER B N 1
ATOM 6147 C CA . SER B 1 234 ? -9.562 34.406 -0.555 1 97.88 234 SER B CA 1
ATOM 6148 C C . SER B 1 234 ? -11.039 34.219 -0.879 1 97.88 234 SER B C 1
ATOM 6150 O O . SER B 1 234 ? -11.43 33.188 -1.433 1 97.88 234 SER B O 1
ATOM 6152 N N . ILE B 1 235 ? -11.82 35.125 -0.416 1 97.5 235 ILE B N 1
ATOM 6153 C CA . ILE B 1 235 ? -13.234 35.188 -0.755 1 97.5 235 ILE B CA 1
ATOM 6154 C C . ILE B 1 235 ? -13.531 36.531 -1.42 1 97.5 235 ILE B C 1
ATOM 6156 O O . ILE B 1 235 ? -13.227 37.594 -0.868 1 97.5 235 ILE B O 1
ATOM 6160 N N . GLU B 1 236 ? -14.156 36.438 -2.57 1 95.38 236 GLU B N 1
ATOM 6161 C CA . GLU B 1 236 ? -14.492 37.625 -3.355 1 95.38 236 GLU B CA 1
ATOM 6162 C C . GLU B 1 236 ? -15.242 38.656 -2.514 1 95.38 236 GLU B C 1
ATOM 6164 O O . GLU B 1 236 ? -16.25 38.312 -1.879 1 95.38 236 GLU B O 1
ATOM 6169 N N . LYS B 1 237 ? -14.68 39.875 -2.408 1 91.94 237 LYS B N 1
ATOM 6170 C CA . LYS B 1 237 ? -15.32 41.031 -1.818 1 91.94 237 LYS B CA 1
ATOM 6171 C C . LYS B 1 237 ? -15.484 40.875 -0.31 1 91.94 237 LYS B C 1
ATOM 6173 O O . LYS B 1 237 ? -16.375 41.469 0.289 1 91.94 237 LYS B O 1
ATOM 6178 N N . HIS B 1 238 ? -14.703 40.062 0.28 1 94.62 238 HIS B N 1
ATOM 6179 C CA . HIS B 1 238 ? -14.828 39.875 1.718 1 94.62 238 HIS B CA 1
ATOM 6180 C C . HIS B 1 238 ? -13.492 40.062 2.426 1 94.62 238 HIS B C 1
ATOM 6182 O O . HIS B 1 238 ? -12.445 39.688 1.892 1 94.62 238 HIS B O 1
ATOM 6188 N N . VAL B 1 239 ? -13.602 40.656 3.594 1 94.19 239 VAL B N 1
ATOM 6189 C CA . VAL B 1 239 ? -12.477 40.719 4.523 1 94.19 239 VAL B CA 1
ATOM 6190 C C . VAL B 1 239 ? -12.547 39.531 5.496 1 94.19 239 VAL B C 1
ATOM 6192 O O . VAL B 1 239 ? -13.625 39.188 5.961 1 94.19 239 VAL B O 1
ATOM 6195 N N . LEU B 1 240 ? -11.414 39 5.809 1 96.94 240 LEU B N 1
ATOM 6196 C CA . LEU B 1 240 ? -11.297 37.875 6.734 1 96.94 240 LEU B CA 1
ATOM 6197 C C . LEU B 1 240 ? -10.617 38.312 8.031 1 96.94 240 LEU B C 1
ATOM 6199 O O . LEU B 1 240 ? -9.469 38.75 8.008 1 96.94 240 LEU B O 1
ATOM 6203 N N . THR B 1 241 ? -11.273 38.156 9.094 1 96.75 241 THR B N 1
ATOM 6204 C CA . THR B 1 241 ? -10.656 38.469 10.383 1 96.75 241 THR B CA 1
ATOM 6205 C C . THR B 1 241 ? -9.984 37.219 10.961 1 96.75 241 THR B C 1
ATOM 6207 O O . THR B 1 241 ? -10.648 36.375 11.562 1 96.75 241 THR B O 1
ATOM 6210 N N . LEU B 1 242 ? -8.664 37.219 10.891 1 97.31 242 LEU B N 1
ATOM 6211 C CA . LEU B 1 242 ? -7.887 36.094 11.406 1 97.31 242 LEU B CA 1
ATOM 6212 C C . LEU B 1 242 ? -7.961 36.031 12.922 1 97.31 242 LEU B C 1
ATOM 6214 O O . LEU B 1 242 ? -7.75 37.062 13.602 1 97.31 242 LEU B O 1
ATOM 6218 N N . VAL B 1 243 ? -8.219 34.75 13.469 1 97.75 243 VAL B N 1
ATOM 6219 C CA . VAL B 1 243 ? -8.398 34.719 14.914 1 97.75 243 VAL B CA 1
ATOM 6220 C C . VAL B 1 243 ? -7.637 33.562 15.516 1 97.75 243 VAL B C 1
ATOM 6222 O O . VAL B 1 243 ? -7.434 33.5 16.734 1 97.75 243 VAL B O 1
ATOM 6225 N N . ALA B 1 244 ? -7.168 32.625 14.742 1 97.81 244 ALA B N 1
ATOM 6226 C CA . ALA B 1 244 ? -6.426 31.5 15.289 1 97.81 244 ALA B CA 1
ATOM 6227 C C . ALA B 1 244 ? -5.523 30.875 14.234 1 97.81 244 ALA B C 1
ATOM 6229 O O . ALA B 1 244 ? -5.832 30.906 13.039 1 97.81 244 ALA B O 1
ATOM 6230 N N . LEU B 1 245 ? -4.402 30.297 14.68 1 98.25 245 LEU B N 1
ATOM 6231 C CA . LEU B 1 245 ? -3.459 29.531 13.867 1 98.25 245 LEU B CA 1
ATOM 6232 C C . LEU B 1 245 ? -3.16 28.188 14.508 1 98.25 245 LEU B C 1
ATOM 6234 O O . LEU B 1 245 ? -2.748 28.125 15.664 1 98.25 245 LEU B O 1
ATOM 6238 N N . ASP B 1 246 ? -3.316 27.109 13.789 1 98.38 246 ASP B N 1
ATOM 6239 C CA . ASP B 1 246 ? -3.045 25.75 14.242 1 98.38 246 ASP B CA 1
ATOM 6240 C C . ASP B 1 246 ? -3.748 25.453 15.562 1 98.38 246 ASP B C 1
ATOM 6242 O O . ASP B 1 246 ? -3.158 24.859 16.469 1 98.38 246 ASP B O 1
ATOM 6246 N N . GLY B 1 247 ? -4.93 25.969 15.648 1 97.31 247 GLY B N 1
ATOM 6247 C CA . GLY B 1 247 ? -5.762 25.703 16.812 1 97.31 247 GLY B CA 1
ATOM 6248 C C . GLY B 1 247 ? -5.539 26.672 17.953 1 97.31 247 GLY B C 1
ATOM 6249 O O . GLY B 1 247 ? -6.254 26.641 18.953 1 97.31 247 GLY B O 1
ATOM 6250 N N . ASN B 1 248 ? -4.621 27.594 17.844 1 97.12 248 ASN B N 1
ATOM 6251 C CA . ASN B 1 248 ? -4.266 28.516 18.906 1 97.12 248 ASN B CA 1
ATOM 6252 C C . ASN B 1 248 ? -4.668 29.953 18.562 1 97.12 248 ASN B C 1
ATOM 6254 O O . ASN B 1 248 ? -4.449 30.406 17.453 1 97.12 248 ASN B O 1
ATOM 6258 N N . GLY B 1 249 ? -5.172 30.641 19.531 1 96.38 249 GLY B N 1
ATOM 6259 C CA . GLY B 1 249 ? -5.707 31.984 19.312 1 96.38 249 GLY B CA 1
ATOM 6260 C C . GLY B 1 249 ? -4.629 33.031 19.078 1 96.38 249 GLY B C 1
ATOM 6261 O O . GLY B 1 249 ? -3.549 32.938 19.672 1 96.38 249 GLY B O 1
ATOM 6262 N N . ILE B 1 250 ? -4.945 34.031 18.25 1 97.44 250 ILE B N 1
ATOM 6263 C CA . ILE B 1 250 ? -4.105 35.188 18.047 1 97.44 250 ILE B CA 1
ATOM 6264 C C . ILE B 1 250 ? -4.941 36.469 18.219 1 97.44 250 ILE B C 1
ATOM 6266 O O . ILE B 1 250 ? -6.172 36.406 18.266 1 97.44 250 ILE B O 1
ATOM 6270 N N . GLU B 1 251 ? -4.199 37.562 18.359 1 96.19 251 GLU B N 1
ATOM 6271 C CA . GLU B 1 251 ? -4.906 38.812 18.25 1 96.19 251 GLU B CA 1
ATOM 6272 C C . GLU B 1 251 ? -5.531 39 16.875 1 96.19 251 GLU B C 1
ATOM 6274 O O . GLU B 1 251 ? -4.871 38.75 15.859 1 96.19 251 GLU B O 1
ATOM 6279 N N . PRO B 1 252 ? -6.82 39.344 16.844 1 96.19 252 PRO B N 1
ATOM 6280 C CA . PRO B 1 252 ? -7.496 39.438 15.547 1 96.19 252 PRO B CA 1
ATOM 6281 C C . PRO B 1 252 ? -6.77 40.344 14.562 1 96.19 252 PRO B C 1
ATOM 6283 O O . PRO B 1 252 ? -6.262 41.406 14.945 1 96.19 252 PRO B O 1
ATOM 6286 N N . GLU B 1 253 ? -6.633 39.906 13.359 1 95.56 253 GLU B N 1
ATOM 6287 C CA . GLU B 1 253 ? -6.039 40.625 12.258 1 95.56 253 GLU B CA 1
ATOM 6288 C C . GLU B 1 253 ? -6.957 40.656 11.031 1 95.56 253 GLU B C 1
ATOM 6290 O O . GLU B 1 253 ? -7.48 39.594 10.641 1 95.56 253 GLU B O 1
ATOM 6295 N N . TYR B 1 254 ? -7.176 41.812 10.383 1 94.75 254 TYR B N 1
ATOM 6296 C CA . TYR B 1 254 ? -7.98 41.938 9.172 1 94.75 254 TYR B CA 1
ATOM 6297 C C . TYR B 1 254 ? -7.129 41.719 7.926 1 94.75 254 TYR B C 1
ATOM 6299 O O . TYR B 1 254 ? -6.133 42.438 7.727 1 94.75 254 TYR B O 1
ATOM 6307 N N . VAL B 1 255 ? -7.555 40.75 7.121 1 96 255 VAL B N 1
ATOM 6308 C CA . VAL B 1 255 ? -6.793 40.469 5.91 1 96 255 VAL B CA 1
ATOM 6309 C C . VAL B 1 255 ? -7.75 40.188 4.758 1 96 255 VAL B C 1
ATOM 6311 O O . VAL B 1 255 ? -8.93 39.906 4.98 1 96 255 VAL B O 1
ATOM 6314 N N . ASN B 1 256 ? -7.227 40.25 3.514 1 94.62 256 ASN B N 1
ATOM 6315 C CA . ASN B 1 256 ? -8.07 39.969 2.361 1 94.62 256 ASN B CA 1
ATOM 6316 C C . ASN B 1 256 ? -7.758 38.594 1.768 1 94.62 256 ASN B C 1
ATOM 6318 O O . ASN B 1 256 ? -8.523 38.062 0.957 1 94.62 256 ASN B O 1
ATOM 6322 N N . SER B 1 257 ? -6.605 38.094 2.195 1 96.06 257 SER B N 1
ATOM 6323 C CA . SER B 1 257 ? -6.238 36.75 1.762 1 96.06 257 SER B CA 1
ATOM 6324 C C . SER B 1 257 ? -5.289 36.094 2.758 1 96.06 257 SER B C 1
ATOM 6326 O O . SER B 1 257 ? -4.695 36.75 3.6 1 96.06 257 SER B O 1
ATOM 6328 N N . ILE B 1 258 ? -5.254 34.781 2.703 1 97.12 258 ILE B N 1
ATOM 6329 C CA . ILE B 1 258 ? -4.449 33.969 3.625 1 97.12 258 ILE B CA 1
ATOM 6330 C C . ILE B 1 258 ? -3.57 33 2.838 1 97.12 258 ILE B C 1
ATOM 6332 O O . ILE B 1 258 ? -4.07 32.219 2.047 1 97.12 258 ILE B O 1
ATOM 6336 N N . GLU B 1 259 ? -2.303 33.062 3.047 1 96.19 259 GLU B N 1
ATOM 6337 C CA . GLU B 1 259 ? -1.363 32.125 2.426 1 96.19 259 GLU B CA 1
ATOM 6338 C C . GLU B 1 259 ? -0.833 31.109 3.441 1 96.19 259 GLU B C 1
ATOM 6340 O O . GLU B 1 259 ? -0.304 31.5 4.488 1 96.19 259 GLU B O 1
ATOM 6345 N N . LEU B 1 260 ? -0.966 29.828 3.115 1 95.81 260 LEU B N 1
ATOM 6346 C CA . LEU B 1 260 ? -0.644 28.75 4.047 1 95.81 260 LEU B CA 1
ATOM 6347 C C . LEU B 1 260 ? 0.206 27.672 3.369 1 95.81 260 LEU B C 1
ATOM 6349 O O . LEU B 1 260 ? 0.148 27.516 2.148 1 95.81 260 LEU B O 1
ATOM 6353 N N . GLY B 1 261 ? 0.984 26.984 4.25 1 95.44 261 GLY B N 1
ATOM 6354 C CA . GLY B 1 261 ? 1.618 25.734 3.846 1 95.44 261 GLY B CA 1
ATOM 6355 C C . GLY B 1 261 ? 0.836 24.516 4.266 1 95.44 261 GLY B C 1
ATOM 6356 O O . GLY B 1 261 ? -0.086 24.594 5.078 1 95.44 261 GLY B O 1
ATOM 6357 N N . ARG B 1 262 ? 1.271 23.391 3.711 1 95.12 262 ARG B N 1
ATOM 6358 C CA . ARG B 1 262 ? 0.621 22.109 4.004 1 95.12 262 ARG B CA 1
ATOM 6359 C C . ARG B 1 262 ? 0.58 21.859 5.508 1 95.12 262 ARG B C 1
ATOM 6361 O O . ARG B 1 262 ? 1.568 22.078 6.207 1 95.12 262 ARG B O 1
ATOM 6368 N N . GLY B 1 263 ? -0.583 21.359 5.945 1 96.5 263 GLY B N 1
ATOM 6369 C CA . GLY B 1 263 ? -0.716 20.938 7.332 1 96.5 263 GLY B CA 1
ATOM 6370 C C . GLY B 1 263 ? -1.149 22.062 8.258 1 96.5 263 GLY B C 1
ATOM 6371 O O . GLY B 1 263 ? -1.507 21.828 9.406 1 96.5 263 GLY B O 1
ATOM 6372 N N . GLU B 1 264 ? -1.154 23.297 7.789 1 97.88 264 GLU B N 1
ATOM 6373 C CA . GLU B 1 264 ? -1.525 24.438 8.617 1 97.88 264 GLU B CA 1
ATOM 6374 C C . GLU B 1 264 ? -3.037 24.641 8.633 1 97.88 264 GLU B C 1
ATOM 6376 O O . GLU B 1 264 ? -3.736 24.203 7.715 1 97.88 264 GLU B O 1
ATOM 6381 N N . ARG B 1 265 ? -3.488 25.203 9.688 1 98.62 265 ARG B N 1
ATOM 6382 C CA . ARG B 1 265 ? -4.898 25.547 9.875 1 98.62 265 ARG B CA 1
ATOM 6383 C C . ARG B 1 265 ? -5.062 26.984 10.328 1 98.62 265 ARG B C 1
ATOM 6385 O O . ARG B 1 265 ? -4.223 27.516 11.07 1 98.62 265 ARG B O 1
ATOM 6392 N N . VAL B 1 266 ? -6.195 27.562 9.883 1 98.38 266 VAL B N 1
ATOM 6393 C CA . VAL B 1 266 ? -6.508 28.938 10.234 1 98.38 266 VAL B CA 1
ATOM 6394 C C . VAL B 1 266 ? -8.008 29.094 10.477 1 98.38 266 VAL B C 1
ATOM 6396 O O . VAL B 1 266 ? -8.82 28.516 9.742 1 98.38 266 VAL B O 1
ATOM 6399 N N . ASP B 1 267 ? -8.312 29.812 11.539 1 98.38 267 ASP B N 1
ATOM 6400 C CA . ASP B 1 267 ? -9.695 30.25 11.727 1 98.38 267 ASP B CA 1
ATOM 6401 C C . ASP B 1 267 ? -9.844 31.734 11.391 1 98.38 267 ASP B C 1
ATOM 6403 O O . ASP B 1 267 ? -8.977 32.531 11.719 1 98.38 267 ASP B O 1
ATOM 6407 N N . PHE B 1 268 ? -10.961 32.031 10.773 1 98.38 268 PHE B N 1
ATOM 6408 C CA . PHE B 1 268 ? -11.281 33.438 10.516 1 98.38 268 PHE B CA 1
ATOM 6409 C C . PHE B 1 268 ? -12.773 33.688 10.688 1 98.38 268 PHE B C 1
ATOM 6411 O O . PHE B 1 268 ? -13.586 32.75 10.586 1 98.38 268 PHE B O 1
ATOM 6418 N N . ILE B 1 269 ? -13.078 34.906 10.992 1 97.94 269 ILE B N 1
ATOM 6419 C CA . ILE B 1 269 ? -14.461 35.344 11.102 1 97.94 269 ILE B CA 1
ATOM 6420 C C . ILE B 1 269 ? -14.883 36.062 9.82 1 97.94 269 ILE B C 1
ATOM 6422 O O . ILE B 1 269 ? -14.164 36.938 9.328 1 97.94 269 ILE B O 1
ATOM 6426 N N . LEU B 1 270 ? -15.93 35.625 9.281 1 97.19 270 LEU B N 1
ATOM 6427 C CA . LEU B 1 270 ? -16.547 36.281 8.125 1 97.19 270 LEU B CA 1
ATOM 6428 C C . LEU B 1 270 ? -17.797 37.031 8.531 1 97.19 270 LEU B C 1
ATOM 6430 O O . LEU B 1 270 ? -18.75 36.438 9.039 1 97.19 270 LEU B O 1
ATOM 6434 N N . GLU B 1 271 ? -17.766 38.281 8.32 1 94.69 271 GLU B N 1
ATOM 6435 C CA . GLU B 1 271 ? -18.984 39.094 8.492 1 94.69 271 GLU B CA 1
ATOM 6436 C C . GLU B 1 271 ? -19.797 39.125 7.203 1 94.69 271 GLU B C 1
ATOM 6438 O O . GLU B 1 271 ? -19.375 39.719 6.215 1 94.69 271 GLU B O 1
ATOM 6443 N N . ALA B 1 272 ? -20.906 38.531 7.277 1 93.62 272 ALA B N 1
ATOM 6444 C CA . ALA B 1 272 ? -21.75 38.469 6.094 1 93.62 272 ALA B CA 1
ATOM 6445 C C . ALA B 1 272 ? -22.516 39.781 5.895 1 93.62 272 ALA B C 1
ATOM 6447 O O . ALA B 1 272 ? -23.688 39.875 6.25 1 93.62 272 ALA B O 1
ATOM 6448 N N . LYS B 1 273 ? -21.906 40.656 5.203 1 90.06 273 LYS B N 1
ATOM 6449 C CA . LYS B 1 273 ? -22.5 41.969 5.039 1 90.06 273 LYS B CA 1
ATOM 6450 C C . LYS B 1 273 ? -22.516 42.406 3.57 1 90.06 273 LYS B C 1
ATOM 6452 O O . LYS B 1 273 ? -22.484 43.594 3.26 1 90.06 273 LYS B O 1
ATOM 6457 N N . ARG B 1 274 ? -22.438 41.406 2.744 1 90.19 274 ARG B N 1
ATOM 6458 C CA . ARG B 1 274 ? -22.516 41.719 1.317 1 90.19 274 ARG B CA 1
ATOM 6459 C C . ARG B 1 274 ? -23.922 41.469 0.786 1 90.19 274 ARG B C 1
ATOM 6461 O O . ARG B 1 274 ? -24.719 40.75 1.403 1 90.19 274 ARG B O 1
ATOM 6468 N N . ALA B 1 275 ? -24.125 42.094 -0.443 1 87.06 275 ALA B N 1
ATOM 6469 C CA . ALA B 1 275 ? -25.406 41.875 -1.09 1 87.06 275 ALA B CA 1
ATOM 6470 C C . ALA B 1 275 ? -25.656 40.375 -1.342 1 87.06 275 ALA B C 1
ATOM 6472 O O . ALA B 1 275 ? -24.734 39.625 -1.69 1 87.06 275 ALA B O 1
ATOM 6473 N N . PRO B 1 276 ? -26.938 40.031 -1.072 1 88.12 276 PRO B N 1
ATOM 6474 C CA . PRO B 1 276 ? -27.25 38.625 -1.328 1 88.12 276 PRO B CA 1
ATOM 6475 C C . PRO B 1 276 ? -26.828 38.188 -2.725 1 88.12 276 PRO B C 1
ATOM 6477 O O . PRO B 1 276 ? -27.031 38.906 -3.699 1 88.12 276 PRO B O 1
ATOM 6480 N N . GLY B 1 277 ? -26.203 37.094 -2.867 1 90.75 277 GLY B N 1
ATOM 6481 C CA . GLY B 1 277 ? -25.656 36.531 -4.098 1 90.75 277 GLY B CA 1
ATOM 6482 C C . GLY B 1 277 ? -24.672 35.406 -3.863 1 90.75 277 GLY B C 1
ATOM 6483 O O . GLY B 1 277 ? -24.703 34.75 -2.828 1 90.75 277 GLY B O 1
ATOM 6484 N N . VAL B 1 278 ? -24.031 35.094 -4.891 1 94.62 278 VAL B N 1
ATOM 6485 C CA . VAL B 1 278 ? -23 34.062 -4.832 1 94.62 278 VAL B CA 1
ATOM 6486 C C . VAL B 1 278 ? -21.625 34.688 -5.047 1 94.62 278 VAL B C 1
ATOM 6488 O O . VAL B 1 278 ? -21.422 35.406 -6.012 1 94.62 278 VAL B O 1
ATOM 6491 N N . TYR B 1 279 ? -20.766 34.438 -4.074 1 96.31 279 TYR B N 1
ATOM 6492 C CA . TYR B 1 279 ? -19.406 34.938 -4.145 1 96.31 279 TYR B CA 1
ATOM 6493 C C . TYR B 1 279 ? -18.406 33.812 -4.277 1 96.31 279 TYR B C 1
ATOM 6495 O O . TYR B 1 279 ? -18.578 32.75 -3.66 1 96.31 279 TYR B O 1
ATOM 6503 N N . LYS B 1 280 ? -17.422 34.094 -4.969 1 97.12 280 LYS B N 1
ATOM 6504 C CA . LYS B 1 280 ? -16.422 33.062 -5.262 1 97.12 280 LYS B CA 1
ATOM 6505 C C . LYS B 1 280 ? -15.422 32.938 -4.121 1 97.12 280 LYS B C 1
ATOM 6507 O O . LYS B 1 280 ? -14.883 33.938 -3.645 1 97.12 280 LYS B O 1
ATOM 6512 N N . MET B 1 281 ? -15.227 31.766 -3.613 1 98 281 MET B N 1
ATOM 6513 C CA . MET B 1 281 ? -14.078 31.391 -2.783 1 98 281 MET B CA 1
ATOM 6514 C C . MET B 1 281 ? -12.969 30.781 -3.631 1 98 281 MET B C 1
ATOM 6516 O O . MET B 1 281 ? -13.211 29.828 -4.383 1 98 281 MET B O 1
ATOM 6520 N N . SER B 1 282 ? -11.773 31.312 -3.473 1 97.88 282 SER B N 1
ATOM 6521 C CA . SER B 1 282 ? -10.695 30.891 -4.352 1 97.88 282 SER B CA 1
ATOM 6522 C C . SER B 1 282 ? -9.492 30.391 -3.551 1 97.88 282 SER B C 1
ATOM 6524 O O . SER B 1 282 ? -9.164 30.953 -2.504 1 97.88 282 SER B O 1
ATOM 6526 N N . VAL B 1 283 ? -8.938 29.328 -3.992 1 98.19 283 VAL B N 1
ATOM 6527 C CA . VAL B 1 283 ? -7.637 28.844 -3.531 1 98.19 283 VAL B CA 1
ATOM 6528 C C . VAL B 1 283 ? -6.684 28.703 -4.715 1 98.19 283 VAL B C 1
ATOM 6530 O O . VAL B 1 283 ? -7.008 28.047 -5.711 1 98.19 283 VAL B O 1
ATOM 6533 N N . VAL B 1 284 ? -5.496 29.328 -4.609 1 97.5 284 VAL B N 1
ATOM 6534 C CA . VAL B 1 284 ? -4.531 29.328 -5.703 1 97.5 284 VAL B CA 1
ATOM 6535 C C . VAL B 1 284 ? -3.148 28.953 -5.172 1 97.5 284 VAL B C 1
ATOM 6537 O O . VAL B 1 284 ? -2.697 29.5 -4.16 1 97.5 284 VAL B O 1
ATOM 6540 N N . ALA B 1 285 ? -2.531 28.031 -5.855 1 96.19 285 ALA B N 1
ATOM 6541 C CA . ALA B 1 285 ? -1.169 27.672 -5.48 1 96.19 285 ALA B CA 1
ATOM 6542 C C . ALA B 1 285 ? -0.182 28.766 -5.852 1 96.19 285 ALA B C 1
ATOM 6544 O O . ALA B 1 285 ? -0.417 29.531 -6.801 1 96.19 285 ALA B O 1
ATOM 6545 N N . HIS B 1 286 ? 0.822 28.828 -5.055 1 92.06 286 HIS B N 1
ATOM 6546 C CA . HIS B 1 286 ? 1.879 29.766 -5.41 1 92.06 286 HIS B CA 1
ATOM 6547 C C . HIS B 1 286 ? 2.445 29.469 -6.793 1 92.06 286 HIS B C 1
ATOM 6549 O O . HIS B 1 286 ? 2.824 28.328 -7.078 1 92.06 286 HIS B O 1
ATOM 6555 N N . PRO B 1 287 ? 2.623 30.422 -7.645 1 89.19 287 PRO B N 1
ATOM 6556 C CA . PRO B 1 287 ? 2.998 30.188 -9.039 1 89.19 287 PRO B CA 1
ATOM 6557 C C . PRO B 1 287 ? 4.402 29.609 -9.188 1 89.19 287 PRO B C 1
ATOM 6559 O O . PRO B 1 287 ? 4.68 28.891 -10.141 1 89.19 287 PRO B O 1
ATOM 6562 N N . ASP B 1 288 ? 5.258 29.938 -8.273 1 84.31 288 ASP B N 1
ATOM 6563 C CA . ASP B 1 288 ? 6.617 29.406 -8.336 1 84.31 288 ASP B CA 1
ATOM 6564 C C . ASP B 1 288 ? 6.641 27.906 -8.07 1 84.31 288 ASP B C 1
ATOM 6566 O O . ASP B 1 288 ? 7.57 27.219 -8.484 1 84.31 288 ASP B O 1
ATOM 6570 N N . CYS B 1 289 ? 5.715 27.531 -7.348 1 88.44 289 CYS B N 1
ATOM 6571 C CA . CYS B 1 289 ? 5.605 26.109 -7.07 1 88.44 289 CYS B CA 1
ATOM 6572 C C . CYS B 1 289 ? 4.918 25.375 -8.219 1 88.44 289 CYS B C 1
ATOM 6574 O O . CYS B 1 289 ? 5.453 24.406 -8.75 1 88.44 289 CYS B O 1
ATOM 6576 N N . GLN B 1 290 ? 3.793 25.781 -8.57 1 90 290 GLN B N 1
ATOM 6577 C CA . GLN B 1 290 ? 3.07 25.266 -9.727 1 90 290 GLN B CA 1
ATOM 6578 C C . GLN B 1 290 ? 2.113 26.312 -10.297 1 90 290 GLN B C 1
ATOM 6580 O O . GLN B 1 290 ? 1.213 26.781 -9.594 1 90 290 GLN B O 1
ATOM 6585 N N . ASP B 1 291 ? 2.283 26.453 -11.594 1 89.19 291 ASP B N 1
ATOM 6586 C CA . ASP B 1 291 ? 1.437 27.438 -12.242 1 89.19 291 ASP B CA 1
ATOM 6587 C C . ASP B 1 291 ? 0.054 26.875 -12.547 1 89.19 291 ASP B C 1
ATOM 6589 O O . ASP B 1 291 ? -0.083 25.672 -12.82 1 89.19 291 ASP B O 1
ATOM 6593 N N . ASN B 1 292 ? -0.963 27.688 -12.398 1 87.5 292 ASN B N 1
ATOM 6594 C CA . ASN B 1 292 ? -2.332 27.422 -12.836 1 87.5 292 ASN B CA 1
ATOM 6595 C C . ASN B 1 292 ? -2.977 26.312 -12.008 1 87.5 292 ASN B C 1
ATOM 6597 O O . ASN B 1 292 ? -3.771 25.531 -12.531 1 87.5 292 ASN B O 1
ATOM 6601 N N . LEU B 1 293 ? -2.482 26.125 -10.844 1 94.12 293 LEU B N 1
ATOM 6602 C CA . LEU B 1 293 ? -3.148 25.219 -9.914 1 94.12 293 LEU B CA 1
ATOM 6603 C C . LEU B 1 293 ? -4.121 25.984 -9.023 1 94.12 293 LEU B C 1
ATOM 6605 O O . LEU B 1 293 ? -3.707 26.812 -8.203 1 94.12 293 LEU B O 1
ATOM 6609 N N . LYS B 1 294 ? -5.406 25.688 -9.203 1 96.12 294 LYS B N 1
ATOM 6610 C CA . LYS B 1 294 ? -6.414 26.484 -8.516 1 96.12 294 LYS B CA 1
ATOM 6611 C C . LYS B 1 294 ? -7.605 25.625 -8.102 1 96.12 294 LYS B C 1
ATOM 6613 O O . LYS B 1 294 ? -7.773 24.5 -8.594 1 96.12 294 LYS B O 1
ATOM 6618 N N . GLY B 1 295 ? -8.352 26.062 -7.16 1 97.38 295 GLY B N 1
ATOM 6619 C CA . GLY B 1 295 ? -9.625 25.531 -6.703 1 97.38 295 GLY B CA 1
ATOM 6620 C C . GLY B 1 295 ? -10.633 26.609 -6.367 1 97.38 295 GLY B C 1
ATOM 6621 O O . GLY B 1 295 ? -10.25 27.75 -6.047 1 97.38 295 GLY B O 1
ATOM 6622 N N . VAL B 1 296 ? -11.93 26.234 -6.516 1 97.25 296 VAL B N 1
ATOM 6623 C CA . VAL B 1 296 ? -12.961 27.234 -6.27 1 97.25 296 VAL B CA 1
ATOM 6624 C C . VAL B 1 296 ? -14.117 26.594 -5.496 1 97.25 296 VAL B C 1
ATOM 6626 O O . VAL B 1 296 ? -14.352 25.391 -5.594 1 97.25 296 VAL B O 1
ATOM 6629 N N . ALA B 1 297 ? -14.703 27.328 -4.695 1 97.94 297 ALA B N 1
ATOM 6630 C CA . ALA B 1 297 ? -15.977 27.062 -4.031 1 97.94 297 ALA B CA 1
ATOM 6631 C C . ALA B 1 297 ? -16.875 28.281 -4.055 1 97.94 297 ALA B C 1
ATOM 6633 O O . ALA B 1 297 ? -16.531 29.312 -4.637 1 97.94 297 ALA B O 1
ATOM 6634 N N . GLU B 1 298 ? -18.156 28.125 -3.566 1 97.31 298 GLU B N 1
ATOM 6635 C CA . GLU B 1 298 ? -19.109 29.219 -3.602 1 97.31 298 GLU B CA 1
ATOM 6636 C C . GLU B 1 298 ? -19.594 29.578 -2.199 1 97.31 298 GLU B C 1
ATOM 6638 O O . GLU B 1 298 ? -19.922 28.688 -1.404 1 97.31 298 GLU B O 1
ATOM 6643 N N . LEU B 1 299 ? -19.5 30.812 -1.899 1 97.62 299 LEU B N 1
ATOM 6644 C CA . LEU B 1 299 ? -20.188 31.375 -0.742 1 97.62 299 LEU B CA 1
ATOM 6645 C C . LEU B 1 299 ? -21.562 31.906 -1.133 1 97.62 299 LEU B C 1
ATOM 6647 O O . LEU B 1 299 ? -21.656 32.875 -1.908 1 97.62 299 LEU B O 1
ATOM 6651 N N . VAL B 1 300 ? -22.578 31.328 -0.559 1 96.5 300 VAL B N 1
ATOM 6652 C CA . VAL B 1 300 ? -23.953 31.625 -0.976 1 96.5 300 VAL B CA 1
ATOM 6653 C C . VAL B 1 300 ? -24.688 32.375 0.147 1 96.5 300 VAL B C 1
ATOM 6655 O O . VAL B 1 300 ? -24.812 31.828 1.254 1 96.5 300 VAL B O 1
ATOM 6658 N N . TYR B 1 301 ? -25.094 33.562 -0.123 1 93.88 301 TYR B N 1
ATOM 6659 C CA . TYR B 1 301 ? -25.938 34.281 0.809 1 93.88 301 TYR B CA 1
ATOM 6660 C C . TYR B 1 301 ? -27.391 33.844 0.688 1 93.88 301 TYR B C 1
ATOM 6662 O O . TYR B 1 301 ? -27.969 33.906 -0.399 1 93.88 301 TYR B O 1
ATOM 6670 N N . THR B 1 302 ? -27.922 33.25 1.72 1 86.19 302 THR B N 1
ATOM 6671 C CA . THR B 1 302 ? -29.297 32.781 1.693 1 86.19 302 THR B CA 1
ATOM 6672 C C . THR B 1 302 ? -30.266 33.938 1.855 1 86.19 302 THR B C 1
ATOM 6674 O O . THR B 1 302 ? -29.984 34.906 2.58 1 86.19 302 THR B O 1
ATOM 6677 N N . ASN B 1 303 ? -31.156 34.219 0.612 1 65.75 303 ASN B N 1
ATOM 6678 C CA . ASN B 1 303 ? -32.125 35.312 0.532 1 65.75 303 ASN B CA 1
ATOM 6679 C C . ASN B 1 303 ? -33.188 35.219 1.626 1 65.75 303 ASN B C 1
ATOM 6681 O O . ASN B 1 303 ? -33.938 34.25 1.659 1 65.75 303 ASN B O 1
ATOM 6685 N N . LYS B 1 304 ? -33.094 35.406 2.734 1 54.22 304 LYS B N 1
ATOM 6686 C CA . LYS B 1 304 ? -34.375 35.625 3.416 1 54.22 304 LYS B CA 1
ATOM 6687 C C . LYS B 1 304 ? -35.125 36.781 2.811 1 54.22 304 LYS B C 1
ATOM 6689 O O . LYS B 1 304 ? -34.5 37.688 2.209 1 54.22 304 LYS B O 1
ATOM 6694 N N . ASP B 1 305 ? -36.469 36.75 2.785 1 47.41 305 ASP B N 1
ATOM 6695 C CA . ASP B 1 305 ? -37.469 37.625 2.223 1 47.41 305 ASP B CA 1
ATOM 6696 C C . ASP B 1 305 ? -37 39.062 2.211 1 47.41 305 ASP B C 1
ATOM 6698 O O . ASP B 1 305 ? -37.75 40 1.845 1 47.41 305 ASP B O 1
ATOM 6702 N N . LYS B 1 306 ? -36.469 39.625 3.221 1 49.91 306 LYS B N 1
ATOM 6703 C CA . LYS B 1 306 ? -36.625 41.094 3.404 1 49.91 306 LYS B CA 1
ATOM 6704 C C . LYS B 1 306 ? -35.812 41.875 2.393 1 49.91 306 LYS B C 1
ATOM 6706 O O . LYS B 1 306 ? -34.625 41.594 2.227 1 49.91 306 LYS B O 1
ATOM 6711 N N . ALA B 1 307 ? -36.375 42.375 1.304 1 44.28 307 ALA B N 1
ATOM 6712 C CA . ALA B 1 307 ? -36.031 43.469 0.414 1 44.28 307 ALA B CA 1
ATOM 6713 C C . ALA B 1 307 ? -35.125 44.469 1.125 1 44.28 307 ALA B C 1
ATOM 6715 O O . ALA B 1 307 ? -35.562 45.562 1.513 1 44.28 307 ALA B O 1
ATOM 6716 N N . VAL B 1 308 ? -34.5 44.156 2.23 1 45.28 308 VAL B N 1
ATOM 6717 C CA . VAL B 1 308 ? -33.781 45.312 2.734 1 45.28 308 VAL B CA 1
ATOM 6718 C C . VAL B 1 308 ? -32.719 45.719 1.717 1 45.28 308 VAL B C 1
ATOM 6720 O O . VAL B 1 308 ? -31.953 44.906 1.213 1 45.28 308 VAL B O 1
ATOM 6723 N N . LEU B 1 309 ? -32.844 46.781 0.976 1 48 309 LEU B N 1
ATOM 6724 C CA . LEU B 1 309 ? -31.875 47.594 0.237 1 48 309 LEU B CA 1
ATOM 6725 C C . LEU B 1 309 ? -30.484 47.531 0.874 1 48 309 LEU B C 1
ATOM 6727 O O . LEU B 1 309 ? -30.156 48.344 1.741 1 48 309 LEU B O 1
ATOM 6731 N N . ILE B 1 310 ? -29.938 46.312 1.22 1 53.19 310 ILE B N 1
ATOM 6732 C CA . ILE B 1 310 ? -28.641 46.188 1.886 1 53.19 310 ILE B CA 1
ATOM 6733 C C . ILE B 1 310 ? -27.531 46.656 0.949 1 53.19 310 ILE B C 1
ATOM 6735 O O . ILE B 1 310 ? -27.375 46.156 -0.16 1 53.19 310 ILE B O 1
ATOM 6739 N N . LYS B 1 311 ? -27.203 48 1.036 1 53.5 311 LYS B N 1
ATOM 6740 C CA . LYS B 1 311 ? -26.031 48.562 0.361 1 53.5 311 LYS B CA 1
ATOM 6741 C C . LYS B 1 311 ? -24.75 47.938 0.893 1 53.5 311 LYS B C 1
ATOM 6743 O O . LYS B 1 311 ? -24.641 47.625 2.084 1 53.5 311 LYS B O 1
ATOM 6748 N N . ASP B 1 312 ? -23.891 47.25 -0.068 1 56.53 312 ASP B N 1
ATOM 6749 C CA . ASP B 1 312 ? -22.516 46.875 0.253 1 56.53 312 ASP B CA 1
ATOM 6750 C C . ASP B 1 312 ? -21.875 47.906 1.185 1 56.53 312 ASP B C 1
ATOM 6752 O O . ASP B 1 312 ? -21.969 49.125 0.944 1 56.53 312 ASP B O 1
ATOM 6756 N N . ILE B 1 313 ? -21.891 47.781 2.439 1 52.59 313 ILE B N 1
ATOM 6757 C CA . ILE B 1 313 ? -21.156 48.719 3.273 1 52.59 313 ILE B CA 1
ATOM 6758 C C . ILE B 1 313 ? -19.688 48.719 2.875 1 52.59 313 ILE B C 1
ATOM 6760 O O . ILE B 1 313 ? -19 47.688 2.961 1 52.59 313 ILE B O 1
ATOM 6764 N N . ASP B 1 314 ? -19.25 49.531 1.916 1 52.19 314 ASP B N 1
ATOM 6765 C CA . ASP B 1 314 ? -18.016 49.812 1.195 1 52.19 314 ASP B CA 1
ATOM 6766 C C . ASP B 1 314 ? -16.812 49.781 2.135 1 52.19 314 ASP B C 1
ATOM 6768 O O . ASP B 1 314 ? -15.672 49.625 1.688 1 52.19 314 ASP B O 1
ATOM 6772 N N . GLU B 1 315 ? -16.984 49.969 3.51 1 50.34 315 GLU B N 1
ATOM 6773 C CA . GLU B 1 315 ? -15.781 50.344 4.25 1 50.34 315 GLU B CA 1
ATOM 6774 C C . GLU B 1 315 ? -14.836 49.156 4.41 1 50.34 315 GLU B C 1
ATOM 6776 O O . GLU B 1 315 ? -13.633 49.344 4.598 1 50.34 315 GLU B O 1
ATOM 6781 N N . LEU B 1 316 ? -15.32 48 4.449 1 52.78 316 LEU B N 1
ATOM 6782 C CA . LEU B 1 316 ? -14.43 46.906 4.766 1 52.78 316 LEU B CA 1
ATOM 6783 C C . LEU B 1 316 ? -13.555 46.562 3.566 1 52.78 316 LEU B C 1
ATOM 6785 O O . LEU B 1 316 ? -12.609 45.75 3.689 1 52.78 316 LEU B O 1
ATOM 6789 N N . ASN B 1 317 ? -13.891 47.188 2.416 1 54.44 317 ASN B N 1
ATOM 6790 C CA . ASN B 1 317 ? -13.219 46.875 1.167 1 54.44 317 ASN B CA 1
ATOM 6791 C C . ASN B 1 317 ? -11.812 47.469 1.115 1 54.44 317 ASN B C 1
ATOM 6793 O O . ASN B 1 317 ? -11.102 47.312 0.121 1 54.44 317 ASN B O 1
ATOM 6797 N N . LYS B 1 318 ? -11.438 48.031 2.293 1 64.62 318 LYS B N 1
ATOM 6798 C CA . LYS B 1 318 ? -10.18 48.75 2.125 1 64.62 318 LYS B CA 1
ATOM 6799 C C . LYS B 1 318 ? -9.016 48 2.736 1 64.62 318 LYS B C 1
ATOM 6801 O O . LYS B 1 318 ? -7.902 48.5 2.838 1 64.62 318 LYS B O 1
ATOM 6806 N N . VAL B 1 319 ? -9.266 46.75 3.037 1 70.56 319 VAL B N 1
ATOM 6807 C CA . VAL B 1 319 ? -8.125 46 3.559 1 70.56 319 VAL B CA 1
ATOM 6808 C C . VAL B 1 319 ? -7.367 45.344 2.406 1 70.56 319 VAL B C 1
ATOM 6810 O O . VAL B 1 319 ? -7.941 44.562 1.643 1 70.56 319 VAL B O 1
ATOM 6813 N N . TYR B 1 320 ? -6.156 45.781 2.338 1 76.19 320 TYR B N 1
ATOM 6814 C CA . TYR B 1 320 ? -5.363 45.25 1.228 1 76.19 320 TYR B CA 1
ATOM 6815 C C . TYR B 1 320 ? -4.18 44.438 1.734 1 76.19 320 TYR B C 1
ATOM 6817 O O . TYR B 1 320 ? -3.197 44.25 1.014 1 76.19 320 TYR B O 1
ATOM 6825 N N . ARG B 1 321 ? -4.363 43.875 2.85 1 90.19 321 ARG B N 1
ATOM 6826 C CA . ARG B 1 321 ? -3.219 43.156 3.404 1 90.19 321 ARG B CA 1
ATOM 6827 C C . ARG B 1 321 ? -3.451 41.656 3.375 1 90.19 321 ARG B C 1
ATOM 6829 O O . ARG B 1 321 ? -4.555 41.188 3.658 1 90.19 321 ARG B O 1
ATOM 6836 N N . LYS B 1 322 ? -2.391 40.969 2.982 1 93.19 322 LYS B N 1
ATOM 6837 C CA . LYS B 1 322 ? -2.41 39.5 2.994 1 93.19 322 LYS B CA 1
ATOM 6838 C C . LYS B 1 322 ? -1.649 38.969 4.199 1 93.19 322 LYS B C 1
ATOM 6840 O O . LYS B 1 322 ? -0.656 39.531 4.633 1 93.19 322 LYS B O 1
ATOM 6845 N N . PHE B 1 323 ? -2.111 37.875 4.75 1 95.56 323 PHE B N 1
ATOM 6846 C CA . PHE B 1 323 ? -1.358 37.125 5.754 1 95.56 323 PHE B CA 1
ATOM 6847 C C . PHE B 1 323 ? -0.6 35.969 5.121 1 95.56 323 PHE B C 1
ATOM 6849 O O . PHE B 1 323 ? -1.147 35.25 4.289 1 95.56 323 PHE B O 1
ATOM 6856 N N . SER B 1 324 ? 0.635 35.812 5.516 1 95 324 SER B N 1
ATOM 6857 C CA . SER B 1 324 ? 1.406 34.719 4.938 1 95 324 SER B CA 1
ATOM 6858 C C . SER B 1 324 ? 2.252 34.031 5.996 1 95 324 SER B C 1
ATOM 6860 O O . SER B 1 324 ? 2.93 34.688 6.789 1 95 324 SER B O 1
ATOM 6862 N N . THR B 1 325 ? 2.227 32.688 5.953 1 94 325 THR B N 1
ATOM 6863 C CA . THR B 1 325 ? 3.123 31.891 6.777 1 94 325 THR B CA 1
ATOM 6864 C C . THR B 1 325 ? 4.312 31.406 5.957 1 94 325 THR B C 1
ATOM 6866 O O . THR B 1 325 ? 5.215 30.766 6.492 1 94 325 THR B O 1
ATOM 6869 N N . VAL B 1 326 ? 4.477 31.688 4.68 1 89.06 326 VAL B N 1
ATOM 6870 C CA . VAL B 1 326 ? 5.418 31.031 3.777 1 89.06 326 VAL B CA 1
ATOM 6871 C C . VAL B 1 326 ? 6.434 32.031 3.26 1 89.06 326 VAL B C 1
ATOM 6873 O O . VAL B 1 326 ? 7.539 31.672 2.859 1 89.06 326 VAL B O 1
ATOM 6876 N N . ILE B 1 327 ? 6.059 33.219 3.141 1 72.38 327 ILE B N 1
ATOM 6877 C CA . ILE B 1 327 ? 6.91 34.188 2.461 1 72.38 327 ILE B CA 1
ATOM 6878 C C . ILE B 1 327 ? 7.52 35.125 3.484 1 72.38 327 ILE B C 1
ATOM 6880 O O . ILE B 1 327 ? 6.84 36.031 3.979 1 72.38 327 ILE B O 1
ATOM 6884 N N . SER B 1 328 ? 8.82 34.875 3.67 1 67.25 328 SER B N 1
ATOM 6885 C CA . SER B 1 328 ? 9.43 35.719 4.695 1 67.25 328 SER B CA 1
ATOM 6886 C C . SER B 1 328 ? 10.047 36.969 4.086 1 67.25 328 SER B C 1
ATOM 6888 O O . SER B 1 328 ? 10.086 38.031 4.73 1 67.25 328 SER B O 1
ATOM 6890 N N . VAL B 1 329 ? 10.352 36.844 2.812 1 64.94 329 VAL B N 1
ATOM 6891 C CA . VAL B 1 329 ? 11.07 37.938 2.197 1 64.94 329 VAL B CA 1
ATOM 6892 C C . VAL B 1 329 ? 10.125 39.125 2.008 1 64.94 329 VAL B C 1
ATOM 6894 O O . VAL B 1 329 ? 10.562 40.281 1.983 1 64.94 329 VAL B O 1
ATOM 6897 N N . GLN B 1 330 ? 8.953 38.781 2.043 1 72.69 330 GLN B N 1
ATOM 6898 C CA . GLN B 1 330 ? 7.992 39.844 1.751 1 72.69 330 GLN B CA 1
ATOM 6899 C C . GLN B 1 330 ? 7.531 40.531 3.029 1 72.69 330 GLN B C 1
ATOM 6901 O O . GLN B 1 330 ? 6.691 41.438 2.986 1 72.69 330 GLN B O 1
ATOM 6906 N N . CYS B 1 331 ? 8.086 40.125 4.082 1 76 331 CYS B N 1
ATOM 6907 C CA . CYS B 1 331 ? 7.602 40.625 5.363 1 76 331 CYS B CA 1
ATOM 6908 C C . CYS B 1 331 ? 7.949 42.094 5.539 1 76 331 CYS B C 1
ATOM 6910 O O . CYS B 1 331 ? 7.41 42.781 6.426 1 76 331 CYS B O 1
ATOM 6912 N N . GLU B 1 332 ? 8.617 42.688 4.688 1 73.88 332 GLU B N 1
ATOM 6913 C CA . GLU B 1 332 ? 8.906 44.125 4.758 1 73.88 332 GLU B CA 1
ATOM 6914 C C . GLU B 1 332 ? 7.828 44.938 4.047 1 73.88 332 GLU B C 1
ATOM 6916 O O . GLU B 1 332 ? 7.691 46.125 4.281 1 73.88 332 GLU B O 1
ATOM 6921 N N . ASP B 1 333 ? 7.074 44.25 3.324 1 83 333 ASP B N 1
ATOM 6922 C CA . ASP B 1 333 ? 5.996 44.906 2.588 1 83 333 ASP B CA 1
ATOM 6923 C C . ASP B 1 333 ? 4.77 45.094 3.475 1 83 333 ASP B C 1
ATOM 6925 O O . ASP B 1 333 ? 4.281 44.156 4.094 1 83 333 ASP B O 1
ATOM 6929 N N . GLU B 1 334 ? 4.281 46.312 3.559 1 82.81 334 GLU B N 1
ATOM 6930 C CA . GLU B 1 334 ? 3.137 46.656 4.398 1 82.81 334 GLU B CA 1
ATOM 6931 C C . GLU B 1 334 ? 1.888 45.875 3.967 1 82.81 334 GLU B C 1
ATOM 6933 O O . GLU B 1 334 ? 0.955 45.719 4.754 1 82.81 334 GLU B O 1
ATOM 6938 N N . SER B 1 335 ? 1.949 45.469 2.818 1 88.12 335 SER B N 1
ATOM 6939 C CA . SER B 1 335 ? 0.79 44.781 2.279 1 88.12 335 SER B CA 1
ATOM 6940 C C . SER B 1 335 ? 0.803 43.312 2.674 1 88.12 335 SER B C 1
ATOM 6942 O O . SER B 1 335 ? -0.128 42.562 2.354 1 88.12 335 SER B O 1
ATOM 6944 N N . VAL B 1 336 ? 1.777 42.906 3.406 1 91.31 336 VAL B N 1
ATOM 6945 C CA . VAL B 1 336 ? 1.887 41.531 3.812 1 91.31 336 VAL B CA 1
ATOM 6946 C C . VAL B 1 336 ? 2.082 41.438 5.324 1 91.31 336 VAL B C 1
ATOM 6948 O O . VAL B 1 336 ? 2.996 42.062 5.875 1 91.31 336 VAL B O 1
ATOM 6951 N N . LEU B 1 337 ? 1.216 40.781 5.973 1 92.62 337 LEU B N 1
ATOM 6952 C CA . LEU B 1 337 ? 1.378 40.406 7.375 1 92.62 337 LEU B CA 1
ATOM 6953 C C . LEU B 1 337 ? 2.041 39.031 7.5 1 92.62 337 LEU B C 1
ATOM 6955 O O . LEU B 1 337 ? 1.426 38 7.191 1 92.62 337 LEU B O 1
ATOM 6959 N N . CYS B 1 338 ? 3.256 39.031 8.031 1 91.62 338 CYS B N 1
ATOM 6960 C CA . CYS B 1 338 ? 3.988 37.781 8.164 1 91.62 338 CYS B CA 1
ATOM 6961 C C . CYS B 1 338 ? 3.723 37.156 9.516 1 91.62 338 CYS B C 1
ATOM 6963 O O . CYS B 1 338 ? 3.275 37.812 10.453 1 91.62 338 CYS B O 1
ATOM 6965 N N . LEU B 1 339 ? 4.055 35.875 9.586 1 92.69 339 LEU B N 1
ATOM 6966 C CA . LEU B 1 339 ? 3.785 35.062 10.758 1 92.69 339 LEU B CA 1
ATOM 6967 C C . LEU B 1 339 ? 4.375 35.688 12.008 1 92.69 339 LEU B C 1
ATOM 6969 O O . LEU B 1 339 ? 3.73 35.719 13.062 1 92.69 339 LEU B O 1
ATOM 6973 N N . THR B 1 340 ? 5.57 36.281 11.93 1 89.25 340 THR B N 1
ATOM 6974 C CA . THR B 1 340 ? 6.273 36.781 13.102 1 89.25 340 THR B CA 1
ATOM 6975 C C . THR B 1 340 ? 5.668 38.125 13.547 1 89.25 340 THR B C 1
ATOM 6977 O O . THR B 1 340 ? 5.945 38.594 14.656 1 89.25 340 THR B O 1
ATOM 6980 N N . GLU B 1 341 ? 4.832 38.688 12.664 1 91.12 341 GLU B N 1
ATOM 6981 C CA . GLU B 1 341 ? 4.18 39.938 13 1 91.12 341 GLU B CA 1
ATOM 6982 C C . GLU B 1 341 ? 2.846 39.688 13.703 1 91.12 341 GLU B C 1
ATOM 6984 O O . GLU B 1 341 ? 2.297 40.625 14.328 1 91.12 341 GLU B O 1
ATOM 6989 N N . ALA B 1 342 ? 2.34 38.562 13.5 1 93.5 342 ALA B N 1
ATOM 6990 C CA . ALA B 1 342 ? 1.127 38.219 14.234 1 93.5 342 ALA B CA 1
ATOM 6991 C C . ALA B 1 342 ? 1.424 38.031 15.719 1 93.5 342 ALA B C 1
ATOM 6993 O O . ALA B 1 342 ? 2.52 37.594 16.094 1 93.5 342 ALA B O 1
ATOM 6994 N N . ARG B 1 343 ? 0.422 38.375 16.562 1 96.12 343 ARG B N 1
ATOM 6995 C CA . ARG B 1 343 ? 0.602 38.25 18 1 96.12 343 ARG B CA 1
ATOM 6996 C C . ARG B 1 343 ? -0.333 37.219 18.594 1 96.12 343 ARG B C 1
ATOM 6998 O O . ARG B 1 343 ? -1.527 37.188 18.297 1 96.12 343 ARG B O 1
ATOM 7005 N N . GLY B 1 344 ? 0.267 36.406 19.438 1 96 344 GLY B N 1
ATOM 7006 C CA . GLY B 1 344 ? -0.565 35.438 20.172 1 96 344 GLY B CA 1
ATOM 7007 C C . GLY B 1 344 ? -1.559 36.125 21.094 1 96 344 GLY B C 1
ATOM 7008 O O . GLY B 1 344 ? -1.35 37.25 21.516 1 96 344 GLY B O 1
ATOM 7009 N N . TYR B 1 345 ? -2.574 35.406 21.297 1 91.56 345 TYR B N 1
ATOM 7010 C CA . TYR B 1 345 ? -3.594 35.938 22.203 1 91.56 345 TYR B CA 1
ATOM 7011 C C . TYR B 1 345 ? -3.059 36.031 23.625 1 91.56 345 TYR B C 1
ATOM 7013 O O . TYR B 1 345 ? -3.369 37 24.344 1 91.56 345 TYR B O 1
ATOM 7021 N N . GLU B 1 346 ? -2.275 35.094 24 1 91.38 346 GLU B N 1
ATOM 7022 C CA . GLU B 1 346 ? -1.686 35.062 25.344 1 91.38 346 GLU B CA 1
ATOM 7023 C C . GLU B 1 346 ? -0.19 35.375 25.281 1 91.38 346 GLU B C 1
ATOM 7025 O O . GLU B 1 346 ? 0.463 35.125 24.266 1 91.38 346 GLU B O 1
ATOM 7030 N N . GLN B 1 347 ? 0.261 35.844 26.422 1 94.75 347 GLN B N 1
ATOM 7031 C CA . GLN B 1 347 ? 1.701 36.031 26.562 1 94.75 347 GLN B CA 1
ATOM 7032 C C . GLN B 1 347 ? 2.414 34.688 26.734 1 94.75 347 GLN B C 1
ATOM 7034 O O . GLN B 1 347 ? 1.868 33.75 27.328 1 94.75 347 GLN B O 1
ATOM 7039 N N . MET B 1 348 ? 3.541 34.656 26.125 1 95.75 348 MET B N 1
ATOM 7040 C CA . MET B 1 348 ? 4.363 33.469 26.359 1 95.75 348 MET B CA 1
ATOM 7041 C C . MET B 1 348 ? 4.703 33.344 27.844 1 95.75 348 MET B C 1
ATOM 7043 O O . MET B 1 348 ? 4.984 34.312 28.516 1 95.75 348 MET B O 1
ATOM 7047 N N . PRO B 1 349 ? 4.719 32.125 28.391 1 95.88 349 PRO B N 1
ATOM 7048 C CA . PRO B 1 349 ? 5.082 31.938 29.797 1 95.88 349 PRO B CA 1
ATOM 7049 C C . PRO B 1 349 ? 6.465 32.5 30.125 1 95.88 349 PRO B C 1
ATOM 7051 O O . PRO B 1 349 ? 7.391 32.375 29.328 1 95.88 349 PRO B O 1
ATOM 7054 N N . SER B 1 350 ? 6.578 32.969 31.344 1 94.75 350 SER B N 1
ATOM 7055 C CA . SER B 1 350 ? 7.801 33.625 31.766 1 94.75 350 SER B CA 1
ATOM 7056 C C . SER B 1 350 ? 9 32.688 31.703 1 94.75 350 SER B C 1
ATOM 7058 O O . SER B 1 350 ? 10.109 33.125 31.375 1 94.75 350 SER B O 1
ATOM 7060 N N . GLU B 1 351 ? 8.781 31.453 31.969 1 95.12 351 GLU B N 1
ATOM 7061 C CA . GLU B 1 351 ? 9.883 30.5 31.953 1 95.12 351 GLU B CA 1
ATOM 7062 C C . GLU B 1 351 ? 10.461 30.328 30.547 1 95.12 351 GLU B C 1
ATOM 7064 O O . GLU B 1 351 ? 11.625 29.953 30.391 1 95.12 351 GLU B O 1
ATOM 7069 N N . LEU B 1 352 ? 9.672 30.656 29.594 1 96.5 352 LEU B N 1
ATOM 7070 C CA . LEU B 1 352 ? 10.102 30.453 28.219 1 96.5 352 LEU B CA 1
ATOM 7071 C C . LEU B 1 352 ? 10.727 31.734 27.656 1 96.5 352 LEU B C 1
ATOM 7073 O O . LEU B 1 352 ? 11.305 31.719 26.578 1 96.5 352 LEU B O 1
ATOM 7077 N N . THR B 1 353 ? 10.68 32.844 28.406 1 93.81 353 THR B N 1
ATOM 7078 C CA . THR B 1 353 ? 11.25 34.125 27.938 1 93.81 353 THR B CA 1
ATOM 7079 C C . THR B 1 353 ? 12.727 34.188 28.297 1 93.81 353 THR B C 1
ATOM 7081 O O . THR B 1 353 ? 13.461 35 27.719 1 93.81 353 THR B O 1
ATOM 7084 N N . LYS B 1 354 ? 13.141 33.375 29.172 1 92.88 354 LYS B N 1
ATOM 7085 C CA . LYS B 1 354 ? 14.531 33.344 29.625 1 92.88 354 LYS B CA 1
ATOM 7086 C C . LYS B 1 354 ? 15.383 32.469 28.719 1 92.88 354 LYS B C 1
ATOM 7088 O O . LYS B 1 354 ? 14.891 31.922 27.719 1 92.88 354 LYS B O 1
ATOM 7093 N N . THR B 1 355 ? 16.656 32.469 29.094 1 93.94 355 THR B N 1
ATOM 7094 C CA . THR B 1 355 ? 17.531 31.578 28.359 1 93.94 355 THR B CA 1
ATOM 7095 C C . THR B 1 355 ? 17.078 30.125 28.5 1 93.94 355 THR B C 1
ATOM 7097 O O . THR B 1 355 ? 16.891 29.625 29.609 1 93.94 355 THR B O 1
ATOM 7100 N N . PRO B 1 356 ? 16.828 29.531 27.375 1 96.81 356 PRO B N 1
ATOM 7101 C CA . PRO B 1 356 ? 16.344 28.156 27.453 1 96.81 356 PRO B CA 1
ATOM 7102 C C . PRO B 1 356 ? 17.328 27.219 28.141 1 96.81 356 PRO B C 1
ATOM 7104 O O . PRO B 1 356 ? 18.547 27.406 28.031 1 96.81 356 PRO B O 1
ATOM 7107 N N . ASP B 1 357 ? 16.812 26.141 28.797 1 97.56 357 ASP B N 1
ATOM 7108 C CA . ASP B 1 357 ? 17.641 25.109 29.406 1 97.56 357 ASP B CA 1
ATOM 7109 C C . ASP B 1 357 ? 18.422 24.344 28.344 1 97.56 357 ASP B C 1
ATOM 7111 O O . ASP B 1 357 ? 19.562 23.922 28.578 1 97.56 357 ASP B O 1
ATOM 7115 N N . ARG B 1 358 ? 17.781 24.125 27.234 1 96.94 358 ARG B N 1
ATOM 7116 C CA . ARG B 1 358 ? 18.375 23.375 26.141 1 96.94 358 ARG B CA 1
ATOM 7117 C C . ARG B 1 358 ? 18.094 24.031 24.797 1 96.94 358 ARG B C 1
ATOM 7119 O O . ARG B 1 358 ? 16.953 24.359 24.484 1 96.94 358 ARG B O 1
ATOM 7126 N N . THR B 1 359 ? 19.172 24.297 24.047 1 97.62 359 THR B N 1
ATOM 7127 C CA . THR B 1 359 ? 19.031 24.766 22.672 1 97.62 359 THR B CA 1
ATOM 7128 C C . THR B 1 359 ? 19.516 23.703 21.688 1 97.62 359 THR B C 1
ATOM 7130 O O . THR B 1 359 ? 20.656 23.25 21.781 1 97.62 359 THR B O 1
ATOM 7133 N N . LEU B 1 360 ? 18.688 23.25 20.812 1 97.31 360 LEU B N 1
ATOM 7134 C CA . LEU B 1 360 ? 19.047 22.312 19.75 1 97.31 360 LEU B CA 1
ATOM 7135 C C . LEU B 1 360 ? 19.234 23.031 18.438 1 97.31 360 LEU B C 1
ATOM 7137 O O . LEU B 1 360 ? 18.328 23.734 17.953 1 97.31 360 LEU B O 1
ATOM 7141 N N . TYR B 1 361 ? 20.406 22.984 17.875 1 97.75 361 TYR B N 1
ATOM 7142 C CA . TYR B 1 361 ? 20.656 23.453 16.516 1 97.75 361 TYR B CA 1
ATOM 7143 C C . TYR B 1 361 ? 20.547 22.312 15.516 1 97.75 361 TYR B C 1
ATOM 7145 O O . TYR B 1 361 ? 21.328 21.344 15.578 1 97.75 361 TYR B O 1
ATOM 7153 N N . VAL B 1 362 ? 19.625 22.391 14.578 1 97.5 362 VAL B N 1
ATOM 7154 C CA . VAL B 1 362 ? 19.375 21.297 13.656 1 97.5 362 VAL B CA 1
ATOM 7155 C C . VAL B 1 362 ? 19.438 21.797 12.219 1 97.5 362 VAL B C 1
ATOM 7157 O O . VAL B 1 362 ? 18.406 22.109 11.617 1 97.5 362 VAL B O 1
ATOM 7160 N N . PRO B 1 363 ? 20.625 21.797 11.656 1 96.88 363 PRO B N 1
ATOM 7161 C CA . PRO B 1 363 ? 20.688 22.031 10.211 1 96.88 363 PRO B CA 1
ATOM 7162 C C . PRO B 1 363 ? 20.047 20.906 9.406 1 96.88 363 PRO B C 1
ATOM 7164 O O . PRO B 1 363 ? 20.062 19.734 9.836 1 96.88 363 PRO B O 1
ATOM 7167 N N . PHE B 1 364 ? 19.438 21.219 8.312 1 94.69 364 PHE B N 1
ATOM 7168 C CA . PHE B 1 364 ? 18.953 20.188 7.41 1 94.69 364 PHE B CA 1
ATOM 7169 C C . PHE B 1 364 ? 19.234 20.547 5.957 1 94.69 364 PHE B C 1
ATOM 7171 O O . PHE B 1 364 ? 19.484 21.719 5.645 1 94.69 364 PHE B O 1
ATOM 7178 N N . ASN B 1 365 ? 19.406 19.516 5.246 1 89.62 365 ASN B N 1
ATOM 7179 C CA . ASN B 1 365 ? 19.672 19.641 3.814 1 89.62 365 ASN B CA 1
ATOM 7180 C C . ASN B 1 365 ? 18.969 18.547 3.016 1 89.62 365 ASN B C 1
ATOM 7182 O O . ASN B 1 365 ? 18.875 17.406 3.471 1 89.62 365 ASN B O 1
ATOM 7186 N N . TYR B 1 366 ? 18.203 18.984 2.08 1 81.5 366 TYR B N 1
ATOM 7187 C CA . TYR B 1 366 ? 17.672 18.031 1.108 1 81.5 366 TYR B CA 1
ATOM 7188 C C . TYR B 1 366 ? 18.328 18.219 -0.254 1 81.5 366 TYR B C 1
ATOM 7190 O O . TYR B 1 366 ? 18.234 19.297 -0.857 1 81.5 366 TYR B O 1
ATOM 7198 N N . SER B 1 367 ? 19.281 17.438 -0.558 1 64.06 367 SER B N 1
ATOM 7199 C CA . SER B 1 367 ? 20 17.672 -1.804 1 64.06 367 SER B CA 1
ATOM 7200 C C . SER B 1 367 ? 19.688 16.594 -2.836 1 64.06 367 SER B C 1
ATOM 7202 O O . SER B 1 367 ? 19.578 15.422 -2.494 1 64.06 367 SER B O 1
ATOM 7204 N N . THR B 1 368 ? 19.094 17.141 -3.861 1 60.06 368 THR B N 1
ATOM 7205 C CA . THR B 1 368 ? 18.984 16.359 -5.082 1 60.06 368 THR B CA 1
ATOM 7206 C C . THR B 1 368 ? 20.281 16.422 -5.895 1 60.06 368 THR B C 1
ATOM 7208 O O . THR B 1 368 ? 20.781 17.516 -6.168 1 60.06 368 THR B O 1
ATOM 7211 N N . ARG B 1 369 ? 21.141 15.531 -5.734 1 52.59 369 ARG B N 1
ATOM 7212 C CA . ARG B 1 369 ? 22.375 15.594 -6.527 1 52.59 369 ARG B CA 1
ATOM 7213 C C . ARG B 1 369 ? 22.203 14.883 -7.863 1 52.59 369 ARG B C 1
ATOM 7215 O O . ARG B 1 369 ? 21.672 13.766 -7.914 1 52.59 369 ARG B O 1
ATOM 7222 N N . ARG B 1 370 ? 22.172 15.828 -8.914 1 48.47 370 ARG B N 1
ATOM 7223 C CA . ARG B 1 370 ? 22.266 15.281 -10.258 1 48.47 370 ARG B CA 1
ATOM 7224 C C . ARG B 1 370 ? 23.594 14.555 -10.461 1 48.47 370 ARG B C 1
ATOM 7226 O O . ARG B 1 370 ? 24.656 15.172 -10.43 1 48.47 370 ARG B O 1
ATOM 7233 N N . ILE B 1 371 ? 23.641 13.422 -10.227 1 41.78 371 ILE B N 1
ATOM 7234 C CA . ILE B 1 371 ? 24.875 12.68 -10.461 1 41.78 371 ILE B CA 1
ATOM 7235 C C . ILE B 1 371 ? 25.156 12.625 -11.961 1 41.78 371 ILE B C 1
ATOM 7237 O O . ILE B 1 371 ? 26.312 12.703 -12.375 1 41.78 371 ILE B O 1
ATOM 7241 N N . SER B 1 372 ? 24.094 12.625 -12.867 1 39.84 372 SER B N 1
ATOM 7242 C CA . SER B 1 372 ? 24.172 12.727 -14.32 1 39.84 372 SER B CA 1
ATOM 7243 C C . SER B 1 372 ? 22.922 13.391 -14.891 1 39.84 372 SER B C 1
ATOM 7245 O O . SER B 1 372 ? 22.031 13.797 -14.141 1 39.84 372 SER B O 1
ATOM 7247 N N . ALA B 1 373 ? 23.047 13.758 -16.188 1 40.31 373 ALA B N 1
ATOM 7248 C CA . ALA B 1 373 ? 21.938 14.375 -16.906 1 40.31 373 ALA B CA 1
ATOM 7249 C C . ALA B 1 373 ? 20.625 13.625 -16.641 1 40.31 373 ALA B C 1
ATOM 7251 O O . ALA B 1 373 ? 19.547 14.219 -16.672 1 40.31 373 ALA B O 1
ATOM 7252 N N . LYS B 1 374 ? 20.75 12.414 -16.516 1 38.94 374 LYS B N 1
ATOM 7253 C CA . LYS B 1 374 ? 19.531 11.617 -16.484 1 38.94 374 LYS B CA 1
ATOM 7254 C C . LYS B 1 374 ? 19.281 11.047 -15.086 1 38.94 374 LYS B C 1
ATOM 7256 O O . LYS B 1 374 ? 18.328 10.305 -14.875 1 38.94 374 LYS B O 1
ATOM 7261 N N . ARG B 1 375 ? 20.391 11.266 -14.227 1 40.41 375 ARG B N 1
ATOM 7262 C CA . ARG B 1 375 ? 20.312 10.609 -12.93 1 40.41 375 ARG B CA 1
ATOM 7263 C C . ARG B 1 375 ? 20.234 11.633 -11.805 1 40.41 375 ARG B C 1
ATOM 7265 O O . ARG B 1 375 ? 21.109 12.492 -11.68 1 40.41 375 ARG B O 1
ATOM 7272 N N . VAL B 1 376 ? 19.094 11.906 -11 1 51.25 376 VAL B N 1
ATOM 7273 C CA . VAL B 1 376 ? 18.969 12.797 -9.852 1 51.25 376 VAL B CA 1
ATOM 7274 C C . VAL B 1 376 ? 18.609 11.984 -8.602 1 51.25 376 VAL B C 1
ATOM 7276 O O . VAL B 1 376 ? 17.734 11.117 -8.648 1 51.25 376 VAL B O 1
ATOM 7279 N N . GLU B 1 377 ? 19.578 11.734 -7.613 1 55.84 377 GLU B N 1
ATOM 7280 C CA . GLU B 1 377 ? 19.234 11.148 -6.316 1 55.84 377 GLU B CA 1
ATOM 7281 C C . GLU B 1 377 ? 18.984 12.234 -5.273 1 55.84 377 GLU B C 1
ATOM 7283 O O . GLU B 1 377 ? 19.672 13.25 -5.242 1 55.84 377 GLU B O 1
ATOM 7288 N N . SER B 1 378 ? 17.719 12.078 -4.594 1 64.75 378 SER B N 1
ATOM 7289 C CA . SER B 1 378 ? 17.375 13.086 -3.596 1 64.75 378 SER B CA 1
ATOM 7290 C C . SER B 1 378 ? 17.219 12.469 -2.211 1 64.75 378 SER B C 1
ATOM 7292 O O . SER B 1 378 ? 16.453 11.523 -2.025 1 64.75 378 SER B O 1
ATOM 7294 N N . TRP B 1 379 ? 18.25 12.797 -1.29 1 75.06 379 TRP B N 1
ATOM 7295 C CA . TRP B 1 379 ? 18 12.391 0.091 1 75.06 379 TRP B CA 1
ATOM 7296 C C . TRP B 1 379 ? 18.203 13.562 1.047 1 75.06 379 TRP B C 1
ATOM 7298 O O . TRP B 1 379 ? 19.016 14.461 0.779 1 75.06 379 TRP B O 1
ATOM 7308 N N . GLY B 1 380 ? 17.422 13.5 2.037 1 88.06 380 GLY B N 1
ATOM 7309 C CA . GLY B 1 380 ? 17.484 14.539 3.059 1 88.06 380 GLY B CA 1
ATOM 7310 C C . GLY B 1 380 ? 18.203 14.086 4.316 1 88.06 380 GLY B C 1
ATOM 7311 O O . GLY B 1 380 ? 18.344 12.891 4.566 1 88.06 380 GLY B O 1
ATOM 7312 N N . GLN B 1 381 ? 18.844 15.008 4.949 1 91.69 381 GLN B N 1
ATOM 7313 C CA . GLN B 1 381 ? 19.469 14.742 6.242 1 91.69 381 GLN B CA 1
ATOM 7314 C C . GLN B 1 381 ? 19.219 15.898 7.211 1 91.69 381 GLN B C 1
ATOM 7316 O O . GLN B 1 381 ? 19.062 17.047 6.793 1 91.69 381 GLN B O 1
ATOM 7321 N N . SER B 1 382 ? 19.094 15.594 8.438 1 94.88 382 SER B N 1
ATOM 7322 C CA . SER B 1 382 ? 19.078 16.562 9.531 1 94.88 382 SER B CA 1
ATOM 7323 C C . SER B 1 382 ? 20.234 16.312 10.508 1 94.88 382 SER B C 1
ATOM 7325 O O . SER B 1 382 ? 20.406 15.188 10.984 1 94.88 382 SER B O 1
ATOM 7327 N N . ASP B 1 383 ? 21.016 17.375 10.781 1 94.62 383 ASP B N 1
ATOM 7328 C CA . ASP B 1 383 ? 22.172 17.281 11.648 1 94.62 383 ASP B CA 1
ATOM 7329 C C . ASP B 1 383 ? 23.125 16.172 11.18 1 94.62 383 ASP B C 1
ATOM 7331 O O . ASP B 1 383 ? 23.656 15.422 12 1 94.62 383 ASP B O 1
ATOM 7335 N N . GLY B 1 384 ? 23.125 15.984 9.914 1 91.88 384 GLY B N 1
ATOM 7336 C CA . GLY B 1 384 ? 24.062 15.062 9.289 1 91.88 384 GLY B CA 1
ATOM 7337 C C . GLY B 1 384 ? 23.578 13.625 9.273 1 91.88 384 GLY B C 1
ATOM 7338 O O . GLY B 1 384 ? 24.297 12.727 8.844 1 91.88 384 GLY B O 1
ATOM 7339 N N . HIS B 1 385 ? 22.406 13.391 9.75 1 93.62 385 HIS B N 1
ATOM 7340 C CA . HIS B 1 385 ? 21.875 12.031 9.789 1 93.62 385 HIS B CA 1
ATOM 7341 C C . HIS B 1 385 ? 20.703 11.875 8.82 1 93.62 385 HIS B C 1
ATOM 7343 O O . HIS B 1 385 ? 19.891 12.789 8.672 1 93.62 385 HIS B O 1
ATOM 7349 N N . ARG B 1 386 ? 20.656 10.766 8.125 1 92.62 386 ARG B N 1
ATOM 7350 C CA . ARG B 1 386 ? 19.484 10.391 7.336 1 92.62 386 ARG B CA 1
ATOM 7351 C C . ARG B 1 386 ? 18.547 9.508 8.141 1 92.62 386 ARG B C 1
ATOM 7353 O O . ARG B 1 386 ? 18.891 8.383 8.492 1 92.62 386 ARG B O 1
ATOM 7360 N N . PHE B 1 387 ? 17.422 9.961 8.328 1 94.12 387 PHE B N 1
ATOM 7361 C CA . PHE B 1 387 ? 16.469 9.289 9.211 1 94.12 387 PHE B CA 1
ATOM 7362 C C . PHE B 1 387 ? 15.914 8.031 8.562 1 94.12 387 PHE B C 1
ATOM 7364 O O . PHE B 1 387 ? 15.602 8.031 7.367 1 94.12 387 PHE B O 1
ATOM 7371 N N . THR B 1 388 ? 15.844 6.996 9.367 1 92.94 388 THR B N 1
ATOM 7372 C CA . THR B 1 388 ? 15.07 5.797 9.062 1 92.94 388 THR B CA 1
ATOM 7373 C C . THR B 1 388 ? 14.258 5.355 10.273 1 92.94 388 THR B C 1
ATOM 7375 O O . THR B 1 388 ? 14.477 5.844 11.383 1 92.94 388 THR B O 1
ATOM 7378 N N . TYR B 1 389 ? 13.297 4.539 10.047 1 95.31 389 TYR B N 1
ATOM 7379 C CA . TYR B 1 389 ? 12.438 4.066 11.133 1 95.31 389 TYR B CA 1
ATOM 7380 C C . TYR B 1 389 ? 13.055 2.854 11.82 1 95.31 389 TYR B C 1
ATOM 7382 O O . TYR B 1 389 ? 13.781 2.078 11.195 1 95.31 389 TYR B O 1
ATOM 7390 N N . PRO B 1 390 ? 12.797 2.697 13.117 1 96.94 390 PRO B N 1
ATOM 7391 C CA . PRO B 1 390 ? 13.203 1.471 13.805 1 96.94 390 PRO B CA 1
ATOM 7392 C C . PRO B 1 390 ? 12.336 0.269 13.438 1 96.94 390 PRO B C 1
ATOM 7394 O O . PRO B 1 390 ? 11.281 0.432 12.828 1 96.94 390 PRO B O 1
ATOM 7397 N N . ALA B 1 391 ? 12.758 -0.91 13.828 1 96.19 391 ALA B N 1
ATOM 7398 C CA . ALA B 1 391 ? 12.062 -2.146 13.477 1 96.19 391 ALA B CA 1
ATOM 7399 C C . ALA B 1 391 ? 10.961 -2.471 14.484 1 96.19 391 ALA B C 1
ATOM 7401 O O . ALA B 1 391 ? 10.305 -3.506 14.375 1 96.19 391 ALA B O 1
ATOM 7402 N N . SER B 1 392 ? 10.844 -1.733 15.469 1 97.25 392 SER B N 1
ATOM 7403 C CA . SER B 1 392 ? 9.766 -1.789 16.453 1 97.25 392 SER B CA 1
ATOM 7404 C C . SER B 1 392 ? 9.516 -0.42 17.078 1 97.25 392 SER B C 1
ATOM 7406 O O . SER B 1 392 ? 10.391 0.452 17.047 1 97.25 392 SER B O 1
ATOM 7408 N N . PRO B 1 393 ? 8.336 -0.176 17.609 1 97.62 393 PRO B N 1
ATOM 7409 C CA . PRO B 1 393 ? 8.031 1.143 18.172 1 97.62 393 PRO B CA 1
ATOM 7410 C C . PRO B 1 393 ? 8.922 1.49 19.375 1 97.62 393 PRO B C 1
ATOM 7412 O O . PRO B 1 393 ? 8.945 0.756 20.359 1 97.62 393 PRO B O 1
ATOM 7415 N N . LEU B 1 394 ? 9.516 2.639 19.328 1 97.31 394 LEU B N 1
ATOM 7416 C CA . LEU B 1 394 ? 10.43 3.074 20.375 1 97.31 394 LEU B CA 1
ATOM 7417 C C . LEU B 1 394 ? 9.688 3.254 21.703 1 97.31 394 LEU B C 1
ATOM 7419 O O . LEU B 1 394 ? 10.211 2.898 22.75 1 97.31 394 LEU B O 1
ATOM 7423 N N . LEU B 1 395 ? 8.492 3.768 21.656 1 98 395 LEU B N 1
ATOM 7424 C CA . LEU B 1 395 ? 7.758 4.098 22.875 1 98 395 LEU B CA 1
ATOM 7425 C C . LEU B 1 395 ? 7.402 2.838 23.656 1 98 395 LEU B C 1
ATOM 7427 O O . LEU B 1 395 ? 7.531 2.803 24.891 1 98 395 LEU B O 1
ATOM 7431 N N . THR B 1 396 ? 6.953 1.743 22.969 1 96.44 396 THR B N 1
ATOM 7432 C CA . THR B 1 396 ? 6.383 0.588 23.656 1 96.44 396 THR B CA 1
ATOM 7433 C C . THR B 1 396 ? 7.359 -0.583 23.641 1 96.44 396 THR B C 1
ATOM 7435 O O . THR B 1 396 ? 7.242 -1.504 24.453 1 96.44 396 THR B O 1
ATOM 7438 N N . GLN B 1 397 ? 8.273 -0.559 22.688 1 96.25 397 GLN B N 1
ATOM 7439 C CA . GLN B 1 397 ? 9.211 -1.666 22.531 1 96.25 397 GLN B CA 1
ATOM 7440 C C . GLN B 1 397 ? 10.641 -1.158 22.359 1 96.25 397 GLN B C 1
ATOM 7442 O O . GLN B 1 397 ? 11.391 -1.652 21.516 1 96.25 397 GLN B O 1
ATOM 7447 N N . GLY B 1 398 ? 10.984 -0.133 23.125 1 94.56 398 GLY B N 1
ATOM 7448 C CA . GLY B 1 398 ? 12.297 0.47 23 1 94.56 398 GLY B CA 1
ATOM 7449 C C . GLY B 1 398 ? 13.43 -0.521 23.203 1 94.56 398 GLY B C 1
ATOM 7450 O O . GLY B 1 398 ? 14.492 -0.391 22.594 1 94.56 398 GLY B O 1
ATOM 7451 N N . GLY B 1 399 ? 13.227 -1.527 24.031 1 93.44 399 GLY B N 1
ATOM 7452 C CA . GLY B 1 399 ? 14.242 -2.533 24.312 1 93.44 399 GLY B CA 1
ATOM 7453 C C . GLY B 1 399 ? 14.531 -3.432 23.125 1 93.44 399 GLY B C 1
ATOM 7454 O O . GLY B 1 399 ? 15.586 -4.066 23.062 1 93.44 399 GLY B O 1
ATOM 7455 N N . ASP B 1 400 ? 13.602 -3.477 22.203 1 93.94 400 ASP B N 1
ATOM 7456 C CA . ASP B 1 400 ? 13.758 -4.332 21.031 1 93.94 400 ASP B CA 1
ATOM 7457 C C . ASP B 1 400 ? 14.562 -3.629 19.938 1 93.94 400 ASP B C 1
ATOM 7459 O O . ASP B 1 400 ? 14.953 -4.254 18.953 1 93.94 400 ASP B O 1
ATOM 7463 N N . VAL B 1 401 ? 14.805 -2.346 20.078 1 93.38 401 VAL B N 1
ATOM 7464 C CA . VAL B 1 401 ? 15.562 -1.562 19.109 1 93.38 401 VAL B CA 1
ATOM 7465 C C . VAL B 1 401 ? 17.047 -1.546 19.484 1 93.38 401 VAL B C 1
ATOM 7467 O O . VAL B 1 401 ? 17.406 -1.019 20.547 1 93.38 401 VAL B O 1
ATOM 7470 N N . GLY B 1 402 ? 17.828 -2.094 18.625 1 90.38 402 GLY B N 1
ATOM 7471 C CA . GLY B 1 402 ? 19.25 -2.162 18.922 1 90.38 402 GLY B CA 1
ATOM 7472 C C . GLY B 1 402 ? 19.906 -0.797 19.016 1 90.38 402 GLY B C 1
ATOM 7473 O O . GLY B 1 402 ? 19.609 0.092 18.203 1 90.38 402 GLY B O 1
ATOM 7474 N N . PRO B 1 403 ? 20.797 -0.684 19.953 1 89.19 403 PRO B N 1
ATOM 7475 C CA . PRO B 1 403 ? 21.484 0.607 20.094 1 89.19 403 PRO B CA 1
ATOM 7476 C C . PRO B 1 403 ? 22.219 1.029 18.828 1 89.19 403 PRO B C 1
ATOM 7478 O O . PRO B 1 403 ? 22.359 2.225 18.562 1 89.19 403 PRO B O 1
ATOM 7481 N N . ASN B 1 404 ? 22.578 0.095 18.047 1 90.38 404 ASN B N 1
ATOM 7482 C CA . ASN B 1 404 ? 23.344 0.391 16.828 1 90.38 404 ASN B CA 1
ATOM 7483 C C . ASN B 1 404 ? 22.453 0.987 15.742 1 90.38 404 ASN B C 1
ATOM 7485 O O . ASN B 1 404 ? 22.953 1.534 14.758 1 90.38 404 ASN B O 1
ATOM 7489 N N . THR B 1 405 ? 21.156 0.888 16 1 93.19 405 THR B N 1
ATOM 7490 C CA . THR B 1 405 ? 20.234 1.433 15.008 1 93.19 405 THR B CA 1
ATOM 7491 C C . THR B 1 405 ? 20 2.924 15.242 1 93.19 405 THR B C 1
ATOM 7493 O O . THR B 1 405 ? 19.562 3.639 14.344 1 93.19 405 THR B O 1
ATOM 7496 N N . LEU B 1 406 ? 20.328 3.387 16.406 1 95.31 406 LEU B N 1
ATOM 7497 C CA . LEU B 1 406 ? 20.188 4.797 16.75 1 95.31 406 LEU B CA 1
ATOM 7498 C C . LEU B 1 406 ? 21.375 5.598 16.234 1 95.31 406 LEU B C 1
ATOM 7500 O O . LEU B 1 406 ? 22.5 5.109 16.234 1 95.31 406 LEU B O 1
ATOM 7504 N N . CYS B 1 407 ? 21.047 6.793 15.812 1 94.31 407 CYS B N 1
ATOM 7505 C CA . CYS B 1 407 ? 22.141 7.66 15.391 1 94.31 407 CYS B CA 1
ATOM 7506 C C . CYS B 1 407 ? 23.078 7.953 16.547 1 94.31 407 CYS B C 1
ATOM 7508 O O . CYS B 1 407 ? 22.641 8.109 17.688 1 94.31 407 CYS B O 1
ATOM 7510 N N . PRO B 1 408 ? 24.391 8.023 16.219 1 90.62 408 PRO B N 1
ATOM 7511 C CA . PRO B 1 408 ? 25.312 8.477 17.266 1 90.62 408 PRO B CA 1
ATOM 7512 C C . PRO B 1 408 ? 25.062 9.922 17.688 1 90.62 408 PRO B C 1
ATOM 7514 O O . PRO B 1 408 ? 24.406 10.68 16.969 1 90.62 408 PRO B O 1
ATOM 7517 N N . GLU B 1 409 ? 25.625 10.102 18.844 1 84.38 409 GLU B N 1
ATOM 7518 C CA . GLU B 1 409 ? 25.516 11.477 19.312 1 84.38 409 GLU B CA 1
ATOM 7519 C C . GLU B 1 409 ? 26.375 12.414 18.453 1 84.38 409 GLU B C 1
ATOM 7521 O O . GLU B 1 409 ? 27.453 12.039 18 1 84.38 409 GLU B O 1
ATOM 7526 N N . GLY B 1 410 ? 25.891 13.562 18.141 1 82.75 410 GLY B N 1
ATOM 7527 C CA . GLY B 1 410 ? 26.641 14.516 17.344 1 82.75 410 GLY B CA 1
ATOM 7528 C C . GLY B 1 410 ? 26.25 14.508 15.883 1 82.75 410 GLY B C 1
ATOM 7529 O O . GLY B 1 410 ? 25.344 13.766 15.477 1 82.75 410 GLY B O 1
ATOM 7530 N N . PRO B 1 411 ? 26.938 15.336 15.133 1 84.81 411 PRO B N 1
ATOM 7531 C CA . PRO B 1 411 ? 26.625 15.422 13.703 1 84.81 411 PRO B CA 1
ATOM 7532 C C . PRO B 1 411 ? 27.016 14.164 12.938 1 84.81 411 PRO B C 1
ATOM 7534 O O . PRO B 1 411 ? 28.047 13.547 13.242 1 84.81 411 PRO B O 1
ATOM 7537 N N . GLY B 1 412 ? 26.109 13.82 12.055 1 85.38 412 GLY B N 1
ATOM 7538 C CA . GLY B 1 412 ? 26.359 12.633 11.258 1 85.38 412 GLY B CA 1
ATOM 7539 C C . GLY B 1 412 ? 27.078 12.938 9.953 1 85.38 412 GLY B C 1
ATOM 7540 O O . GLY B 1 412 ? 27.406 14.094 9.664 1 85.38 412 GLY B O 1
ATOM 7541 N N . GLU B 1 413 ? 27.406 11.844 9.227 1 82.19 413 GLU B N 1
ATOM 7542 C CA . GLU B 1 413 ? 28.078 11.938 7.926 1 82.19 413 GLU B CA 1
ATOM 7543 C C . GLU B 1 413 ? 27.203 11.336 6.824 1 82.19 413 GLU B C 1
ATOM 7545 O O . GLU B 1 413 ? 27.719 10.75 5.867 1 82.19 413 GLU B O 1
ATOM 7550 N N . GLY B 1 414 ? 25.938 11.383 7.109 1 82.62 414 GLY B N 1
ATOM 7551 C CA . GLY B 1 414 ? 25.047 10.953 6.047 1 82.62 414 GLY B CA 1
ATOM 7552 C C . GLY B 1 414 ? 24.562 9.523 6.223 1 82.62 414 GLY B C 1
ATOM 7553 O O . GLY B 1 414 ? 23.906 8.977 5.336 1 82.62 414 GLY B O 1
ATOM 7554 N N . ASP B 1 415 ? 24.812 8.938 7.344 1 86.69 415 ASP B N 1
ATOM 7555 C CA . ASP B 1 415 ? 24.391 7.562 7.586 1 86.69 415 ASP B CA 1
ATOM 7556 C C . ASP B 1 415 ? 22.891 7.492 7.902 1 86.69 415 ASP B C 1
ATOM 7558 O O . ASP B 1 415 ? 22.344 8.422 8.492 1 86.69 415 ASP B O 1
ATOM 7562 N N . GLU B 1 416 ? 22.359 6.406 7.449 1 91 416 GLU B N 1
ATOM 7563 C CA . GLU B 1 416 ? 20.969 6.152 7.777 1 91 416 GLU B CA 1
ATOM 7564 C C . GLU B 1 416 ? 20.828 5.547 9.172 1 91 416 GLU B C 1
ATOM 7566 O O . GLU B 1 416 ? 21.469 4.547 9.484 1 91 416 GLU B O 1
ATOM 7571 N N . CYS B 1 417 ? 20.031 6.156 10.031 1 94.88 417 CYS B N 1
ATOM 7572 C CA . CYS B 1 417 ? 19.828 5.699 11.398 1 94.88 417 CYS B CA 1
ATOM 7573 C C . CYS B 1 417 ? 18.578 6.309 12 1 94.88 417 CYS B C 1
ATOM 7575 O O . CYS B 1 417 ? 17.969 7.207 11.414 1 94.88 417 CYS B O 1
ATOM 7577 N N . VAL B 1 418 ? 18.188 5.777 13.094 1 96.94 418 VAL B N 1
ATOM 7578 C CA . VAL B 1 418 ? 17.062 6.359 13.836 1 96.94 418 VAL B CA 1
ATOM 7579 C C . VAL B 1 418 ? 17.547 7.574 14.633 1 96.94 418 VAL B C 1
ATOM 7581 O O . VAL B 1 418 ? 18.234 7.43 15.641 1 96.94 418 VAL B O 1
ATOM 7584 N N . HIS B 1 419 ? 17.203 8.75 14.211 1 96.75 419 HIS B N 1
ATOM 7585 C CA . HIS B 1 419 ? 17.703 10.008 14.742 1 96.75 419 HIS B CA 1
ATOM 7586 C C . HIS B 1 419 ? 16.906 10.469 15.953 1 96.75 419 HIS B C 1
ATOM 7588 O O . HIS B 1 419 ? 15.875 11.125 15.797 1 96.75 419 HIS B O 1
ATOM 7594 N N . VAL B 1 420 ? 17.453 10.172 17.141 1 97.19 420 VAL B N 1
ATOM 7595 C CA . VAL B 1 420 ? 16.797 10.516 18.391 1 97.19 420 VAL B CA 1
ATOM 7596 C C . VAL B 1 420 ? 17.609 11.586 19.125 1 97.19 420 VAL B C 1
ATOM 7598 O O . VAL B 1 420 ? 18.812 11.453 19.297 1 97.19 420 VAL B O 1
ATOM 7601 N N . LYS B 1 421 ? 16.969 12.664 19.484 1 96.88 421 LYS B N 1
ATOM 7602 C CA . LYS B 1 421 ? 17.547 13.703 20.328 1 96.88 421 LYS B CA 1
ATOM 7603 C C . LYS B 1 421 ? 16.938 13.68 21.719 1 96.88 421 LYS B C 1
ATOM 7605 O O . LYS B 1 421 ? 15.711 13.789 21.875 1 96.88 421 LYS B O 1
ATOM 7610 N N . ASN B 1 422 ? 17.75 13.609 22.734 1 96.31 422 ASN B N 1
ATOM 7611 C CA . ASN B 1 422 ? 17.281 13.508 24.109 1 96.31 422 ASN B CA 1
ATOM 7612 C C . ASN B 1 422 ? 17.016 14.883 24.719 1 96.31 422 ASN B C 1
ATOM 7614 O O . ASN B 1 422 ? 17.828 15.797 24.578 1 96.31 422 ASN B O 1
ATOM 7618 N N . ILE B 1 423 ? 15.875 15.031 25.312 1 98.06 423 ILE B N 1
ATOM 7619 C CA . ILE B 1 423 ? 15.445 16.266 25.953 1 98.06 423 ILE B CA 1
ATOM 7620 C C . ILE B 1 423 ? 15.086 15.984 27.406 1 98.06 423 ILE B C 1
ATOM 7622 O O . ILE B 1 423 ? 14.211 15.164 27.688 1 98.06 423 ILE B O 1
ATOM 7626 N N . PRO B 1 424 ? 15.68 16.703 28.391 1 97.88 424 PRO B N 1
ATOM 7627 C CA . PRO B 1 424 ? 15.289 16.5 29.797 1 97.88 424 PRO B CA 1
ATOM 7628 C C . PRO B 1 424 ? 13.852 16.938 30.078 1 97.88 424 PRO B C 1
ATOM 7630 O O . PRO B 1 424 ? 13.43 18 29.609 1 97.88 424 PRO B O 1
ATOM 7633 N N . LEU B 1 425 ? 13.188 16.109 30.812 1 98.19 425 LEU B N 1
ATOM 7634 C CA . LEU B 1 425 ? 11.812 16.422 31.172 1 98.19 425 LEU B CA 1
ATOM 7635 C C . LEU B 1 425 ? 11.734 17.734 31.938 1 98.19 425 LEU B C 1
ATOM 7637 O O . LEU B 1 425 ? 12.586 18.016 32.781 1 98.19 425 LEU B O 1
ATOM 7641 N N . TYR B 1 426 ? 10.789 18.625 31.594 1 97.94 426 TYR B N 1
ATOM 7642 C CA . TYR B 1 426 ? 10.438 19.906 32.219 1 97.94 426 TYR B CA 1
ATOM 7643 C C . TYR B 1 426 ? 11.445 20.984 31.859 1 97.94 426 TYR B C 1
ATOM 7645 O O . TYR B 1 426 ? 11.398 22.094 32.406 1 97.94 426 TYR B O 1
ATOM 7653 N N . SER B 1 427 ? 12.328 20.719 31 1 98.38 427 SER B N 1
ATOM 7654 C CA . SER B 1 427 ? 13.25 21.75 30.516 1 98.38 427 SER B CA 1
ATOM 7655 C C . SER B 1 427 ? 12.57 22.703 29.547 1 98.38 427 SER B C 1
ATOM 7657 O O . SER B 1 427 ? 11.586 22.328 28.891 1 98.38 427 SER B O 1
ATOM 7659 N N . THR B 1 428 ? 13.031 23.922 29.562 1 98.5 428 THR B N 1
ATOM 7660 C CA . THR B 1 428 ? 12.688 24.844 28.484 1 98.5 428 THR B CA 1
ATOM 7661 C C . THR B 1 428 ? 13.586 24.625 27.266 1 98.5 428 THR B C 1
ATOM 7663 O O . THR B 1 428 ? 14.812 24.516 27.422 1 98.5 428 THR B O 1
ATOM 7666 N N . VAL B 1 429 ? 12.969 24.484 26.109 1 98.62 429 VAL B N 1
ATOM 7667 C CA . VAL B 1 429 ? 13.719 24.062 24.922 1 98.62 429 VAL B CA 1
ATOM 7668 C C . VAL B 1 429 ? 13.547 25.094 23.812 1 98.62 429 VAL B C 1
ATOM 7670 O O . VAL B 1 429 ? 12.453 25.625 23.609 1 98.62 429 VAL B O 1
ATOM 7673 N N . GLU B 1 430 ? 14.609 25.422 23.141 1 98.44 430 GLU B N 1
ATOM 7674 C CA . GLU B 1 430 ? 14.578 26.125 21.859 1 98.44 430 GLU B CA 1
ATOM 7675 C C . GLU B 1 430 ? 15.188 25.266 20.75 1 98.44 430 GLU B C 1
ATOM 7677 O O . GLU B 1 430 ? 16.312 24.766 20.891 1 98.44 430 GLU B O 1
ATOM 7682 N N . ILE B 1 431 ? 14.461 25.031 19.703 1 98.69 431 ILE B N 1
ATOM 7683 C CA . ILE B 1 431 ? 14.984 24.375 18.516 1 98.69 431 ILE B CA 1
ATOM 7684 C C . ILE B 1 431 ? 15.258 25.422 17.438 1 98.69 431 ILE B C 1
ATOM 7686 O O . ILE B 1 431 ? 14.352 26.141 17 1 98.69 431 ILE B O 1
ATOM 7690 N N . VAL B 1 432 ? 16.453 25.516 17.047 1 98.56 432 VAL B N 1
ATOM 7691 C CA . VAL B 1 432 ? 16.859 26.359 15.922 1 98.56 432 VAL B CA 1
ATOM 7692 C C . VAL B 1 432 ? 17.109 25.484 14.695 1 98.56 432 VAL B C 1
ATOM 7694 O O . VAL B 1 432 ? 18.125 24.797 14.609 1 98.56 432 VAL B O 1
ATOM 7697 N N . MET B 1 433 ? 16.188 25.516 13.781 1 98.31 433 MET B N 1
ATOM 7698 C CA . MET B 1 433 ? 16.297 24.734 12.547 1 98.31 433 MET B CA 1
ATOM 7699 C C . MET B 1 433 ? 16.625 25.641 11.359 1 98.31 433 MET B C 1
ATOM 7701 O O . MET B 1 433 ? 16.109 26.766 11.266 1 98.31 433 MET B O 1
ATOM 7705 N N . PHE B 1 434 ? 17.453 25.125 10.469 1 97.44 434 PHE B N 1
ATOM 7706 C CA . PHE B 1 434 ? 17.781 25.984 9.336 1 97.44 434 PHE B CA 1
ATOM 7707 C C . PHE B 1 434 ? 18.172 25.141 8.125 1 97.44 434 PHE B C 1
ATOM 7709 O O . PHE B 1 434 ? 18.781 24.078 8.266 1 97.44 434 PHE B O 1
ATOM 7716 N N . ASP B 1 435 ? 17.828 25.672 7 1 95.69 435 ASP B N 1
ATOM 7717 C CA . ASP B 1 435 ? 18.016 25.016 5.711 1 95.69 435 ASP B CA 1
ATOM 7718 C C . ASP B 1 435 ? 19.391 25.312 5.121 1 95.69 435 ASP B C 1
ATOM 7720 O O . ASP B 1 435 ? 19.719 26.469 4.863 1 95.69 435 ASP B O 1
ATOM 7724 N N . GLN B 1 436 ? 20.094 24.266 4.84 1 94.38 436 GLN B N 1
ATOM 7725 C CA . GLN B 1 436 ? 21.406 24.438 4.215 1 94.38 436 GLN B CA 1
ATOM 7726 C C . GLN B 1 436 ? 21.359 24.047 2.74 1 94.38 436 GLN B C 1
ATOM 7728 O O . GLN B 1 436 ? 22.328 24.25 2.014 1 94.38 436 GLN B O 1
ATOM 7733 N N . GLY B 1 437 ? 20.312 23.5 2.305 1 89.25 437 GLY B N 1
ATOM 7734 C CA . GLY B 1 437 ? 20.203 23.031 0.932 1 89.25 437 GLY B CA 1
ATOM 7735 C C . GLY B 1 437 ? 19.734 24.094 -0.031 1 89.25 437 GLY B C 1
ATOM 7736 O O . GLY B 1 437 ? 20.25 24.219 -1.146 1 89.25 437 GLY B O 1
ATOM 7737 N N . GLY B 1 438 ? 18.688 24.797 0.319 1 86.81 438 GLY B N 1
ATOM 7738 C CA . GLY B 1 438 ? 18.25 25.969 -0.434 1 86.81 438 GLY B CA 1
ATOM 7739 C C . GLY B 1 438 ? 17.406 25.609 -1.643 1 86.81 438 GLY B C 1
ATOM 7740 O O . GLY B 1 438 ? 17.219 26.422 -2.549 1 86.81 438 GLY B O 1
ATOM 7741 N N . GLU B 1 439 ? 16.906 24.453 -1.707 1 80.94 439 GLU B N 1
ATOM 7742 C CA . GLU B 1 439 ? 16.141 24.047 -2.881 1 80.94 439 GLU B CA 1
ATOM 7743 C C . GLU B 1 439 ? 14.727 24.609 -2.83 1 80.94 439 GLU B C 1
ATOM 7745 O O . GLU B 1 439 ? 14.203 25.094 -3.836 1 80.94 439 GLU B O 1
ATOM 7750 N N . SER B 1 440 ? 14.078 24.453 -1.771 1 83.25 440 SER B N 1
ATOM 7751 C CA . SER B 1 440 ? 12.703 24.891 -1.566 1 83.25 440 SER B CA 1
ATOM 7752 C C . SER B 1 440 ? 12.406 25.109 -0.086 1 83.25 440 SER B C 1
ATOM 7754 O O . SER B 1 440 ? 13.234 24.797 0.771 1 83.25 440 SER B O 1
ATOM 7756 N N . ASP B 1 441 ? 11.258 25.703 0.131 1 89.25 441 ASP B N 1
ATOM 7757 C CA . ASP B 1 441 ? 10.789 25.766 1.512 1 89.25 441 ASP B CA 1
ATOM 7758 C C . ASP B 1 441 ? 10.508 24.359 2.051 1 89.25 441 ASP B C 1
ATOM 7760 O O . ASP B 1 441 ? 10.219 23.438 1.281 1 89.25 441 ASP B O 1
ATOM 7764 N N . HIS B 1 442 ? 10.695 24.234 3.283 1 91.81 442 HIS B N 1
ATOM 7765 C CA . HIS B 1 442 ? 10.367 22.984 3.961 1 91.81 442 HIS B CA 1
ATOM 7766 C C . HIS B 1 442 ? 9.312 23.203 5.047 1 91.81 442 HIS B C 1
ATOM 7768 O O . HIS B 1 442 ? 9.148 24.328 5.535 1 91.81 442 HIS B O 1
ATOM 7774 N N . ILE B 1 443 ? 8.57 22.234 5.273 1 95.06 443 ILE B N 1
ATOM 7775 C CA . ILE B 1 443 ? 7.527 22.312 6.293 1 95.06 443 ILE B CA 1
ATOM 7776 C C . ILE B 1 443 ? 7.73 21.188 7.312 1 95.06 443 ILE B C 1
ATOM 7778 O O . ILE B 1 443 ? 7.922 20.031 6.941 1 95.06 443 ILE B O 1
ATOM 7782 N N . PHE B 1 444 ? 7.715 21.531 8.547 1 96.62 444 PHE B N 1
ATOM 7783 C CA . PHE B 1 444 ? 7.887 20.547 9.609 1 96.62 444 PHE B CA 1
ATOM 7784 C C . PHE B 1 444 ? 6.719 20.594 10.586 1 96.62 444 PHE B C 1
ATOM 7786 O O . PHE B 1 444 ? 6.188 21.672 10.875 1 96.62 444 PHE B O 1
ATOM 7793 N N . HIS B 1 445 ? 6.328 19.5 11.039 1 97.31 445 HIS B N 1
ATOM 7794 C CA . HIS B 1 445 ? 5.316 19.328 12.078 1 97.31 445 HIS B CA 1
ATOM 7795 C C . HIS B 1 445 ? 5.879 18.562 13.273 1 97.31 445 HIS B C 1
ATOM 7797 O O . HIS B 1 445 ? 6.543 17.531 13.102 1 97.31 445 HIS B O 1
ATOM 7803 N N . LEU B 1 446 ? 5.625 19.062 14.461 1 98.56 446 LEU B N 1
ATOM 7804 C CA . LEU B 1 446 ? 6.078 18.406 15.688 1 98.56 446 LEU B CA 1
ATOM 7805 C C . LEU B 1 446 ? 4.93 17.656 16.359 1 98.56 446 LEU B C 1
ATOM 7807 O O . LEU B 1 446 ? 3.939 18.266 16.766 1 98.56 446 LEU B O 1
ATOM 7811 N N . HIS B 1 447 ? 5.07 16.344 16.453 1 98.25 447 HIS B N 1
ATOM 7812 C CA . HIS B 1 447 ? 4.109 15.531 17.203 1 98.25 447 HIS B CA 1
ATOM 7813 C C . HIS B 1 447 ? 4.156 15.844 18.688 1 98.25 447 HIS B C 1
ATOM 7815 O O . HIS B 1 447 ? 5.227 16.109 19.234 1 98.25 447 HIS B O 1
ATOM 7821 N N . GLY B 1 448 ? 2.994 15.883 19.375 1 98 448 GLY B N 1
ATOM 7822 C CA . GLY B 1 448 ? 2.902 15.875 20.828 1 98 448 GLY B CA 1
ATOM 7823 C C . GLY B 1 448 ? 3.064 17.25 21.438 1 98 448 GLY B C 1
ATOM 7824 O O . GLY B 1 448 ? 2.842 17.438 22.641 1 98 448 GLY B O 1
ATOM 7825 N N . TYR B 1 449 ? 3.432 18.25 20.594 1 98 449 TYR B N 1
ATOM 7826 C CA . TYR B 1 449 ? 3.707 19.578 21.141 1 98 449 TYR B CA 1
ATOM 7827 C C . TYR B 1 449 ? 3.197 20.672 20.203 1 98 449 TYR B C 1
ATOM 7829 O O . TYR B 1 449 ? 3.006 20.438 19.016 1 98 449 TYR B O 1
ATOM 7837 N N . SER B 1 450 ? 2.896 21.734 20.812 1 98 450 SER B N 1
ATOM 7838 C CA . SER B 1 450 ? 2.939 23.031 20.141 1 98 450 SER B CA 1
ATOM 7839 C C . SER B 1 450 ? 4.172 23.828 20.562 1 98 450 SER B C 1
ATOM 7841 O O . SER B 1 450 ? 4.766 23.562 21.609 1 98 450 SER B O 1
ATOM 7843 N N . PHE B 1 451 ? 4.602 24.703 19.734 1 98.62 451 PHE B N 1
ATOM 7844 C CA . PHE B 1 451 ? 5.766 25.531 20.016 1 98.62 451 PHE B CA 1
ATOM 7845 C C . PHE B 1 451 ? 5.484 27 19.703 1 98.62 451 PHE B C 1
ATOM 7847 O O . PHE B 1 451 ? 4.668 27.297 18.828 1 98.62 451 PHE B O 1
ATOM 7854 N N . TYR B 1 452 ? 6.137 27.875 20.438 1 98.31 452 TYR B N 1
ATOM 7855 C CA . TYR B 1 452 ? 6.117 29.297 20.141 1 98.31 452 TYR B CA 1
ATOM 7856 C C . TYR B 1 452 ? 7.117 29.641 19.031 1 98.31 452 TYR B C 1
ATOM 7858 O O . TYR B 1 452 ? 8.297 29.281 19.125 1 98.31 452 TYR B O 1
ATOM 7866 N N . VAL B 1 453 ? 6.617 30.266 18 1 97.62 453 VAL B N 1
ATOM 7867 C CA . VAL B 1 453 ? 7.5 30.734 16.922 1 97.62 453 VAL B CA 1
ATOM 7868 C C . VAL B 1 453 ? 8.109 32.094 17.312 1 97.62 453 VAL B C 1
ATOM 7870 O O . VAL B 1 453 ? 7.473 33.125 17.156 1 97.62 453 VAL B O 1
ATOM 7873 N N . THR B 1 454 ? 9.414 32.094 17.641 1 96.75 454 THR B N 1
ATOM 7874 C CA . THR B 1 454 ? 9.992 33.312 18.188 1 96.75 454 THR B CA 1
ATOM 7875 C C . THR B 1 454 ? 10.812 34.031 17.125 1 96.75 454 THR B C 1
ATOM 7877 O O . THR B 1 454 ? 11.109 35.219 17.281 1 96.75 454 THR B O 1
ATOM 7880 N N . GLY B 1 455 ? 11.164 33.312 16.094 1 94.94 455 GLY B N 1
ATOM 7881 C CA . GLY B 1 455 ? 11.938 33.938 15.047 1 94.94 455 GLY B CA 1
ATOM 7882 C C . GLY B 1 455 ? 11.906 33.188 13.734 1 94.94 455 GLY B C 1
ATOM 7883 O O . GLY B 1 455 ? 11.898 31.969 13.719 1 94.94 455 GLY B O 1
ATOM 7884 N N . VAL B 1 456 ? 11.859 33.969 12.648 1 94.88 456 VAL B N 1
ATOM 7885 C CA . VAL B 1 456 ? 12.023 33.469 11.281 1 94.88 456 VAL B CA 1
ATOM 7886 C C . VAL B 1 456 ? 12.875 34.438 10.477 1 94.88 456 VAL B C 1
ATOM 7888 O O . VAL B 1 456 ? 12.688 35.656 10.562 1 94.88 456 VAL B O 1
ATOM 7891 N N . ARG B 1 457 ? 13.82 33.875 9.766 1 93.31 457 ARG B N 1
ATOM 7892 C CA . ARG B 1 457 ? 14.633 34.719 8.891 1 93.31 457 ARG B CA 1
ATOM 7893 C C . ARG B 1 457 ? 15.125 33.938 7.68 1 93.31 457 ARG B C 1
ATOM 7895 O O . ARG B 1 457 ? 15.469 32.75 7.789 1 93.31 457 ARG B O 1
ATOM 7902 N N . GLU B 1 458 ? 15.016 34.531 6.59 1 92.69 458 GLU B N 1
ATOM 7903 C CA . GLU B 1 458 ? 15.547 33.969 5.352 1 92.69 458 GLU B CA 1
ATOM 7904 C C . GLU B 1 458 ? 16.906 34.562 5.004 1 92.69 458 GLU B C 1
ATOM 7906 O O . GLU B 1 458 ? 17.094 35.781 5.129 1 92.69 458 GLU B O 1
ATOM 7911 N N . PHE B 1 459 ? 17.734 33.594 4.668 1 91.75 459 PHE B N 1
ATOM 7912 C CA . PHE B 1 459 ? 19.016 34 4.137 1 91.75 459 PHE B CA 1
ATOM 7913 C C . PHE B 1 459 ? 19.141 33.656 2.658 1 91.75 459 PHE B C 1
ATOM 7915 O O . PHE B 1 459 ? 18.297 32.938 2.119 1 91.75 459 PHE B O 1
ATOM 7922 N N . ASN B 1 460 ? 19.875 34.156 1.842 1 89.06 460 ASN B N 1
ATOM 7923 C CA . ASN B 1 460 ? 20.078 33.844 0.432 1 89.06 460 ASN B CA 1
ATOM 7924 C C . ASN B 1 460 ? 21.297 32.969 0.223 1 89.06 460 ASN B C 1
ATOM 7926 O O . ASN B 1 460 ? 21.844 32.906 -0.876 1 89.06 460 ASN B O 1
ATOM 7930 N N . ARG B 1 461 ? 21.688 32.312 1.342 1 94.44 461 ARG B N 1
ATOM 7931 C CA . ARG B 1 461 ? 22.844 31.406 1.274 1 94.44 461 ARG B CA 1
ATOM 7932 C C . ARG B 1 461 ? 22.812 30.391 2.408 1 94.44 461 ARG B C 1
ATOM 7934 O O . ARG B 1 461 ? 22.078 30.562 3.391 1 94.44 461 ARG B O 1
ATOM 7941 N N . SER B 1 462 ? 23.641 29.391 2.172 1 94.94 462 SER B N 1
ATOM 7942 C CA . SER B 1 462 ? 23.781 28.391 3.217 1 94.94 462 SER B CA 1
ATOM 7943 C C . SER B 1 462 ? 24.609 28.922 4.379 1 94.94 462 SER B C 1
ATOM 7945 O O . SER B 1 462 ? 25.609 29.625 4.172 1 94.94 462 SER B O 1
ATOM 7947 N N . LEU B 1 463 ? 24.188 28.672 5.613 1 96.69 463 LEU B N 1
ATOM 7948 C CA . LEU B 1 463 ? 24.953 29 6.805 1 96.69 463 LEU B CA 1
ATOM 7949 C C . LEU B 1 463 ? 25.469 27.75 7.5 1 96.69 463 LEU B C 1
ATOM 7951 O O . LEU B 1 463 ? 24.75 26.734 7.57 1 96.69 463 LEU B O 1
ATOM 7955 N N . SER B 1 464 ? 26.672 27.844 7.98 1 96.31 464 SER B N 1
ATOM 7956 C CA . SER B 1 464 ? 27.188 26.734 8.781 1 96.31 464 SER B CA 1
ATOM 7957 C C . SER B 1 464 ? 26.547 26.719 10.164 1 96.31 464 SER B C 1
ATOM 7959 O O . SER B 1 464 ? 26.031 27.734 10.633 1 96.31 464 SER B O 1
ATOM 7961 N N . LYS B 1 465 ? 26.594 25.562 10.734 1 96.19 465 LYS B N 1
ATOM 7962 C CA . LYS B 1 465 ? 26.062 25.422 12.086 1 96.19 465 LYS B CA 1
ATOM 7963 C C . LYS B 1 465 ? 26.781 26.359 13.055 1 96.19 465 LYS B C 1
ATOM 7965 O O . LYS B 1 465 ? 26.156 26.984 13.906 1 96.19 465 LYS B O 1
ATOM 7970 N N . GLU B 1 466 ? 28.078 26.5 12.914 1 97.19 466 GLU B N 1
ATOM 7971 C CA . GLU B 1 466 ? 28.875 27.375 13.766 1 97.19 466 GLU B CA 1
ATOM 7972 C C . GLU B 1 466 ? 28.438 28.828 13.617 1 97.19 466 GLU B C 1
ATOM 7974 O O . GLU B 1 466 ? 28.328 29.562 14.609 1 97.19 466 GLU B O 1
ATOM 7979 N N . THR B 1 467 ? 28.234 29.188 12.414 1 98.19 467 THR B N 1
ATOM 7980 C CA . THR B 1 467 ? 27.812 30.547 12.148 1 98.19 467 THR B CA 1
ATOM 7981 C C . THR B 1 467 ? 26.469 30.844 12.789 1 98.19 467 THR B C 1
ATOM 7983 O O . THR B 1 467 ? 26.266 31.891 13.391 1 98.19 467 THR B O 1
ATOM 7986 N N . VAL B 1 468 ? 25.531 29.938 12.664 1 98.31 468 VAL B N 1
ATOM 7987 C CA . VAL B 1 468 ? 24.203 30.109 13.219 1 98.31 468 VAL B CA 1
ATOM 7988 C C . VAL B 1 468 ? 24.281 30.188 14.742 1 98.31 468 VAL B C 1
ATOM 7990 O O . VAL B 1 468 ? 23.625 31.031 15.359 1 98.31 468 VAL B O 1
ATOM 7993 N N . ILE B 1 469 ? 25.109 29.344 15.32 1 98 469 ILE B N 1
ATOM 7994 C CA . ILE B 1 469 ? 25.297 29.344 16.766 1 98 469 ILE B CA 1
ATOM 7995 C C . ILE B 1 469 ? 25.828 30.703 17.219 1 98 469 ILE B C 1
ATOM 7997 O O . ILE B 1 469 ? 25.297 31.297 18.156 1 98 469 ILE B O 1
ATOM 8001 N N . LYS B 1 470 ? 26.812 31.188 16.531 1 98 470 LYS B N 1
ATOM 8002 C CA . LYS B 1 470 ? 27.438 32.469 16.891 1 98 470 LYS B CA 1
ATOM 8003 C C . LYS B 1 470 ? 26.438 33.625 16.766 1 98 470 LYS B C 1
ATOM 8005 O O . LYS B 1 470 ? 26.359 34.469 17.641 1 98 470 LYS B O 1
ATOM 8010 N N . MET B 1 471 ? 25.688 33.594 15.703 1 97.88 471 MET B N 1
ATOM 8011 C CA . MET B 1 471 ? 24.719 34.656 15.484 1 97.88 471 MET B CA 1
ATOM 8012 C C . MET B 1 471 ? 23.609 34.625 16.531 1 97.88 471 MET B C 1
ATOM 8014 O O . MET B 1 471 ? 23.141 35.656 16.984 1 97.88 471 MET B O 1
ATOM 8018 N N . ASN B 1 472 ? 23.172 33.406 16.859 1 96.94 472 ASN B N 1
ATOM 8019 C CA . ASN B 1 472 ? 22.125 33.281 17.859 1 96.94 472 ASN B CA 1
ATOM 8020 C C . ASN B 1 472 ? 22.594 33.75 19.234 1 96.94 472 ASN B C 1
ATOM 8022 O O . ASN B 1 472 ? 21.844 34.438 19.938 1 96.94 472 ASN B O 1
ATOM 8026 N N . GLU B 1 473 ? 23.797 33.406 19.609 1 94.62 473 GLU B N 1
ATOM 8027 C CA . GLU B 1 473 ? 24.359 33.812 20.891 1 94.62 473 GLU B CA 1
ATOM 8028 C C . GLU B 1 473 ? 24.562 35.312 20.953 1 94.62 473 GLU B C 1
ATOM 8030 O O . GLU B 1 473 ? 24.422 35.906 22.016 1 94.62 473 GLU B O 1
ATOM 8035 N N . ALA B 1 474 ? 24.812 35.875 19.812 1 95.56 474 ALA B N 1
ATOM 8036 C CA . ALA B 1 474 ? 25 37.312 19.734 1 95.56 474 ALA B CA 1
ATOM 8037 C C . ALA B 1 474 ? 23.672 38.062 19.578 1 95.56 474 ALA B C 1
ATOM 8039 O O . ALA B 1 474 ? 23.641 39.281 19.484 1 95.56 474 ALA B O 1
ATOM 8040 N N . ASN B 1 475 ? 22.656 37.281 19.484 1 93.69 475 ASN B N 1
ATOM 8041 C CA . ASN B 1 475 ? 21.312 37.844 19.297 1 93.69 475 ASN B CA 1
ATOM 8042 C C . ASN B 1 475 ? 21.203 38.625 18 1 93.69 475 ASN B C 1
ATOM 8044 O O . ASN B 1 475 ? 20.594 39.688 17.969 1 93.69 475 ASN B O 1
ATOM 8048 N N . THR B 1 476 ? 21.844 38.125 16.969 1 95.56 476 THR B N 1
ATOM 8049 C CA . THR B 1 476 ? 21.828 38.781 15.656 1 95.56 476 THR B CA 1
ATOM 8050 C C . THR B 1 476 ? 21.188 37.844 14.609 1 95.56 476 THR B C 1
ATOM 8052 O O . THR B 1 476 ? 21.016 38.25 13.461 1 95.56 476 THR B O 1
ATOM 8055 N N . LEU B 1 477 ? 20.859 36.688 15.016 1 95.94 477 LEU B N 1
ATOM 8056 C CA . LEU B 1 477 ? 20.328 35.688 14.07 1 95.94 477 LEU B CA 1
ATOM 8057 C C . LEU B 1 477 ? 18.984 36.156 13.508 1 95.94 477 LEU B C 1
ATOM 8059 O O . LEU B 1 477 ? 18.719 36 12.312 1 95.94 477 LEU B O 1
ATOM 8063 N N . PHE B 1 478 ? 18.25 36.719 14.406 1 93 478 PHE B N 1
ATOM 8064 C CA . PHE B 1 478 ? 16.938 37.219 14 1 93 478 PHE B CA 1
ATOM 8065 C C . PHE B 1 478 ? 16.875 38.719 14.172 1 93 478 PHE B C 1
ATOM 8067 O O . PHE B 1 478 ? 17.422 39.281 15.125 1 93 478 PHE B O 1
ATOM 8074 N N . ILE B 1 479 ? 16.25 39.406 13.234 1 83.38 479 ILE B N 1
ATOM 8075 C CA . ILE B 1 479 ? 16.094 40.844 13.289 1 83.38 479 ILE B CA 1
ATOM 8076 C C . ILE B 1 479 ? 15.18 41.219 14.453 1 83.38 479 ILE B C 1
ATOM 8078 O O . ILE B 1 479 ? 15.484 42.156 15.219 1 83.38 479 ILE B O 1
ATOM 8082 N N . ASN B 1 480 ? 14.086 40.594 14.5 1 81.44 480 ASN B N 1
ATOM 8083 C CA . ASN B 1 480 ? 13.133 40.781 15.578 1 81.44 480 ASN B CA 1
ATOM 8084 C C . ASN B 1 480 ? 12.664 39.438 16.172 1 81.44 480 ASN B C 1
ATOM 8086 O O . ASN B 1 480 ? 12.078 38.625 15.461 1 81.44 480 ASN B O 1
ATOM 8090 N N . LYS B 1 481 ? 13.086 39.188 17.344 1 88.5 481 LYS B N 1
ATOM 8091 C CA . LYS B 1 481 ? 12.57 38 18.062 1 88.5 481 LYS B CA 1
ATOM 8092 C C . LYS B 1 481 ? 11.359 38.375 18.906 1 88.5 481 LYS B C 1
ATOM 8094 O O . LYS B 1 481 ? 11.391 39.344 19.672 1 88.5 481 LYS B O 1
ATOM 8099 N N . ASN B 1 482 ? 10.297 37.719 18.609 1 91.69 482 ASN B N 1
ATOM 8100 C CA . ASN B 1 482 ? 9.117 37.938 19.438 1 91.69 482 ASN B CA 1
ATOM 8101 C C . ASN B 1 482 ? 9.117 37.031 20.656 1 91.69 482 ASN B C 1
ATOM 8103 O O . ASN B 1 482 ? 8.828 35.844 20.547 1 91.69 482 ASN B O 1
ATOM 8107 N N . LEU B 1 483 ? 9.398 37.594 21.844 1 94.12 483 LEU B N 1
ATOM 8108 C CA . LEU B 1 483 ? 9.438 36.812 23.062 1 94.12 483 LEU B CA 1
ATOM 8109 C C . LEU B 1 483 ? 8.297 37.188 24 1 94.12 483 LEU B C 1
ATOM 8111 O O . LEU B 1 483 ? 8.281 36.781 25.172 1 94.12 483 LEU B O 1
ATOM 8115 N N . ILE B 1 484 ? 7.391 38 23.531 1 94.44 484 ILE B N 1
ATOM 8116 C CA . ILE B 1 484 ? 6.309 38.469 24.391 1 94.44 484 ILE B CA 1
ATOM 8117 C C . ILE B 1 484 ? 5.023 37.719 24.047 1 94.44 484 ILE B C 1
ATOM 8119 O O . ILE B 1 484 ? 4.547 36.906 24.844 1 94.44 484 ILE B O 1
ATOM 8123 N N . ARG B 1 485 ? 4.586 37.938 22.766 1 96.69 485 ARG B N 1
ATOM 8124 C CA . ARG B 1 485 ? 3.359 37.281 22.344 1 96.69 485 ARG B CA 1
ATOM 8125 C C . ARG B 1 485 ? 3.545 36.562 21.016 1 96.69 485 ARG B C 1
ATOM 8127 O O . ARG B 1 485 ? 2.777 36.812 20.078 1 96.69 485 ARG B O 1
ATOM 8134 N N . PRO B 1 486 ? 4.566 35.719 21 1 97.06 486 PRO B N 1
ATOM 8135 C CA . PRO B 1 486 ? 4.691 34.938 19.75 1 97.06 486 PRO B CA 1
ATOM 8136 C C . PRO B 1 486 ? 3.498 34.031 19.516 1 97.06 486 PRO B C 1
ATOM 8138 O O . PRO B 1 486 ? 2.76 33.719 20.438 1 97.06 486 PRO B O 1
ATOM 8141 N N . VAL B 1 487 ? 3.303 33.656 18.266 1 97.44 487 VAL B N 1
ATOM 8142 C CA . VAL B 1 487 ? 2.217 32.75 17.938 1 97.44 487 VAL B CA 1
ATOM 8143 C C . VAL B 1 487 ? 2.594 31.344 18.359 1 97.44 487 VAL B C 1
ATOM 8145 O O . VAL B 1 487 ? 3.771 30.969 18.359 1 97.44 487 VAL B O 1
ATOM 8148 N N . LEU B 1 488 ? 1.634 30.578 18.828 1 98.12 488 LEU B N 1
ATOM 8149 C CA . LEU B 1 488 ? 1.762 29.156 19.172 1 98.12 488 LEU B CA 1
ATOM 8150 C C . LEU B 1 488 ? 1.276 28.281 18.031 1 98.12 488 LEU B C 1
ATOM 8152 O O . LEU B 1 488 ? 0.139 28.422 17.578 1 98.12 488 LEU B O 1
ATOM 8156 N N . LYS B 1 489 ? 2.148 27.391 17.5 1 98.25 489 LYS B N 1
ATOM 8157 C CA . LYS B 1 489 ? 1.85 26.531 16.344 1 98.25 489 LYS B CA 1
ATOM 8158 C C . LYS B 1 489 ? 2.395 25.125 16.562 1 98.25 489 LYS B C 1
ATOM 8160 O O . LYS B 1 489 ? 3.09 24.859 17.547 1 98.25 489 LYS B O 1
ATOM 8165 N N . ASP B 1 490 ? 2.02 24.219 15.672 1 98.56 490 ASP B N 1
ATOM 8166 C CA . ASP B 1 490 ? 2.623 22.891 15.68 1 98.56 490 ASP B CA 1
ATOM 8167 C C . ASP B 1 490 ? 3.24 22.562 14.32 1 98.56 490 ASP B C 1
ATOM 8169 O O . ASP B 1 490 ? 3.814 21.484 14.141 1 98.56 490 ASP B O 1
ATOM 8173 N N . THR B 1 491 ? 3.082 23.406 13.367 1 98 491 THR B N 1
ATOM 8174 C CA . THR B 1 491 ? 3.619 23.297 12.016 1 98 491 THR B CA 1
ATOM 8175 C C . THR B 1 491 ? 4.352 24.578 11.617 1 98 491 THR B C 1
ATOM 8177 O O . THR B 1 491 ? 3.879 25.688 11.898 1 98 491 THR B O 1
ATOM 8180 N N . ILE B 1 492 ? 5.516 24.438 11 1 97.44 492 ILE B N 1
ATOM 8181 C CA . ILE B 1 492 ? 6.297 25.609 10.633 1 97.44 492 ILE B CA 1
ATOM 8182 C C . ILE B 1 492 ? 6.824 25.453 9.211 1 97.44 492 ILE B C 1
ATOM 8184 O O . ILE B 1 492 ? 7.223 24.359 8.805 1 97.44 492 ILE B O 1
ATOM 8188 N N . VAL B 1 493 ? 6.695 26.5 8.461 1 95.88 493 VAL B N 1
ATOM 8189 C CA . VAL B 1 493 ? 7.355 26.594 7.164 1 95.88 493 VAL B CA 1
ATOM 8190 C C . VAL B 1 493 ? 8.727 27.234 7.324 1 95.88 493 VAL B C 1
ATOM 8192 O O . VAL B 1 493 ? 8.844 28.344 7.867 1 95.88 493 VAL B O 1
ATOM 8195 N N . ILE B 1 494 ? 9.734 26.578 6.938 1 95.44 494 ILE B N 1
ATOM 8196 C CA . ILE B 1 494 ? 11.094 27.109 6.934 1 95.44 494 ILE B CA 1
ATOM 8197 C C . ILE B 1 494 ? 11.469 27.547 5.516 1 95.44 494 ILE B C 1
ATOM 8199 O O . ILE B 1 494 ? 11.562 26.703 4.613 1 95.44 494 ILE B O 1
ATOM 8203 N N . PRO B 1 495 ? 11.672 28.812 5.367 1 92.31 495 PRO B N 1
ATOM 8204 C CA . PRO B 1 495 ? 12 29.281 4.02 1 92.31 495 PRO B CA 1
ATOM 8205 C C . PRO B 1 495 ? 13.305 28.703 3.492 1 92.31 495 PRO B C 1
ATOM 8207 O O . PRO B 1 495 ? 14.172 28.297 4.277 1 92.31 495 PRO B O 1
ATOM 8210 N N . LYS B 1 496 ? 13.312 28.734 2.203 1 90.5 496 LYS B N 1
ATOM 8211 C CA . LYS B 1 496 ? 14.586 28.375 1.58 1 90.5 496 LYS B CA 1
ATOM 8212 C C . LYS B 1 496 ? 15.734 29.188 2.166 1 90.5 496 LYS B C 1
ATOM 8214 O O . LYS B 1 496 ? 15.648 30.406 2.266 1 90.5 496 LYS B O 1
ATOM 8219 N N . PHE B 1 497 ? 16.812 28.469 2.578 1 93.69 497 PHE B N 1
ATOM 8220 C CA . PHE B 1 497 ? 17.953 29.094 3.25 1 93.69 497 PHE B CA 1
ATOM 8221 C C . PHE B 1 497 ? 17.5 29.859 4.48 1 93.69 497 PHE B C 1
ATOM 8223 O O . PHE B 1 497 ? 18.094 30.891 4.824 1 93.69 497 PHE B O 1
ATOM 8230 N N . GLY B 1 498 ? 16.453 29.391 5.031 1 94.62 498 GLY B N 1
ATOM 8231 C CA . GLY B 1 498 ? 15.891 30.078 6.188 1 94.62 498 GLY B CA 1
ATOM 8232 C C . GLY B 1 498 ? 16.266 29.422 7.508 1 94.62 498 GLY B C 1
ATOM 8233 O O . GLY B 1 498 ? 16.828 28.328 7.523 1 94.62 498 GLY B O 1
ATOM 8234 N N . VAL B 1 499 ? 16.016 30.203 8.562 1 96.44 499 VAL B N 1
ATOM 8235 C CA . VAL B 1 499 ? 16.219 29.75 9.938 1 96.44 499 VAL B CA 1
ATOM 8236 C C . VAL B 1 499 ? 14.977 30.078 10.773 1 96.44 499 VAL B C 1
ATOM 8238 O O . VAL B 1 499 ? 14.367 31.141 10.609 1 96.44 499 VAL B O 1
ATOM 8241 N N . VAL B 1 500 ? 14.609 29.172 11.602 1 97.38 500 VAL B N 1
ATOM 8242 C CA . VAL B 1 500 ? 13.508 29.406 12.531 1 97.38 500 VAL B CA 1
ATOM 8243 C C . VAL B 1 500 ? 13.953 29.094 13.953 1 97.38 500 VAL B C 1
ATOM 8245 O O . VAL B 1 500 ? 14.867 28.281 14.156 1 97.38 500 VAL B O 1
ATOM 8248 N N . ALA B 1 501 ? 13.359 29.75 14.891 1 97.94 501 ALA B N 1
ATOM 8249 C CA . ALA B 1 501 ? 13.508 29.453 16.312 1 97.94 501 ALA B CA 1
ATOM 8250 C C . ALA B 1 501 ? 12.164 29.109 16.938 1 97.94 501 ALA B C 1
ATOM 8252 O O . ALA B 1 501 ? 11.211 29.891 16.859 1 97.94 501 ALA B O 1
ATOM 8253 N N . LEU B 1 502 ? 12.094 27.938 17.531 1 98.62 502 LEU B N 1
ATOM 8254 C CA . LEU B 1 502 ? 10.883 27.391 18.141 1 98.62 502 LEU B CA 1
ATOM 8255 C C . LEU B 1 502 ? 11.102 27.094 19.609 1 98.62 502 LEU B C 1
ATOM 8257 O O . LEU B 1 502 ? 12.055 26.406 19.984 1 98.62 502 LEU B O 1
ATOM 8261 N N . ARG B 1 503 ? 10.219 27.578 20.484 1 98.38 503 ARG B N 1
ATOM 8262 C CA . ARG B 1 503 ? 10.383 27.344 21.922 1 98.38 503 ARG B CA 1
ATOM 8263 C C . ARG B 1 503 ? 9.195 26.594 22.484 1 98.38 503 ARG B C 1
ATOM 8265 O O . ARG B 1 503 ? 8.047 26.812 22.078 1 98.38 503 ARG B O 1
ATOM 8272 N N . PHE B 1 504 ? 9.422 25.703 23.422 1 98.44 504 PHE B N 1
ATOM 8273 C CA . PHE B 1 504 ? 8.375 25 24.141 1 98.44 504 PHE B CA 1
ATOM 8274 C C . PHE B 1 504 ? 8.914 24.438 25.453 1 98.44 504 PHE B C 1
ATOM 8276 O O . PHE B 1 504 ? 10.125 24.406 25.672 1 98.44 504 PHE B O 1
ATOM 8283 N N . LYS B 1 505 ? 8.023 24.141 26.328 1 98.38 505 LYS B N 1
ATOM 8284 C CA . LYS B 1 505 ? 8.367 23.438 27.562 1 98.38 505 LYS B CA 1
ATOM 8285 C C . LYS B 1 505 ? 8.25 21.922 27.375 1 98.38 505 LYS B C 1
ATOM 8287 O O . LYS B 1 505 ? 7.219 21.422 26.906 1 98.38 505 LYS B O 1
ATOM 8292 N N . ALA B 1 506 ? 9.289 21.203 27.688 1 98.38 506 ALA B N 1
ATOM 8293 C CA . ALA B 1 506 ? 9.312 19.75 27.516 1 98.38 506 ALA B CA 1
ATOM 8294 C C . ALA B 1 506 ? 8.57 19.047 28.656 1 98.38 506 ALA B C 1
ATOM 8296 O O . ALA B 1 506 ? 9.18 18.297 29.422 1 98.38 506 ALA B O 1
ATOM 8297 N N . ASP B 1 507 ? 7.266 19.109 28.641 1 98.25 507 ASP B N 1
ATOM 8298 C CA . ASP B 1 507 ? 6.48 18.625 29.766 1 98.25 507 ASP B CA 1
ATOM 8299 C C . ASP B 1 507 ? 5.594 17.453 29.359 1 98.25 507 ASP B C 1
ATOM 8301 O O . ASP B 1 507 ? 4.641 17.125 30.062 1 98.25 507 ASP B O 1
ATOM 8305 N N . ASN B 1 508 ? 5.785 16.922 28.219 1 98.44 508 ASN B N 1
ATOM 8306 C CA . ASN B 1 508 ? 5.086 15.742 27.703 1 98.44 508 ASN B CA 1
ATOM 8307 C C . ASN B 1 508 ? 6.047 14.594 27.422 1 98.44 508 ASN B C 1
ATOM 8309 O O . ASN B 1 508 ? 6.52 14.438 26.297 1 98.44 508 ASN B O 1
ATOM 8313 N N . PRO B 1 509 ? 6.277 13.789 28.422 1 98.5 509 PRO B N 1
ATOM 8314 C CA . PRO B 1 509 ? 7.246 12.703 28.219 1 98.5 509 PRO B CA 1
ATOM 8315 C C . PRO B 1 509 ? 6.832 11.75 27.094 1 98.5 509 PRO B C 1
ATOM 8317 O O . PRO B 1 509 ? 5.645 11.445 26.938 1 98.5 509 PRO B O 1
ATOM 8320 N N . GLY B 1 510 ? 7.781 11.312 26.312 1 98.12 510 GLY B N 1
ATOM 8321 C CA . GLY B 1 510 ? 7.488 10.43 25.203 1 98.12 510 GLY B CA 1
ATOM 8322 C C . GLY B 1 510 ? 8.477 10.57 24.047 1 98.12 510 GLY B C 1
ATOM 8323 O O . GLY B 1 510 ? 9.547 11.164 24.219 1 98.12 510 GLY B O 1
ATOM 8324 N N . TYR B 1 511 ? 8.266 9.844 22.984 1 98.31 511 TYR B N 1
ATOM 8325 C CA . TYR B 1 511 ? 8.961 9.977 21.719 1 98.31 511 TYR B CA 1
ATOM 8326 C C . TYR B 1 511 ? 8.117 10.75 20.703 1 98.31 511 TYR B C 1
ATOM 8328 O O . TYR B 1 511 ? 7.039 10.305 20.312 1 98.31 511 TYR B O 1
ATOM 8336 N N . TRP B 1 512 ? 8.602 11.922 20.359 1 98.69 512 TRP B N 1
ATOM 8337 C CA . TRP B 1 512 ? 7.816 12.812 19.5 1 98.69 512 TRP B CA 1
ATOM 8338 C C . TRP B 1 512 ? 8.578 13.164 18.234 1 98.69 512 TRP B C 1
ATOM 8340 O O . TRP B 1 512 ? 9.695 13.672 18.281 1 98.69 512 TRP B O 1
ATOM 8350 N N . MET B 1 513 ? 7.945 12.938 17.172 1 97.69 513 MET B N 1
ATOM 8351 C CA . MET B 1 513 ? 8.586 13.094 15.875 1 97.69 513 MET B CA 1
ATOM 8352 C C . MET B 1 513 ? 8.484 14.539 15.391 1 97.69 513 MET B C 1
ATOM 8354 O O . MET B 1 513 ? 7.414 15.148 15.453 1 97.69 513 MET B O 1
ATOM 8358 N N . MET B 1 514 ? 9.586 15.133 14.984 1 97.81 514 MET B N 1
ATOM 8359 C CA . MET B 1 514 ? 9.617 16.281 14.094 1 97.81 514 MET B CA 1
ATOM 8360 C C . MET B 1 514 ? 9.672 15.836 12.633 1 97.81 514 MET B C 1
ATOM 8362 O O . MET B 1 514 ? 10.742 15.492 12.125 1 97.81 514 MET B O 1
ATOM 8366 N N . ARG B 1 515 ? 8.586 16.016 12.023 1 95.19 515 ARG B N 1
ATOM 8367 C CA . ARG B 1 515 ? 8.414 15.359 10.734 1 95.19 515 ARG B CA 1
ATOM 8368 C C . ARG B 1 515 ? 8.461 16.375 9.594 1 95.19 515 ARG B C 1
ATOM 8370 O O . ARG B 1 515 ? 7.828 17.438 9.68 1 95.19 515 ARG B O 1
ATOM 8377 N N . ASP B 1 516 ? 9.18 16.016 8.555 1 91.75 516 ASP B N 1
ATOM 8378 C CA . ASP B 1 516 ? 9.102 16.734 7.289 1 91.75 516 ASP B CA 1
ATOM 8379 C C . ASP B 1 516 ? 7.801 16.422 6.551 1 91.75 516 ASP B C 1
ATOM 8381 O O . ASP B 1 516 ? 7.527 15.258 6.242 1 91.75 516 ASP B O 1
ATOM 8385 N N . GLU B 1 517 ? 7.09 17.375 6.203 1 89 517 GLU B N 1
ATOM 8386 C CA . GLU B 1 517 ? 5.758 17.188 5.637 1 89 517 GLU B CA 1
ATOM 8387 C C . GLU B 1 517 ? 5.824 17 4.125 1 89 517 GLU B C 1
ATOM 8389 O O . GLU B 1 517 ? 4.832 16.625 3.496 1 89 517 GLU B O 1
ATOM 8394 N N . ARG B 1 518 ? 6.891 17.141 3.502 1 78.06 518 ARG B N 1
ATOM 8395 C CA . ARG B 1 518 ? 6.988 17.047 2.049 1 78.06 518 ARG B CA 1
ATOM 8396 C C . ARG B 1 518 ? 7.348 15.633 1.61 1 78.06 518 ARG B C 1
ATOM 8398 O O . ARG B 1 518 ? 7.609 15.391 0.431 1 78.06 518 ARG B O 1
ATOM 8405 N N . SER B 1 519 ? 7.215 14.719 2.398 1 69.5 519 SER B N 1
ATOM 8406 C CA . SER B 1 519 ? 7.496 13.336 2.018 1 69.5 519 SER B CA 1
ATOM 8407 C C . SER B 1 519 ? 6.234 12.625 1.545 1 69.5 519 SER B C 1
ATOM 8409 O O . SER B 1 519 ? 5.223 12.602 2.252 1 69.5 519 SER B O 1
ATOM 8411 N N . THR B 1 520 ? 6.344 12.094 0.24 1 66.25 520 THR B N 1
ATOM 8412 C CA . THR B 1 520 ? 5.227 11.289 -0.247 1 66.25 520 THR B CA 1
ATOM 8413 C C . THR B 1 520 ? 5.164 9.953 0.487 1 66.25 520 THR B C 1
ATOM 8415 O O . THR B 1 520 ? 4.125 9.289 0.497 1 66.25 520 THR B O 1
ATOM 8418 N N . HIS B 1 521 ? 6.277 9.625 1.02 1 69.38 521 HIS B N 1
ATOM 8419 C CA . HIS B 1 521 ? 6.379 8.398 1.806 1 69.38 521 HIS B CA 1
ATOM 8420 C C . HIS B 1 521 ? 6.461 8.703 3.297 1 69.38 521 HIS B C 1
ATOM 8422 O O . HIS B 1 521 ? 6.09 9.797 3.73 1 69.38 521 HIS B O 1
ATOM 8428 N N . TRP B 1 522 ? 6.879 7.699 4.027 1 74 522 TRP B N 1
ATOM 8429 C CA . TRP B 1 522 ? 7.027 7.902 5.465 1 74 522 TRP B CA 1
ATOM 8430 C C . TRP B 1 522 ? 8.156 8.891 5.758 1 74 522 TRP B C 1
ATOM 8432 O O . TRP B 1 522 ? 8.07 9.68 6.703 1 74 522 TRP B O 1
ATOM 8442 N N . THR B 1 523 ? 9.164 8.828 4.914 1 76 523 THR B N 1
ATOM 8443 C CA . THR B 1 523 ? 10.258 9.75 5.188 1 76 523 THR B CA 1
ATOM 8444 C C . THR B 1 523 ? 11.133 9.93 3.951 1 76 523 THR B C 1
ATOM 8446 O O . THR B 1 523 ? 11.172 9.055 3.08 1 76 523 THR B O 1
ATOM 8449 N N . ARG B 1 524 ? 11.734 11.078 3.932 1 83.25 524 ARG B N 1
ATOM 8450 C CA . ARG B 1 524 ? 12.781 11.367 2.957 1 83.25 524 ARG B CA 1
ATOM 8451 C C . ARG B 1 524 ? 14.133 11.547 3.641 1 83.25 524 ARG B C 1
ATOM 8453 O O . ARG B 1 524 ? 15.078 12.062 3.033 1 83.25 524 ARG B O 1
ATOM 8460 N N . GLY B 1 525 ? 14.094 11.305 4.941 1 90.12 525 GLY B N 1
ATOM 8461 C CA . GLY B 1 525 ? 15.359 11.328 5.652 1 90.12 525 GLY B CA 1
ATOM 8462 C C . GLY B 1 525 ? 15.523 12.531 6.559 1 90.12 525 GLY B C 1
ATOM 8463 O O . GLY B 1 525 ? 16.438 12.578 7.383 1 90.12 525 GLY B O 1
ATOM 8464 N N . LEU B 1 526 ? 14.633 13.469 6.562 1 93.88 526 LEU B N 1
ATOM 8465 C CA . LEU B 1 526 ? 14.805 14.734 7.266 1 93.88 526 LEU B CA 1
ATOM 8466 C C . LEU B 1 526 ? 14.242 14.656 8.68 1 93.88 526 LEU B C 1
ATOM 8468 O O . LEU B 1 526 ? 14.5 15.531 9.508 1 93.88 526 LEU B O 1
ATOM 8472 N N . ASP B 1 527 ? 13.508 13.609 9.008 1 95.62 527 ASP B N 1
ATOM 8473 C CA . ASP B 1 527 ? 12.812 13.508 10.281 1 95.62 527 ASP B CA 1
ATOM 8474 C C . ASP B 1 527 ? 13.789 13.273 11.43 1 95.62 527 ASP B C 1
ATOM 8476 O O . ASP B 1 527 ? 14.898 12.781 11.211 1 95.62 527 ASP B O 1
ATOM 8480 N N . PHE B 1 528 ? 13.406 13.656 12.594 1 96.94 528 PHE B N 1
ATOM 8481 C CA . PHE B 1 528 ? 14.086 13.258 13.82 1 96.94 528 PHE B CA 1
ATOM 8482 C C . PHE B 1 528 ? 13.094 13.172 14.977 1 96.94 528 PHE B C 1
ATOM 8484 O O . PHE B 1 528 ? 11.961 13.641 14.867 1 96.94 528 PHE B O 1
ATOM 8491 N N . ILE B 1 529 ? 13.562 12.508 16.047 1 98.19 529 ILE B N 1
ATOM 8492 C CA . ILE B 1 529 ? 12.695 12.195 17.188 1 98.19 529 ILE B CA 1
ATOM 8493 C C . ILE B 1 529 ? 13.203 12.906 18.438 1 98.19 529 ILE B C 1
ATOM 8495 O O . ILE B 1 529 ? 14.406 12.891 18.719 1 98.19 529 ILE B O 1
ATOM 8499 N N . LEU B 1 530 ? 12.305 13.602 19.125 1 98.31 530 LEU B N 1
ATOM 8500 C CA . LEU B 1 530 ? 12.609 14.102 20.453 1 98.31 530 LEU B CA 1
ATOM 8501 C C . LEU B 1 530 ? 12.211 13.094 21.531 1 98.31 530 LEU B C 1
ATOM 8503 O O . LEU B 1 530 ? 11.023 12.766 21.672 1 98.31 530 LEU B O 1
ATOM 8507 N N . LYS B 1 531 ? 13.133 12.539 22.156 1 98 531 LYS B N 1
ATOM 8508 C CA . LYS B 1 531 ? 12.844 11.758 23.359 1 98 531 LYS B CA 1
ATOM 8509 C C . LYS B 1 531 ? 12.812 12.648 24.594 1 98 531 LYS B C 1
ATOM 8511 O O . LYS B 1 531 ? 13.859 13.117 25.062 1 98 531 LYS B O 1
ATOM 8516 N N . VAL B 1 532 ? 11.672 12.836 25.141 1 98.5 532 VAL B N 1
ATOM 8517 C CA . VAL B 1 532 ? 11.508 13.711 26.312 1 98.5 532 VAL B CA 1
ATOM 8518 C C . VAL B 1 532 ? 11.391 12.859 27.578 1 98.5 532 VAL B C 1
ATOM 8520 O O . VAL B 1 532 ? 10.438 12.086 27.719 1 98.5 532 VAL B O 1
ATOM 8523 N N . GLY B 1 533 ? 12.336 13.039 28.453 1 98 533 GLY B N 1
ATOM 8524 C CA . GLY B 1 533 ? 12.344 12.273 29.688 1 98 533 GLY B CA 1
ATOM 8525 C C . GLY B 1 533 ? 13.047 10.938 29.562 1 98 533 GLY B C 1
ATOM 8526 O O . GLY B 1 533 ? 13.695 10.664 28.562 1 98 533 GLY B O 1
ATOM 8527 N N . GLU B 1 534 ? 12.961 10.148 30.641 1 96.31 534 GLU B N 1
ATOM 8528 C CA . GLU B 1 534 ? 13.531 8.805 30.719 1 96.31 534 GLU B CA 1
ATOM 8529 C C . GLU B 1 534 ? 12.438 7.742 30.703 1 96.31 534 GLU B C 1
ATOM 8531 O O . GLU B 1 534 ? 11.25 8.062 30.781 1 96.31 534 GLU B O 1
ATOM 8536 N N . GLN B 1 535 ? 12.914 6.562 30.516 1 93.25 535 GLN B N 1
ATOM 8537 C CA . GLN B 1 535 ? 11.969 5.453 30.422 1 93.25 535 GLN B CA 1
ATOM 8538 C C . GLN B 1 535 ? 10.984 5.457 31.594 1 93.25 535 GLN B C 1
ATOM 8540 O O . GLN B 1 535 ? 9.805 5.148 31.422 1 93.25 535 GLN B O 1
ATOM 8545 N N . SER B 1 536 ? 11.469 5.801 32.75 1 95.19 536 SER B N 1
ATOM 8546 C CA . SER B 1 536 ? 10.641 5.789 33.969 1 95.19 536 SER B CA 1
ATOM 8547 C C . SER B 1 536 ? 9.578 6.883 33.906 1 95.19 536 SER B C 1
ATOM 8549 O O . SER B 1 536 ? 8.594 6.828 34.656 1 95.19 536 SER B O 1
ATOM 8551 N N . ASP B 1 537 ? 9.75 7.902 33.062 1 97 537 ASP B N 1
ATOM 8552 C CA . ASP B 1 537 ? 8.82 9.023 32.969 1 97 537 ASP B CA 1
ATOM 8553 C C . ASP B 1 537 ? 7.684 8.719 32 1 97 537 ASP B C 1
ATOM 8555 O O . ASP B 1 537 ? 6.668 9.422 31.969 1 97 537 ASP B O 1
ATOM 8559 N N . LEU B 1 538 ? 7.871 7.723 31.203 1 96.56 538 LEU B N 1
ATOM 8560 C CA . LEU B 1 538 ? 6.957 7.473 30.094 1 96.56 538 LEU B CA 1
ATOM 8561 C C . LEU B 1 538 ? 5.672 6.816 30.594 1 96.56 538 LEU B C 1
ATOM 8563 O O . LEU B 1 538 ? 5.707 5.969 31.484 1 96.56 538 LEU B O 1
ATOM 8567 N N . VAL B 1 539 ? 4.57 7.234 29.984 1 95.38 539 VAL B N 1
ATOM 8568 C CA . VAL B 1 539 ? 3.297 6.57 30.234 1 95.38 539 VAL B CA 1
ATOM 8569 C C . VAL B 1 539 ? 3.312 5.172 29.625 1 95.38 539 VAL B C 1
ATOM 8571 O O . VAL B 1 539 ? 3.682 5.004 28.453 1 95.38 539 VAL B O 1
ATOM 8574 N N . GLN B 1 540 ? 2.92 4.203 30.422 1 93.94 540 GLN B N 1
ATOM 8575 C CA . GLN B 1 540 ? 2.928 2.828 29.922 1 93.94 540 GLN B CA 1
ATOM 8576 C C . GLN B 1 540 ? 1.677 2.529 29.109 1 93.94 540 GLN B C 1
ATOM 8578 O O . GLN B 1 540 ? 0.569 2.908 29.484 1 93.94 540 GLN B O 1
ATOM 8583 N N . ALA B 1 541 ? 1.907 1.916 27.969 1 94.5 541 ALA B N 1
ATOM 8584 C CA . ALA B 1 541 ? 0.769 1.445 27.172 1 94.5 541 ALA B CA 1
ATOM 8585 C C . ALA B 1 541 ? 0.086 0.262 27.859 1 94.5 541 ALA B C 1
ATOM 8587 O O . ALA B 1 541 ? 0.687 -0.407 28.703 1 94.5 541 ALA B O 1
ATOM 8588 N N . PRO B 1 542 ? -1.191 -0.006 27.516 1 93.69 542 PRO B N 1
ATOM 8589 C CA . PRO B 1 542 ? -1.85 -1.203 28.047 1 93.69 542 PRO B CA 1
ATOM 8590 C C . PRO B 1 542 ? -1.083 -2.486 27.719 1 93.69 542 PRO B C 1
ATOM 8592 O O . PRO B 1 542 ? -0.417 -2.57 26.688 1 93.69 542 PRO B O 1
ATOM 8595 N N . PRO B 1 543 ? -1.197 -3.482 28.594 1 92.12 543 PRO B N 1
ATOM 8596 C CA . PRO B 1 543 ? -0.416 -4.707 28.422 1 92.12 543 PRO B CA 1
ATOM 8597 C C . PRO B 1 543 ? -0.726 -5.422 27.109 1 92.12 543 PRO B C 1
ATOM 8599 O O . PRO B 1 543 ? 0.133 -6.125 26.562 1 92.12 543 PRO B O 1
ATOM 8602 N N . ASP B 1 544 ? -1.931 -5.273 26.641 1 93.06 544 ASP B N 1
ATOM 8603 C CA . ASP B 1 544 ? -2.332 -5.996 25.438 1 93.06 544 ASP B CA 1
ATOM 8604 C C . ASP B 1 544 ? -2.15 -5.129 24.188 1 93.06 544 ASP B C 1
ATOM 8606 O O . ASP B 1 544 ? -2.666 -5.453 23.125 1 93.06 544 ASP B O 1
ATOM 8610 N N . PHE B 1 545 ? -1.424 -3.986 24.391 1 96 545 PHE B N 1
ATOM 8611 C CA . PHE B 1 545 ? -1.165 -3.137 23.234 1 96 545 PHE B CA 1
ATOM 8612 C C . PHE B 1 545 ? -0.369 -3.889 22.172 1 96 545 PHE B C 1
ATOM 8614 O O . PHE B 1 545 ? 0.559 -4.633 22.5 1 96 545 PHE B O 1
ATOM 8621 N N . PRO B 1 546 ? -0.721 -3.795 20.906 1 96 546 PRO B N 1
ATOM 8622 C CA . PRO B 1 546 ? -0.091 -4.598 19.859 1 96 546 PRO B CA 1
ATOM 8623 C C . PRO B 1 546 ? 1.422 -4.402 19.797 1 96 546 PRO B C 1
ATOM 8625 O O . PRO B 1 546 ? 1.91 -3.281 19.953 1 96 546 PRO B O 1
ATOM 8628 N N . LYS B 1 547 ? 2.117 -5.457 19.578 1 96.19 547 LYS B N 1
ATOM 8629 C CA . LYS B 1 547 ? 3.562 -5.441 19.375 1 96.19 547 LYS B CA 1
ATOM 8630 C C . LYS B 1 547 ? 3.918 -5.871 17.953 1 96.19 547 LYS B C 1
ATOM 8632 O O . LYS B 1 547 ? 3.123 -6.527 17.281 1 96.19 547 LYS B O 1
ATOM 8637 N N . CYS B 1 548 ? 5.02 -5.426 17.469 1 96.31 548 CYS B N 1
ATOM 8638 C CA . CYS B 1 548 ? 5.516 -5.816 16.156 1 96.31 548 CYS B CA 1
ATOM 8639 C C . CYS B 1 548 ? 7.035 -5.723 16.094 1 96.31 548 CYS B C 1
ATOM 8641 O O . CYS B 1 548 ? 7.664 -5.191 17.016 1 96.31 548 CYS B O 1
ATOM 8643 N N . GLY B 1 549 ? 7.625 -6.281 15.047 1 96.5 549 GLY B N 1
ATOM 8644 C CA . GLY B 1 549 ? 9.07 -6.246 14.875 1 96.5 549 GLY B CA 1
ATOM 8645 C C . GLY B 1 549 ? 9.578 -7.312 13.93 1 96.5 549 GLY B C 1
ATOM 8646 O O . GLY B 1 549 ? 8.797 -7.973 13.242 1 96.5 549 GLY B O 1
ATOM 8647 N N . SER B 1 550 ? 10.891 -7.387 13.859 1 96.5 550 SER B N 1
ATOM 8648 C CA . SER B 1 550 ? 11.547 -8.375 13.008 1 96.5 550 SER B CA 1
ATOM 8649 C C . SER B 1 550 ? 11.406 -9.781 13.57 1 96.5 550 SER B C 1
ATOM 8651 O O . SER B 1 550 ? 11.234 -9.953 14.781 1 96.5 550 SER B O 1
ATOM 8653 N N . TYR B 1 551 ? 11.312 -10.703 12.711 1 97.19 551 TYR B N 1
ATOM 8654 C CA . TYR B 1 551 ? 11.344 -12.117 13.062 1 97.19 551 TYR B CA 1
ATOM 8655 C C . TYR B 1 551 ? 12.477 -12.836 12.344 1 97.19 551 TYR B C 1
ATOM 8657 O O . TYR B 1 551 ? 12.391 -13.094 11.141 1 97.19 551 TYR B O 1
ATOM 8665 N N . VAL B 1 552 ? 13.523 -13.102 13.031 1 92.81 552 VAL B N 1
ATOM 8666 C CA . VAL B 1 552 ? 14.68 -13.844 12.539 1 92.81 552 VAL B CA 1
ATOM 8667 C C . VAL B 1 552 ? 14.961 -15.031 13.453 1 92.81 552 VAL B C 1
ATOM 8669 O O . VAL B 1 552 ? 15.32 -14.859 14.617 1 92.81 552 VAL B O 1
ATOM 8672 N N . GLY B 1 553 ? 14.617 -16.266 12.906 1 81.75 553 GLY B N 1
ATOM 8673 C CA . GLY B 1 553 ? 14.75 -17.484 13.703 1 81.75 553 GLY B CA 1
ATOM 8674 C C . GLY B 1 553 ? 16.188 -17.797 14.07 1 81.75 553 GLY B C 1
ATOM 8675 O O . GLY B 1 553 ? 17.109 -17.109 13.641 1 81.75 553 GLY B O 1
ATOM 8676 N N . PRO B 1 554 ? 16.312 -18.766 15 1 74.19 554 PRO B N 1
ATOM 8677 C CA . PRO B 1 554 ? 17.656 -19.172 15.414 1 74.19 554 PRO B CA 1
ATOM 8678 C C . PRO B 1 554 ? 18.469 -19.766 14.266 1 74.19 554 PRO B C 1
ATOM 8680 O O . PRO B 1 554 ? 17.891 -20.25 13.289 1 74.19 554 PRO B O 1
ATOM 8683 N N . GLU B 1 555 ? 19.75 -19.391 14.148 1 61.59 555 GLU B N 1
ATOM 8684 C CA . GLU B 1 555 ? 20.641 -19.875 13.102 1 61.59 555 GLU B CA 1
ATOM 8685 C C . GLU B 1 555 ? 20.547 -21.391 12.953 1 61.59 555 GLU B C 1
ATOM 8687 O O . GLU B 1 555 ? 20.641 -21.922 11.836 1 61.59 555 GLU B O 1
ATOM 8692 N N . TYR B 1 556 ? 20.609 -22.172 14.094 1 53.16 556 TYR B N 1
ATOM 8693 C CA . TYR B 1 556 ? 20.688 -23.625 13.953 1 53.16 556 TYR B CA 1
ATOM 8694 C C . TYR B 1 556 ? 19.312 -24.234 13.773 1 53.16 556 TYR B C 1
ATOM 8696 O O . TYR B 1 556 ? 18.375 -23.891 14.484 1 53.16 556 TYR B O 1
ATOM 8704 N N . PHE B 1 557 ? 18.953 -24.531 12.547 1 49.88 557 PHE B N 1
ATOM 8705 C CA . PHE B 1 557 ? 17.734 -25.281 12.211 1 49.88 557 PHE B CA 1
ATOM 8706 C C . PHE B 1 557 ? 17.75 -26.656 12.859 1 49.88 557 PHE B C 1
ATOM 8708 O O . PHE B 1 557 ? 18.562 -27.5 12.508 1 49.88 557 PHE B O 1
ATOM 8715 N N . LEU B 1 558 ? 17.734 -26.844 14.078 1 41.06 558 LEU B N 1
ATOM 8716 C CA . LEU B 1 558 ? 17.547 -28.266 14.344 1 41.06 558 LEU B CA 1
ATOM 8717 C C . LEU B 1 558 ? 16.312 -28.797 13.625 1 41.06 558 LEU B C 1
ATOM 8719 O O . LEU B 1 558 ? 15.203 -28.312 13.844 1 41.06 558 LEU B O 1
ATOM 8723 N N . ILE B 1 559 ? 16.344 -29.094 12.375 1 33.31 559 ILE B N 1
ATOM 8724 C CA . ILE B 1 559 ? 15.305 -30.062 12.016 1 33.31 559 ILE B CA 1
ATOM 8725 C C . ILE B 1 559 ? 15.336 -31.234 12.992 1 33.31 559 ILE B C 1
ATOM 8727 O O . ILE B 1 559 ? 16.406 -31.734 13.328 1 33.31 559 ILE B O 1
#

Solvent-accessible surface area (backbone atoms only — not comparable to full-atom values): 56021 Å² total; per-residue (Å²): 95,77,46,79,46,77,38,43,31,32,72,44,42,28,57,35,51,57,22,70,63,25,54,72,53,80,32,68,45,84,54,46,81,62,30,30,49,34,42,54,58,77,39,39,30,37,19,27,65,52,26,47,42,16,67,68,43,79,44,48,55,56,17,35,40,35,38,40,38,35,28,57,33,66,62,31,36,42,35,52,23,47,47,74,42,45,37,76,88,33,52,58,55,43,23,42,64,29,34,30,29,52,58,42,54,44,45,20,38,44,48,42,63,47,61,39,67,49,51,31,50,35,32,33,26,36,56,36,34,30,49,26,44,40,18,29,29,26,43,29,34,23,40,61,55,69,89,70,33,90,60,44,86,69,41,76,40,83,50,80,76,41,55,43,40,34,32,38,38,48,86,71,52,61,64,46,43,63,51,33,91,68,60,71,69,55,64,24,24,23,35,58,30,13,8,45,32,94,90,24,71,42,26,37,60,38,73,37,80,44,49,68,79,39,27,34,41,35,37,40,34,29,68,19,30,79,80,40,55,38,32,36,37,36,42,61,96,44,52,37,33,35,39,27,37,47,32,30,54,30,51,73,42,76,20,37,32,42,31,42,44,54,71,38,27,39,31,30,32,38,67,33,58,57,57,74,44,77,32,50,30,41,36,34,37,40,58,89,71,39,68,89,29,37,24,45,35,36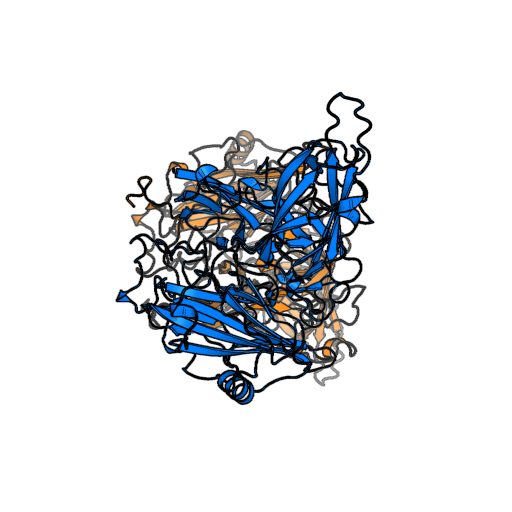,39,33,36,55,78,64,87,73,83,63,86,60,66,60,68,69,73,65,74,70,52,72,22,32,36,28,52,62,53,66,84,49,45,78,40,87,47,33,46,26,57,80,72,44,39,19,61,52,68,54,58,72,74,68,59,47,84,55,74,38,76,47,76,38,45,29,33,55,44,64,45,64,80,44,101,77,18,70,52,71,50,20,22,33,40,31,27,14,31,45,76,47,40,24,16,48,66,82,35,43,87,75,45,56,73,83,46,40,44,66,88,66,74,43,89,60,50,76,21,29,40,67,43,83,37,64,58,68,32,29,35,32,42,35,39,32,33,49,47,53,77,53,66,43,38,37,34,40,48,51,44,63,29,31,45,29,30,72,41,69,41,98,49,68,65,52,70,67,55,50,51,53,29,49,75,68,63,60,59,40,93,66,66,37,66,49,31,27,35,48,30,36,60,46,58,38,36,39,15,7,36,36,33,34,35,38,69,39,74,56,49,39,71,26,42,40,34,53,66,74,24,46,44,74,63,54,10,47,38,38,28,37,32,25,43,50,80,88,60,39,78,79,72,64,90,81,56,77,65,61,55,57,41,73,72,74,88,74,71,78,122,96,77,46,77,45,76,39,42,29,33,72,43,42,29,58,35,50,58,22,69,62,25,56,71,52,79,31,69,44,84,54,47,80,62,30,29,48,34,42,54,57,75,38,40,29,38,18,28,66,51,26,45,42,16,68,70,44,79,46,48,57,55,18,35,41,36,36,38,38,35,29,57,33,64,61,30,34,44,35,52,24,46,48,74,43,46,39,76,86,34,52,56,53,42,22,43,63,30,34,30,29,54,57,42,54,44,45,20,38,46,46,43,63,46,61,40,68,50,52,30,51,34,32,34,27,36,57,36,34,30,48,26,45,41,18,29,28,27,45,29,34,24,39,62,57,68,92,70,34,90,60,46,87,69,41,76,42,83,50,80,78,40,55,43,42,33,32,37,38,46,86,72,52,60,62,44,44,63,51,32,91,68,60,70,68,55,65,26,26,22,35,57,29,13,7,46,33,91,90,23,70,42,27,38,60,39,74,37,80,44,49,69,79,38,26,34,40,34,36,40,35,30,68,20,28,80,80,40,55,38,32,37,36,37,41,61,95,43,52,35,32,34,39,27,35,46,32,30,55,30,52,73,42,77,20,36,31,42,32,42,44,54,69,38,26,38,31,30,34,38,66,33,57,57,57,76,44,76,32,50,28,40,37,34,37,41,60,90,71,38,68,90,28,37,21,44,35,37,38,33,38,56,77,63,86,70,82,62,86,62,64,61,66,67,74,64,73,70,51,72,22,30,34,27,52,63,53,66,83,48,46,79,38,86,49,33,44,26,57,80,71,45,38,19,60,54,67,54,57,69,75,68,58,46,83,53,75,39,76,47,77,39,45,29,34,56,43,66,44,63,81,44,99,77,19,71,51,73,52,21,22,33,40,32,26,16,31,46,75,48,40,24,16,47,64,81,36,42,87,75,45,57,74,83,47,38,45,67,88,67,74,44,90,59,51,75,20,28,39,66,45,84,37,64,59,67,32,30,35,31,41,36,38,31,31,48,48,54,78,55,64,45,38,38,34,41,49,53,46,62,30,32,45,28,28,70,39,69,40,98,49,67,63,54,70,67,55,51,52,51,28,48,76,67,64,60,60,38,94,66,66,37,65,50,31,27,34,48,28,37,59,46,59,39,37,40,14,7,37,36,33,35,33,38,69,40,73,57,50,39,70,26,43,40,33,53,66,75,26,48,43,75,64,52,10,47,37,38,29,39,30,25,42,52,81,89,60,39,76,79,70,64,90,82,56,76,64,63,55,57,42,74,72,73,88,75,70,79,123